Protein AF-A0A7Y5BC63-F1 (afdb_monomer)

Solvent-accessible surface area (backbone atoms only — not comparable to full-atom values): 63299 Å² total; per-residue (Å²): 132,84,90,87,88,82,89,85,80,92,88,89,86,84,89,85,91,88,85,86,90,88,86,89,84,92,84,88,89,90,90,88,87,84,84,90,84,86,89,80,84,91,85,93,81,83,89,80,84,89,82,89,90,87,84,87,83,89,81,89,82,90,88,88,87,86,91,88,79,91,85,87,89,91,90,87,89,88,86,88,85,85,91,84,88,80,88,84,87,86,81,90,86,83,85,88,85,89,88,88,85,90,91,90,89,82,89,86,89,92,88,90,92,85,92,88,85,91,88,89,86,86,90,82,90,89,84,86,84,89,87,84,85,85,91,78,88,77,83,69,83,77,87,80,80,78,81,78,81,74,85,74,77,87,79,83,88,77,94,80,86,88,85,85,85,87,88,86,88,83,90,85,85,90,88,79,90,88,89,83,87,88,88,90,85,85,88,83,86,89,81,82,92,79,82,89,84,81,90,80,93,74,83,81,76,81,76,76,77,75,82,74,78,78,72,76,72,80,74,75,68,82,59,80,80,83,75,64,64,51,84,60,27,35,43,56,38,59,57,62,61,31,32,41,42,32,37,69,43,37,50,52,67,60,48,32,41,32,30,24,53,81,44,75,70,18,31,55,40,34,38,52,35,43,25,42,27,30,76,32,72,42,34,36,37,37,36,56,46,66,39,51,55,41,72,82,49,28,66,54,38,36,49,52,52,47,50,54,49,44,48,44,40,73,40,16,83,75,33,38,33,30,37,38,39,30,65,37,80,49,92,69,44,61,76,78,38,60,43,20,47,38,52,36,74,86,68,46,79,50,74,72,39,72,51,21,61,72,62,49,50,46,38,47,49,31,52,33,55,31,44,59,47,41,70,70,43,92,51,33,88,31,54,37,27,41,27,56,36,54,75,56,59,50,45,59,87,86,42,51,60,91,75,16,59,23,42,41,51,49,48,29,54,52,46,32,62,56,37,72,71,37,48,66,59,45,17,63,51,36,66,33,96,81,56,37,70,91,67,59,71,75,66,79,86,74,84,78,63,92,86,86,59,50,40,46,65,78,51,44,75,45,36,55,52,30,55,49,20,46,45,45,3,48,40,41,42,50,49,51,51,56,47,22,42,41,45,28,59,46,44,63,21,36,34,36,19,31,35,39,64,29,43,67,62,62,61,56,52,32,56,25,24,41,45,34,46,71,45,54,56,31,37,85,54,44,34,34,38,35,46,51,41,32,71,63,47,58,56,59,44,41,72,34,48,67,25,35,48,56,43,41,29,26,76,55,46,20,32,37,32,37,37,44,61,66,42,33,78,64,42,79,62,91,81,89,66,88,73,62,70,66,36,79,43,74,69,47,44,50,21,41,51,48,41,53,51,32,40,20,64,36,50,41,38,25,40,24,48,30,24,79,69,17,47,38,47,65,68,44,64,74,58,25,59,45,44,39,55,50,49,56,49,48,45,49,46,68,66,52,59,64,60,62,33,39,27,40,35,29,40,39,50,64,40,42,26,34,47,56,36,46,68,56,38,43,38,40,46,43,44,36,54,53,17,47,34,19,18,16,42,27,63,38,33,28,46,43,61,48,63,28,48,26,51,73,68,77,69,50,31,31,39,38,34,45,42,45,29,54,48,29,70,59,51,46,50,30,44,56,76,72,46,59,23,71,58,19,32,41,37,41,35,38,55,54,16,49,19,39,38,90,36,86,31,37,87,56,14,27,82,73,56,74,47,42,53,45,73,44,70,96,63,43,58,43,24,31,35,74,66,41,68,84,41,68,72,40,67,49,52,75,98,70,74,66,47,61,54,56,85,59,30,77,28,36,27,48,57,68,78,87,31,50,70,38,19,22,23,71,89,74,74,41,36,25,25,36,40,32,78,45,79,38,96,89,45,64,61,54,13,20,32,30,34,42,33,29,44,58,65,63,48,23,47,39,50,33,29,51,30,53,76,43,72,36,69,61,36,34,82,84,56,33,35,36,30,42,31,64,49,38,39,22,40,32,25,57,57,59,46,81,45,66,32,46,53,59,85,81,42,40,42,32,32,69,83,81,73,44,79,52,73,67,57,95,36,28,41,70,51,77,43,48,57,22,37,49,50,45,31,42,41,39,48,59,67,61,51,53,51,55,73,62,58,53,66,69,64,49,30,48,38,92,73,80,63,80,81,82,78,56,47,73,52,44,61,80,46,99,59,102,65,62,52,82,55,79,62,60,66,70,74,72,56,78,63,63,76,63,50,62,76,71,43,61,74,51,78,71,76,75,76,83,78,72,76,77,78,84,73,83,88,77,83,86,90,84,81,90,81,90,82,87,85,83,91,82,86,87,84,88,82,83,90,86,90,86,82,87,84,86,88,90,83,88,86,81,90,80,88,90,84,84,84,79,86,80,134

Sequence (1049 aa):
MRRKKQSDDITEAPADSSAEPASPVEASSESQSKPAPKASTRGRRRKAADEDPDA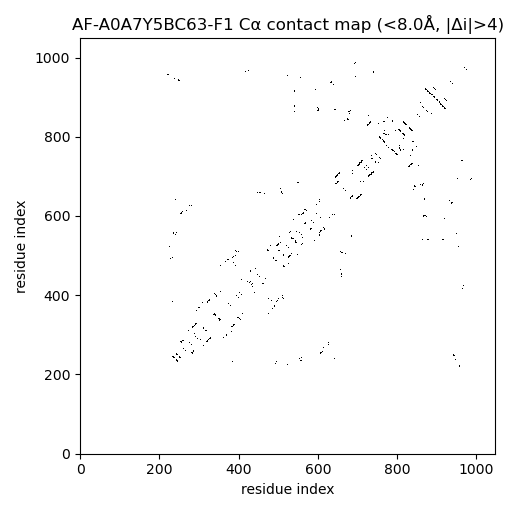KQLAFDVEGDPPANEAAPETSDPPAAPRGSRRRKKPDVSAEATPEPNMAKDAPEPVEPQRKPKRTRSKVKDEPATVDPLEEFSVGFPTFSFRAIEPRPPRSQSPEARGSVPRKSRDRRRREHQDLEITAAAAVQPRTRQTRTSAKDRTPEATAPEPQTVVEEPKKPEPKPLIPIPADAPQIVVRDGIPSLVREGKVIPPLAFFGSPTTEERSAIVFEEIHMAGAAGVHLHFLLTELEVDRSAVSESVAIASYLISKAAEADPEAQVILRLVFVSPTGWESSYPDAVYSDQSGRLAEPSVADDEYWDEARKCLIDFIKQIRKSAVSQHLIGIHLERGEWFIADGVGYDTSRAATRKFRDWARTRYNGDEVSLRAAWFNGQASFANLEIPPFQTPKAEDVSFVRLSRKERPWVDYHLFLSDATASRVADLAYAVKEASAGYFLAGVSYGYTFEWAHPASGHLSLGKILRTPEIDFVAGPPSYRNREPGGAAPFPCPVDSFPLNGKLYISEEDYKTAISSYAESDDFNPVIKTPQALECVHWRGIGAALAHASGVCWMDLWGNGWLKTSTIWNRGTQALSKFIQRMSAPLGGPDVAVFIDERALAYLVDKESFAQLVQNVRESVLRSGLSAGFYLLSDLAHREQFPESKVYIFLNAWDMRSEHRAAIKARLQKSGKVLFWLYAAGLFDAGRESLERAREVTGIALKPQPFHSRTGTTILNRRHPLCEAFPDRGVVGGGTMVPSYFAIPEEATVLGEYSQTGLPSFVVKEFRDPSSPENNWTSVFLGEPSVSSGLIRSLGQYAGAHVWNFHNDVVHVRPPFLTIHCTGEGQRALALPANFSAYDLLKGDWSTIESATLRFNALDGSTHLFLVGLREELQALLAVSPDDALRMEDIPTRPENTTRFDLDTLDVSIVQLGEWIEGGVPEEISDEWFLKPLATEPFEEAPFEEPATEEPGKVGRRRRSRRRPMDSNGGRGKSNAPEGFDELGLGVMFRKRD

Radius of gyration: 38.93 Å; Cα contacts (8 Å, |Δi|>4): 1755; chains: 1; bounding box: 154×128×113 Å

Nearest PDB structures (foldseek):
  4xzw-assembly1_A  TM=4.793E-01  e=3.944E-03  uncultured bacterium
  4xzb-assembly1_A  TM=4.741E-01  e=6.091E-03  Geobacillus sp. 70PC53
  3ab7-assembly3_B  TM=2.939E-01  e=6.885E-01  Thermus thermophilus HB8

Secondary structure (DSSP, 8-state):
-------------------------------------------------------------------------------------------------------------------------------------------PPP---------PPPPPP---------------------------------------------PPP-PPPP---------PPPPPPPPPPPTTS-EEEEETTEEEEEETTEEE-SEEEEE---SHHHHHHHHHHHHHHHHTT--EEEEEEEEES-TTTHHHHHHHHHHHHHHHHHH-TT-EEEEEEEEEPPTTHHHH-TTS--B-TTSPBPSP-TT-HHHHHHHHHHHHHHHHHHTTSGGGGGEEEEEEESGGGPPPTTT-----HHHHHHHHHHHHHHTTT-HHHHHHHTT-TT--TTT--PPPP----TTS--SB--SGGGHHHHHHHHHHHHHHHHHHHHHHHHHHHHTTT-SEEEEE---TTT--SGGGS-TTHHHHHH-TT--EEEEPPPSTT-STTS----SS-TTHHHHTT-EEEEEE---BTT-SS--S-TTSPPB-SHHHHHHHHHHHHHHHHHHT-EEEEEESSSSSTT-SHHHHHHHHHHHHHHHHHTTS--PPPSEEEEE-TTGGGGB--HHHHIIIIIHHHHHHHTTTS-EEEEETTHHHHBSS----SEEEESS--B--HHHHHHIIIIISSTT-EEEEES-S-SEETTEE-GGGTHHHHSS-EEEPGGG----EEE--TTSGGGTTS-SSS-B---S-SS-EEEP-SSPEEEEEETTT--EEEEEEEE--SS-GGG-EEEEEE--S---HHHHHHHHHHTT----BSS--EEEEETTEEEEE-SSSEEEEEEPPTT-EEEETTTTEEEPEETTEEEEEEPTT-EEEEEEE-HHHHHHHHT--HHHHTB-SSPPPPP--B--TTSSS-SS----TTTTTS----HHHHHHHS--PPP----------PPP----------------------------------------------

Mean predicted aligned error: 16.17 Å

Foldseek 3Di:
DDDDDDDDDDDDDDDDDDDDDDDDDDDDDDDDDDDDDDDDDDDDDDDDDDDDDDDDDDDDDDDDDDDDDDDDDDDDDDDDDDDDDDDDDDDDDDDDDDDDDDDDDDDDDDDDDDDDDDDDDDDDDDDDDDDDDDDDPPPDDDDFDDPDPFPDDDDDDDDDDDDDDDDDDDDDDDDDDDDDDDDDDDDDDDDDDDDDDDDDDDDPDDDDDDPDPPQDFPPFPDDDPDQDADPQFFFFFFDQLFTFTDHRQFTQQQEEAEAECRDPLLLVLQLLLLLLQLVLVHQEYEYEFEQELDLVCLVVSLVVVLVSLVSSCVSHVSHQYEYAYEYHYDDPCCVVQVQQWDFWPVRDTDPGHLLRPVSLVSVLVSLLVNLLVNCPHPSVVNYRAYEYDYPLLWDDPRRFADQGNSLQLLLLVLVCNQQSVDVVSVCVQLVHPPDDSVDDHQPGTDQDDQDDDAQFQLDSVCLSLLSSLQSLLLSSLVSLLSNLVSRCVSNSNRHAYEGRAALLLAPLASRTSRLPVVQNLLRPRHAEYEDEQDLPQLWFLRQSHDSHLLLAQSLSSHAYEHEHQAAEPVFPDDDSDPSRDYQDDPQRVVLSVLSVLLQCLQSSHHYYHYPPHSRNRSVDSVSSNVVSLSSVSSLLSLVDRRAFWQEEEEDNSSLSSRGNDSVLSCLLRVLVVLLQLLLQGRYGGHYLVCLFFFLDDHDHQEYHYRRQAACEPSSLVSCQVPPLFDAHEYEYEQDHPCHYLSHGGLCCRCSRQVWRKDWDPPQDWAWKDFDCCPQLLNVLDDPDGTDATDDHPGFMATDCPVWDQGIAGPVHRGRAWTKDWDDDPVCNRSTYIGIYHNHSHDHSSSSNSSSVSSVTDRFFDQSFGWRDGAQKIKTFDAAWFKGKTAAPPQKWKAWSVVRGTADADPRIGMDTGHHSHMTMIGIDHPVVVVVSVPDDSRVSRGRPDRDDHDPRGDRSSSDVDPRHHDDPVCVPVPDDPVVVSVVSGPNHDDPPPPPPPDDDDDDDDDDDDDDDDDDDDDDDDDDDDDDDDDDDDDDDDDDDDDDDDDDDD

Structure (mmCIF, N/CA/C/O backbone):
data_AF-A0A7Y5BC63-F1
#
_entry.id   AF-A0A7Y5BC63-F1
#
loop_
_atom_site.group_PDB
_atom_site.id
_atom_site.type_symbol
_atom_site.label_atom_id
_atom_site.label_alt_id
_atom_site.label_comp_id
_atom_site.label_asym_id
_atom_site.label_entity_id
_atom_site.label_seq_id
_atom_site.pdbx_PDB_ins_code
_atom_site.Cartn_x
_atom_site.Cartn_y
_atom_site.Cartn_z
_atom_site.occupancy
_atom_site.B_iso_or_equiv
_atom_site.auth_seq_id
_atom_site.auth_comp_id
_atom_site.auth_asym_id
_atom_site.auth_atom_id
_atom_site.pdbx_PDB_model_num
ATOM 1 N N . MET A 1 1 ? -54.431 -44.379 13.717 1.00 30.69 1 MET A N 1
ATOM 2 C CA . MET A 1 1 ? -54.870 -45.662 14.339 1.00 30.69 1 MET A CA 1
ATOM 3 C C . MET A 1 1 ? -53.825 -46.097 15.367 1.00 30.69 1 MET A C 1
ATOM 5 O O . MET A 1 1 ? -52.683 -45.731 15.153 1.00 30.69 1 MET A O 1
ATOM 9 N N . ARG A 1 2 ? -54.195 -46.875 16.413 1.00 32.44 2 ARG A N 1
ATOM 10 C CA . ARG A 1 2 ? -53.392 -47.166 17.643 1.00 32.44 2 ARG A CA 1
ATOM 11 C C . ARG A 1 2 ? -53.059 -45.857 18.416 1.00 32.44 2 ARG A C 1
ATOM 13 O O . ARG A 1 2 ? -52.307 -45.053 17.898 1.00 32.44 2 ARG A O 1
ATOM 20 N N . ARG A 1 3 ? -53.709 -45.433 19.523 1.00 35.97 3 ARG A N 1
ATOM 21 C CA . ARG A 1 3 ? -54.115 -46.054 20.826 1.00 35.97 3 ARG A CA 1
ATOM 22 C C . ARG A 1 3 ? -52.915 -46.610 21.609 1.00 35.97 3 ARG A C 1
ATOM 24 O O . ARG A 1 3 ? -52.142 -47.333 20.996 1.00 35.97 3 ARG A O 1
ATOM 31 N N . LYS A 1 4 ? -52.751 -46.396 22.930 1.00 37.78 4 LYS A N 1
ATOM 32 C CA . LYS A 1 4 ? -53.570 -45.831 24.064 1.00 37.78 4 LYS A CA 1
ATOM 33 C C . LYS A 1 4 ? -52.563 -45.420 25.190 1.00 37.78 4 LYS A C 1
ATOM 35 O O . LYS A 1 4 ? -51.440 -45.890 25.082 1.00 37.78 4 LYS A O 1
ATOM 40 N N . LYS A 1 5 ? -52.791 -44.714 26.317 1.00 37.78 5 LYS A N 1
ATOM 41 C CA . LYS A 1 5 ? -53.789 -43.861 27.059 1.00 37.78 5 LYS A CA 1
ATOM 42 C C . LYS A 1 5 ? -52.893 -43.109 28.128 1.00 37.78 5 LYS A C 1
ATOM 44 O O . LYS A 1 5 ? -51.758 -43.541 28.279 1.00 37.78 5 LYS A O 1
ATOM 49 N N . GLN A 1 6 ? -53.214 -42.087 28.936 1.00 33.78 6 GLN A N 1
ATOM 50 C CA . GLN A 1 6 ? -54.392 -41.276 29.302 1.00 33.78 6 GLN A CA 1
ATOM 51 C C . GLN A 1 6 ? -53.905 -40.012 30.074 1.00 33.78 6 GLN A C 1
ATOM 53 O O . GLN A 1 6 ? -52.776 -40.008 30.553 1.00 33.78 6 GLN A O 1
ATOM 58 N N . SER A 1 7 ? -54.830 -39.079 30.319 1.00 31.98 7 SER A N 1
ATOM 59 C CA . SER A 1 7 ? -55.120 -38.393 31.600 1.00 31.98 7 SER A CA 1
ATOM 60 C C . SER A 1 7 ? -54.288 -37.251 32.137 1.00 31.98 7 SER A C 1
ATOM 62 O O . SER A 1 7 ? -53.070 -37.362 32.189 1.00 31.98 7 SER A O 1
ATOM 64 N N . ASP A 1 8 ? -54.923 -36.241 32.752 1.00 30.70 8 ASP A N 1
ATOM 65 C CA . ASP A 1 8 ? -56.335 -35.715 32.804 1.00 30.70 8 ASP A CA 1
ATOM 66 C C . ASP A 1 8 ? -56.231 -34.531 33.813 1.00 30.70 8 ASP A C 1
ATOM 68 O O . ASP A 1 8 ? -55.446 -34.651 34.754 1.00 30.70 8 ASP A O 1
ATOM 72 N N . ASP A 1 9 ? -56.941 -33.398 33.792 1.00 33.53 9 ASP A N 1
ATOM 73 C CA . ASP A 1 9 ? -57.860 -32.689 32.871 1.00 33.53 9 ASP A CA 1
ATOM 74 C C . ASP A 1 9 ? -58.019 -31.234 33.445 1.00 33.53 9 ASP A C 1
ATOM 76 O O . ASP A 1 9 ? -57.364 -30.946 34.448 1.00 33.53 9 ASP A O 1
ATOM 80 N N . ILE A 1 10 ? -58.907 -30.369 32.908 1.00 30.89 10 ILE A N 1
ATOM 81 C CA . ILE A 1 10 ? -59.384 -29.067 33.484 1.00 30.89 10 ILE A CA 1
ATOM 82 C C . ILE A 1 10 ? -58.350 -27.903 33.467 1.00 30.89 10 ILE A C 1
ATOM 84 O O . ILE A 1 10 ? -57.202 -28.103 33.844 1.00 30.89 10 ILE A O 1
ATOM 88 N N . THR A 1 11 ? -58.630 -26.633 33.107 1.00 29.31 11 THR A N 1
ATOM 89 C CA . THR A 1 11 ? -59.702 -25.891 32.365 1.00 29.31 11 THR A CA 1
ATOM 90 C C . THR A 1 11 ? -59.002 -24.679 31.643 1.00 29.31 11 THR A C 1
ATOM 92 O O . THR A 1 11 ? -57.808 -24.794 31.387 1.00 29.31 11 THR A O 1
ATOM 95 N N . GLU A 1 12 ? -59.534 -23.518 31.198 1.00 27.69 12 GLU A N 1
ATOM 96 C CA . GLU A 1 12 ? -60.834 -22.813 31.294 1.00 27.69 12 GLU A CA 1
ATOM 97 C C . GLU A 1 12 ? -61.016 -21.758 30.169 1.00 27.69 12 GLU A C 1
ATOM 99 O O . GLU A 1 12 ? -60.041 -21.335 29.552 1.00 27.69 12 GLU A O 1
ATOM 104 N N . ALA A 1 13 ? -62.259 -21.322 29.906 1.00 32.88 13 ALA A N 1
ATOM 105 C CA . ALA A 1 13 ? -62.649 -20.240 28.975 1.00 32.88 13 ALA A CA 1
ATOM 106 C C . ALA A 1 13 ? -64.099 -19.787 29.293 1.00 32.88 13 ALA A C 1
ATOM 108 O O . ALA A 1 13 ? -64.834 -20.610 29.854 1.00 32.88 13 ALA A O 1
ATOM 109 N N . PRO A 1 14 ? -64.561 -18.551 28.956 1.00 48.84 14 PRO A N 1
ATOM 110 C CA . PRO A 1 14 ? -65.211 -18.337 27.637 1.00 48.84 14 PRO A CA 1
ATOM 111 C C . PRO A 1 14 ? -65.305 -16.875 27.084 1.00 48.84 14 PRO A C 1
ATOM 113 O O . PRO A 1 14 ? -65.146 -15.918 27.828 1.00 48.84 14 PRO A O 1
ATOM 116 N N . ALA A 1 15 ? -65.743 -16.759 25.812 1.00 33.59 15 ALA A N 1
ATOM 117 C CA . ALA A 1 15 ? -66.686 -15.753 25.242 1.00 33.59 15 ALA A CA 1
ATOM 118 C C . ALA A 1 15 ? -66.375 -14.224 25.250 1.00 33.59 15 ALA A C 1
ATOM 120 O O . ALA A 1 15 ? -65.606 -13.739 26.066 1.00 33.59 15 ALA A O 1
ATOM 121 N N . ASP A 1 16 ? -67.025 -13.355 24.450 1.00 34.31 16 ASP A N 1
ATOM 122 C CA . ASP A 1 16 ? -67.625 -13.397 23.081 1.00 34.31 16 ASP A CA 1
ATOM 123 C C . ASP A 1 16 ? -68.073 -11.943 22.702 1.00 34.31 16 ASP A C 1
ATOM 125 O O . ASP A 1 16 ? -67.914 -11.031 23.517 1.00 34.31 16 ASP A O 1
ATOM 129 N N . SER A 1 17 ? -68.702 -11.747 21.530 1.00 29.39 17 SER A N 1
ATOM 130 C CA . SER A 1 17 ? -69.415 -10.564 20.981 1.00 29.39 17 SER A CA 1
ATOM 131 C C . SER A 1 17 ? -68.638 -9.627 20.027 1.00 29.39 17 SER A C 1
ATOM 133 O O . SER A 1 17 ? -67.447 -9.400 20.208 1.00 29.39 17 SER A O 1
ATOM 135 N N . SER A 1 18 ? -69.262 -8.917 19.068 1.00 31.95 18 SER A N 1
ATOM 136 C CA . SER A 1 18 ? -70.194 -9.296 17.968 1.00 31.95 18 SER A CA 1
ATOM 137 C C . SER A 1 18 ? -70.772 -8.023 17.312 1.00 31.95 18 SER A C 1
ATOM 139 O O . SER A 1 18 ? -71.413 -7.260 18.032 1.00 31.95 18 SER A O 1
ATOM 141 N N . ALA A 1 19 ? -70.647 -7.828 15.987 1.00 28.58 19 ALA A N 1
ATOM 142 C CA . ALA A 1 19 ? -71.618 -7.093 15.140 1.00 28.58 19 ALA A CA 1
ATOM 143 C C . ALA A 1 19 ? -71.182 -6.996 13.656 1.00 28.58 19 ALA A C 1
ATOM 145 O O . ALA A 1 19 ? -70.203 -6.335 13.325 1.00 28.58 19 ALA A O 1
ATOM 146 N N . GLU A 1 20 ? -71.986 -7.581 12.770 1.00 38.19 20 GLU A N 1
ATOM 147 C CA . GLU A 1 20 ? -72.159 -7.198 11.350 1.00 38.19 20 GLU A CA 1
ATOM 148 C C . GLU A 1 20 ? -73.499 -6.392 11.235 1.00 38.19 20 GLU A C 1
ATOM 150 O O . GLU A 1 20 ? -74.064 -6.121 12.304 1.00 38.19 20 GLU A O 1
ATOM 155 N N . PRO A 1 21 ? -74.089 -6.004 10.066 1.00 56.97 21 PRO A N 1
ATOM 156 C CA . PRO A 1 21 ? -73.792 -6.364 8.661 1.00 56.97 21 PRO A CA 1
ATOM 157 C C . PRO A 1 21 ? -73.828 -5.200 7.626 1.00 56.97 21 PRO A C 1
ATOM 159 O O . PRO A 1 21 ? -74.249 -4.089 7.944 1.00 56.97 21 PRO A O 1
ATOM 162 N N . ALA A 1 22 ? -73.510 -5.495 6.350 1.00 27.58 22 ALA A N 1
ATOM 163 C CA . ALA A 1 22 ? -74.380 -5.232 5.172 1.00 27.58 22 ALA A CA 1
ATOM 164 C C . ALA A 1 22 ? -73.717 -5.632 3.823 1.00 27.58 22 ALA A C 1
ATOM 166 O O . ALA A 1 22 ? -72.548 -5.348 3.583 1.00 27.58 22 ALA A O 1
ATOM 167 N N . SER A 1 23 ? -74.488 -6.247 2.918 1.00 35.38 23 SER A N 1
ATOM 168 C CA . SER A 1 23 ? -74.117 -6.673 1.538 1.00 35.38 23 SER A CA 1
ATOM 169 C C . SER A 1 23 ? -75.148 -6.080 0.533 1.00 35.38 23 SER A C 1
ATOM 171 O O . SER A 1 23 ? -75.848 -5.156 0.960 1.00 35.38 23 SER A O 1
ATOM 173 N N . PRO A 1 24 ? -75.397 -6.570 -0.718 1.00 60.69 24 PRO A N 1
ATOM 174 C CA . PRO A 1 24 ? -74.728 -7.542 -1.629 1.00 60.69 24 PRO A CA 1
ATOM 175 C C . PRO A 1 24 ? -74.420 -6.921 -3.045 1.00 60.69 24 PRO A C 1
ATOM 177 O O . PRO A 1 24 ? -74.440 -5.701 -3.153 1.00 60.69 24 PRO A O 1
ATOM 180 N N . VAL A 1 25 ? -74.023 -7.596 -4.154 1.00 33.56 25 VAL A N 1
ATOM 181 C CA . VAL A 1 25 ? -74.730 -8.603 -5.011 1.00 33.56 25 VAL A CA 1
ATOM 182 C C . VAL A 1 25 ? -73.802 -9.208 -6.115 1.00 33.56 25 VAL A C 1
ATOM 184 O O . VAL A 1 25 ? -73.226 -8.443 -6.877 1.00 33.56 25 VAL A O 1
ATOM 187 N N . GLU A 1 26 ? -73.731 -10.557 -6.192 1.00 37.84 26 GLU A N 1
ATOM 188 C CA . GLU A 1 26 ? -73.665 -11.506 -7.364 1.00 37.84 26 GLU A CA 1
ATOM 189 C C . GLU A 1 26 ? -72.671 -11.340 -8.567 1.00 37.84 26 GLU A C 1
ATOM 191 O O . GLU A 1 26 ? -72.320 -10.232 -8.945 1.00 37.84 26 GLU A O 1
ATOM 196 N N . ALA A 1 27 ? -72.201 -12.389 -9.292 1.00 32.59 27 ALA A N 1
ATOM 197 C CA . ALA A 1 27 ? -72.317 -13.869 -9.175 1.00 32.59 27 ALA A CA 1
ATOM 198 C C . ALA A 1 27 ? -71.254 -14.679 -10.007 1.00 32.59 27 ALA A C 1
ATOM 200 O O . ALA A 1 27 ? -70.433 -14.122 -10.727 1.00 32.59 27 ALA A O 1
ATOM 201 N N . SER A 1 28 ? -71.316 -16.019 -9.874 1.00 35.53 28 SER A N 1
ATOM 202 C CA . SER A 1 28 ? -70.550 -17.166 -10.451 1.00 35.53 28 SER A CA 1
ATOM 203 C C . SER A 1 28 ? -70.282 -17.200 -11.986 1.00 35.53 28 SER A C 1
ATOM 205 O O . SER A 1 28 ? -71.006 -16.558 -12.737 1.00 35.53 28 SER A O 1
ATOM 207 N N . SER A 1 29 ? -69.367 -18.014 -12.561 1.00 32.22 29 SER A N 1
ATOM 208 C CA . SER A 1 29 ? -69.292 -19.505 -12.483 1.00 32.22 29 SER A CA 1
ATOM 209 C C . SER A 1 29 ? -68.020 -20.148 -13.128 1.00 32.22 29 SER A C 1
ATOM 211 O O . SER A 1 29 ? -67.066 -19.448 -13.454 1.00 32.22 29 SER A O 1
ATOM 213 N N . GLU A 1 30 ? -67.969 -21.491 -13.232 1.00 36.47 30 GLU A N 1
ATOM 214 C CA . GLU A 1 30 ? -66.776 -22.349 -13.465 1.00 36.47 30 GLU A CA 1
ATOM 215 C C . GLU A 1 30 ? -66.439 -22.698 -14.942 1.00 36.47 30 GLU A C 1
ATOM 217 O O . GLU A 1 30 ? -67.308 -22.648 -15.811 1.00 36.47 30 GLU A O 1
ATOM 222 N N . SER A 1 31 ? -65.219 -23.210 -15.216 1.00 29.53 31 SER A N 1
ATOM 223 C CA . SER A 1 31 ? -64.965 -24.567 -15.800 1.00 29.53 31 SER A CA 1
ATOM 224 C C . SER A 1 31 ? -63.508 -24.780 -16.305 1.00 29.53 31 SER A C 1
ATOM 226 O O . SER A 1 31 ? -62.649 -23.915 -16.150 1.00 29.53 31 SER A O 1
ATOM 228 N N . GLN A 1 32 ? -63.185 -25.980 -16.823 1.00 32.88 32 GLN A N 1
ATOM 229 C CA . GLN A 1 32 ? -61.820 -26.489 -17.092 1.00 32.88 32 GLN A CA 1
ATOM 230 C C . GLN A 1 32 ? -61.490 -26.628 -18.596 1.00 32.88 32 GLN A C 1
ATOM 232 O O . GLN A 1 32 ? -62.388 -26.928 -19.378 1.00 32.88 32 GLN A O 1
ATOM 237 N N . SER A 1 33 ? -60.198 -26.599 -18.988 1.00 27.23 33 SER A N 1
ATOM 238 C CA . SER A 1 33 ? -59.528 -27.696 -19.753 1.00 27.23 33 SER A CA 1
ATOM 239 C C . SER A 1 33 ? -58.114 -27.371 -20.305 1.00 27.23 33 SER A C 1
ATOM 241 O O . SER A 1 33 ? -57.722 -26.224 -20.489 1.00 27.23 33 SER A O 1
ATOM 243 N N . LYS A 1 34 ? -57.342 -28.438 -20.574 1.00 33.91 34 LYS A N 1
ATOM 244 C CA . LYS A 1 34 ? -56.142 -28.538 -21.452 1.00 33.91 34 LYS A CA 1
ATOM 245 C C . LYS A 1 34 ? -56.579 -29.257 -22.761 1.00 33.91 34 LYS A C 1
ATOM 247 O O . LYS A 1 34 ? -57.604 -29.936 -22.675 1.00 33.91 34 LYS A O 1
ATOM 252 N N . PRO A 1 35 ? -55.856 -29.233 -23.917 1.00 44.22 35 PRO A N 1
ATOM 253 C CA . PRO A 1 35 ? -54.388 -29.319 -24.031 1.00 44.22 35 PRO A CA 1
ATOM 254 C C . PRO A 1 35 ? -53.724 -28.541 -25.211 1.00 44.22 35 PRO A C 1
ATOM 256 O O . PRO A 1 35 ? -54.325 -27.688 -25.849 1.00 44.22 35 PRO A O 1
ATOM 259 N N . ALA A 1 36 ? -52.444 -28.851 -25.470 1.00 28.23 36 ALA A N 1
ATOM 260 C CA . ALA A 1 36 ? -51.601 -28.423 -26.609 1.00 28.23 36 ALA A CA 1
ATOM 261 C C . ALA A 1 36 ? -51.762 -29.415 -27.819 1.00 28.23 36 ALA A C 1
ATOM 263 O O . ALA A 1 36 ? -52.758 -30.142 -27.786 1.00 28.23 36 ALA A O 1
ATOM 264 N N . PRO A 1 37 ? -50.856 -29.595 -28.832 1.00 53.12 37 PRO A N 1
ATOM 265 C CA . PRO A 1 37 ? -49.528 -28.995 -29.113 1.00 53.12 37 PRO A CA 1
ATOM 266 C C . PRO A 1 37 ? -49.180 -28.750 -30.625 1.00 53.12 37 PRO A C 1
ATOM 268 O O . PRO A 1 37 ? -50.028 -28.887 -31.497 1.00 53.12 37 PRO A O 1
ATOM 271 N N . LYS A 1 38 ? -47.874 -28.540 -30.915 1.00 27.64 38 LYS A N 1
ATOM 272 C CA . LYS A 1 38 ? -47.151 -28.582 -32.225 1.00 27.64 38 LYS A CA 1
ATOM 273 C C . LYS A 1 38 ? -47.395 -27.375 -33.162 1.00 27.64 38 LYS A C 1
ATOM 275 O O . LYS A 1 38 ? -48.532 -27.032 -33.424 1.00 27.64 38 LYS A O 1
ATOM 280 N N . ALA A 1 39 ? -46.410 -26.607 -33.653 1.00 29.06 39 ALA A N 1
ATOM 281 C CA . ALA A 1 39 ? -45.033 -26.832 -34.149 1.00 29.06 39 ALA A CA 1
ATOM 282 C C . ALA A 1 39 ? -44.920 -27.284 -35.620 1.00 29.06 39 ALA A C 1
ATOM 284 O O . ALA A 1 39 ? -45.438 -28.337 -35.976 1.00 29.06 39 ALA A O 1
ATOM 285 N N . SER A 1 40 ? -44.119 -26.565 -36.427 1.00 27.78 40 SER A N 1
ATOM 286 C CA . SER A 1 40 ? -43.108 -27.157 -37.335 1.00 27.78 40 SER A CA 1
ATOM 287 C C . SER A 1 40 ? -42.229 -26.117 -38.073 1.00 27.78 40 SER A C 1
ATOM 289 O O . SER A 1 40 ? -42.657 -25.006 -38.347 1.00 27.78 40 SER A O 1
ATOM 291 N N . THR A 1 41 ? -40.988 -26.532 -38.386 1.00 28.05 41 THR A N 1
ATOM 292 C CA . THR A 1 41 ? -40.110 -26.123 -39.523 1.00 28.05 41 THR A CA 1
ATOM 293 C C . THR A 1 41 ? -39.922 -24.634 -39.879 1.00 28.05 41 THR A C 1
ATOM 295 O O . THR A 1 41 ? -40.823 -23.968 -40.360 1.00 28.05 41 THR A O 1
ATOM 298 N N . ARG A 1 42 ? -38.711 -24.075 -39.706 1.00 27.12 42 ARG A N 1
ATOM 299 C CA . ARG A 1 42 ? -37.537 -24.146 -40.630 1.00 27.12 42 ARG A CA 1
ATOM 300 C C . ARG A 1 42 ? -37.735 -23.444 -41.993 1.00 27.12 42 ARG A C 1
ATOM 302 O O . ARG A 1 42 ? -38.306 -24.033 -42.901 1.00 27.12 42 ARG A O 1
ATOM 309 N N . GLY A 1 43 ? -37.063 -22.301 -42.190 1.00 26.95 43 GLY A N 1
ATOM 310 C CA . GLY A 1 43 ? -36.882 -21.647 -43.500 1.00 26.95 43 GLY A CA 1
ATOM 311 C C . GLY A 1 43 ? -35.589 -20.817 -43.585 1.00 26.95 43 GLY A C 1
ATOM 312 O O . GLY A 1 43 ? -35.566 -19.656 -43.202 1.00 26.95 43 GLY A O 1
ATOM 313 N N . ARG A 1 44 ? -34.482 -21.407 -44.066 1.00 27.88 44 ARG A N 1
ATOM 314 C CA . ARG A 1 44 ? -33.177 -20.725 -44.250 1.00 27.88 44 ARG A CA 1
ATOM 315 C C . ARG A 1 44 ? -33.054 -20.112 -45.658 1.00 27.88 44 ARG A C 1
ATOM 317 O O . ARG A 1 44 ? -32.978 -20.892 -46.605 1.00 27.88 44 ARG A O 1
ATOM 324 N N . ARG A 1 45 ? -32.856 -18.786 -45.764 1.00 27.05 45 ARG A N 1
ATOM 325 C CA . ARG A 1 45 ? -31.934 -18.018 -46.669 1.00 27.05 45 ARG A CA 1
ATOM 326 C C . ARG A 1 45 ? -32.374 -16.534 -46.678 1.00 27.05 45 ARG A C 1
ATOM 328 O O . ARG A 1 45 ? -33.570 -16.305 -46.649 1.00 27.05 45 ARG A O 1
ATOM 335 N N . ARG A 1 46 ? -31.532 -15.495 -46.527 1.00 28.12 46 ARG A N 1
ATOM 336 C CA . ARG A 1 46 ? -30.225 -15.052 -47.110 1.00 28.12 46 ARG A CA 1
ATOM 337 C C . ARG A 1 46 ? -30.365 -14.218 -48.403 1.00 28.12 46 ARG A C 1
ATOM 339 O O . ARG A 1 46 ? -30.689 -14.802 -49.430 1.00 28.12 46 ARG A O 1
ATOM 346 N N . LYS A 1 47 ? -29.868 -12.963 -48.338 1.00 30.19 47 LYS A N 1
ATOM 347 C CA . LYS A 1 47 ? -29.673 -11.950 -49.415 1.00 30.19 47 LYS A CA 1
ATOM 348 C C . LYS A 1 47 ? -30.977 -11.378 -50.016 1.00 30.19 47 LYS A C 1
ATOM 350 O O . LYS A 1 47 ? -31.966 -12.094 -50.030 1.00 30.19 47 LYS A O 1
ATOM 355 N N . ALA A 1 48 ? -31.039 -10.136 -50.516 1.00 28.94 48 ALA A N 1
ATOM 356 C CA . ALA A 1 48 ? -30.083 -9.002 -50.570 1.00 28.94 48 ALA A CA 1
ATOM 357 C C . ALA A 1 48 ? -30.855 -7.692 -50.202 1.00 28.94 48 ALA A C 1
ATOM 359 O O . ALA A 1 48 ? -32.078 -7.753 -50.155 1.00 28.94 48 ALA A O 1
ATOM 360 N N . ALA A 1 49 ? -30.250 -6.634 -49.646 1.00 30.14 49 ALA A N 1
ATOM 361 C CA . ALA A 1 49 ? -29.499 -5.532 -50.289 1.00 30.14 49 ALA A CA 1
ATOM 362 C C . ALA A 1 49 ? -30.359 -4.549 -51.126 1.00 30.14 49 ALA A C 1
ATOM 364 O O . ALA A 1 49 ? -31.218 -5.004 -51.875 1.00 30.14 49 ALA A O 1
ATOM 365 N N . ASP A 1 50 ? -30.028 -3.254 -50.991 1.00 29.91 50 ASP A N 1
ATOM 366 C CA . ASP A 1 50 ? -30.389 -2.087 -51.829 1.00 29.91 50 ASP A CA 1
ATOM 367 C C . ASP A 1 50 ? -31.884 -1.647 -51.833 1.00 29.91 50 ASP A C 1
ATOM 369 O O . ASP A 1 50 ? -32.778 -2.477 -51.693 1.00 29.91 50 ASP A O 1
ATOM 373 N N . GLU A 1 51 ? -32.274 -0.368 -51.984 1.00 29.98 51 GLU A N 1
ATOM 374 C CA . GLU A 1 51 ? -31.592 0.929 -51.747 1.00 29.98 51 GLU A CA 1
ATOM 375 C C . GLU A 1 51 ? -32.647 2.061 -51.573 1.00 29.98 51 GLU A C 1
ATOM 377 O O . GLU A 1 51 ? -33.433 2.307 -52.483 1.00 29.98 51 GLU A O 1
ATOM 382 N N . ASP A 1 52 ? -32.625 2.745 -50.421 1.00 32.28 52 ASP A N 1
ATOM 383 C CA . ASP A 1 52 ? -33.069 4.138 -50.145 1.00 32.28 52 ASP A CA 1
ATOM 384 C C . ASP A 1 52 ? -34.477 4.619 -50.685 1.00 32.28 52 ASP A C 1
ATOM 386 O O . ASP A 1 52 ? -35.370 3.766 -50.740 1.00 32.28 52 ASP A O 1
ATOM 390 N N . PRO A 1 53 ? -34.847 5.923 -50.886 1.00 55.94 53 PRO A N 1
ATOM 391 C CA . PRO A 1 53 ? -36.108 6.413 -50.284 1.00 55.94 53 PRO A CA 1
ATOM 392 C C . PRO A 1 53 ? -37.057 7.256 -51.182 1.00 55.94 53 PRO A C 1
ATOM 394 O O . PRO A 1 53 ? -36.681 7.773 -52.229 1.00 55.94 53 PRO A O 1
ATOM 397 N N . ASP A 1 54 ? -38.271 7.536 -50.685 1.00 29.00 54 ASP A N 1
ATOM 398 C CA . ASP A 1 54 ? -38.824 8.910 -50.639 1.00 29.00 54 ASP A CA 1
ATOM 399 C C . ASP A 1 54 ? -39.890 9.003 -49.517 1.00 29.00 54 ASP A C 1
ATOM 401 O O . ASP A 1 54 ? -40.256 8.002 -48.898 1.00 29.00 54 ASP A O 1
ATOM 405 N N . ALA A 1 55 ? -40.341 10.217 -49.205 1.00 29.50 55 ALA A N 1
ATOM 406 C CA . ALA A 1 55 ? -41.076 10.582 -47.995 1.00 29.50 55 ALA A CA 1
ATOM 407 C C . ALA A 1 55 ? -42.487 11.155 -48.283 1.00 29.50 55 ALA A C 1
ATOM 409 O O . ALA A 1 55 ? -43.020 11.007 -49.381 1.00 29.50 55 ALA A O 1
ATOM 410 N N . LYS A 1 56 ? -43.021 11.913 -47.301 1.00 32.72 56 LYS A N 1
ATOM 411 C CA . LYS A 1 56 ? -44.222 12.789 -47.343 1.00 32.72 56 LYS A CA 1
ATOM 412 C C . LYS A 1 56 ? -45.567 12.051 -47.102 1.00 32.72 56 LYS A C 1
ATOM 414 O O . LYS A 1 56 ? -45.661 10.852 -47.317 1.00 32.72 56 LYS A O 1
ATOM 419 N N . GLN A 1 57 ? -46.628 12.697 -46.587 1.00 31.64 57 GLN A N 1
ATOM 420 C CA . GLN A 1 57 ? -46.896 14.147 -46.476 1.00 31.64 57 GLN A CA 1
ATOM 421 C C . GLN A 1 57 ? -47.948 14.519 -45.390 1.00 31.64 57 GLN A C 1
ATOM 423 O O . GLN A 1 57 ? -48.690 13.648 -44.951 1.00 31.64 57 GLN A O 1
ATOM 428 N N . LEU A 1 58 ? -48.085 15.839 -45.127 1.00 30.27 58 LEU A N 1
ATOM 429 C CA . LEU A 1 58 ? -49.245 16.581 -44.550 1.00 30.27 58 LEU A CA 1
ATOM 430 C C . LEU A 1 58 ? -49.431 16.560 -43.005 1.00 30.27 58 LEU A C 1
ATOM 432 O O . LEU A 1 58 ? -49.188 15.540 -42.376 1.00 30.27 58 LEU A O 1
ATOM 436 N N . ALA A 1 59 ? -49.870 17.647 -42.336 1.00 29.92 59 ALA A N 1
ATOM 437 C CA . ALA A 1 59 ? -50.204 19.020 -42.784 1.00 29.92 59 ALA A CA 1
ATOM 438 C C . ALA A 1 59 ? -50.158 20.079 -41.642 1.00 29.92 59 ALA A C 1
ATOM 440 O O . ALA A 1 59 ? -50.496 19.738 -40.516 1.00 29.92 59 ALA A O 1
ATOM 441 N N . PHE A 1 60 ? -49.764 21.319 -42.006 1.00 29.39 60 PHE A N 1
ATOM 442 C CA . PHE A 1 60 ? -50.297 22.677 -41.681 1.00 29.39 60 PHE A CA 1
ATOM 443 C C . PHE A 1 60 ? -50.943 23.002 -40.305 1.00 29.39 60 PHE A C 1
ATOM 445 O O . PHE A 1 60 ? -51.616 22.165 -39.716 1.00 29.39 60 PHE A O 1
ATOM 452 N N . ASP A 1 61 ? -50.827 24.213 -39.730 1.00 28.17 61 ASP A N 1
ATOM 453 C CA . ASP A 1 61 ? -50.349 25.557 -40.180 1.00 28.17 61 ASP A CA 1
ATOM 454 C C . ASP A 1 61 ? -49.241 26.110 -39.211 1.00 28.17 61 ASP A C 1
ATOM 456 O O . ASP A 1 61 ? -48.891 25.403 -38.268 1.00 28.17 61 ASP A O 1
ATOM 460 N N . VAL A 1 62 ? -48.499 27.234 -39.359 1.00 35.78 62 VAL A N 1
ATOM 461 C CA . VAL A 1 62 ? -48.680 28.592 -39.964 1.00 35.78 62 VAL A CA 1
ATOM 462 C C . VAL A 1 62 ? -49.624 29.486 -39.118 1.00 35.78 62 VAL A C 1
ATOM 464 O O . VAL A 1 62 ? -50.563 28.972 -38.525 1.00 35.78 62 VAL A O 1
ATOM 467 N N . GLU A 1 63 ? -49.444 30.794 -38.867 1.00 34.75 63 GLU A N 1
ATOM 468 C CA . GLU A 1 63 ? -48.531 31.913 -39.251 1.00 34.75 63 GLU A CA 1
ATOM 469 C C . GLU A 1 63 ? -47.989 32.565 -37.934 1.00 34.75 63 GLU A C 1
ATOM 471 O O . GLU A 1 63 ? -48.559 32.281 -36.881 1.00 34.75 63 GLU A O 1
ATOM 476 N N . GLY A 1 64 ? -46.956 33.414 -37.775 1.00 31.86 64 GLY A N 1
ATOM 477 C CA . GLY A 1 64 ? -45.978 34.208 -38.566 1.00 31.86 64 GLY A CA 1
ATOM 478 C C . GLY A 1 64 ? -45.389 35.276 -37.590 1.00 31.86 64 GLY A C 1
ATOM 479 O O . GLY A 1 64 ? -45.528 35.095 -36.380 1.00 31.86 64 GLY A O 1
ATOM 480 N N . ASP A 1 65 ? -44.871 36.466 -37.929 1.00 35.88 65 ASP A N 1
ATOM 481 C CA . ASP A 1 65 ? -43.844 36.984 -38.877 1.00 35.88 65 ASP A CA 1
ATOM 482 C C . ASP A 1 65 ? -43.546 38.467 -38.414 1.00 35.88 65 ASP A C 1
ATOM 484 O O . ASP A 1 65 ? -44.227 38.895 -37.470 1.00 35.88 65 ASP A O 1
ATOM 488 N N . PRO A 1 66 ? -42.646 39.335 -38.965 1.00 58.22 66 PRO A N 1
ATOM 489 C CA . PRO A 1 66 ? -41.594 39.195 -39.994 1.00 58.22 66 PRO A CA 1
ATOM 490 C C . PRO A 1 66 ? -40.214 39.846 -39.588 1.00 58.22 66 PRO A C 1
ATOM 492 O O . PRO A 1 66 ? -39.999 40.124 -38.407 1.00 58.22 66 PRO A O 1
ATOM 495 N N . PRO A 1 67 ? -39.293 40.192 -40.531 1.00 59.22 67 PRO A N 1
ATOM 496 C CA . PRO A 1 67 ? -38.093 39.470 -41.017 1.00 59.22 67 PRO A CA 1
ATOM 497 C C . PRO A 1 67 ? -36.768 40.123 -40.477 1.00 59.22 67 PRO A C 1
ATOM 499 O O . PRO A 1 67 ? -36.823 40.738 -39.418 1.00 59.22 67 PRO A O 1
ATOM 502 N N . ALA A 1 68 ? -35.529 40.111 -41.020 1.00 37.84 68 ALA A N 1
ATOM 503 C CA . ALA A 1 68 ? -34.824 39.702 -42.266 1.00 37.84 68 ALA A CA 1
ATOM 504 C C . ALA A 1 68 ? -33.271 39.707 -41.974 1.00 37.84 68 ALA A C 1
ATOM 506 O O . ALA A 1 68 ? -32.903 40.097 -40.869 1.00 37.84 68 ALA A O 1
ATOM 507 N N . ASN A 1 69 ? -32.269 39.405 -42.831 1.00 32.69 69 ASN A N 1
ATOM 508 C CA . ASN A 1 69 ? -32.155 38.802 -44.178 1.00 32.69 69 ASN A CA 1
ATOM 509 C C . ASN A 1 69 ? -30.690 38.311 -44.457 1.00 32.69 69 ASN A C 1
ATOM 511 O O . ASN A 1 69 ? -29.798 38.651 -43.691 1.00 32.69 69 ASN A O 1
ATOM 515 N N . GLU A 1 70 ? -30.482 37.570 -45.564 1.00 32.81 70 GLU A N 1
ATOM 516 C CA . GLU A 1 70 ? -29.350 37.524 -46.558 1.00 32.81 70 GLU A CA 1
ATOM 517 C C . GLU A 1 70 ? -27.861 37.857 -46.203 1.00 32.81 70 GLU A C 1
ATOM 519 O O . GLU A 1 70 ? -27.578 38.737 -45.403 1.00 32.81 70 GLU A O 1
ATOM 524 N N . ALA A 1 71 ? -26.810 37.315 -46.862 1.00 30.67 71 ALA A N 1
ATOM 525 C CA . ALA A 1 71 ? -26.614 36.203 -47.829 1.00 30.67 71 ALA A CA 1
ATOM 526 C C . ALA A 1 71 ? -25.087 35.882 -47.999 1.00 30.67 71 ALA A C 1
ATOM 528 O O . ALA A 1 71 ? -24.261 36.471 -47.304 1.00 30.67 71 ALA A O 1
ATOM 529 N N . ALA A 1 72 ? -24.699 34.948 -48.893 1.00 29.19 72 ALA A N 1
ATOM 530 C CA . ALA A 1 72 ? -23.323 34.411 -49.043 1.00 29.19 72 ALA A CA 1
ATOM 531 C C . ALA A 1 72 ? -22.654 34.658 -50.448 1.00 29.19 72 ALA A C 1
ATOM 533 O O . ALA A 1 72 ? -22.819 35.760 -50.963 1.00 29.19 72 ALA A O 1
ATOM 534 N N . PRO A 1 73 ? -21.822 33.761 -51.043 1.00 64.38 73 PRO A N 1
ATOM 535 C CA . PRO A 1 73 ? -20.342 33.870 -51.096 1.00 64.38 73 PRO A CA 1
ATOM 536 C C . PRO A 1 73 ? -19.720 33.886 -52.525 1.00 64.38 73 PRO A C 1
ATOM 538 O O . PRO A 1 73 ? -20.453 33.645 -53.474 1.00 64.38 73 PRO A O 1
ATOM 541 N N . GLU A 1 74 ? -18.381 34.045 -52.688 1.00 30.89 74 GLU A N 1
ATOM 542 C CA . GLU A 1 74 ? -17.587 33.389 -53.777 1.00 30.89 74 GLU A CA 1
ATOM 543 C C . GLU A 1 74 ? -16.024 33.488 -53.680 1.00 30.89 74 GLU A C 1
ATOM 545 O O . GLU A 1 74 ? -15.477 33.935 -52.674 1.00 30.89 74 GLU A O 1
ATOM 550 N N . THR A 1 75 ? -15.314 32.958 -54.697 1.00 29.73 75 THR A N 1
ATOM 551 C CA . THR A 1 75 ? -13.925 32.403 -54.741 1.00 29.73 75 THR A CA 1
ATOM 552 C C . THR A 1 75 ? -12.757 33.327 -55.178 1.00 29.73 75 THR A C 1
ATOM 554 O O . THR A 1 75 ? -13.004 34.280 -55.913 1.00 29.73 75 THR A O 1
ATOM 557 N N . SER A 1 76 ? -11.479 32.946 -54.915 1.00 28.02 76 SER A N 1
ATOM 558 C CA . SER A 1 76 ? -10.385 32.682 -55.923 1.00 28.02 76 SER A CA 1
ATOM 559 C C . SER A 1 76 ? -8.908 32.905 -55.463 1.00 28.02 76 SER A C 1
ATOM 561 O O . SER A 1 76 ? -8.634 33.678 -54.549 1.00 28.02 76 SER A O 1
ATOM 563 N N . ASP A 1 77 ? -7.960 32.194 -56.105 1.00 29.00 77 ASP A N 1
ATOM 564 C CA . ASP A 1 77 ? -6.483 32.148 -55.890 1.00 29.00 77 ASP A CA 1
ATOM 565 C C . ASP A 1 77 ? -5.662 33.260 -56.646 1.00 29.00 77 ASP A C 1
ATOM 567 O O . ASP A 1 77 ? -6.281 34.115 -57.281 1.00 29.00 77 ASP A O 1
ATOM 571 N N . PRO A 1 78 ? -4.295 33.225 -56.799 1.00 59.66 78 PRO A N 1
ATOM 572 C CA . PRO A 1 78 ? -3.252 32.598 -55.937 1.00 59.66 78 PRO A CA 1
ATOM 573 C C . PRO A 1 78 ? -2.003 33.364 -55.357 1.00 59.66 78 PRO A C 1
ATOM 575 O O . PRO A 1 78 ? -1.551 32.938 -54.294 1.00 59.66 78 PRO A O 1
ATOM 578 N N . PRO A 1 79 ? -1.221 34.246 -56.041 1.00 46.84 79 PRO A N 1
ATOM 579 C CA . PRO A 1 79 ? 0.119 33.752 -56.431 1.00 46.84 79 PRO A CA 1
ATOM 580 C C . PRO A 1 79 ? 1.415 34.475 -55.966 1.00 46.84 79 PRO A C 1
ATOM 582 O O . PRO A 1 79 ? 1.640 35.647 -56.249 1.00 46.84 79 PRO A O 1
ATOM 585 N N . ALA A 1 80 ? 2.367 33.632 -55.524 1.00 28.39 80 ALA A N 1
ATOM 586 C CA . ALA A 1 80 ? 3.831 33.682 -55.743 1.00 28.39 80 ALA A CA 1
ATOM 587 C C . ALA A 1 80 ? 4.734 34.720 -55.016 1.00 28.39 80 ALA A C 1
ATOM 589 O O . ALA A 1 80 ? 4.329 35.786 -54.572 1.00 28.39 80 ALA A O 1
ATOM 590 N N . ALA A 1 81 ? 6.026 34.366 -54.915 1.00 36.62 81 ALA A N 1
ATOM 591 C CA . ALA A 1 81 ? 7.102 35.132 -54.267 1.00 36.62 81 ALA A CA 1
ATOM 592 C C . ALA A 1 81 ? 8.138 35.666 -55.281 1.00 36.62 81 ALA A C 1
ATOM 594 O O . ALA A 1 81 ? 8.157 35.231 -56.434 1.00 36.62 81 ALA A O 1
ATOM 595 N N . PRO A 1 82 ? 9.104 36.494 -54.834 1.00 43.91 82 PRO A N 1
ATOM 596 C CA . PRO A 1 82 ? 10.475 36.322 -55.328 1.00 43.91 82 PRO A CA 1
ATOM 597 C C . PRO A 1 82 ? 11.569 36.379 -54.241 1.00 43.91 82 PRO A C 1
ATOM 599 O O . PRO A 1 82 ? 11.395 36.896 -53.140 1.00 43.91 82 PRO A O 1
ATOM 602 N N . ARG A 1 83 ? 12.751 35.848 -54.583 1.00 33.31 83 ARG A N 1
ATOM 603 C CA . ARG A 1 83 ? 13.960 35.844 -53.737 1.00 33.31 83 ARG A CA 1
ATOM 604 C C . ARG A 1 83 ? 14.726 37.172 -53.829 1.00 33.31 83 ARG A C 1
ATOM 606 O O . ARG A 1 83 ? 14.989 37.644 -54.931 1.00 33.31 83 ARG A O 1
ATOM 613 N N . GLY A 1 84 ? 15.230 37.674 -52.700 1.00 27.75 84 GLY A N 1
ATOM 614 C CA . GLY A 1 84 ? 16.279 38.704 -52.629 1.00 27.75 84 GLY A CA 1
ATOM 615 C C . GLY A 1 84 ? 17.498 38.186 -51.856 1.00 27.75 84 GLY A C 1
ATOM 616 O O . GLY A 1 84 ? 17.335 37.434 -50.899 1.00 27.75 84 GLY A O 1
ATOM 617 N N . SER A 1 85 ? 18.728 38.533 -52.259 1.00 28.61 85 SER A N 1
ATOM 618 C CA . SER A 1 85 ? 19.946 37.976 -51.638 1.00 28.61 85 SER A CA 1
ATOM 619 C C . SER A 1 85 ? 21.006 39.028 -51.304 1.00 28.61 85 SER A C 1
ATOM 621 O O . SER A 1 85 ? 21.357 39.826 -52.172 1.00 28.61 85 SER A O 1
ATOM 623 N N . ARG A 1 86 ? 21.575 38.960 -50.084 1.00 28.14 86 ARG A N 1
ATOM 624 C CA . ARG A 1 86 ? 23.030 38.911 -49.778 1.00 28.14 86 ARG A CA 1
ATOM 625 C C . ARG A 1 86 ? 23.342 39.161 -48.287 1.00 28.14 86 ARG A C 1
ATOM 627 O O . ARG A 1 86 ? 22.585 39.786 -47.562 1.00 28.14 86 ARG A O 1
ATOM 634 N N . ARG A 1 87 ? 24.513 38.647 -47.882 1.00 29.03 87 ARG A N 1
ATOM 635 C CA . ARG A 1 87 ? 25.285 38.863 -46.630 1.00 29.03 87 ARG A CA 1
ATOM 636 C C . ARG A 1 87 ? 25.174 40.315 -46.086 1.00 29.03 87 ARG A C 1
ATOM 638 O O . ARG A 1 87 ? 25.137 41.233 -46.893 1.00 29.03 87 ARG A O 1
ATOM 645 N N . ARG A 1 88 ? 25.324 40.608 -44.778 1.00 28.00 88 ARG A N 1
ATOM 646 C CA . ARG A 1 88 ? 26.377 40.121 -43.841 1.00 28.00 88 ARG A CA 1
ATOM 647 C C . ARG A 1 88 ? 26.123 40.592 -42.378 1.00 28.00 88 ARG A C 1
ATOM 649 O O . ARG A 1 88 ? 25.489 41.620 -42.207 1.00 28.00 88 ARG A O 1
ATOM 656 N N . LYS A 1 89 ? 26.813 39.958 -41.405 1.00 25.05 89 LYS A N 1
ATOM 657 C CA . LYS A 1 89 ? 27.015 40.311 -39.963 1.00 25.05 89 LYS A CA 1
ATOM 658 C C . LYS A 1 89 ? 25.966 39.839 -38.919 1.00 25.05 89 LYS A C 1
ATOM 660 O O . LYS A 1 89 ? 24.769 39.951 -39.124 1.00 25.05 89 LYS A O 1
ATOM 665 N N . LYS A 1 90 ? 26.504 39.355 -37.784 1.00 34.28 90 LYS A N 1
ATOM 666 C CA . LYS A 1 90 ? 25.966 39.332 -36.396 1.00 34.28 90 LYS A CA 1
ATOM 667 C C . LYS A 1 90 ? 26.546 40.569 -35.632 1.00 34.28 90 LYS A C 1
ATOM 669 O O . LYS A 1 90 ? 27.435 41.188 -36.234 1.00 34.28 90 LYS A O 1
ATOM 674 N N . PRO A 1 91 ? 26.214 40.897 -34.356 1.00 41.81 91 PRO A N 1
ATOM 675 C CA . PRO A 1 91 ? 25.368 40.188 -33.376 1.00 41.81 91 PRO A CA 1
ATOM 676 C C . PRO A 1 91 ? 24.335 41.081 -32.626 1.00 41.81 91 PRO A C 1
ATOM 678 O O . PRO A 1 91 ? 24.192 42.251 -32.956 1.00 41.81 91 PRO A O 1
ATOM 681 N N . ASP A 1 92 ? 23.704 40.482 -31.604 1.00 26.48 92 ASP A N 1
ATOM 682 C CA . ASP A 1 92 ? 23.052 41.048 -30.400 1.00 26.48 92 ASP A CA 1
ATOM 683 C C . ASP A 1 92 ? 21.850 42.012 -30.522 1.00 26.48 92 ASP A C 1
ATOM 685 O O . ASP A 1 92 ? 21.732 42.822 -31.436 1.00 26.48 92 ASP A O 1
ATOM 689 N N . VAL A 1 93 ? 20.934 41.904 -29.546 1.00 28.83 93 VAL A N 1
ATOM 690 C CA . VAL A 1 93 ? 19.707 42.711 -29.393 1.00 28.83 93 VAL A CA 1
ATOM 691 C C . VAL A 1 93 ? 19.456 42.980 -27.907 1.00 28.83 93 VAL A C 1
ATOM 693 O O . VAL A 1 93 ? 19.561 42.065 -27.091 1.00 28.83 93 VAL A O 1
ATOM 696 N N . SER A 1 94 ? 19.076 44.213 -27.554 1.00 27.30 94 SER A N 1
ATOM 697 C CA . SER A 1 94 ? 18.645 44.577 -26.199 1.00 27.30 94 SER A CA 1
ATOM 698 C C . SER A 1 94 ? 17.734 45.815 -26.176 1.00 27.30 94 SER A C 1
ATOM 700 O O . SER A 1 94 ? 18.130 46.843 -26.721 1.00 27.30 94 SER A O 1
ATOM 702 N N . ALA A 1 95 ? 16.637 45.726 -25.409 1.00 31.91 95 ALA A N 1
ATOM 703 C CA . ALA A 1 95 ? 15.802 46.819 -24.872 1.00 31.91 95 ALA A CA 1
ATOM 704 C C . ALA A 1 95 ? 14.861 47.620 -25.815 1.00 31.91 95 ALA A C 1
ATOM 706 O O . ALA A 1 95 ? 15.001 47.592 -27.032 1.00 31.91 95 ALA A O 1
ATOM 707 N N . GLU A 1 96 ? 13.933 48.345 -25.155 1.00 27.62 96 GLU A N 1
ATOM 708 C CA . GLU A 1 96 ? 12.950 49.347 -25.646 1.00 27.62 96 GLU A CA 1
ATOM 709 C C . GLU A 1 96 ? 11.737 48.832 -26.474 1.00 27.62 96 GLU A C 1
ATOM 711 O O . GLU A 1 96 ? 11.875 47.902 -27.260 1.00 27.62 96 GLU A O 1
ATOM 716 N N . ALA A 1 97 ? 10.500 49.364 -26.349 1.00 28.09 97 ALA A N 1
ATOM 717 C CA . ALA A 1 97 ? 9.900 50.302 -25.367 1.00 28.09 97 ALA A CA 1
ATOM 718 C C . ALA A 1 97 ? 8.332 50.252 -25.351 1.00 28.09 97 ALA A C 1
ATOM 720 O O . ALA A 1 97 ? 7.721 49.458 -26.061 1.00 28.09 97 ALA A O 1
ATOM 721 N N . THR A 1 98 ? 7.710 51.090 -24.502 1.00 34.78 98 THR A N 1
ATOM 722 C CA . THR A 1 98 ? 6.272 51.242 -24.126 1.00 34.78 98 THR A CA 1
ATOM 723 C C . THR A 1 98 ? 5.322 51.770 -25.234 1.00 34.78 98 THR A C 1
ATOM 725 O O . THR A 1 98 ? 5.818 52.258 -26.252 1.00 34.78 98 THR A O 1
ATOM 728 N N . PRO A 1 99 ? 3.968 51.722 -25.065 1.00 40.94 99 PRO A N 1
ATOM 729 C CA . PRO A 1 99 ? 3.219 52.888 -24.512 1.00 40.94 99 PRO A CA 1
ATOM 730 C C . PRO A 1 99 ? 1.911 52.598 -23.699 1.00 40.94 99 PRO A C 1
ATOM 732 O O . PRO A 1 99 ? 1.424 51.472 -23.658 1.00 40.94 99 PRO A O 1
ATOM 735 N N . GLU A 1 100 ? 1.331 53.646 -23.078 1.00 32.28 100 GLU A N 1
ATOM 736 C CA . GLU A 1 100 ? -0.015 53.707 -22.425 1.00 32.28 100 GLU A CA 1
ATOM 737 C C . GLU A 1 100 ? -1.107 54.322 -23.361 1.00 32.28 100 GLU A C 1
ATOM 739 O O . GLU A 1 100 ? -0.753 54.634 -24.505 1.00 32.28 100 GLU A O 1
ATOM 744 N N . PRO A 1 101 ? -2.399 54.544 -22.948 1.00 48.16 101 PRO A N 1
ATOM 745 C CA . PRO A 1 101 ? -2.783 55.786 -22.209 1.00 48.16 101 PRO A CA 1
ATOM 746 C C . PRO A 1 101 ? -4.075 55.810 -21.305 1.00 48.16 101 PRO A C 1
ATOM 748 O O . PRO A 1 101 ? -5.186 55.648 -21.794 1.00 48.16 101 PRO A O 1
ATOM 751 N N . ASN A 1 102 ? -3.905 56.196 -20.025 1.00 30.95 102 ASN A N 1
ATOM 752 C CA . ASN A 1 102 ? -4.553 57.296 -19.236 1.00 30.95 102 ASN A CA 1
ATOM 753 C C . ASN A 1 102 ? -6.104 57.530 -19.041 1.00 30.95 102 ASN A C 1
ATOM 755 O O . ASN A 1 102 ? -6.908 57.310 -19.939 1.00 30.95 102 ASN A O 1
ATOM 759 N N . MET A 1 103 ? -6.448 58.191 -17.899 1.00 32.94 103 MET A N 1
ATOM 760 C CA . MET A 1 103 ? -7.753 58.736 -17.381 1.00 32.94 103 MET A CA 1
ATOM 761 C C . MET A 1 103 ? -8.743 57.720 -16.741 1.00 32.94 103 MET A C 1
ATOM 763 O O . MET A 1 103 ? -8.682 56.550 -17.088 1.00 32.94 103 MET A O 1
ATOM 767 N N . ALA A 1 104 ? -9.727 58.032 -15.858 1.00 32.56 104 ALA A N 1
ATOM 768 C CA . ALA A 1 104 ? -10.085 59.084 -14.845 1.00 32.56 104 ALA A CA 1
ATOM 769 C C . ALA A 1 104 ? -11.438 58.628 -14.163 1.00 32.56 104 ALA A C 1
ATOM 771 O O . ALA A 1 104 ? -11.997 57.656 -14.662 1.00 32.56 104 ALA A O 1
ATOM 772 N N . LYS A 1 105 ? -12.131 59.158 -13.120 1.00 35.00 105 LYS A N 1
ATOM 773 C CA . LYS A 1 105 ? -12.102 60.194 -12.025 1.00 35.00 105 LYS A CA 1
ATOM 774 C C . LYS A 1 105 ? -13.284 59.811 -11.037 1.00 35.00 105 LYS A C 1
ATOM 776 O O . LYS A 1 105 ? -13.962 58.842 -11.355 1.00 35.00 105 LYS A O 1
ATOM 781 N N . ASP A 1 106 ? -13.687 60.401 -9.889 1.00 31.02 106 ASP A N 1
ATOM 782 C CA . ASP A 1 106 ? -13.352 61.575 -9.038 1.00 31.02 106 ASP A CA 1
ATOM 783 C C . ASP A 1 106 ? -13.924 61.422 -7.577 1.00 31.02 106 ASP A C 1
ATOM 785 O O . ASP A 1 106 ? -14.801 60.592 -7.376 1.00 31.02 106 ASP A O 1
ATOM 789 N N . ALA A 1 107 ? -13.457 62.255 -6.619 1.00 30.31 107 ALA A N 1
ATOM 790 C CA . ALA A 1 107 ? -14.040 62.828 -5.353 1.00 30.31 107 ALA A CA 1
ATOM 791 C C . ALA A 1 107 ? -15.224 62.201 -4.518 1.00 30.31 107 ALA A C 1
ATOM 793 O O . ALA A 1 107 ? -16.158 61.674 -5.117 1.00 30.31 107 ALA A O 1
ATOM 794 N N . PRO A 1 108 ? -15.369 62.479 -3.177 1.00 44.50 108 PRO A N 1
ATOM 795 C CA . PRO A 1 108 ? -14.425 62.984 -2.138 1.00 44.50 108 PRO A CA 1
ATOM 796 C C . PRO A 1 108 ? -14.473 62.268 -0.730 1.00 44.50 108 PRO A C 1
ATOM 798 O O . PRO A 1 108 ? -15.148 61.261 -0.549 1.00 44.50 108 PRO A O 1
ATOM 801 N N . GLU A 1 109 ? -13.733 62.807 0.264 1.00 33.28 109 GLU A N 1
ATOM 802 C CA . GLU A 1 109 ? -13.426 62.296 1.642 1.00 33.28 109 GLU A CA 1
ATOM 803 C C . GLU A 1 109 ? -14.370 62.856 2.772 1.00 33.28 109 GLU A C 1
ATOM 805 O O . GLU A 1 109 ? -15.463 63.285 2.387 1.00 33.28 109 GLU A O 1
ATOM 810 N N . PRO A 1 110 ? -14.048 62.970 4.113 1.00 50.72 110 PRO A N 1
ATOM 811 C CA . PRO A 1 110 ? -12.854 62.663 4.978 1.00 50.72 110 PRO A CA 1
ATOM 812 C C . PRO A 1 110 ? -13.199 61.774 6.234 1.00 50.72 110 PRO A C 1
ATOM 814 O O . PRO A 1 110 ? -14.215 61.092 6.181 1.00 50.72 110 PRO A O 1
ATOM 817 N N . VAL A 1 111 ? -12.479 61.615 7.379 1.00 28.98 111 VAL A N 1
ATOM 818 C CA . VAL A 1 111 ? -11.388 62.337 8.114 1.00 28.98 111 VAL A CA 1
ATOM 819 C C . VAL A 1 111 ? -10.559 61.390 9.045 1.00 28.98 111 VAL A C 1
ATOM 821 O O . VAL A 1 111 ? -10.934 60.242 9.258 1.00 28.98 111 VAL A O 1
ATOM 824 N N . GLU A 1 112 ? -9.477 61.898 9.668 1.00 32.00 112 GLU A N 1
ATOM 825 C CA . GLU A 1 112 ? -8.657 61.303 10.772 1.00 32.00 112 GLU A CA 1
ATOM 826 C C . GLU A 1 112 ? -8.936 62.023 12.148 1.00 32.00 112 GLU A C 1
ATOM 828 O O . GLU A 1 112 ? -9.830 62.877 12.120 1.00 32.00 112 GLU A O 1
ATOM 833 N N . PRO A 1 113 ? -8.289 61.791 13.347 1.00 39.41 113 PRO A N 1
ATOM 834 C CA . PRO A 1 113 ? -6.826 61.725 13.628 1.00 39.41 113 PRO A CA 1
ATOM 835 C C . PRO A 1 113 ? -6.361 60.788 14.809 1.00 39.41 113 PRO A C 1
ATOM 837 O O . PRO A 1 113 ? -7.049 59.845 15.190 1.00 39.41 113 PRO A O 1
ATOM 840 N N . GLN A 1 114 ? -5.158 61.015 15.390 1.00 29.94 114 GLN A N 1
ATOM 841 C CA . GLN A 1 114 ? -4.297 59.985 16.031 1.00 29.94 114 GLN A CA 1
ATOM 842 C C . GLN A 1 114 ? -3.838 60.169 17.520 1.00 29.94 114 GLN A C 1
ATOM 844 O O . GLN A 1 114 ? -3.631 61.284 17.987 1.00 29.94 114 GLN A O 1
ATOM 849 N N . ARG A 1 115 ? -3.430 59.035 18.149 1.00 32.41 115 ARG A N 1
ATOM 850 C CA . ARG A 1 115 ? -2.279 58.796 19.098 1.00 32.41 115 ARG A CA 1
ATOM 851 C C . ARG A 1 115 ? -2.176 59.459 20.504 1.00 32.41 115 ARG A C 1
ATOM 853 O O . ARG A 1 115 ? -1.963 60.664 20.601 1.00 32.41 115 ARG A O 1
ATOM 860 N N . LYS A 1 116 ? -1.931 58.627 21.553 1.00 26.61 116 LYS A N 1
ATOM 861 C CA . LYS A 1 116 ? -0.660 58.531 22.364 1.00 26.61 116 LYS A CA 1
ATOM 862 C C . LYS A 1 116 ? -0.690 57.411 23.467 1.00 26.61 116 LYS A C 1
ATOM 864 O O . LYS A 1 116 ? -1.755 56.834 23.654 1.00 26.61 116 LYS A O 1
ATOM 869 N N . PRO A 1 117 ? 0.442 57.015 24.129 1.00 44.59 117 PRO A N 1
ATOM 870 C CA . PRO A 1 117 ? 0.587 55.668 24.742 1.00 44.59 117 PRO A CA 1
ATOM 871 C C . PRO A 1 117 ? 0.971 55.532 26.252 1.00 44.59 117 PRO A C 1
ATOM 873 O O . PRO A 1 117 ? 1.520 56.448 26.854 1.00 44.59 117 PRO A O 1
ATOM 876 N N . LYS A 1 118 ? 0.783 54.298 26.776 1.00 34.69 118 LYS A N 1
ATOM 877 C CA . LYS A 1 118 ? 1.452 53.537 27.885 1.00 34.69 118 LYS A CA 1
ATOM 878 C C . LYS A 1 118 ? 1.926 54.214 29.201 1.00 34.69 118 LYS A C 1
ATOM 880 O O . LYS A 1 118 ? 2.817 55.059 29.200 1.00 34.69 118 LYS A O 1
ATOM 885 N N . ARG A 1 119 ? 1.562 53.594 30.345 1.00 24.67 119 ARG A N 1
ATOM 886 C CA . ARG A 1 119 ? 2.377 53.514 31.592 1.00 24.67 119 ARG A CA 1
ATOM 887 C C . ARG A 1 119 ? 1.976 52.309 32.481 1.00 24.67 119 ARG A C 1
ATOM 889 O O . ARG A 1 119 ? 0.943 51.704 32.227 1.00 24.67 119 ARG A O 1
ATOM 896 N N . THR A 1 120 ? 2.787 51.940 33.485 1.00 30.33 120 THR A N 1
ATOM 897 C CA . THR A 1 120 ? 2.640 50.720 34.330 1.00 30.33 120 THR A CA 1
ATOM 898 C C . THR A 1 120 ? 3.024 50.954 35.809 1.00 30.33 120 THR A C 1
ATOM 900 O O . THR A 1 120 ? 3.943 51.742 36.040 1.00 30.33 120 THR A O 1
ATOM 903 N N . ARG A 1 121 ? 2.389 50.254 36.791 1.00 26.83 121 ARG A N 1
ATOM 904 C CA . ARG A 1 121 ? 2.973 49.819 38.108 1.00 26.83 121 ARG A CA 1
ATOM 905 C C . ARG A 1 121 ? 2.018 49.084 39.104 1.00 26.83 121 ARG A C 1
ATOM 907 O O . ARG A 1 121 ? 1.167 49.711 39.712 1.00 26.83 121 ARG A O 1
ATOM 914 N N . SER A 1 122 ? 2.266 47.781 39.317 1.00 24.38 122 SER A N 1
ATOM 915 C CA . SER A 1 122 ? 2.494 47.030 40.594 1.00 24.38 122 SER A CA 1
ATOM 916 C C . SER A 1 122 ? 1.730 47.242 41.942 1.00 24.38 122 SER A C 1
ATOM 918 O O . SER A 1 122 ? 1.856 48.314 42.529 1.00 24.38 122 SER A O 1
ATOM 920 N N . LYS A 1 123 ? 1.311 46.097 42.552 1.00 26.14 123 LYS A N 1
ATOM 921 C CA . LYS A 1 123 ? 1.080 45.767 44.007 1.00 26.14 123 LYS A CA 1
ATOM 922 C C . LYS A 1 123 ? -0.137 46.449 44.697 1.00 26.14 123 LYS A C 1
ATOM 924 O O . LYS A 1 123 ? -0.501 47.537 44.285 1.00 26.14 123 LYS A O 1
ATOM 929 N N . VAL A 1 124 ? -0.838 45.886 45.706 1.00 24.88 124 VAL A N 1
ATOM 930 C CA . VAL A 1 124 ? -0.479 45.075 46.917 1.00 24.88 124 VAL A CA 1
ATOM 931 C C . VAL A 1 124 ? -1.557 43.983 47.240 1.00 24.88 124 VAL A C 1
ATOM 933 O O . VAL A 1 124 ? -2.566 43.918 46.549 1.00 24.88 124 VAL A O 1
ATOM 936 N N . LYS A 1 125 ? -1.313 43.101 48.237 1.00 26.88 125 LYS A N 1
ATOM 937 C CA . LYS A 1 125 ? -2.236 42.093 48.837 1.00 26.88 125 LYS A CA 1
ATOM 938 C C . LYS A 1 125 ? -3.452 42.705 49.569 1.00 26.88 125 LYS A C 1
ATOM 940 O O . LYS A 1 125 ? -3.324 43.809 50.078 1.00 26.88 125 LYS A O 1
ATOM 945 N N . ASP A 1 126 ? -4.491 41.887 49.791 1.00 25.55 126 ASP A N 1
ATOM 946 C CA . ASP A 1 126 ? -5.123 41.697 51.117 1.00 25.55 126 ASP A CA 1
ATOM 947 C C . ASP A 1 126 ? -5.727 40.274 51.249 1.00 25.55 126 ASP A C 1
ATOM 949 O O . ASP A 1 126 ? -5.852 39.560 50.254 1.00 25.55 126 ASP A O 1
ATOM 953 N N . GLU A 1 127 ? -6.023 39.837 52.478 1.00 28.39 127 GLU A N 1
ATOM 954 C CA . GLU A 1 127 ? -6.457 38.479 52.887 1.00 28.39 127 GLU A CA 1
ATOM 955 C C . GLU A 1 127 ? -7.315 38.643 54.169 1.00 28.39 127 GLU A C 1
ATOM 957 O O . GLU A 1 127 ? -6.947 39.498 54.983 1.00 28.39 127 GLU A O 1
ATOM 962 N N . PRO A 1 128 ? -8.442 37.917 54.390 1.00 30.84 128 PRO A N 1
ATOM 963 C CA . PRO A 1 128 ? -8.345 36.749 55.292 1.00 30.84 128 PRO A CA 1
ATOM 964 C C . PRO A 1 128 ? -9.425 35.625 55.189 1.00 30.84 128 PRO A C 1
ATOM 966 O O . PRO A 1 128 ? -10.587 35.858 54.879 1.00 30.84 128 PRO A O 1
ATOM 969 N N . ALA A 1 129 ? -9.021 34.429 55.644 1.00 24.16 129 ALA A N 1
ATOM 970 C CA . ALA A 1 129 ? -9.757 33.473 56.505 1.00 24.16 129 ALA A CA 1
ATOM 971 C C . ALA A 1 129 ? -11.112 32.813 56.095 1.00 24.16 129 ALA A C 1
ATOM 973 O O . ALA A 1 129 ? -12.188 33.360 56.306 1.00 24.16 129 ALA A O 1
ATOM 974 N N . THR A 1 130 ? -11.011 31.520 55.736 1.00 26.05 130 THR A N 1
ATOM 975 C CA . THR A 1 130 ? -11.767 30.348 56.272 1.00 26.05 130 THR A CA 1
ATOM 976 C C . THR A 1 130 ? -13.302 30.366 56.424 1.00 26.05 130 THR A C 1
ATOM 978 O O . THR A 1 130 ? -13.812 31.043 57.311 1.00 26.05 130 THR A O 1
ATOM 981 N N . VAL A 1 131 ? -13.983 29.403 55.778 1.00 24.72 131 VAL A N 1
ATOM 982 C CA . VAL A 1 131 ? -14.582 28.192 56.413 1.00 24.72 131 VAL A CA 1
ATOM 983 C C . VAL A 1 131 ? -14.526 27.041 55.386 1.00 24.72 131 VAL A C 1
ATOM 985 O O . VAL A 1 131 ? -14.685 27.292 54.197 1.00 24.72 131 VAL A O 1
ATOM 988 N N . ASP A 1 132 ? -14.298 25.808 55.840 1.00 27.36 132 ASP A N 1
ATOM 989 C CA . ASP A 1 132 ? -14.353 24.558 55.056 1.00 27.36 132 ASP A CA 1
ATOM 990 C C . ASP A 1 132 ? -15.586 23.750 55.520 1.00 27.36 132 ASP A C 1
ATOM 992 O O . ASP A 1 132 ? -15.851 23.730 56.732 1.00 27.36 132 ASP A O 1
ATOM 996 N N . PRO A 1 133 ? -16.393 23.165 54.612 1.00 26.33 133 PRO A N 1
ATOM 997 C CA . PRO A 1 133 ? -16.494 21.702 54.653 1.00 26.33 133 PRO A CA 1
ATOM 998 C C . PRO A 1 133 ? -16.735 20.988 53.300 1.00 26.33 133 PRO A C 1
ATOM 1000 O O . PRO A 1 133 ? -17.756 21.199 52.651 1.00 26.33 133 PRO A O 1
ATOM 1003 N N . LEU A 1 134 ? -15.889 19.984 53.050 1.00 22.86 134 LEU A N 1
ATOM 1004 C CA . LEU A 1 134 ? -16.211 18.628 52.550 1.00 22.86 134 LEU A CA 1
ATOM 1005 C C . LEU A 1 134 ? -16.802 18.425 51.131 1.00 22.86 134 LEU A C 1
ATOM 1007 O O . LEU A 1 134 ? -17.979 18.642 50.873 1.00 22.86 134 LEU A O 1
ATOM 1011 N N . GLU A 1 135 ? -15.976 17.774 50.304 1.00 30.56 135 GLU A N 1
ATOM 1012 C CA . GLU A 1 135 ? -16.317 16.656 49.398 1.00 30.56 135 GLU A CA 1
ATOM 1013 C C . GLU A 1 135 ? -17.465 16.808 48.374 1.00 30.56 135 GLU A C 1
ATOM 1015 O O . GLU A 1 135 ? -18.501 16.157 48.475 1.00 30.56 135 GLU A O 1
ATOM 1020 N N . GLU A 1 136 ? -17.161 17.455 47.244 1.00 21.83 136 GLU A N 1
ATOM 1021 C CA . GLU A 1 136 ? -17.529 16.917 45.921 1.00 21.83 136 GLU A CA 1
ATOM 1022 C C . GLU A 1 136 ? -16.288 16.907 45.011 1.00 21.83 136 GLU A C 1
ATOM 1024 O O . GLU A 1 136 ? -15.706 17.950 44.713 1.00 21.83 136 GLU A O 1
ATOM 1029 N N . PHE A 1 137 ? -15.860 15.723 44.555 1.00 23.11 137 PHE A N 1
ATOM 1030 C CA . PHE A 1 137 ? -14.771 15.587 43.579 1.00 23.11 137 PHE A CA 1
ATOM 1031 C C . PHE A 1 137 ? -15.290 15.857 42.158 1.00 23.11 137 PHE A C 1
ATOM 1033 O O . PHE A 1 137 ? -15.496 14.942 41.361 1.00 23.11 137 PHE A O 1
ATOM 1040 N N . SER A 1 138 ? -15.475 17.133 41.816 1.00 21.97 138 SER A N 1
ATOM 1041 C CA . SER A 1 138 ? -15.658 17.545 40.423 1.00 21.97 138 SER A CA 1
ATOM 1042 C C . SER A 1 138 ? -14.345 17.335 39.656 1.00 21.97 138 SER A C 1
ATOM 1044 O O . SER A 1 138 ? -13.442 18.174 39.711 1.00 21.97 138 SER A O 1
ATOM 1046 N N . VAL A 1 139 ? -14.218 16.200 38.961 1.00 28.09 139 VAL A N 1
ATOM 1047 C CA . VAL A 1 139 ? -13.061 15.898 38.104 1.00 28.09 139 VAL A CA 1
ATOM 1048 C C . VAL A 1 139 ? -13.124 16.790 36.864 1.00 28.09 139 VAL A C 1
ATOM 1050 O O . VAL A 1 139 ? -13.756 16.454 35.865 1.00 28.09 139 VAL A O 1
ATOM 1053 N N . GLY A 1 140 ? -12.503 17.964 36.966 1.00 24.91 140 GLY A N 1
ATOM 1054 C CA . GLY A 1 140 ? -12.367 18.902 35.858 1.00 24.91 140 GLY A CA 1
ATOM 1055 C C . GLY A 1 140 ? -11.543 18.320 34.708 1.00 24.91 140 GLY A C 1
ATOM 1056 O O . GLY A 1 140 ? -10.672 17.472 34.912 1.00 24.91 140 GLY A O 1
ATOM 1057 N N . PHE A 1 141 ? -11.825 18.806 33.501 1.00 29.44 141 PHE A N 1
ATOM 1058 C CA . PHE A 1 141 ? -11.096 18.482 32.278 1.00 29.44 141 PHE A CA 1
ATOM 1059 C C . PHE A 1 141 ? -9.581 18.729 32.474 1.00 29.44 141 PHE A C 1
ATOM 1061 O O . PHE A 1 141 ? -9.204 19.842 32.860 1.00 29.44 141 PHE A O 1
ATOM 1068 N N . PRO A 1 142 ? -8.698 17.729 32.267 1.00 33.66 142 PRO A N 1
ATOM 1069 C CA . PRO A 1 142 ? -7.257 17.942 32.384 1.00 33.66 142 PRO A CA 1
ATOM 1070 C C . PRO A 1 142 ? -6.807 18.944 31.314 1.00 33.66 142 PRO A C 1
ATOM 1072 O O . PRO A 1 142 ? -7.245 18.876 30.171 1.00 33.66 142 PRO A O 1
ATOM 1075 N N . THR A 1 143 ? -5.953 19.908 31.659 1.00 25.88 143 THR A N 1
ATOM 1076 C CA . THR A 1 143 ? -5.562 20.977 30.725 1.00 25.88 143 THR A CA 1
ATOM 1077 C C . THR A 1 143 ? -4.553 20.484 29.689 1.00 25.88 143 THR A C 1
ATOM 1079 O O . THR A 1 143 ? -3.344 20.564 29.903 1.00 25.88 143 THR A O 1
ATOM 1082 N N . PHE A 1 144 ? -5.056 20.001 28.554 1.00 31.86 144 PHE A N 1
ATOM 1083 C CA . PHE A 1 144 ? -4.256 19.555 27.413 1.00 31.86 144 PHE A CA 1
ATOM 1084 C C . PHE A 1 144 ? -3.345 20.670 26.868 1.00 31.86 144 PHE A C 1
ATOM 1086 O O . PHE A 1 144 ? -3.766 21.819 26.729 1.00 31.86 144 PHE A O 1
ATOM 1093 N N . SER A 1 145 ? -2.113 20.317 26.488 1.00 25.98 145 SER A N 1
ATOM 1094 C CA . SER A 1 145 ? -1.134 21.244 25.894 1.00 25.98 145 SER A CA 1
ATOM 1095 C C . SER A 1 145 ? -0.662 20.818 24.493 1.00 25.98 145 SER A C 1
ATOM 1097 O O . SER A 1 145 ? 0.511 20.966 24.150 1.00 25.98 145 SER A O 1
ATOM 1099 N N . PHE A 1 146 ? -1.601 20.330 23.669 1.00 27.88 146 PHE A N 1
ATOM 1100 C CA . PHE A 1 146 ? -1.361 19.878 22.290 1.00 27.88 146 PHE A CA 1
ATOM 1101 C C . PHE A 1 146 ? -0.488 20.847 21.485 1.00 27.88 146 PHE A C 1
ATOM 1103 O O . PHE A 1 146 ? -0.822 22.022 21.288 1.00 27.88 146 PHE A O 1
ATOM 1110 N N . ARG A 1 147 ? 0.621 20.330 20.950 1.00 31.25 147 ARG A N 1
ATOM 1111 C CA . ARG A 1 147 ? 1.564 21.102 20.133 1.00 31.25 147 ARG A CA 1
ATOM 1112 C C . ARG A 1 147 ? 1.143 21.125 18.671 1.00 31.25 147 ARG A C 1
ATOM 1114 O O . ARG A 1 147 ? 1.776 20.514 17.817 1.00 31.25 147 ARG A O 1
ATOM 1121 N N . ALA A 1 148 ? 0.096 21.895 18.380 1.00 24.73 148 ALA A N 1
ATOM 1122 C CA . ALA A 1 148 ? -0.369 22.131 17.017 1.00 24.73 148 ALA A CA 1
ATOM 1123 C C . ALA A 1 148 ? 0.766 22.649 16.105 1.00 24.73 148 ALA A C 1
ATOM 1125 O O . ALA A 1 148 ? 1.193 23.804 16.199 1.00 24.73 148 ALA A O 1
ATOM 1126 N N . ILE A 1 149 ? 1.238 21.798 15.188 1.00 29.39 149 ILE A N 1
ATOM 1127 C CA . ILE A 1 149 ? 2.156 22.194 14.116 1.00 29.39 149 ILE A CA 1
ATOM 1128 C C . ILE A 1 149 ? 1.327 22.886 13.025 1.00 29.39 149 ILE A C 1
ATOM 1130 O O . ILE A 1 149 ? 0.939 22.271 12.037 1.00 29.39 149 ILE A O 1
ATOM 1134 N N . GLU A 1 150 ? 1.039 24.178 13.209 1.00 25.94 150 GLU A N 1
ATOM 1135 C CA . GLU A 1 150 ? 0.401 25.010 12.178 1.00 25.94 150 GLU A CA 1
ATOM 1136 C C . GLU A 1 150 ? 1.262 25.052 10.893 1.00 25.94 150 GLU A C 1
ATOM 1138 O O . GLU A 1 150 ? 2.377 25.593 10.932 1.00 25.94 150 GLU A O 1
ATOM 1143 N N . PRO A 1 151 ? 0.762 24.607 9.723 1.00 28.16 151 PRO A N 1
ATOM 1144 C CA . PRO A 1 151 ? 1.355 24.985 8.447 1.00 28.16 151 PRO A CA 1
ATOM 1145 C C . PRO A 1 151 ? 1.024 26.461 8.181 1.00 28.16 151 PRO A C 1
ATOM 1147 O O . PRO A 1 151 ? -0.067 26.814 7.738 1.00 28.16 151 PRO A O 1
ATOM 1150 N N . ARG A 1 152 ? 1.953 27.369 8.502 1.00 28.34 152 ARG A N 1
ATOM 1151 C CA . ARG A 1 152 ? 1.717 28.811 8.320 1.00 28.34 152 ARG A CA 1
ATOM 1152 C C . ARG A 1 152 ? 1.790 29.224 6.845 1.00 28.34 152 ARG A C 1
ATOM 1154 O O . ARG A 1 152 ? 2.716 28.807 6.150 1.00 28.34 152 ARG A O 1
ATOM 1161 N N . PRO A 1 153 ? 0.868 30.087 6.374 1.00 26.50 153 PRO A N 1
ATOM 1162 C CA . PRO A 1 153 ? 0.737 30.400 4.956 1.00 26.50 153 PRO A CA 1
ATOM 1163 C C . PRO A 1 153 ? 1.951 31.165 4.401 1.00 26.50 153 PRO A C 1
ATOM 1165 O O . PRO A 1 153 ? 2.575 31.959 5.121 1.00 26.50 153 PRO A O 1
ATOM 1168 N N . PRO A 1 154 ? 2.278 30.985 3.106 1.00 27.52 154 PRO A N 1
ATOM 1169 C CA . PRO A 1 154 ? 3.398 31.663 2.467 1.00 27.52 154 PRO A CA 1
ATOM 1170 C C . PRO A 1 154 ? 3.172 33.178 2.442 1.00 27.52 154 PRO A C 1
ATOM 1172 O O . PRO A 1 154 ? 2.172 33.676 1.924 1.00 27.52 154 PRO A O 1
ATOM 1175 N N . ARG A 1 155 ? 4.123 33.945 2.988 1.00 26.23 155 ARG A N 1
ATOM 1176 C CA . ARG A 1 155 ? 4.047 35.411 2.960 1.00 26.23 155 ARG A CA 1
ATOM 1177 C C . ARG A 1 155 ? 4.314 35.954 1.558 1.00 26.23 155 ARG A C 1
ATOM 1179 O O . ARG A 1 155 ? 5.357 35.689 0.965 1.00 26.23 155 ARG A O 1
ATOM 1186 N N . SER A 1 156 ? 3.397 36.795 1.088 1.00 27.55 156 SER A N 1
ATOM 1187 C CA . SER A 1 156 ? 3.542 37.609 -0.119 1.00 27.55 156 SER A CA 1
ATOM 1188 C C . SER A 1 156 ? 4.822 38.452 -0.083 1.00 27.55 156 SER A C 1
ATOM 1190 O O . SER A 1 156 ? 5.079 39.153 0.900 1.00 27.55 156 SER A O 1
ATOM 1192 N N . GLN A 1 157 ? 5.599 38.428 -1.167 1.00 29.67 157 GLN A N 1
ATOM 1193 C CA . GLN A 1 157 ? 6.779 39.279 -1.319 1.00 29.67 157 GLN A CA 1
ATOM 1194 C C . GLN A 1 157 ? 6.375 40.670 -1.828 1.00 29.67 157 GLN A C 1
ATOM 1196 O O . GLN A 1 157 ? 5.834 40.794 -2.924 1.00 29.67 157 GLN A O 1
ATOM 1201 N N . SER A 1 158 ? 6.705 41.709 -1.057 1.00 23.83 158 SER A N 1
ATOM 1202 C CA . SER A 1 158 ? 6.647 43.115 -1.484 1.00 23.83 158 SER A CA 1
ATOM 1203 C C . SER A 1 158 ? 8.074 43.689 -1.561 1.00 23.83 158 SER A C 1
ATOM 1205 O O . SER A 1 158 ? 8.896 43.333 -0.713 1.00 23.83 158 SER A O 1
ATOM 1207 N N . PRO A 1 159 ? 8.413 44.535 -2.554 1.00 33.59 159 PRO A N 1
ATOM 1208 C CA . PRO A 1 159 ? 9.812 44.827 -2.877 1.00 33.59 159 PRO A CA 1
ATOM 1209 C C . PRO A 1 159 ? 10.366 46.122 -2.252 1.00 33.59 159 PRO A C 1
ATOM 1211 O O . PRO A 1 159 ? 9.892 47.215 -2.547 1.00 33.59 159 PRO A O 1
ATOM 1214 N N . GLU A 1 160 ? 11.480 46.014 -1.521 1.00 25.64 160 GLU A N 1
ATOM 1215 C CA . GLU A 1 160 ? 12.375 47.135 -1.180 1.00 25.64 160 GLU A CA 1
ATOM 1216 C C . GLU A 1 160 ? 13.822 46.726 -1.541 1.00 25.64 160 GLU A C 1
ATOM 1218 O O . GLU A 1 160 ? 14.296 45.670 -1.132 1.00 25.64 160 GLU A O 1
ATOM 1223 N N . ALA A 1 161 ? 14.494 47.344 -2.519 1.00 24.59 161 ALA A N 1
ATOM 1224 C CA . ALA A 1 161 ? 15.020 48.718 -2.612 1.00 24.59 161 ALA A CA 1
ATOM 1225 C C . ALA A 1 161 ? 16.484 48.824 -2.115 1.00 24.59 161 ALA A C 1
ATOM 1227 O O . ALA A 1 161 ? 16.825 48.448 -0.999 1.00 24.59 161 ALA A O 1
ATOM 1228 N N . ARG A 1 162 ? 17.390 49.314 -2.979 1.00 27.11 162 ARG A N 1
ATOM 1229 C CA . ARG A 1 162 ? 18.849 49.343 -2.732 1.00 27.11 162 ARG A CA 1
ATOM 1230 C C . ARG A 1 162 ? 19.311 50.655 -2.078 1.00 27.11 162 ARG A C 1
ATOM 1232 O O . ARG A 1 162 ? 19.081 51.723 -2.638 1.00 27.11 162 ARG A O 1
ATOM 1239 N N . GLY A 1 163 ? 20.072 50.557 -0.984 1.00 23.52 163 GLY A N 1
ATOM 1240 C CA . GLY A 1 163 ? 20.892 51.642 -0.410 1.00 23.52 163 GLY A CA 1
ATOM 1241 C C . GLY A 1 163 ? 22.362 51.593 -0.872 1.00 23.52 163 GLY A C 1
ATOM 1242 O O . GLY A 1 163 ? 22.814 50.572 -1.390 1.00 23.52 163 GLY A O 1
ATOM 1243 N N . SER A 1 164 ? 23.114 52.694 -0.730 1.00 25.00 164 SER A N 1
ATOM 1244 C CA . SER A 1 164 ? 24.391 52.917 -1.440 1.00 25.00 164 SER A CA 1
ATOM 1245 C C . SER A 1 164 ? 25.669 52.972 -0.573 1.00 25.00 164 SER A C 1
ATOM 1247 O O . SER A 1 164 ? 25.647 53.193 0.634 1.00 25.00 164 SER A O 1
ATOM 1249 N N . VAL A 1 165 ? 26.810 52.745 -1.240 1.00 30.92 165 VAL A N 1
ATOM 1250 C CA . VAL A 1 165 ? 28.189 52.673 -0.699 1.00 30.92 165 VAL A CA 1
ATOM 1251 C C . VAL A 1 165 ? 28.758 54.054 -0.314 1.00 30.92 165 VAL A C 1
ATOM 1253 O O . VAL A 1 165 ? 28.313 55.069 -0.851 1.00 30.92 165 VAL A O 1
ATOM 1256 N N . PRO A 1 166 ? 29.874 54.109 0.445 1.00 29.34 166 PRO A N 1
ATOM 1257 C CA . PRO A 1 166 ? 31.059 54.739 -0.166 1.00 29.34 166 PRO A CA 1
ATOM 1258 C C . PRO A 1 166 ? 32.398 53.978 -0.011 1.00 29.34 166 PRO A C 1
ATOM 1260 O O . PRO A 1 166 ? 32.627 53.192 0.901 1.00 29.34 166 PRO A O 1
ATOM 1263 N N . ARG A 1 167 ? 33.298 54.247 -0.966 1.00 26.08 167 ARG A N 1
ATOM 1264 C CA . ARG A 1 167 ? 34.577 53.558 -1.251 1.00 26.08 167 ARG A CA 1
ATOM 1265 C C . ARG A 1 167 ? 35.733 53.918 -0.301 1.00 26.08 167 ARG A C 1
ATOM 1267 O O . ARG A 1 167 ? 35.806 55.050 0.171 1.00 26.08 167 ARG A O 1
ATOM 1274 N N . LYS A 1 168 ? 36.784 53.081 -0.309 1.00 24.78 168 LYS A N 1
ATOM 1275 C CA . LYS A 1 168 ? 38.188 53.536 -0.472 1.00 24.78 168 LYS A CA 1
ATOM 1276 C C . LYS A 1 168 ? 39.013 52.536 -1.308 1.00 24.78 168 LYS A C 1
ATOM 1278 O O . LYS A 1 168 ? 38.561 51.427 -1.566 1.00 24.78 168 LYS A O 1
ATOM 1283 N N . SER A 1 169 ? 40.150 52.991 -1.836 1.00 24.80 169 SER A N 1
ATOM 1284 C CA . SER A 1 169 ? 41.027 52.308 -2.813 1.00 24.80 169 SER A CA 1
ATOM 1285 C C . SER A 1 169 ? 42.255 51.652 -2.111 1.00 24.80 169 SER A C 1
ATOM 1287 O O . SER A 1 169 ? 42.353 51.771 -0.894 1.00 24.80 169 SER A O 1
ATOM 1289 N N . ARG A 1 170 ? 43.220 50.950 -2.747 1.00 28.00 170 ARG A N 1
ATOM 1290 C CA . ARG A 1 170 ? 43.894 51.258 -4.030 1.00 28.00 170 ARG A CA 1
ATOM 1291 C C . ARG A 1 170 ? 44.925 50.185 -4.490 1.00 28.00 170 ARG A C 1
ATOM 1293 O O . ARG A 1 170 ? 45.610 49.638 -3.642 1.00 28.00 170 ARG A O 1
ATOM 1300 N N . ASP A 1 171 ? 45.100 50.038 -5.819 1.00 24.53 171 ASP A N 1
ATOM 1301 C CA . ASP A 1 171 ? 46.252 49.458 -6.580 1.00 24.53 171 ASP A CA 1
ATOM 1302 C C . ASP A 1 171 ? 46.765 48.016 -6.262 1.00 24.53 171 ASP A C 1
ATOM 1304 O O . ASP A 1 171 ? 46.360 47.391 -5.295 1.00 24.53 171 ASP A O 1
ATOM 1308 N N . ARG A 1 172 ? 47.707 47.429 -7.034 1.00 28.41 172 ARG A N 1
ATOM 1309 C CA . ARG A 1 172 ? 47.616 46.928 -8.438 1.00 28.41 172 ARG A CA 1
ATOM 1310 C C . ARG A 1 172 ? 48.877 46.102 -8.827 1.00 28.41 172 ARG A C 1
ATOM 1312 O O . ARG A 1 172 ? 49.984 46.567 -8.607 1.00 28.41 172 ARG A O 1
ATOM 1319 N N . ARG A 1 173 ? 48.689 45.008 -9.594 1.00 26.58 173 ARG A N 1
ATOM 1320 C CA . ARG A 1 173 ? 49.642 44.349 -10.548 1.00 26.58 173 ARG A CA 1
ATOM 1321 C C . ARG A 1 173 ? 50.883 43.541 -10.061 1.00 26.58 173 ARG A C 1
ATOM 1323 O O . ARG A 1 173 ? 51.939 44.101 -9.814 1.00 26.58 173 ARG A O 1
ATOM 1330 N N . ARG A 1 174 ? 50.787 42.212 -10.268 1.00 25.47 174 ARG A N 1
ATOM 1331 C CA . ARG A 1 174 ? 51.494 41.397 -11.306 1.00 25.47 174 ARG A CA 1
ATOM 1332 C C . ARG A 1 174 ? 53.042 41.331 -11.341 1.00 25.47 174 ARG A C 1
ATOM 1334 O O . ARG A 1 174 ? 53.677 42.297 -11.757 1.00 25.47 174 ARG A O 1
ATOM 1341 N N . ARG A 1 175 ? 53.593 40.105 -11.232 1.00 24.98 175 ARG A N 1
ATOM 1342 C CA . ARG A 1 175 ? 54.707 39.599 -12.078 1.00 24.98 175 ARG A CA 1
ATOM 1343 C C . ARG A 1 175 ? 54.784 38.060 -12.127 1.00 24.98 175 ARG A C 1
ATOM 1345 O O . ARG A 1 175 ? 54.052 37.395 -11.405 1.00 24.98 175 ARG A O 1
ATOM 1352 N N . GLU A 1 176 ? 55.621 37.544 -13.027 1.00 27.02 176 GLU A N 1
ATOM 1353 C CA . GLU A 1 176 ? 55.784 36.133 -13.433 1.00 27.02 176 GLU A CA 1
ATOM 1354 C C . GLU A 1 176 ? 57.274 35.720 -13.303 1.00 27.02 176 GLU A C 1
ATOM 1356 O O . GLU A 1 176 ? 58.120 36.611 -13.318 1.00 27.02 176 GLU A O 1
ATOM 1361 N N . HIS A 1 177 ? 57.560 34.406 -13.237 1.00 27.59 177 HIS A N 1
ATOM 1362 C CA . HIS A 1 177 ? 58.857 33.706 -13.432 1.00 27.59 177 HIS A CA 1
ATOM 1363 C C . HIS A 1 177 ? 60.149 34.191 -12.729 1.00 27.59 177 HIS A C 1
ATOM 1365 O O . HIS A 1 177 ? 60.649 35.278 -13.007 1.00 27.59 177 HIS A O 1
ATOM 1371 N N . GLN A 1 178 ? 60.818 33.266 -12.017 1.00 25.27 178 GLN A N 1
ATOM 1372 C CA . GLN A 1 178 ? 62.193 32.850 -12.365 1.00 25.27 178 GLN A CA 1
ATOM 1373 C C . GLN A 1 178 ? 62.600 31.507 -11.722 1.00 25.27 178 GLN A C 1
ATOM 1375 O O . GLN A 1 178 ? 61.965 31.047 -10.774 1.00 25.27 178 GLN A O 1
ATOM 1380 N N . ASP A 1 179 ? 63.631 30.883 -12.292 1.00 26.47 179 ASP A N 1
ATOM 1381 C CA . ASP A 1 179 ? 64.045 29.484 -12.107 1.00 26.47 179 ASP A CA 1
ATOM 1382 C C . ASP A 1 179 ? 65.278 29.329 -11.189 1.00 26.47 179 ASP A C 1
ATOM 1384 O O . ASP A 1 179 ? 66.049 30.275 -11.028 1.00 26.47 179 ASP A O 1
ATOM 1388 N N . LEU A 1 180 ? 65.524 28.115 -10.667 1.00 26.92 180 LEU A N 1
ATOM 1389 C CA . LEU A 1 180 ? 66.832 27.693 -10.134 1.00 26.92 180 LEU A CA 1
ATOM 1390 C C . LEU A 1 180 ? 67.103 26.189 -10.365 1.00 26.92 180 LEU A C 1
ATOM 1392 O O . LEU A 1 180 ? 66.523 25.332 -9.701 1.00 26.92 180 LEU A O 1
ATOM 1396 N N . GLU A 1 181 ? 68.056 25.892 -11.253 1.00 25.05 181 GLU A N 1
ATOM 1397 C CA . GLU A 1 181 ? 68.939 24.711 -11.167 1.00 25.05 181 GLU A CA 1
ATOM 1398 C C . GLU A 1 181 ? 70.154 25.074 -10.254 1.00 25.05 181 GLU A C 1
ATOM 1400 O O . GLU A 1 181 ? 70.173 26.162 -9.681 1.00 25.05 181 GLU A O 1
ATOM 1405 N N . ILE A 1 182 ? 71.223 24.303 -10.000 1.00 30.22 182 ILE A N 1
ATOM 1406 C CA . ILE A 1 182 ? 71.843 23.092 -10.592 1.00 30.22 182 ILE A CA 1
ATOM 1407 C C . ILE A 1 182 ? 72.503 22.275 -9.432 1.00 30.22 182 ILE A C 1
ATOM 1409 O O . ILE A 1 182 ? 72.287 22.608 -8.272 1.00 30.22 182 ILE A O 1
ATOM 1413 N N . THR A 1 183 ? 73.278 21.184 -9.561 1.00 28.78 183 THR A N 1
ATOM 1414 C CA . THR A 1 183 ? 74.280 20.709 -10.554 1.00 28.78 183 THR A CA 1
ATOM 1415 C C . THR A 1 183 ? 74.176 19.182 -10.769 1.00 28.78 183 THR A C 1
ATOM 1417 O O . THR A 1 183 ? 73.277 18.549 -10.221 1.00 28.78 183 THR A O 1
ATOM 1420 N N . ALA A 1 184 ? 75.063 18.569 -11.572 1.00 29.02 184 ALA A N 1
ATOM 1421 C CA . ALA A 1 184 ? 74.970 17.150 -11.942 1.00 29.02 184 ALA A CA 1
ATOM 1422 C C . ALA A 1 184 ? 76.325 16.400 -11.921 1.00 29.02 184 ALA A C 1
ATOM 1424 O O . ALA A 1 184 ? 77.279 16.827 -12.569 1.00 29.02 184 ALA A O 1
ATOM 1425 N N . ALA A 1 185 ? 76.383 15.246 -11.237 1.00 27.77 185 ALA A N 1
ATOM 1426 C CA . ALA A 1 185 ? 77.461 14.244 -11.325 1.00 27.77 185 ALA A CA 1
ATOM 1427 C C . ALA A 1 185 ? 76.953 12.861 -10.844 1.00 27.77 185 ALA A C 1
ATOM 1429 O O . ALA A 1 185 ? 76.256 12.799 -9.838 1.00 27.77 185 ALA A O 1
ATOM 1430 N N . ALA A 1 186 ? 77.255 11.717 -11.472 1.00 27.12 186 ALA A N 1
ATOM 1431 C CA . ALA A 1 186 ? 78.049 11.449 -12.679 1.00 27.12 186 ALA A CA 1
ATOM 1432 C C . ALA A 1 186 ? 77.465 10.251 -13.471 1.00 27.12 186 ALA A C 1
ATOM 1434 O O . ALA A 1 186 ? 76.623 9.519 -12.955 1.00 27.12 186 ALA A O 1
ATOM 1435 N N . ALA A 1 187 ? 77.922 10.026 -14.710 1.00 28.58 187 ALA A N 1
ATOM 1436 C CA . ALA A 1 187 ? 77.408 8.972 -15.595 1.00 28.58 187 ALA A CA 1
ATOM 1437 C C . ALA A 1 187 ? 78.527 8.219 -16.336 1.00 28.58 187 ALA A C 1
ATOM 1439 O O . ALA A 1 187 ? 79.439 8.851 -16.866 1.00 28.58 187 ALA A O 1
ATOM 1440 N N . VAL A 1 188 ? 78.413 6.885 -16.454 1.00 28.80 188 VAL A N 1
ATOM 1441 C CA . VAL A 1 188 ? 79.157 6.068 -17.435 1.00 28.80 188 VAL A CA 1
ATOM 1442 C C . VAL A 1 188 ? 78.259 4.969 -18.028 1.00 28.80 188 VAL A C 1
ATOM 1444 O O . VAL A 1 188 ? 77.481 4.319 -17.342 1.00 28.80 188 VAL A O 1
ATOM 1447 N N . GLN A 1 189 ? 78.418 4.828 -19.340 1.00 28.12 189 GLN A N 1
ATOM 1448 C CA . GLN A 1 189 ? 77.735 4.053 -20.381 1.00 28.12 189 GLN A CA 1
ATOM 1449 C C . GLN A 1 189 ? 77.598 2.506 -20.219 1.00 28.12 189 GLN A C 1
ATOM 1451 O O . GLN A 1 189 ? 78.134 1.925 -19.277 1.00 28.12 189 GLN A O 1
ATOM 1456 N N . PRO A 1 190 ? 76.857 1.818 -21.129 1.00 35.06 190 PRO A N 1
ATOM 1457 C CA . PRO A 1 190 ? 76.304 0.478 -20.888 1.00 35.06 190 PRO A CA 1
ATOM 1458 C C . PRO A 1 190 ? 77.159 -0.688 -21.424 1.00 35.06 190 PRO A C 1
ATOM 1460 O O . PRO A 1 190 ? 78.129 -0.498 -22.157 1.00 35.06 190 PRO A O 1
ATOM 1463 N N . ARG A 1 191 ? 76.731 -1.933 -21.143 1.00 25.95 191 ARG A N 1
ATOM 1464 C CA . ARG A 1 191 ? 77.280 -3.158 -21.757 1.00 25.95 191 ARG A CA 1
ATOM 1465 C C . ARG A 1 191 ? 76.232 -4.029 -22.463 1.00 25.95 191 ARG A C 1
ATOM 1467 O O . ARG A 1 191 ? 75.396 -4.665 -21.838 1.00 25.95 191 ARG A O 1
ATOM 1474 N N . THR A 1 192 ? 76.361 -4.058 -23.790 1.00 26.02 192 THR A N 1
ATOM 1475 C CA . THR A 1 192 ? 76.152 -5.189 -24.721 1.00 26.02 192 THR A CA 1
ATOM 1476 C C . THR A 1 192 ? 75.323 -6.405 -24.279 1.00 26.02 192 THR A C 1
ATOM 1478 O O . THR A 1 192 ? 75.749 -7.226 -23.470 1.00 26.02 192 THR A O 1
ATOM 1481 N N . ARG A 1 193 ? 74.229 -6.620 -25.018 1.00 27.20 193 ARG A N 1
ATOM 1482 C CA . ARG A 1 193 ? 73.485 -7.882 -25.166 1.00 27.20 193 ARG A CA 1
ATOM 1483 C C . ARG A 1 193 ? 74.389 -9.004 -25.710 1.00 27.20 193 ARG A C 1
ATOM 1485 O O . ARG A 1 193 ? 75.000 -8.816 -26.760 1.00 27.20 193 ARG A O 1
ATOM 1492 N N . GLN A 1 194 ? 74.406 -10.176 -25.070 1.00 29.31 194 GLN A N 1
ATOM 1493 C CA . GLN A 1 194 ? 74.988 -11.402 -25.637 1.00 29.31 194 GLN A CA 1
ATOM 1494 C C . GLN A 1 194 ? 73.970 -12.547 -25.772 1.00 29.31 194 GLN A C 1
ATOM 1496 O O . GLN A 1 194 ? 72.893 -12.552 -25.187 1.00 29.31 194 GLN A O 1
ATOM 1501 N N . THR A 1 195 ? 74.337 -13.453 -26.667 1.00 27.81 195 THR A N 1
ATOM 1502 C CA . THR A 1 195 ? 73.621 -14.540 -27.345 1.00 27.81 195 THR A CA 1
ATOM 1503 C C . THR A 1 195 ? 72.873 -15.577 -26.498 1.00 27.81 195 THR A C 1
ATOM 1505 O O . THR A 1 195 ? 73.216 -15.865 -25.359 1.00 27.81 195 THR A O 1
ATOM 1508 N N . ARG A 1 196 ? 71.888 -16.212 -27.154 1.00 32.91 196 ARG A N 1
ATOM 1509 C CA . ARG A 1 196 ? 71.079 -17.358 -26.695 1.00 32.91 196 ARG A CA 1
ATOM 1510 C C . ARG A 1 196 ? 71.930 -18.558 -26.246 1.00 32.91 196 ARG A C 1
ATOM 1512 O O . ARG A 1 196 ? 72.800 -18.989 -26.996 1.00 32.91 196 ARG A O 1
ATOM 1519 N N . THR A 1 197 ? 71.501 -19.218 -25.174 1.00 27.62 197 THR A N 1
ATOM 1520 C CA . THR A 1 197 ? 71.541 -20.687 -25.019 1.00 27.62 197 THR A CA 1
ATOM 1521 C C . THR A 1 197 ? 70.186 -21.172 -24.487 1.00 27.62 197 THR A C 1
ATOM 1523 O O . THR A 1 197 ? 69.342 -20.364 -24.099 1.00 27.62 197 THR A O 1
ATOM 1526 N N . SER A 1 198 ? 69.916 -22.475 -24.579 1.00 30.70 198 SER A N 1
ATOM 1527 C CA . SER A 1 198 ? 68.572 -23.055 -24.443 1.00 30.70 198 SER A CA 1
ATOM 1528 C C . SER A 1 198 ? 68.432 -24.025 -23.270 1.00 30.70 198 SER A C 1
ATOM 1530 O O . SER A 1 198 ? 69.323 -24.838 -23.056 1.00 30.70 198 SER A O 1
ATOM 1532 N N . ALA A 1 199 ? 67.240 -24.014 -22.664 1.00 31.58 199 ALA A N 1
ATOM 1533 C CA . ALA A 1 199 ? 66.610 -25.098 -21.902 1.00 31.58 199 ALA A CA 1
ATOM 1534 C C . ALA A 1 199 ? 67.355 -25.683 -20.682 1.00 31.58 199 ALA A C 1
ATOM 1536 O O . ALA A 1 199 ? 68.303 -26.454 -20.815 1.00 31.58 199 ALA A O 1
ATOM 1537 N N . LYS A 1 200 ? 66.763 -25.482 -19.497 1.00 30.64 200 LYS A N 1
ATOM 1538 C CA . LYS A 1 200 ? 66.260 -26.597 -18.673 1.00 30.64 200 LYS A CA 1
ATOM 1539 C C . LYS A 1 200 ? 65.293 -26.112 -17.597 1.00 30.64 200 LYS A C 1
ATOM 1541 O O . LYS A 1 200 ? 65.295 -24.936 -17.241 1.00 30.64 200 LYS A O 1
ATOM 1546 N N . ASP A 1 201 ? 64.468 -27.033 -17.122 1.00 42.44 201 ASP A N 1
ATOM 1547 C CA . ASP A 1 201 ? 63.384 -26.787 -16.180 1.00 42.44 201 ASP A CA 1
ATOM 1548 C C . ASP A 1 201 ? 63.878 -26.282 -14.821 1.00 42.44 201 ASP A C 1
ATOM 1550 O O . ASP A 1 201 ? 64.832 -26.806 -14.239 1.00 42.44 201 ASP A O 1
ATOM 1554 N N . ARG A 1 202 ? 63.154 -25.300 -14.281 1.00 30.86 202 ARG A N 1
ATOM 1555 C CA . ARG A 1 202 ? 63.066 -25.037 -12.846 1.00 30.86 202 ARG A CA 1
ATOM 1556 C C . ARG A 1 202 ? 61.608 -24.763 -12.512 1.00 30.86 202 ARG A C 1
ATOM 1558 O O . ARG A 1 202 ? 61.018 -23.829 -13.046 1.00 30.86 202 ARG A O 1
ATOM 1565 N N . THR A 1 203 ? 61.049 -25.589 -11.636 1.00 32.66 203 THR A N 1
ATOM 1566 C CA . THR A 1 203 ? 59.771 -25.331 -10.971 1.00 32.66 203 THR A CA 1
ATOM 1567 C C . THR A 1 203 ? 59.813 -23.967 -10.282 1.00 32.66 203 THR A C 1
ATOM 1569 O O . THR A 1 203 ? 60.791 -23.704 -9.575 1.00 32.66 203 THR A O 1
ATOM 1572 N N . PRO A 1 204 ? 58.782 -23.117 -10.433 1.00 35.12 204 PRO A N 1
ATOM 1573 C CA . PRO A 1 204 ? 58.585 -21.989 -9.538 1.00 35.12 204 PRO A CA 1
ATOM 1574 C C . PRO A 1 204 ? 58.490 -22.500 -8.100 1.00 35.12 204 PRO A C 1
ATOM 1576 O O . PRO A 1 204 ? 57.738 -23.428 -7.804 1.00 35.12 204 PRO A O 1
ATOM 1579 N N . GLU A 1 205 ? 59.296 -21.913 -7.227 1.00 32.88 205 GLU A N 1
ATOM 1580 C CA . GLU A 1 205 ? 59.213 -22.111 -5.786 1.00 32.88 205 GLU A CA 1
ATOM 1581 C C . GLU A 1 205 ? 57.878 -21.525 -5.307 1.00 32.88 205 GLU A C 1
ATOM 1583 O O . GLU A 1 205 ? 57.489 -20.442 -5.749 1.00 32.88 205 GLU A O 1
ATOM 1588 N N . ALA A 1 206 ? 57.129 -22.264 -4.486 1.00 34.34 206 ALA A N 1
ATOM 1589 C CA . ALA A 1 206 ? 55.779 -21.859 -4.116 1.00 34.34 206 ALA A CA 1
ATOM 1590 C C . ALA A 1 206 ? 55.827 -20.600 -3.242 1.00 34.34 206 ALA A C 1
ATOM 1592 O O . ALA A 1 206 ? 56.237 -20.661 -2.081 1.00 34.34 206 ALA A O 1
ATOM 1593 N N . THR A 1 207 ? 55.387 -19.465 -3.790 1.00 38.81 207 THR A N 1
ATOM 1594 C CA . THR A 1 207 ? 55.103 -18.267 -3.001 1.00 38.81 207 THR A CA 1
ATOM 1595 C C . THR A 1 207 ? 54.118 -18.660 -1.906 1.00 38.81 207 THR A C 1
ATOM 1597 O O . THR A 1 207 ? 53.047 -19.190 -2.209 1.00 38.81 207 THR A O 1
ATOM 1600 N N . ALA A 1 208 ? 54.474 -18.428 -0.641 1.00 36.94 208 ALA A N 1
ATOM 1601 C CA . ALA A 1 208 ? 53.519 -18.605 0.444 1.00 36.94 208 ALA A CA 1
ATOM 1602 C C . ALA A 1 208 ? 52.292 -17.719 0.158 1.00 36.94 208 ALA A C 1
ATOM 1604 O O . ALA A 1 208 ? 52.485 -16.570 -0.255 1.00 36.94 208 ALA A O 1
ATOM 1605 N N . PRO A 1 209 ? 51.056 -18.222 0.334 1.00 40.03 209 PRO A N 1
ATOM 1606 C CA . PRO A 1 209 ? 49.884 -17.371 0.209 1.00 40.03 209 PRO A CA 1
ATOM 1607 C C . PRO A 1 209 ? 50.010 -16.228 1.216 1.00 40.03 209 PRO A C 1
ATOM 1609 O O . PRO A 1 209 ? 50.372 -16.452 2.376 1.00 40.03 209 PRO A O 1
ATOM 1612 N N . GLU A 1 210 ? 49.714 -15.005 0.776 1.00 38.44 210 GLU A N 1
ATOM 1613 C CA . GLU A 1 210 ? 49.487 -13.908 1.714 1.00 38.44 210 GLU A CA 1
ATOM 1614 C C . GLU A 1 210 ? 48.393 -14.346 2.700 1.00 38.44 210 GLU A C 1
ATOM 1616 O O . GLU A 1 210 ? 47.460 -15.049 2.290 1.00 38.44 210 GLU A O 1
ATOM 1621 N N . PRO A 1 211 ? 48.505 -14.005 3.996 1.00 33.09 211 PRO A N 1
ATOM 1622 C CA . PRO A 1 211 ? 47.517 -14.422 4.974 1.00 33.09 211 PRO A CA 1
ATOM 1623 C C . PRO A 1 211 ? 46.169 -13.821 4.586 1.00 33.09 211 PRO A C 1
ATOM 1625 O O . PRO A 1 211 ? 45.949 -12.621 4.750 1.00 33.09 211 PRO A O 1
ATOM 1628 N N . GLN A 1 212 ? 45.277 -14.666 4.065 1.00 36.03 212 GLN A N 1
ATOM 1629 C CA . GLN A 1 212 ? 43.884 -14.308 3.855 1.00 36.03 212 GLN A CA 1
ATOM 1630 C C . GLN A 1 212 ? 43.360 -13.808 5.195 1.00 36.03 212 GLN A C 1
ATOM 1632 O O . GLN A 1 212 ? 43.319 -14.555 6.175 1.00 36.03 212 GLN A O 1
ATOM 1637 N N . THR A 1 213 ? 43.009 -12.526 5.251 1.00 36.28 213 THR A N 1
ATOM 1638 C CA . THR A 1 213 ? 42.293 -11.965 6.388 1.00 36.28 213 THR A CA 1
ATOM 1639 C C . THR A 1 213 ? 40.950 -12.667 6.437 1.00 36.28 213 THR A C 1
ATOM 1641 O O . THR A 1 213 ? 40.055 -12.333 5.662 1.00 36.28 213 THR A O 1
ATOM 1644 N N . VAL A 1 214 ? 40.842 -13.672 7.307 1.00 37.81 214 VAL A N 1
ATOM 1645 C CA . VAL A 1 214 ? 39.573 -14.313 7.636 1.00 37.81 214 VAL A CA 1
ATOM 1646 C C . VAL A 1 214 ? 38.707 -13.222 8.245 1.00 37.81 214 VAL A C 1
ATOM 1648 O O . VAL A 1 214 ? 38.888 -12.844 9.402 1.00 37.81 214 VAL A O 1
ATOM 1651 N N . VAL A 1 215 ? 37.830 -12.657 7.422 1.00 47.03 215 VAL A N 1
ATOM 1652 C CA . VAL A 1 215 ? 36.752 -11.798 7.891 1.00 47.03 215 VAL A CA 1
ATOM 1653 C C . VAL A 1 215 ? 35.850 -12.721 8.696 1.00 47.03 215 VAL A C 1
ATOM 1655 O O . VAL A 1 215 ? 35.260 -13.640 8.132 1.00 47.03 215 VAL A O 1
ATOM 1658 N N . GLU A 1 216 ? 35.807 -12.537 10.016 1.00 46.19 216 GLU A N 1
ATOM 1659 C CA . GLU A 1 216 ? 34.789 -13.198 10.828 1.00 46.19 216 GLU A CA 1
ATOM 1660 C C . GLU A 1 216 ? 33.429 -12.761 10.287 1.00 46.19 216 GLU A C 1
ATOM 1662 O O . GLU A 1 216 ? 33.130 -11.564 10.248 1.00 46.19 216 GLU A O 1
ATOM 1667 N N . GLU A 1 217 ? 32.628 -13.723 9.826 1.00 50.47 217 GLU A N 1
ATOM 1668 C CA . GLU A 1 217 ? 31.282 -13.431 9.347 1.00 50.47 217 GLU A CA 1
ATOM 1669 C C . GLU A 1 217 ? 30.505 -12.721 10.465 1.00 50.47 217 GLU A C 1
ATOM 1671 O O . GLU A 1 217 ? 30.563 -13.153 11.624 1.00 50.47 217 GLU A O 1
ATOM 1676 N N . PRO A 1 218 ? 29.795 -11.619 10.164 1.00 52.75 218 PRO A N 1
ATOM 1677 C CA . PRO A 1 218 ? 29.071 -10.867 11.173 1.00 52.75 218 PRO A CA 1
ATOM 1678 C C . PRO A 1 218 ? 27.985 -11.769 11.756 1.00 52.75 218 PRO A C 1
ATOM 1680 O O . PRO A 1 218 ? 26.965 -12.008 11.108 1.00 52.75 218 PRO A O 1
ATOM 1683 N N . LYS A 1 219 ? 28.225 -12.288 12.972 1.00 52.81 219 LYS A N 1
ATOM 1684 C CA . LYS A 1 219 ? 27.341 -13.246 13.649 1.00 52.81 219 LYS A CA 1
ATOM 1685 C C . LYS A 1 219 ? 25.898 -12.751 13.544 1.00 52.81 219 LYS A C 1
ATOM 1687 O O . LYS A 1 219 ? 25.573 -11.714 14.128 1.00 52.81 219 LYS A O 1
ATOM 1692 N N . LYS A 1 220 ? 25.054 -13.494 12.812 1.00 57.34 220 LYS A N 1
ATOM 1693 C CA . LYS A 1 220 ? 23.625 -13.180 12.677 1.00 57.34 220 LYS A CA 1
ATOM 1694 C C . LYS A 1 220 ? 23.040 -12.923 14.077 1.00 57.34 220 LYS A C 1
ATOM 1696 O O . LYS A 1 220 ? 23.344 -13.698 14.994 1.00 57.34 220 LYS A O 1
ATOM 1701 N N . PRO A 1 221 ? 22.256 -11.846 14.272 1.00 60.25 221 PRO A N 1
ATOM 1702 C CA . PRO A 1 221 ? 21.597 -11.612 15.548 1.00 60.25 221 PRO A CA 1
ATOM 1703 C C . PRO A 1 221 ? 20.702 -12.812 15.868 1.00 60.25 221 PRO A C 1
ATOM 1705 O O . PRO A 1 221 ? 20.073 -13.383 14.980 1.00 60.25 221 PRO A O 1
ATOM 1708 N N . GLU A 1 222 ? 20.667 -13.217 17.134 1.00 69.38 222 GLU A N 1
ATOM 1709 C CA . GLU A 1 222 ? 19.742 -14.266 17.560 1.00 69.38 222 GLU A CA 1
ATOM 1710 C C . GLU A 1 222 ? 18.312 -13.696 17.482 1.00 69.38 222 GLU A C 1
ATOM 1712 O O . GLU A 1 222 ? 18.072 -12.611 18.025 1.00 69.38 222 GLU A O 1
ATOM 1717 N N . PRO A 1 223 ? 17.381 -14.362 16.769 1.00 73.94 223 PRO A N 1
ATOM 1718 C CA . PRO A 1 223 ? 16.048 -13.827 16.517 1.00 73.94 223 PRO A CA 1
ATOM 1719 C C . PRO A 1 223 ? 15.281 -13.677 17.829 1.00 73.94 223 PRO A C 1
ATOM 1721 O O . PRO A 1 223 ? 15.436 -14.484 18.753 1.00 73.94 223 PRO A O 1
ATOM 1724 N N . LYS A 1 224 ? 14.413 -12.667 17.918 1.00 81.69 224 LYS A N 1
ATOM 1725 C CA . LYS A 1 224 ? 13.647 -12.441 19.151 1.00 81.69 224 LYS A CA 1
ATOM 1726 C C . LYS A 1 224 ? 12.694 -13.623 19.402 1.00 81.69 224 LYS A C 1
ATOM 1728 O O . LYS A 1 224 ? 12.092 -14.130 18.445 1.00 81.69 224 LYS A O 1
ATOM 1733 N N . PRO A 1 225 ? 12.525 -14.087 20.653 1.00 87.50 225 PRO A N 1
ATOM 1734 C CA . PRO A 1 225 ? 11.556 -15.136 20.948 1.00 87.50 225 PRO A CA 1
ATOM 1735 C C . PRO A 1 225 ? 10.151 -14.648 20.577 1.00 87.50 225 PRO A C 1
ATOM 1737 O O . PRO A 1 225 ? 9.799 -13.509 20.874 1.00 87.50 225 PRO A O 1
ATOM 1740 N N . LEU A 1 226 ? 9.348 -15.498 19.930 1.00 87.94 226 LEU A N 1
ATOM 1741 C CA . LEU A 1 226 ? 7.950 -15.157 19.662 1.00 87.94 226 LEU A CA 1
ATOM 1742 C C . LEU A 1 226 ? 7.217 -14.974 20.992 1.00 87.94 226 LEU A C 1
ATOM 1744 O O . LEU A 1 226 ? 7.278 -15.843 21.864 1.00 87.94 226 LEU A O 1
ATOM 1748 N N . ILE A 1 227 ? 6.518 -13.852 21.135 1.00 91.31 227 ILE A N 1
ATOM 1749 C CA . ILE A 1 227 ? 5.709 -13.560 22.318 1.00 91.31 227 ILE A CA 1
ATOM 1750 C C . ILE A 1 227 ? 4.382 -14.325 22.184 1.00 91.31 227 ILE A C 1
ATOM 1752 O O . ILE A 1 227 ? 3.653 -14.078 21.220 1.00 91.31 227 ILE A O 1
ATOM 1756 N N . PRO A 1 228 ? 4.041 -15.243 23.112 1.00 91.62 228 PRO A N 1
ATOM 1757 C CA . PRO A 1 228 ? 2.776 -15.966 23.054 1.00 91.62 228 PRO A CA 1
ATOM 1758 C C . PRO A 1 228 ? 1.584 -15.012 23.155 1.00 91.62 228 PRO A C 1
ATOM 1760 O O . PRO A 1 228 ? 1.567 -14.118 24.003 1.00 91.62 228 PRO A O 1
ATOM 1763 N N . ILE A 1 229 ? 0.576 -15.233 22.314 1.00 91.62 229 ILE A N 1
ATOM 1764 C CA . ILE A 1 229 ? -0.699 -14.515 22.353 1.00 91.62 229 ILE A CA 1
ATOM 1765 C C . ILE A 1 229 ? -1.700 -15.384 23.140 1.00 91.62 229 ILE A C 1
ATOM 1767 O O . ILE A 1 229 ? -1.886 -16.548 22.778 1.00 91.62 229 ILE A O 1
ATOM 1771 N N . PRO A 1 230 ? -2.315 -14.878 24.226 1.00 92.00 230 PRO A N 1
ATOM 1772 C CA . PRO A 1 230 ? -3.381 -15.584 24.944 1.00 92.00 230 PRO A CA 1
ATOM 1773 C C . PRO A 1 230 ? -4.593 -15.880 24.046 1.00 92.00 230 PRO A C 1
ATOM 1775 O O . PRO A 1 230 ? -4.899 -15.112 23.139 1.00 92.00 230 PRO A O 1
ATOM 1778 N N . ALA A 1 231 ? -5.313 -16.976 24.294 1.00 87.50 231 ALA A N 1
ATOM 1779 C CA . ALA A 1 231 ? -6.464 -17.363 23.464 1.00 87.50 231 ALA A CA 1
ATOM 1780 C C . ALA A 1 231 ? -7.660 -16.393 23.590 1.00 87.50 231 ALA A C 1
ATOM 1782 O O . ALA A 1 231 ? -8.456 -16.251 22.670 1.00 87.50 231 ALA A O 1
ATOM 1783 N N . ASP A 1 232 ? -7.776 -15.701 24.720 1.00 90.12 232 ASP A N 1
ATOM 1784 C CA . ASP A 1 232 ? -8.750 -14.638 24.973 1.00 90.12 232 ASP A CA 1
ATOM 1785 C C . ASP A 1 232 ? -8.328 -13.275 24.390 1.00 90.12 232 ASP A C 1
ATOM 1787 O O . ASP A 1 232 ? -9.172 -12.397 24.202 1.00 90.12 232 ASP A O 1
ATOM 1791 N N . ALA A 1 233 ? -7.045 -13.091 24.063 1.00 93.38 233 ALA A N 1
ATOM 1792 C CA . ALA A 1 233 ? -6.515 -11.804 23.624 1.00 93.38 233 ALA A CA 1
ATOM 1793 C C . ALA A 1 233 ? -6.991 -11.389 22.213 1.00 93.38 233 ALA A C 1
ATOM 1795 O O . ALA A 1 233 ? -7.055 -12.233 21.312 1.00 93.38 233 ALA A O 1
ATOM 1796 N N . PRO A 1 234 ? -7.225 -10.079 21.988 1.00 95.25 234 PRO A N 1
ATOM 1797 C CA . PRO A 1 234 ? -7.360 -9.480 20.661 1.00 95.25 234 PRO A CA 1
ATOM 1798 C C . PRO A 1 234 ? -6.217 -9.866 19.710 1.00 95.25 234 PRO A C 1
ATOM 1800 O O . PRO A 1 234 ? -5.046 -9.595 19.987 1.00 95.25 234 PRO A O 1
ATOM 1803 N N . GLN A 1 235 ? -6.552 -10.470 18.570 1.00 94.69 235 GLN A N 1
ATOM 1804 C CA . GLN A 1 235 ? -5.573 -10.933 17.581 1.00 94.69 235 GLN A CA 1
ATOM 1805 C C . GLN A 1 235 ? -6.135 -10.969 16.155 1.00 94.69 235 GLN A C 1
ATOM 1807 O O . GLN A 1 235 ? -7.336 -11.146 15.952 1.00 94.69 235 GLN A O 1
ATOM 1812 N N . ILE A 1 236 ? -5.257 -10.815 15.158 1.00 94.88 236 ILE A N 1
ATOM 1813 C CA . ILE A 1 236 ? -5.592 -11.028 13.743 1.00 94.88 236 ILE A CA 1
ATOM 1814 C C . ILE A 1 236 ? -5.269 -12.479 13.369 1.00 94.88 236 ILE A C 1
ATOM 1816 O O . ILE A 1 236 ? -4.136 -12.931 13.538 1.00 94.88 236 ILE A O 1
ATOM 1820 N N . VAL A 1 237 ? -6.255 -13.194 12.829 1.00 92.94 237 VAL A N 1
ATOM 1821 C CA . VAL A 1 237 ? -6.129 -14.587 12.361 1.00 92.94 237 VAL A CA 1
ATOM 1822 C C . VAL A 1 237 ? -6.541 -14.697 10.897 1.00 92.94 237 VAL A C 1
ATOM 1824 O O . VAL A 1 237 ? -7.258 -13.834 10.397 1.00 92.94 237 VAL A O 1
ATOM 1827 N N . VAL A 1 238 ? -6.141 -15.767 10.207 1.00 91.69 238 VAL A N 1
ATOM 1828 C CA . VAL A 1 238 ? -6.556 -16.009 8.815 1.00 91.69 238 VAL A CA 1
ATOM 1829 C C . VAL A 1 238 ? -7.561 -17.156 8.753 1.00 91.69 238 VAL A C 1
ATOM 1831 O O . VAL A 1 238 ? -7.212 -18.294 9.059 1.00 91.69 238 VAL A O 1
ATOM 1834 N N . ARG A 1 239 ? -8.789 -16.865 8.307 1.00 90.19 239 ARG A N 1
ATOM 1835 C CA . ARG A 1 239 ? -9.816 -17.860 7.942 1.00 90.19 239 ARG A CA 1
ATOM 1836 C C . ARG A 1 239 ? -10.090 -17.731 6.446 1.00 90.19 239 ARG A C 1
ATOM 1838 O O . ARG A 1 239 ? -10.400 -16.638 5.992 1.00 90.19 239 ARG A O 1
ATOM 1845 N N . ASP A 1 240 ? -9.903 -18.799 5.673 1.00 90.06 240 ASP A N 1
ATOM 1846 C CA . ASP A 1 240 ? -10.170 -18.848 4.221 1.00 90.06 240 ASP A CA 1
ATOM 1847 C C . ASP A 1 240 ? -9.533 -17.706 3.392 1.00 90.06 240 ASP A C 1
ATOM 1849 O O . ASP A 1 240 ? -10.116 -17.175 2.442 1.00 90.06 240 ASP A O 1
ATOM 1853 N N . GLY A 1 241 ? -8.315 -17.304 3.776 1.00 90.00 241 GLY A N 1
ATOM 1854 C CA . GLY A 1 241 ? -7.565 -16.196 3.167 1.00 90.00 241 GLY A CA 1
ATOM 1855 C C . GLY A 1 241 ? -7.965 -14.794 3.651 1.00 90.00 241 GLY A C 1
ATOM 1856 O O . GLY A 1 241 ? -7.462 -13.807 3.122 1.00 90.00 241 GLY A O 1
ATOM 1857 N N . ILE A 1 242 ? -8.849 -14.687 4.646 1.00 93.38 242 ILE A N 1
ATOM 1858 C CA . ILE A 1 242 ? -9.357 -13.427 5.203 1.00 93.38 242 ILE A CA 1
ATOM 1859 C C . ILE A 1 242 ? -8.674 -13.128 6.549 1.00 93.38 242 ILE A C 1
ATOM 1861 O O . ILE A 1 242 ? -8.854 -13.908 7.491 1.00 93.38 242 ILE A O 1
ATOM 1865 N N . PRO A 1 243 ? -7.948 -12.003 6.698 1.00 94.69 243 PRO A N 1
ATOM 1866 C CA . PRO A 1 243 ? -7.475 -11.525 7.990 1.00 94.69 243 PRO A CA 1
ATOM 1867 C C . PRO A 1 243 ? -8.666 -10.993 8.797 1.00 94.69 243 PRO A C 1
ATOM 1869 O O . PRO A 1 243 ? -9.290 -9.999 8.432 1.00 94.69 243 PRO A O 1
ATOM 1872 N N . SER A 1 244 ? -8.996 -11.673 9.890 1.00 94.19 244 SER A N 1
ATOM 1873 C CA . SER A 1 244 ? -10.140 -11.373 10.755 1.00 94.19 244 SER A CA 1
ATOM 1874 C C . SER A 1 244 ? -9.653 -10.978 12.146 1.00 94.19 244 SER A C 1
ATOM 1876 O O . SER A 1 244 ? -8.797 -11.663 12.708 1.00 94.19 244 SER A O 1
ATOM 1878 N N . LEU A 1 245 ? -10.198 -9.897 12.711 1.00 95.56 245 LEU A N 1
ATOM 1879 C CA . LEU A 1 245 ? -9.960 -9.528 14.107 1.00 95.56 245 LEU A CA 1
ATOM 1880 C C . LEU A 1 245 ? -10.838 -10.383 15.020 1.00 95.56 245 LEU A C 1
ATOM 1882 O O . LEU A 1 245 ? -12.054 -10.420 14.848 1.00 95.56 245 LEU A O 1
ATOM 1886 N N . VAL A 1 246 ? -10.224 -11.051 15.992 1.00 94.50 246 VAL A N 1
ATOM 1887 C CA . VAL A 1 246 ? -10.891 -11.944 16.945 1.00 94.50 246 VAL A CA 1
ATOM 1888 C C . VAL A 1 246 ? -10.533 -11.533 18.365 1.00 94.50 246 VAL A C 1
ATOM 1890 O O . VAL A 1 246 ? -9.383 -11.198 18.645 1.00 94.50 246 VAL A O 1
ATOM 1893 N N . ARG A 1 247 ? -11.516 -11.587 19.262 1.00 92.44 247 ARG A N 1
ATOM 1894 C CA . ARG A 1 247 ? -11.361 -11.425 20.710 1.00 92.44 247 ARG A CA 1
ATOM 1895 C C . ARG A 1 247 ? -12.341 -12.372 21.401 1.00 92.44 247 ARG A C 1
ATOM 1897 O O . ARG A 1 247 ? -13.504 -12.408 21.014 1.00 92.44 247 ARG A O 1
ATOM 1904 N N . GLU A 1 248 ? -11.894 -13.124 22.408 1.00 89.56 248 GLU A N 1
ATOM 1905 C CA . GLU A 1 248 ? -12.771 -13.992 23.226 1.00 89.56 248 GLU A CA 1
ATOM 1906 C C . GLU A 1 248 ? -13.674 -14.951 22.394 1.00 89.56 248 GLU A C 1
ATOM 1908 O O . GLU A 1 248 ? -14.793 -15.274 22.783 1.00 89.56 248 GLU A O 1
ATOM 1913 N N . GLY A 1 249 ? -13.206 -15.397 21.217 1.00 86.69 249 GLY A N 1
ATOM 1914 C CA . GLY A 1 249 ? -13.960 -16.255 20.282 1.00 86.69 249 GLY A CA 1
ATOM 1915 C C . GLY A 1 249 ? -15.040 -15.553 19.434 1.00 86.69 249 GLY A C 1
ATOM 1916 O O . GLY A 1 249 ? -15.717 -16.207 18.636 1.00 86.69 249 GLY A O 1
ATOM 1917 N N . LYS A 1 250 ? -15.197 -14.227 19.566 1.00 91.88 250 LYS A N 1
ATOM 1918 C CA . LYS A 1 250 ? -16.056 -13.366 18.731 1.00 91.88 250 LYS A CA 1
ATOM 1919 C C . LYS A 1 250 ? -15.197 -12.635 17.694 1.00 91.88 250 LYS A C 1
ATOM 1921 O O . LYS A 1 250 ? -14.156 -12.062 18.018 1.00 91.88 250 LYS A O 1
ATOM 1926 N N . VAL A 1 251 ? -15.639 -12.636 16.441 1.00 94.00 251 VAL A N 1
ATOM 1927 C CA . VAL A 1 251 ? -15.047 -11.840 15.360 1.00 94.00 251 VAL A CA 1
ATOM 1928 C C . VAL A 1 251 ? -15.568 -10.405 15.447 1.00 94.00 251 VAL A C 1
ATOM 1930 O O . VAL A 1 251 ? -16.759 -10.175 15.658 1.00 94.00 251 VAL A O 1
ATOM 1933 N N . ILE A 1 252 ? -14.682 -9.434 15.250 1.00 94.69 252 ILE A N 1
ATOM 1934 C CA . ILE A 1 252 ? -15.011 -8.012 15.143 1.00 94.69 252 ILE A CA 1
ATOM 1935 C C . ILE A 1 252 ? -14.917 -7.638 13.652 1.00 94.69 252 ILE A C 1
ATOM 1937 O O . ILE A 1 252 ? -13.828 -7.740 13.079 1.00 94.69 252 ILE A O 1
ATOM 1941 N N . PRO A 1 253 ? -16.021 -7.226 12.991 1.00 94.44 253 PRO A N 1
ATOM 1942 C CA . PRO A 1 253 ? -15.974 -6.755 11.609 1.00 94.44 253 PRO A CA 1
ATOM 1943 C C . PRO A 1 253 ? -14.979 -5.595 11.448 1.00 94.44 253 PRO A C 1
ATOM 1945 O O . PRO A 1 253 ? -14.971 -4.694 12.288 1.00 94.44 253 PRO A O 1
ATOM 1948 N N . PRO A 1 254 ? -14.175 -5.551 10.372 1.00 95.88 254 PRO A N 1
ATOM 1949 C CA . PRO A 1 254 ? -13.116 -4.557 10.215 1.00 95.88 254 PRO A CA 1
ATOM 1950 C C . PRO A 1 254 ? -13.647 -3.214 9.666 1.00 95.88 254 PRO A C 1
ATOM 1952 O O . PRO A 1 254 ? -13.086 -2.650 8.727 1.00 95.88 254 PRO A O 1
ATOM 1955 N N . LEU A 1 255 ? -14.736 -2.706 10.252 1.00 98.12 255 LEU A N 1
ATOM 1956 C CA . LEU A 1 255 ? -15.217 -1.335 10.082 1.00 98.12 255 LEU A CA 1
ATOM 1957 C C . LEU A 1 255 ? -14.976 -0.571 11.384 1.00 98.12 255 LEU A C 1
ATOM 1959 O O . LEU A 1 255 ? -15.414 -1.017 12.443 1.00 98.12 255 LEU A O 1
ATOM 1963 N N . ALA A 1 256 ? -14.303 0.570 11.290 1.00 98.19 256 ALA A N 1
ATOM 1964 C CA . ALA A 1 256 ? -13.914 1.387 12.429 1.00 98.19 256 ALA A CA 1
ATOM 1965 C C . ALA A 1 256 ? -14.308 2.861 12.268 1.00 98.19 256 ALA A C 1
ATOM 1967 O O . ALA A 1 256 ? -14.539 3.346 11.156 1.00 98.19 256 ALA A O 1
ATOM 1968 N N . PHE A 1 257 ? -14.323 3.573 13.392 1.00 98.44 257 PHE A N 1
ATOM 1969 C CA . PHE A 1 257 ? -14.294 5.033 13.460 1.00 98.44 257 PHE A CA 1
ATOM 1970 C C . PHE A 1 257 ? -12.913 5.508 13.937 1.00 98.44 257 PHE A C 1
ATOM 1972 O O . PHE A 1 257 ? -12.285 4.846 14.765 1.00 98.44 257 PHE A O 1
ATOM 1979 N N . PHE A 1 258 ? -12.460 6.672 13.468 1.00 98.00 258 PHE A N 1
ATOM 1980 C CA . PHE A 1 258 ? -11.339 7.409 14.057 1.00 98.00 258 PHE A CA 1
ATOM 1981 C C . PHE A 1 258 ? -11.769 8.829 14.419 1.00 98.00 258 PHE A C 1
ATOM 1983 O O . PHE A 1 258 ? -12.374 9.513 13.592 1.00 98.00 258 PHE A O 1
ATOM 1990 N N . GLY A 1 259 ? -11.349 9.300 15.596 1.00 94.88 259 GLY A N 1
ATOM 1991 C CA . GLY A 1 259 ? -11.479 10.699 15.992 1.00 94.88 259 GLY A CA 1
ATOM 1992 C C . GLY A 1 259 ? -10.235 11.256 16.690 1.00 94.88 259 GLY A C 1
ATOM 1993 O O . GLY A 1 259 ? -9.532 10.550 17.420 1.00 94.88 259 GLY A O 1
ATOM 1994 N N . SER A 1 260 ? -10.004 12.558 16.505 1.00 91.88 260 SER A N 1
ATOM 1995 C CA . SER A 1 260 ? -8.939 13.335 17.158 1.00 91.88 260 SER A CA 1
ATOM 1996 C C . SER A 1 260 ? -9.499 14.237 18.278 1.00 91.88 260 SER A C 1
ATOM 1998 O O . SER A 1 260 ? -9.835 15.395 18.018 1.00 91.88 260 SER A O 1
ATOM 2000 N N . PRO A 1 261 ? -9.596 13.767 19.540 1.00 90.25 261 PRO A N 1
ATOM 2001 C CA . PRO A 1 261 ? -10.159 14.531 20.662 1.00 90.25 261 PRO A CA 1
ATOM 2002 C C . PRO A 1 261 ? -9.171 15.589 21.209 1.00 90.25 261 PRO A C 1
ATOM 2004 O O . PRO A 1 261 ? -8.753 15.536 22.362 1.00 90.25 261 PRO A O 1
ATOM 2007 N N . THR A 1 262 ? -8.747 16.555 20.379 1.00 85.19 262 THR A N 1
ATOM 2008 C CA . THR A 1 262 ? -7.623 17.461 20.722 1.00 85.19 262 THR A CA 1
ATOM 2009 C C . THR A 1 262 ? -7.996 18.723 21.513 1.00 85.19 262 THR A C 1
ATOM 2011 O O . THR A 1 262 ? -7.132 19.554 21.781 1.00 85.19 262 THR A O 1
ATOM 2014 N N . THR A 1 263 ? -9.272 18.934 21.831 1.00 86.50 263 THR A N 1
ATOM 2015 C CA . THR A 1 263 ? -9.775 20.019 22.699 1.00 86.50 263 THR A CA 1
ATOM 2016 C C . THR A 1 263 ? -11.045 19.545 23.409 1.00 86.50 263 THR A C 1
ATOM 2018 O O . THR A 1 263 ? -11.514 18.438 23.140 1.00 86.50 263 THR A O 1
ATOM 2021 N N . GLU A 1 264 ? -11.629 20.349 24.301 1.00 86.25 264 GLU A N 1
ATOM 2022 C CA . GLU A 1 264 ? -12.893 20.004 24.973 1.00 86.25 264 GLU A CA 1
ATOM 2023 C C . GLU A 1 264 ? -14.054 19.924 23.967 1.00 86.25 264 GLU A C 1
ATOM 2025 O O . GLU A 1 264 ? -14.826 18.966 23.966 1.00 86.25 264 GLU A O 1
ATOM 2030 N N . GLU A 1 265 ? -14.107 20.867 23.024 1.00 87.75 265 GLU A N 1
ATOM 2031 C CA . GLU A 1 265 ? -15.111 20.924 21.959 1.00 87.75 265 GLU A CA 1
ATOM 2032 C C . GLU A 1 265 ? -14.964 19.751 20.979 1.00 87.75 265 GLU A C 1
ATOM 2034 O O . GLU A 1 265 ? -15.947 19.087 20.648 1.00 87.75 265 GLU A O 1
ATOM 2039 N N . ARG A 1 266 ? -13.726 19.449 20.560 1.00 91.19 266 ARG A N 1
ATOM 2040 C CA . ARG A 1 266 ? -13.420 18.308 19.681 1.00 91.19 266 ARG A CA 1
ATOM 2041 C C . ARG A 1 266 ? -13.681 16.973 20.365 1.00 91.19 266 ARG A C 1
ATOM 2043 O O . ARG A 1 266 ? -14.197 16.063 19.732 1.00 91.19 266 ARG A O 1
ATOM 2050 N N . SER A 1 267 ? -13.389 16.867 21.662 1.00 92.31 267 SER A N 1
ATOM 2051 C CA . SER A 1 267 ? -13.737 15.690 22.466 1.00 92.31 267 SER A CA 1
ATOM 2052 C C . SER A 1 267 ? -15.248 15.465 22.475 1.00 92.31 267 SER A C 1
ATOM 2054 O O . SER A 1 267 ? -15.701 14.362 22.186 1.00 92.31 267 SER A O 1
ATOM 2056 N N . ALA A 1 268 ? -16.042 16.508 22.739 1.00 93.50 268 ALA A N 1
ATOM 2057 C CA . ALA A 1 268 ? -17.501 16.407 22.731 1.00 93.50 268 ALA A CA 1
ATOM 2058 C C . ALA A 1 268 ? -18.059 15.982 21.357 1.00 93.50 268 ALA A C 1
ATOM 2060 O O . ALA A 1 268 ? -18.982 15.174 21.299 1.00 93.50 268 ALA A O 1
ATOM 2061 N N . ILE A 1 269 ? -17.477 16.473 20.256 1.00 94.94 269 ILE A N 1
ATOM 2062 C CA . ILE A 1 269 ? -17.818 16.039 18.892 1.00 94.94 269 ILE A CA 1
ATOM 2063 C C . ILE A 1 269 ? -17.477 14.556 18.681 1.00 94.94 269 ILE A C 1
ATOM 2065 O O . ILE A 1 269 ? -18.362 13.780 18.326 1.00 94.94 269 ILE A O 1
ATOM 2069 N N . VAL A 1 270 ? -16.233 14.159 18.961 1.00 96.69 270 VAL A N 1
ATOM 2070 C CA . VAL A 1 270 ? -15.720 12.794 18.756 1.00 96.69 270 VAL A CA 1
ATOM 2071 C C . VAL A 1 270 ? -16.493 11.760 19.581 1.00 96.69 270 VAL A C 1
ATOM 2073 O O . VAL A 1 270 ? -16.798 10.683 19.075 1.00 96.69 270 VAL A O 1
ATOM 2076 N N . PHE A 1 271 ? -16.874 12.069 20.825 1.00 97.38 271 PHE A N 1
ATOM 2077 C CA . PHE A 1 271 ? -17.676 11.149 21.642 1.00 97.38 271 PHE A CA 1
ATOM 2078 C C . PHE A 1 271 ? -19.152 11.078 21.206 1.00 97.38 271 PHE A C 1
ATOM 2080 O O . PHE A 1 271 ? -19.777 10.032 21.366 1.00 97.38 271 PHE A O 1
ATOM 2087 N N . GLU A 1 272 ? -19.706 12.126 20.586 1.00 96.69 272 GLU A N 1
ATOM 2088 C CA . GLU A 1 272 ? -21.031 12.064 19.947 1.00 96.69 272 GLU A CA 1
ATOM 2089 C C . GLU A 1 272 ? -21.002 11.221 18.656 1.00 96.69 272 GLU A C 1
ATOM 2091 O O . GLU A 1 272 ? -21.943 10.477 18.374 1.00 96.69 272 GLU A O 1
ATOM 2096 N N . GLU A 1 273 ? -19.902 11.273 17.897 1.00 97.12 273 GLU A N 1
ATOM 2097 C CA . GLU A 1 273 ? -19.669 10.404 16.736 1.00 97.12 273 GLU A CA 1
ATOM 2098 C C . GLU A 1 273 ? -19.462 8.936 17.150 1.00 97.12 273 GLU A C 1
ATOM 2100 O O . GLU A 1 273 ? -20.107 8.064 16.566 1.00 97.12 273 GLU A O 1
ATOM 2105 N N . ILE A 1 274 ? -18.695 8.656 18.216 1.00 98.25 274 ILE A N 1
ATOM 2106 C CA . ILE A 1 274 ? -18.593 7.312 18.829 1.00 98.25 274 ILE A CA 1
ATOM 2107 C C . ILE A 1 274 ? -19.966 6.805 19.274 1.00 98.25 274 ILE A C 1
ATOM 2109 O O . ILE A 1 274 ? -20.302 5.653 19.007 1.00 98.25 274 ILE A O 1
ATOM 2113 N N . HIS A 1 275 ? -20.786 7.650 19.905 1.00 98.12 275 HIS A N 1
ATOM 2114 C CA . HIS A 1 275 ? -22.129 7.256 20.326 1.00 98.12 275 HIS A CA 1
ATOM 2115 C C . HIS A 1 275 ? -23.013 6.855 19.132 1.00 98.12 275 HIS A C 1
ATOM 2117 O O . HIS A 1 275 ? -23.692 5.829 19.180 1.00 98.12 275 HIS A O 1
ATOM 2123 N N . MET A 1 276 ? -22.974 7.616 18.031 1.00 97.88 276 MET A N 1
ATOM 2124 C CA . MET A 1 276 ? -23.700 7.260 16.804 1.00 97.88 276 MET A CA 1
ATOM 2125 C C . MET A 1 276 ? -23.137 6.007 16.116 1.00 97.88 276 MET A C 1
ATOM 2127 O O . MET A 1 276 ? -23.915 5.222 15.573 1.00 97.88 276 MET A O 1
ATOM 2131 N N . ALA A 1 277 ? -21.819 5.797 16.155 1.00 98.00 277 ALA A N 1
ATOM 2132 C CA . ALA A 1 277 ? -21.160 4.609 15.621 1.00 98.00 277 ALA A CA 1
ATOM 2133 C C . ALA A 1 277 ? -21.538 3.343 16.414 1.00 98.00 277 ALA A C 1
ATOM 2135 O O . ALA A 1 277 ? -22.030 2.377 15.826 1.00 98.00 277 ALA A O 1
ATOM 2136 N N . GLY A 1 278 ? -21.421 3.376 17.745 1.00 97.75 278 GLY A N 1
ATOM 2137 C CA . GLY A 1 278 ? -21.811 2.279 18.635 1.00 97.75 278 GLY A CA 1
ATOM 2138 C C . GLY A 1 278 ? -23.307 1.959 18.555 1.00 97.75 278 GLY A C 1
ATOM 2139 O O . GLY A 1 278 ? -23.684 0.796 18.423 1.00 97.75 278 GLY A O 1
ATOM 2140 N N . ALA A 1 279 ? -24.173 2.978 18.497 1.00 97.44 279 ALA A N 1
ATOM 2141 C CA . ALA A 1 279 ? -25.614 2.800 18.275 1.00 97.44 279 ALA A CA 1
ATOM 2142 C C . ALA A 1 279 ? -25.964 2.164 16.909 1.00 97.44 279 ALA A C 1
ATOM 2144 O O . ALA A 1 279 ? -27.066 1.643 16.737 1.00 97.44 279 ALA A O 1
ATOM 2145 N N . ALA A 1 280 ? -25.034 2.184 15.950 1.00 97.06 280 ALA A N 1
ATOM 2146 C CA . ALA A 1 280 ? -25.142 1.530 14.648 1.00 97.06 280 ALA A CA 1
ATOM 2147 C C . ALA A 1 280 ? -24.434 0.157 14.569 1.00 97.06 280 ALA A C 1
ATOM 2149 O O . ALA A 1 280 ? -24.459 -0.472 13.504 1.00 97.06 280 ALA A O 1
ATOM 2150 N N . GLY A 1 281 ? -23.820 -0.310 15.665 1.00 96.44 281 GLY A N 1
ATOM 2151 C CA . GLY A 1 281 ? -23.064 -1.566 15.758 1.00 96.44 281 GLY A CA 1
ATOM 2152 C C . GLY A 1 281 ? -21.565 -1.457 15.439 1.00 96.44 281 GLY A C 1
ATOM 2153 O O . GLY A 1 281 ? -20.880 -2.476 15.337 1.00 96.44 281 GLY A O 1
ATOM 2154 N N . VAL A 1 282 ? -21.041 -0.246 15.216 1.00 97.69 282 VAL A N 1
ATOM 2155 C CA . VAL A 1 282 ? -19.623 -0.001 14.903 1.00 97.69 282 VAL A CA 1
ATOM 2156 C C . VAL A 1 282 ? -18.875 0.281 16.204 1.00 97.69 282 VAL A C 1
ATOM 2158 O O . VAL A 1 282 ? -18.820 1.419 16.659 1.00 97.69 282 VAL A O 1
ATOM 2161 N N . HIS A 1 283 ? -18.305 -0.771 16.795 1.00 97.69 283 HIS A N 1
ATOM 2162 C CA . HIS A 1 283 ? -17.668 -0.720 18.120 1.00 97.69 283 HIS A CA 1
ATOM 2163 C C . HIS A 1 283 ? -16.135 -0.602 18.096 1.00 97.69 283 HIS A C 1
ATOM 2165 O O . HIS A 1 283 ? -15.510 -0.547 19.152 1.00 97.69 283 HIS A O 1
ATOM 2171 N N . LEU A 1 284 ? -15.501 -0.607 16.919 1.00 98.25 284 LEU A N 1
ATOM 2172 C CA . LEU A 1 284 ? -14.047 -0.485 16.781 1.00 98.25 284 LEU A CA 1
ATOM 2173 C C . LEU A 1 284 ? -13.662 0.993 16.624 1.00 98.25 284 LEU A C 1
ATOM 2175 O O . LEU A 1 284 ? -13.934 1.599 15.588 1.00 98.25 284 LEU A O 1
ATOM 2179 N N . HIS A 1 285 ? -13.013 1.562 17.640 1.00 98.31 285 HIS A N 1
ATOM 2180 C CA . HIS A 1 285 ? -12.737 3.001 17.721 1.00 98.31 285 HIS A CA 1
ATOM 2181 C C . HIS A 1 285 ? -11.241 3.280 17.838 1.00 98.31 285 HIS A C 1
ATOM 2183 O O . HIS A 1 285 ? -10.569 2.769 18.733 1.00 98.31 285 HIS A O 1
ATOM 2189 N N . PHE A 1 286 ? -10.719 4.136 16.968 1.00 98.25 286 PHE A N 1
ATOM 2190 C CA . PHE A 1 286 ? -9.356 4.645 17.043 1.00 98.25 286 PHE A CA 1
ATOM 2191 C C . PHE A 1 286 ? -9.362 6.058 17.634 1.00 98.25 286 PHE A C 1
ATOM 2193 O O . PHE A 1 286 ? -10.086 6.935 17.163 1.00 98.25 286 PHE A O 1
ATOM 2200 N N . LEU A 1 287 ? -8.529 6.291 18.649 1.00 97.38 287 LEU A N 1
ATOM 2201 C CA . LEU A 1 287 ? -8.390 7.598 19.295 1.00 97.38 287 LEU A CA 1
ATOM 2202 C C . LEU A 1 287 ? -6.938 8.068 19.276 1.00 97.38 287 LEU A C 1
ATOM 2204 O O . LEU A 1 287 ? -6.033 7.337 19.685 1.00 97.38 287 LEU A O 1
ATOM 2208 N N . LEU A 1 288 ? -6.723 9.303 18.822 1.00 95.06 288 LEU A N 1
ATOM 2209 C CA . LEU A 1 288 ? -5.413 9.952 18.858 1.00 95.06 288 LEU A CA 1
ATOM 2210 C C . LEU A 1 288 ? -5.038 10.351 20.294 1.00 95.06 288 LEU A C 1
ATOM 2212 O O . LEU A 1 288 ? -5.829 10.988 20.989 1.00 95.06 288 LEU A O 1
ATOM 2216 N N . THR A 1 289 ? -3.818 10.030 20.728 1.00 93.94 289 THR A N 1
ATOM 2217 C CA . THR A 1 289 ? -3.252 10.529 21.993 1.00 93.94 289 THR A CA 1
ATOM 2218 C C . THR A 1 289 ? -1.727 10.634 21.917 1.00 93.94 289 THR A C 1
ATOM 2220 O O . THR A 1 289 ? -1.072 9.874 21.205 1.00 93.94 289 THR A O 1
ATOM 2223 N N . GLU A 1 290 ? -1.145 11.570 22.663 1.00 94.62 290 GLU A N 1
ATOM 2224 C CA . GLU A 1 290 ? 0.301 11.826 22.675 1.00 94.62 290 GLU A CA 1
ATOM 2225 C C . GLU A 1 290 ? 1.013 11.073 23.818 1.00 94.62 290 GLU A C 1
ATOM 2227 O O . GLU A 1 290 ? 0.485 10.927 24.926 1.00 94.62 290 GLU A O 1
ATOM 2232 N N . LEU A 1 291 ? 2.240 10.623 23.551 1.00 97.00 291 LEU A N 1
ATOM 2233 C CA . LEU A 1 291 ? 3.207 10.126 24.529 1.00 97.00 291 LEU A CA 1
ATOM 2234 C C . LEU A 1 291 ? 4.479 10.970 24.411 1.00 97.00 291 LEU A C 1
ATOM 2236 O O . LEU A 1 291 ? 5.253 10.796 23.466 1.00 97.00 291 LEU A O 1
ATOM 2240 N N . GLU A 1 292 ? 4.712 11.875 25.365 1.00 96.50 292 GLU A N 1
ATOM 2241 C CA . GLU A 1 292 ? 5.988 12.592 25.419 1.00 96.50 292 GLU A CA 1
ATOM 2242 C C . GLU A 1 292 ? 7.112 11.626 25.834 1.00 96.50 292 GLU A C 1
ATOM 2244 O O . GLU A 1 292 ? 6.953 10.789 26.728 1.00 96.50 292 GLU A O 1
ATOM 2249 N N . VAL A 1 293 ? 8.271 11.731 25.179 1.00 96.88 293 VAL A N 1
ATOM 2250 C CA . VAL A 1 293 ? 9.467 10.924 25.469 1.00 96.88 293 VAL A CA 1
ATOM 2251 C C . VAL A 1 293 ? 10.213 11.492 26.690 1.00 96.88 293 VAL A C 1
ATOM 2253 O O . VAL A 1 293 ? 11.381 11.872 26.635 1.00 96.88 293 VAL A O 1
ATOM 2256 N N . ASP A 1 294 ? 9.497 11.536 27.814 1.00 96.12 294 ASP A N 1
ATOM 2257 C CA . ASP A 1 294 ? 9.991 11.799 29.166 1.00 96.12 294 ASP A CA 1
ATOM 2258 C C . ASP A 1 294 ? 9.238 10.885 30.151 1.00 96.12 294 ASP A C 1
ATOM 2260 O O . ASP A 1 294 ? 8.006 10.861 30.192 1.00 96.12 294 ASP A O 1
ATOM 2264 N N . ARG A 1 295 ? 9.965 10.118 30.974 1.00 95.12 295 ARG A N 1
ATOM 2265 C CA . ARG A 1 295 ? 9.352 9.191 31.944 1.00 95.12 295 ARG A CA 1
ATOM 2266 C C . ARG A 1 295 ? 8.474 9.871 32.989 1.00 95.12 295 ARG A C 1
ATOM 2268 O O . ARG A 1 295 ? 7.588 9.219 33.537 1.00 95.12 295 ARG A O 1
ATOM 2275 N N . SER A 1 296 ? 8.734 11.136 33.305 1.00 95.19 296 SER A N 1
ATOM 2276 C CA . SER A 1 296 ? 7.933 11.898 34.263 1.00 95.19 296 SER A CA 1
ATOM 2277 C C . SER A 1 296 ? 6.547 12.246 33.707 1.00 95.19 296 SER A C 1
ATOM 2279 O O . SER A 1 296 ? 5.584 12.248 34.472 1.00 95.19 296 SER A O 1
ATOM 2281 N N . ALA A 1 297 ? 6.425 12.415 32.385 1.00 95.12 297 ALA A N 1
ATOM 2282 C CA . ALA A 1 297 ? 5.163 12.674 31.690 1.00 95.12 297 ALA A CA 1
ATOM 2283 C C . ALA A 1 297 ? 4.307 11.409 31.466 1.00 95.12 297 ALA A C 1
ATOM 2285 O O . ALA A 1 297 ? 3.091 11.509 31.317 1.00 95.12 297 ALA A O 1
ATOM 2286 N N . VAL A 1 298 ? 4.893 10.201 31.495 1.00 97.56 298 VAL A N 1
ATOM 2287 C CA . VAL A 1 298 ? 4.177 8.934 31.212 1.00 97.56 298 VAL A CA 1
ATOM 2288 C C . VAL A 1 298 ? 2.909 8.766 32.057 1.00 97.56 298 VAL A C 1
ATOM 2290 O O . VAL A 1 298 ? 1.882 8.330 31.541 1.00 97.56 298 VAL A O 1
ATOM 2293 N N . SER A 1 299 ? 2.948 9.124 33.342 1.00 97.06 299 SER A N 1
ATOM 2294 C CA . SER A 1 299 ? 1.787 9.024 34.240 1.00 97.06 299 SER A CA 1
ATOM 2295 C C . SER A 1 299 ? 0.640 9.966 33.843 1.00 97.06 299 SER A C 1
ATOM 2297 O O . SER A 1 299 ? -0.526 9.630 34.043 1.00 97.06 299 SER A O 1
ATOM 2299 N N . GLU A 1 300 ? 0.956 11.121 33.252 1.00 95.69 300 GLU A N 1
ATOM 2300 C CA . GLU A 1 300 ? -0.018 12.080 32.719 1.00 95.69 300 GLU A CA 1
ATOM 2301 C C . GLU A 1 300 ? -0.598 11.584 31.387 1.00 95.69 300 GLU A C 1
ATOM 2303 O O . GLU A 1 300 ? -1.820 11.531 31.243 1.00 95.69 300 GLU A O 1
ATOM 2308 N N . SER A 1 301 ? 0.240 11.079 30.470 1.00 95.94 301 SER A N 1
ATOM 2309 C CA . SER A 1 301 ? -0.222 10.397 29.248 1.00 95.94 301 SER A CA 1
ATOM 2310 C C . SER A 1 301 ? -1.159 9.222 29.561 1.00 95.94 301 SER A C 1
ATOM 2312 O O . SER A 1 301 ? -2.175 9.047 28.890 1.00 95.94 301 SER A O 1
ATOM 2314 N N . VAL A 1 302 ? -0.869 8.428 30.600 1.00 97.50 302 VAL A N 1
ATOM 2315 C CA . VAL A 1 302 ? -1.749 7.336 31.060 1.00 97.50 302 VAL A CA 1
ATOM 2316 C C . VAL A 1 302 ? -3.068 7.870 31.623 1.00 97.50 302 VAL A C 1
ATOM 2318 O O . VAL A 1 302 ? -4.109 7.263 31.374 1.00 97.50 302 VAL A O 1
ATOM 2321 N N . ALA A 1 303 ? -3.062 8.985 32.359 1.00 96.50 303 ALA A N 1
ATOM 2322 C CA . ALA A 1 303 ? -4.285 9.598 32.879 1.00 96.50 303 ALA A CA 1
ATOM 2323 C C . ALA A 1 303 ? -5.180 10.134 31.747 1.00 96.50 303 ALA A C 1
ATOM 2325 O O . ALA A 1 303 ? -6.380 9.857 31.737 1.00 96.50 303 ALA A O 1
ATOM 2326 N N . ILE A 1 304 ? -4.589 10.812 30.755 1.00 94.94 304 ILE A N 1
ATOM 2327 C CA . ILE A 1 304 ? -5.278 11.283 29.545 1.00 94.94 304 ILE A CA 1
ATOM 2328 C C . ILE A 1 304 ? -5.864 10.099 28.766 1.00 94.94 304 ILE A C 1
ATOM 2330 O O . ILE A 1 304 ? -7.066 10.069 28.511 1.00 94.94 304 ILE A O 1
ATOM 2334 N N . ALA A 1 305 ? -5.059 9.076 28.466 1.00 96.62 305 ALA A N 1
ATOM 2335 C CA . ALA A 1 305 ? -5.529 7.871 27.784 1.00 96.62 305 ALA A CA 1
ATOM 2336 C C . ALA A 1 305 ? -6.656 7.164 28.561 1.00 96.62 305 ALA A C 1
ATOM 2338 O O . ALA A 1 305 ? -7.649 6.751 27.965 1.00 96.62 305 ALA A O 1
ATOM 2339 N N . SER A 1 306 ? -6.550 7.077 29.893 1.00 97.31 306 SER A N 1
ATOM 2340 C CA . SER A 1 306 ? -7.594 6.489 30.746 1.00 97.31 306 SER A CA 1
ATOM 2341 C C . SER A 1 306 ? -8.914 7.261 30.656 1.00 97.31 306 SER A C 1
ATOM 2343 O O . SER A 1 306 ? -9.975 6.649 30.560 1.00 97.31 306 SER A O 1
ATOM 2345 N N . TYR A 1 307 ? -8.854 8.596 30.655 1.00 96.12 307 TYR A N 1
ATOM 2346 C CA . TYR A 1 307 ? -10.022 9.462 30.486 1.00 96.12 307 TYR A CA 1
ATOM 2347 C C . TYR A 1 307 ? -10.664 9.283 29.103 1.00 96.12 307 TYR A C 1
ATOM 2349 O O . TYR A 1 307 ? -11.874 9.079 29.018 1.00 96.12 307 TYR A O 1
ATOM 2357 N N . LEU A 1 308 ? -9.865 9.281 28.029 1.00 96.31 308 LEU A N 1
ATOM 2358 C CA . LEU A 1 308 ? -10.361 9.113 26.659 1.00 96.31 308 LEU A CA 1
ATOM 2359 C C . LEU A 1 308 ? -11.045 7.750 26.452 1.00 96.31 308 LEU A C 1
ATOM 2361 O O . LEU A 1 308 ? -12.134 7.698 25.885 1.00 96.31 308 LEU A O 1
ATOM 2365 N N . ILE A 1 309 ? -10.468 6.659 26.971 1.00 97.81 309 ILE A N 1
ATOM 2366 C CA . ILE A 1 309 ? -11.099 5.327 26.918 1.00 97.81 309 ILE A CA 1
ATOM 2367 C C . ILE A 1 309 ? -12.369 5.290 27.787 1.00 97.81 309 ILE A C 1
ATOM 2369 O O . ILE A 1 309 ? -13.368 4.716 27.364 1.00 97.81 309 ILE A O 1
ATOM 2373 N N . SER A 1 310 ? -12.378 5.936 28.964 1.00 97.50 310 SER A N 1
ATOM 2374 C CA . SER A 1 310 ? -13.590 6.051 29.795 1.00 97.50 310 SER A CA 1
ATOM 2375 C C . SER A 1 310 ? -14.724 6.743 29.040 1.00 97.50 310 SER A C 1
ATOM 2377 O O . SER A 1 310 ? -15.856 6.274 29.080 1.00 97.50 310 SER A O 1
ATOM 2379 N N . LYS A 1 311 ? -14.433 7.829 28.314 1.00 97.38 311 LYS A N 1
ATOM 2380 C CA . LYS A 1 311 ? -15.440 8.553 27.526 1.00 97.38 311 LYS A CA 1
ATOM 2381 C C . LYS A 1 311 ? -15.891 7.802 26.276 1.00 97.38 311 LYS A C 1
ATOM 2383 O O . LYS A 1 311 ? -17.071 7.868 25.947 1.00 97.38 311 LYS A O 1
ATOM 2388 N N . ALA A 1 312 ? -15.018 7.011 25.651 1.00 97.75 312 ALA A N 1
ATOM 2389 C CA . ALA A 1 312 ? -15.435 6.061 24.621 1.00 97.75 312 ALA A CA 1
ATOM 2390 C C . ALA A 1 312 ? -16.406 5.003 25.181 1.00 97.75 312 ALA A C 1
ATOM 2392 O O . ALA A 1 312 ? -17.456 4.783 24.589 1.00 97.75 312 ALA A O 1
ATOM 2393 N N . ALA A 1 313 ? -16.109 4.418 26.347 1.00 97.81 313 ALA A N 1
ATOM 2394 C CA . ALA A 1 313 ? -16.958 3.413 26.996 1.00 97.81 313 ALA A CA 1
ATOM 2395 C C . ALA A 1 313 ? -18.277 3.978 27.574 1.00 97.81 313 ALA A C 1
ATOM 2397 O O . ALA A 1 313 ? -19.266 3.257 27.680 1.00 97.81 313 ALA A O 1
ATOM 2398 N N . GLU A 1 314 ? -18.317 5.266 27.937 1.00 97.81 314 GLU A N 1
ATOM 2399 C CA . GLU A 1 314 ? -19.557 5.977 28.292 1.00 97.81 314 GLU A CA 1
ATOM 2400 C C . GLU A 1 314 ? -20.455 6.235 27.067 1.00 97.81 314 GLU A C 1
ATOM 2402 O O . GLU A 1 314 ? -21.679 6.205 27.191 1.00 97.81 314 GLU A O 1
ATOM 2407 N N . ALA A 1 315 ? -19.862 6.486 25.894 1.00 97.81 315 ALA A N 1
ATOM 2408 C CA . ALA A 1 315 ? -20.579 6.724 24.639 1.00 97.81 315 ALA A CA 1
ATOM 2409 C C . ALA A 1 315 ? -21.042 5.420 23.955 1.00 97.81 315 ALA A C 1
ATOM 2411 O O . ALA A 1 315 ? -22.148 5.370 23.409 1.00 97.81 315 ALA A O 1
ATOM 2412 N N . ASP A 1 316 ? -20.213 4.376 24.015 1.00 98.19 316 ASP A N 1
ATOM 2413 C CA . ASP A 1 316 ? -20.440 3.033 23.479 1.00 98.19 316 ASP A CA 1
ATOM 2414 C C . ASP A 1 316 ? -19.952 1.961 24.484 1.00 98.19 316 ASP A C 1
ATOM 2416 O O . ASP A 1 316 ? -18.751 1.695 24.577 1.00 98.19 316 ASP A O 1
ATOM 2420 N N . PRO A 1 317 ? -20.857 1.298 25.228 1.00 97.06 317 PRO A N 1
ATOM 2421 C CA . PRO A 1 317 ? -20.481 0.279 26.210 1.00 97.06 317 PRO A CA 1
ATOM 2422 C C . PRO A 1 317 ? -19.793 -0.978 25.646 1.00 97.06 317 PRO A C 1
ATOM 2424 O O . PRO A 1 317 ? -19.150 -1.691 26.416 1.00 97.06 317 PRO A O 1
ATOM 2427 N N . GLU A 1 318 ? -19.891 -1.266 24.339 1.00 96.38 318 GLU A N 1
ATOM 2428 C CA . GLU A 1 318 ? -19.149 -2.365 23.690 1.00 96.38 318 GLU A CA 1
ATOM 2429 C C . GLU A 1 318 ? -17.806 -1.905 23.079 1.00 96.38 318 GLU A C 1
ATOM 2431 O O . GLU A 1 318 ? -17.090 -2.727 22.501 1.00 96.38 318 GLU A O 1
ATOM 2436 N N . ALA A 1 319 ? -17.412 -0.634 23.258 1.00 97.56 319 ALA A N 1
ATOM 2437 C CA . ALA A 1 319 ? -16.234 -0.024 22.636 1.00 97.56 319 ALA A CA 1
ATOM 2438 C C . ALA A 1 319 ? -14.947 -0.860 22.762 1.00 97.56 319 ALA A C 1
ATOM 2440 O O . ALA A 1 319 ? -14.479 -1.185 23.859 1.00 97.56 319 ALA A O 1
ATOM 2441 N N . GLN A 1 320 ? -14.346 -1.131 21.603 1.00 97.75 320 GLN A N 1
ATOM 2442 C CA . GLN A 1 320 ? -13.049 -1.762 21.392 1.00 97.75 320 GLN A CA 1
ATOM 2443 C C . GLN A 1 320 ? -12.078 -0.681 20.898 1.00 97.75 320 GLN A C 1
ATOM 2445 O O . GLN A 1 320 ? -12.061 -0.325 19.720 1.00 97.75 320 GLN A O 1
ATOM 2450 N N . VAL A 1 321 ? -11.302 -0.109 21.816 1.00 98.38 321 VAL A N 1
ATOM 2451 C CA . VAL A 1 321 ? -10.457 1.063 21.566 1.00 98.38 321 VAL A CA 1
ATOM 2452 C C . VAL A 1 321 ? -9.042 0.657 21.155 1.00 98.38 321 VAL A C 1
ATOM 2454 O O . VAL A 1 321 ? -8.397 -0.166 21.810 1.00 98.38 321 VAL A O 1
ATOM 2457 N N . ILE A 1 322 ? -8.530 1.302 20.109 1.00 98.56 322 ILE A N 1
ATOM 2458 C CA . ILE A 1 322 ? -7.114 1.325 19.737 1.00 98.56 322 ILE A CA 1
ATOM 2459 C C . ILE A 1 322 ? -6.598 2.758 19.904 1.00 98.56 322 ILE A C 1
ATOM 2461 O O . ILE A 1 322 ? -7.188 3.708 19.392 1.00 98.56 322 ILE A O 1
ATOM 2465 N N . LEU A 1 323 ? -5.481 2.933 20.611 1.00 98.06 323 LEU A N 1
ATOM 2466 C CA . LEU A 1 323 ? -4.852 4.250 20.752 1.00 98.06 323 LEU A CA 1
ATOM 2467 C C . LEU A 1 323 ? -3.827 4.473 19.637 1.00 98.06 323 LEU A C 1
ATOM 2469 O O . LEU A 1 323 ? -2.839 3.740 19.566 1.00 98.06 323 LEU A O 1
ATOM 2473 N N . ARG A 1 324 ? -4.024 5.505 18.807 1.00 97.62 324 ARG A N 1
ATOM 2474 C CA . ARG A 1 324 ? -3.001 6.017 17.881 1.00 97.62 324 ARG A CA 1
ATOM 2475 C C . ARG A 1 324 ? -2.058 6.908 18.683 1.00 97.62 324 ARG A C 1
ATOM 2477 O O . ARG A 1 324 ? -2.371 8.058 18.986 1.00 97.62 324 ARG A O 1
ATOM 2484 N N . LEU A 1 325 ? -0.957 6.300 19.121 1.00 97.31 325 LEU A N 1
ATOM 2485 C CA . LEU A 1 325 ? -0.064 6.794 20.161 1.00 97.31 325 LEU A CA 1
ATOM 2486 C C . LEU A 1 325 ? 1.128 7.515 19.525 1.00 97.31 325 LEU A C 1
ATOM 2488 O O . LEU A 1 325 ? 2.059 6.876 19.028 1.00 97.31 325 LEU A O 1
ATOM 2492 N N . VAL A 1 326 ? 1.070 8.847 19.523 1.00 97.00 326 VAL A N 1
ATOM 2493 C CA . VAL A 1 326 ? 2.055 9.719 18.870 1.00 97.00 326 VAL A CA 1
ATOM 2494 C C . VAL A 1 326 ? 3.271 9.920 19.774 1.00 97.00 326 VAL A C 1
ATOM 2496 O O . VAL A 1 326 ? 3.135 10.454 20.873 1.00 97.00 326 VAL A O 1
ATOM 2499 N N . PHE A 1 327 ? 4.466 9.545 19.314 1.00 97.44 327 PHE A N 1
ATOM 2500 C CA . PHE A 1 327 ? 5.716 9.827 20.029 1.00 97.44 327 PHE A CA 1
ATOM 2501 C C . PHE A 1 327 ? 6.114 11.302 19.879 1.00 97.44 327 PHE A C 1
ATOM 2503 O O . PHE A 1 327 ? 6.595 11.713 18.823 1.00 97.44 327 PHE A O 1
ATOM 2510 N N .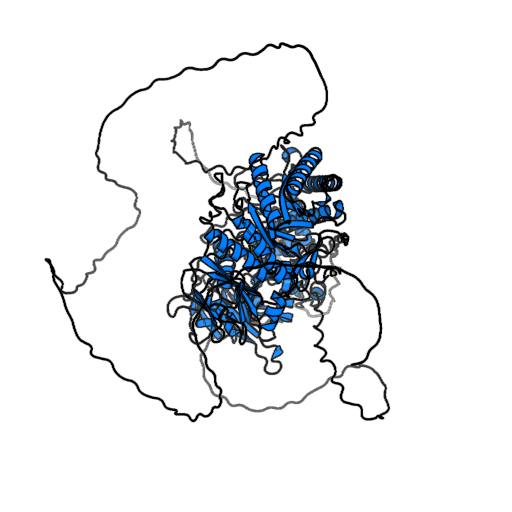 VAL A 1 328 ? 5.968 12.086 20.949 1.00 95.75 328 VAL A N 1
ATOM 2511 C CA . VAL A 1 328 ? 6.296 13.522 20.980 1.00 95.75 328 VAL A CA 1
ATOM 2512 C C . VAL A 1 328 ? 7.628 13.752 21.695 1.00 95.75 328 VAL A C 1
ATOM 2514 O O . VAL A 1 328 ? 7.900 13.176 22.746 1.00 95.75 328 VAL A O 1
ATOM 2517 N N . SER A 1 329 ? 8.489 14.604 21.139 1.00 94.94 329 SER A N 1
ATOM 2518 C CA . SER A 1 329 ? 9.782 14.934 21.752 1.00 94.94 329 SER A CA 1
ATOM 2519 C C . SER A 1 329 ? 9.650 16.076 22.774 1.00 94.94 329 SER A C 1
ATOM 2521 O O . SER A 1 329 ? 9.066 17.113 22.435 1.00 94.94 329 SER A O 1
ATOM 2523 N N . PRO A 1 330 ? 10.235 15.950 23.983 1.00 94.50 330 PRO A N 1
ATOM 2524 C CA . PRO A 1 330 ? 10.157 16.986 25.010 1.00 94.50 330 PRO A CA 1
ATOM 2525 C C . PRO A 1 330 ? 10.860 18.285 24.603 1.00 94.50 330 PRO A C 1
ATOM 2527 O O . PRO A 1 330 ? 11.697 18.340 23.700 1.00 94.50 330 PRO A O 1
ATOM 2530 N N . THR A 1 331 ? 10.526 19.377 25.289 1.00 93.44 331 THR A N 1
ATOM 2531 C CA . THR A 1 331 ? 11.099 20.703 24.996 1.00 93.44 331 THR A CA 1
ATOM 2532 C C . THR A 1 331 ? 12.609 20.732 25.247 1.00 93.44 331 THR A C 1
ATOM 2534 O O . THR A 1 331 ? 13.044 20.491 26.368 1.00 93.44 331 THR A O 1
ATOM 2537 N N . GLY A 1 332 ? 13.408 21.099 24.240 1.00 94.12 332 GLY A N 1
ATOM 2538 C CA . GLY A 1 332 ? 14.867 21.170 24.378 1.00 94.12 332 GLY A CA 1
ATOM 2539 C C . GLY A 1 332 ? 15.582 19.819 24.248 1.00 94.12 332 GLY A C 1
ATOM 2540 O O . GLY A 1 332 ? 16.750 19.715 24.637 1.00 94.12 332 GLY A O 1
ATOM 2541 N N . TRP A 1 333 ? 14.905 18.786 23.722 1.00 95.81 333 TRP A N 1
ATOM 2542 C CA . TRP A 1 333 ? 15.458 17.441 23.511 1.00 95.81 333 TRP A CA 1
ATOM 2543 C C . TRP A 1 333 ? 16.799 17.445 22.763 1.00 95.81 333 TRP A C 1
ATOM 2545 O O . TRP A 1 333 ? 17.621 16.561 22.993 1.00 95.81 333 TRP A O 1
ATOM 2555 N N . GLU A 1 334 ? 17.060 18.445 21.916 1.00 96.56 334 GLU A N 1
ATOM 2556 C CA . GLU A 1 334 ? 18.298 18.597 21.149 1.00 96.56 334 GLU A CA 1
ATOM 2557 C C . GLU A 1 334 ? 19.544 18.800 22.030 1.00 96.56 334 GLU A C 1
ATOM 2559 O O . GLU A 1 334 ? 20.667 18.565 21.583 1.00 96.56 334 GLU A O 1
ATOM 2564 N N . SER A 1 335 ? 19.347 19.195 23.294 1.00 95.81 335 SER A N 1
ATOM 2565 C CA . SER A 1 335 ? 20.399 19.264 24.315 1.00 95.81 335 SER A CA 1
ATOM 2566 C C . SER A 1 335 ? 20.672 17.910 24.980 1.00 95.81 335 SER A C 1
ATOM 2568 O O . SER A 1 335 ? 21.809 17.648 25.371 1.00 95.81 335 SER A O 1
ATOM 2570 N N . SER A 1 336 ? 19.648 17.058 25.103 1.00 95.88 336 SER A N 1
ATOM 2571 C CA . SER A 1 336 ? 19.730 15.725 25.721 1.00 95.88 336 SER A CA 1
ATOM 2572 C C . SER A 1 336 ? 20.205 14.657 24.736 1.00 95.88 336 SER A C 1
ATOM 2574 O O . SER A 1 336 ? 21.014 13.814 25.101 1.00 95.88 336 SER A O 1
ATOM 2576 N N . TYR A 1 337 ? 19.762 14.735 23.477 1.00 97.31 337 TYR A N 1
ATOM 2577 C CA . TYR A 1 337 ? 20.064 13.769 22.414 1.00 97.31 337 TYR A CA 1
ATOM 2578 C C . TYR A 1 337 ? 20.799 14.441 21.236 1.00 97.31 337 TYR A C 1
ATOM 2580 O O . TYR A 1 337 ? 20.318 14.426 20.099 1.00 97.31 337 TYR A O 1
ATOM 2588 N N . PRO A 1 338 ? 21.977 15.060 21.460 1.00 97.31 338 PRO A N 1
ATOM 2589 C CA . PRO A 1 338 ? 22.639 15.909 20.468 1.00 97.31 338 PRO A CA 1
ATOM 2590 C C . PRO A 1 338 ? 23.191 15.139 19.253 1.00 97.31 338 PRO A C 1
ATOM 2592 O O . PRO A 1 338 ? 23.645 15.762 18.289 1.00 97.31 338 PRO A O 1
ATOM 2595 N N . ASP A 1 339 ? 23.206 13.803 19.287 1.00 97.69 339 ASP A N 1
ATOM 2596 C CA . ASP A 1 339 ? 23.539 12.947 18.140 1.00 97.69 339 ASP A CA 1
ATOM 2597 C C . ASP A 1 339 ? 22.343 12.681 17.210 1.00 97.69 339 ASP A C 1
ATOM 2599 O O . ASP A 1 339 ? 22.567 12.436 16.022 1.00 97.69 339 ASP A O 1
ATOM 2603 N N . ALA A 1 340 ? 21.108 12.791 17.716 1.00 97.38 340 ALA A N 1
ATOM 2604 C CA . ALA A 1 340 ? 19.860 12.634 16.963 1.00 97.38 340 ALA A CA 1
ATOM 2605 C C . ALA A 1 340 ? 19.476 13.883 16.145 1.00 97.38 340 ALA A C 1
ATOM 2607 O O . ALA A 1 340 ? 18.540 13.840 15.346 1.00 97.38 340 ALA A O 1
ATOM 2608 N N . VAL A 1 341 ? 20.178 14.999 16.366 1.00 97.50 341 VAL A N 1
ATOM 2609 C CA . VAL A 1 341 ? 19.899 16.315 15.779 1.00 97.50 341 VAL A CA 1
ATOM 2610 C C . VAL A 1 341 ? 20.303 16.372 14.305 1.00 97.50 341 VAL A C 1
ATOM 2612 O O . VAL A 1 341 ? 21.448 16.087 13.949 1.00 97.50 341 VAL A O 1
ATOM 2615 N N . TYR A 1 342 ? 19.374 16.824 13.463 1.00 95.75 342 TYR A N 1
ATOM 2616 C CA . TYR A 1 342 ? 19.620 17.271 12.091 1.00 95.75 342 TYR A CA 1
ATOM 2617 C C . TYR A 1 342 ? 18.617 18.369 11.696 1.00 95.75 342 TYR A C 1
ATOM 2619 O O . TYR A 1 342 ? 17.680 18.678 12.438 1.00 95.75 342 TYR A O 1
ATOM 2627 N N . SER A 1 343 ? 18.822 18.980 10.529 1.00 93.44 343 SER A N 1
ATOM 2628 C CA . SER A 1 343 ? 17.911 19.983 9.970 1.00 93.44 343 SER A CA 1
ATOM 2629 C C . SER A 1 343 ? 17.331 19.526 8.638 1.00 93.44 343 SER A C 1
ATOM 2631 O O . SER A 1 343 ? 17.985 18.804 7.884 1.00 93.44 343 SER A O 1
ATOM 2633 N N . ASP A 1 344 ? 16.119 19.985 8.339 1.00 89.25 344 ASP A N 1
ATOM 2634 C CA . ASP A 1 344 ? 15.516 19.837 7.016 1.00 89.25 344 ASP A CA 1
ATOM 2635 C C . ASP A 1 344 ? 16.144 20.794 5.978 1.00 89.25 344 ASP A C 1
ATOM 2637 O O . ASP A 1 344 ? 16.979 21.646 6.297 1.00 89.25 344 ASP A O 1
ATOM 2641 N N . GLN A 1 345 ? 15.733 20.680 4.710 1.00 87.62 345 GLN A N 1
ATOM 2642 C CA . GLN A 1 345 ? 16.193 21.558 3.623 1.00 87.62 345 GLN A CA 1
ATOM 2643 C C . GLN A 1 345 ? 15.804 23.041 3.800 1.00 87.62 345 GLN A C 1
ATOM 2645 O O . GLN A 1 345 ? 16.358 23.893 3.106 1.00 87.62 345 GLN A O 1
ATOM 2650 N N . SER A 1 346 ? 14.890 23.379 4.719 1.00 87.69 346 SER A N 1
ATOM 2651 C CA . SER A 1 346 ? 14.570 24.769 5.080 1.00 87.69 346 SER A CA 1
ATOM 2652 C C . SER A 1 346 ? 15.484 25.334 6.180 1.00 87.69 346 SER A C 1
ATOM 2654 O O . SER A 1 346 ? 15.473 26.540 6.431 1.00 87.69 346 SER A O 1
ATOM 2656 N N . GLY A 1 347 ? 16.298 24.485 6.820 1.00 89.44 347 GLY A N 1
ATOM 2657 C CA . GLY A 1 347 ? 17.118 24.836 7.980 1.00 89.44 347 GLY A CA 1
ATOM 2658 C C . GLY A 1 347 ? 16.360 24.789 9.312 1.00 89.44 347 GLY A C 1
ATOM 2659 O O . GLY A 1 347 ? 16.884 25.253 10.326 1.00 89.44 347 GLY A O 1
ATOM 2660 N N . ARG A 1 348 ? 15.139 24.240 9.336 1.00 91.31 348 ARG A N 1
ATOM 2661 C CA . ARG A 1 348 ? 14.381 23.980 10.566 1.00 91.31 348 ARG A CA 1
ATOM 2662 C C . ARG A 1 348 ? 14.929 22.717 11.243 1.00 91.31 348 ARG A C 1
ATOM 2664 O O . ARG A 1 348 ? 15.341 21.772 10.574 1.00 91.31 348 ARG A O 1
ATOM 2671 N N . LEU A 1 349 ? 14.922 22.702 12.578 1.00 93.81 349 LEU A N 1
ATOM 2672 C CA . LEU A 1 349 ? 15.186 21.500 13.377 1.00 93.81 349 LEU A CA 1
ATOM 2673 C C . LEU A 1 349 ? 14.132 20.432 13.047 1.00 93.81 349 LEU A C 1
ATOM 2675 O O . LEU A 1 349 ? 12.937 20.659 13.259 1.00 93.81 349 LEU A O 1
ATOM 2679 N N . ALA A 1 350 ? 14.583 19.301 12.510 1.00 93.25 350 ALA A N 1
ATOM 2680 C CA . ALA A 1 350 ? 13.737 18.140 12.271 1.00 93.25 350 ALA A CA 1
ATOM 2681 C C . ALA A 1 350 ? 13.446 17.404 13.590 1.00 93.25 350 ALA A C 1
ATOM 2683 O O . ALA A 1 350 ? 14.088 17.661 14.605 1.00 93.25 350 ALA A O 1
ATOM 2684 N N . GLU A 1 351 ? 12.490 16.478 13.584 1.00 92.69 351 GLU A N 1
ATOM 2685 C CA . GLU A 1 351 ? 12.287 15.543 14.699 1.00 92.69 351 GLU A CA 1
ATOM 2686 C C . GLU A 1 351 ? 13.529 14.655 14.929 1.00 92.69 351 GLU A C 1
ATOM 2688 O O . GLU A 1 351 ? 14.291 14.433 13.981 1.00 92.69 351 GLU A O 1
ATOM 2693 N N . PRO A 1 352 ? 13.718 14.077 16.133 1.00 96.00 352 PRO A N 1
ATOM 2694 C CA . PRO A 1 352 ? 14.842 13.192 16.425 1.00 96.00 352 PRO A CA 1
ATOM 2695 C C . PRO A 1 352 ? 15.009 12.084 15.386 1.00 96.00 352 PRO A C 1
ATOM 2697 O O . PRO A 1 352 ? 14.034 11.440 14.975 1.00 96.00 352 PRO A O 1
ATOM 2700 N N . SER A 1 353 ? 16.263 11.860 14.988 1.00 96.69 353 SER A N 1
ATOM 2701 C CA . SER A 1 353 ? 16.676 10.778 14.095 1.00 96.69 353 SER A CA 1
ATOM 2702 C C . SER A 1 353 ? 16.025 9.441 14.461 1.00 96.69 353 SER A C 1
ATOM 2704 O O . SER A 1 353 ? 16.088 8.992 15.608 1.00 96.69 353 SER A O 1
ATOM 2706 N N . VAL A 1 354 ? 15.459 8.745 13.469 1.00 96.00 354 VAL A N 1
ATOM 2707 C CA . VAL A 1 354 ? 14.975 7.364 13.660 1.00 96.00 354 VAL A CA 1
ATOM 2708 C C . VAL A 1 354 ? 16.127 6.409 14.013 1.00 96.00 354 VAL A C 1
ATOM 2710 O O . VAL A 1 354 ? 15.933 5.399 14.694 1.00 96.00 354 VAL A O 1
ATOM 2713 N N . ALA A 1 355 ? 17.349 6.772 13.612 1.00 96.81 355 ALA A N 1
ATOM 2714 C CA . ALA A 1 355 ? 18.572 6.018 13.823 1.00 96.81 355 ALA A CA 1
ATOM 2715 C C . ALA A 1 355 ? 19.246 6.259 15.189 1.00 96.81 355 ALA A C 1
ATOM 2717 O O . ALA A 1 355 ? 20.185 5.531 15.503 1.00 96.81 355 ALA A O 1
ATOM 2718 N N . ASP A 1 356 ? 18.798 7.211 16.015 1.00 97.75 356 ASP A N 1
ATOM 2719 C CA . ASP A 1 356 ? 19.381 7.412 17.350 1.00 97.75 356 ASP A CA 1
ATOM 2720 C C . ASP A 1 356 ? 18.856 6.388 18.359 1.00 97.75 356 ASP A C 1
ATOM 2722 O O . ASP A 1 356 ? 17.652 6.240 18.526 1.00 97.75 356 ASP A O 1
ATOM 2726 N N . ASP A 1 357 ? 19.738 5.636 19.015 1.00 97.38 357 ASP A N 1
ATOM 2727 C CA . ASP A 1 357 ? 19.307 4.622 19.983 1.00 97.38 357 ASP A CA 1
ATOM 2728 C C . ASP A 1 357 ? 19.100 5.160 21.394 1.00 97.38 357 ASP A C 1
ATOM 2730 O O . ASP A 1 357 ? 18.366 4.535 22.145 1.00 97.38 357 ASP A O 1
ATOM 2734 N N . GLU A 1 358 ? 19.664 6.311 21.764 1.00 97.25 358 GLU A N 1
ATOM 2735 C CA . GLU A 1 358 ? 19.502 6.845 23.119 1.00 97.25 358 GLU A CA 1
ATOM 2736 C C . GLU A 1 358 ? 18.094 7.433 23.302 1.00 97.25 358 GLU A C 1
ATOM 2738 O O . GLU A 1 358 ? 17.386 7.066 24.243 1.00 97.25 358 GLU A O 1
ATOM 2743 N N . TYR A 1 359 ? 17.636 8.238 22.334 1.00 97.88 359 TYR A N 1
ATOM 2744 C CA . TYR A 1 359 ? 16.263 8.752 22.290 1.00 97.88 359 TYR A CA 1
ATOM 2745 C C . TYR A 1 359 ? 15.228 7.625 22.194 1.00 97.88 359 TYR A C 1
ATOM 2747 O O . TYR A 1 359 ? 14.240 7.604 22.930 1.00 97.88 359 TYR A O 1
ATOM 2755 N N . TRP A 1 360 ? 15.446 6.660 21.296 1.00 97.75 360 TRP A N 1
ATOM 2756 C CA . TRP A 1 360 ? 14.470 5.598 21.048 1.00 97.75 360 TRP A CA 1
ATOM 2757 C C . TRP A 1 360 ? 14.483 4.477 22.088 1.00 97.75 360 TRP A C 1
ATOM 2759 O O . TRP A 1 360 ? 13.451 3.830 22.283 1.00 97.75 360 TRP A O 1
ATOM 2769 N N . ASP A 1 361 ? 15.585 4.275 22.812 1.00 97.94 361 ASP A N 1
ATOM 2770 C CA . ASP A 1 361 ? 15.560 3.499 24.048 1.00 97.94 361 ASP A CA 1
ATOM 2771 C C . ASP A 1 361 ? 14.646 4.159 25.081 1.00 97.94 361 ASP A C 1
ATOM 2773 O O . ASP A 1 361 ? 13.857 3.453 25.709 1.00 97.94 361 ASP A O 1
ATOM 2777 N N . GLU A 1 362 ? 14.714 5.485 25.253 1.00 98.12 362 GLU A N 1
ATOM 2778 C CA . GLU A 1 362 ? 13.824 6.219 26.164 1.00 98.12 362 GLU A CA 1
ATOM 2779 C C . GLU A 1 362 ? 12.364 6.200 25.706 1.00 98.12 362 GLU A C 1
ATOM 2781 O O . GLU A 1 362 ? 11.495 5.860 26.506 1.00 98.12 362 GLU A O 1
ATOM 2786 N N . ALA A 1 363 ? 12.088 6.375 24.411 1.00 98.38 363 ALA A N 1
ATOM 2787 C CA . ALA A 1 363 ? 10.744 6.191 23.857 1.00 98.38 363 ALA A CA 1
ATOM 2788 C C . ALA A 1 363 ? 10.199 4.769 24.106 1.00 98.38 363 ALA A C 1
ATOM 2790 O O . ALA A 1 363 ? 9.044 4.607 24.506 1.00 98.38 363 ALA A O 1
ATOM 2791 N N . ARG A 1 364 ? 11.036 3.729 23.949 1.00 98.56 364 ARG A N 1
ATOM 2792 C CA . ARG A 1 364 ? 10.673 2.336 24.260 1.00 98.56 364 ARG A CA 1
ATOM 2793 C C . ARG A 1 364 ? 10.409 2.132 25.755 1.00 98.56 364 ARG A C 1
ATOM 2795 O O . ARG A 1 364 ? 9.452 1.446 26.105 1.00 98.56 364 ARG A O 1
ATOM 2802 N N . LYS A 1 365 ? 11.214 2.726 26.644 1.00 98.56 365 LYS A N 1
ATOM 2803 C CA . LYS A 1 365 ? 10.990 2.676 28.101 1.00 98.56 365 LYS A CA 1
ATOM 2804 C C . LYS A 1 365 ? 9.670 3.368 28.474 1.00 98.56 365 LYS A C 1
ATOM 2806 O O . LYS A 1 365 ? 8.872 2.763 29.184 1.00 98.56 365 LYS A O 1
ATOM 2811 N N . CYS A 1 366 ? 9.393 4.558 27.933 1.00 98.69 366 CYS A N 1
ATOM 2812 C CA . CYS A 1 366 ? 8.129 5.274 28.134 1.00 98.69 366 CYS A CA 1
ATOM 2813 C C . CYS A 1 366 ? 6.917 4.474 27.631 1.00 98.69 366 CYS A C 1
ATOM 2815 O O . CYS A 1 366 ? 5.934 4.356 28.356 1.00 98.69 366 CYS A O 1
ATOM 2817 N N . LEU A 1 367 ? 6.999 3.855 26.446 1.00 98.81 367 LEU A N 1
ATOM 2818 C CA . LEU A 1 367 ? 5.957 2.971 25.905 1.00 98.81 367 LEU A CA 1
ATOM 2819 C C . LEU A 1 367 ? 5.691 1.763 26.820 1.00 98.81 367 LEU A C 1
ATOM 2821 O O . LEU A 1 367 ? 4.543 1.437 27.120 1.00 98.81 367 LEU A O 1
ATOM 2825 N N . ILE A 1 368 ? 6.753 1.108 27.294 1.00 98.75 368 ILE A N 1
ATOM 2826 C CA . ILE A 1 368 ? 6.665 -0.041 28.202 1.00 98.75 368 ILE A CA 1
ATOM 2827 C C . ILE A 1 368 ? 6.030 0.363 29.541 1.00 98.75 368 ILE A C 1
ATOM 2829 O O . ILE A 1 368 ? 5.169 -0.358 30.053 1.00 98.75 368 ILE A O 1
ATOM 2833 N N . ASP A 1 369 ? 6.429 1.503 30.107 1.00 98.62 369 ASP A N 1
ATOM 2834 C CA . ASP A 1 369 ? 5.902 2.003 31.379 1.00 98.62 369 ASP A CA 1
ATOM 2835 C C . ASP A 1 369 ? 4.455 2.522 31.232 1.00 98.62 369 ASP A C 1
ATOM 2837 O O . ASP A 1 369 ? 3.644 2.296 32.132 1.00 98.62 369 ASP A O 1
ATOM 2841 N N . PHE A 1 370 ? 4.089 3.109 30.085 1.00 98.69 370 PHE A N 1
ATOM 2842 C CA . PHE A 1 370 ? 2.710 3.459 29.714 1.00 98.69 370 PHE A CA 1
ATOM 2843 C C . PHE A 1 370 ? 1.823 2.208 29.673 1.00 98.69 370 PHE A C 1
ATOM 2845 O O . PHE A 1 370 ? 0.827 2.129 30.394 1.00 98.69 370 PHE A O 1
ATOM 2852 N N . ILE A 1 371 ? 2.218 1.177 28.913 1.00 98.56 371 ILE A N 1
ATOM 2853 C CA . ILE A 1 371 ? 1.445 -0.068 28.767 1.00 98.56 371 ILE A CA 1
ATOM 2854 C C . ILE A 1 371 ? 1.297 -0.793 30.117 1.00 98.56 371 ILE A C 1
ATOM 2856 O O . ILE A 1 371 ? 0.208 -1.257 30.464 1.00 98.56 371 ILE A O 1
ATOM 2860 N N . LYS A 1 372 ? 2.358 -0.837 30.935 1.00 97.94 372 LYS A N 1
ATOM 2861 C CA . LYS A 1 372 ? 2.336 -1.436 32.286 1.00 97.94 372 LYS A CA 1
ATOM 2862 C C . LYS A 1 372 ? 1.492 -0.666 33.306 1.00 97.94 372 LYS A C 1
ATOM 2864 O O . LYS A 1 372 ? 1.186 -1.229 34.364 1.00 97.94 372 LYS A O 1
ATOM 2869 N N . GLN A 1 373 ? 1.154 0.593 33.039 1.00 97.88 373 GLN A N 1
ATOM 2870 C CA . GLN A 1 373 ? 0.259 1.396 33.872 1.00 97.88 373 GLN A CA 1
ATOM 2871 C C . GLN A 1 373 ? -1.184 1.351 33.355 1.00 97.88 373 GLN A C 1
ATOM 2873 O O . GLN A 1 373 ? -2.077 1.014 34.129 1.00 97.88 373 GLN A O 1
ATOM 2878 N N . ILE A 1 374 ? -1.426 1.577 32.057 1.00 97.38 374 ILE A N 1
ATOM 2879 C CA . ILE A 1 374 ? -2.785 1.564 31.490 1.00 97.38 374 ILE A CA 1
ATOM 2880 C C . ILE A 1 374 ? -3.459 0.191 31.645 1.00 97.38 374 ILE A C 1
ATOM 2882 O O . ILE A 1 374 ? -4.641 0.140 31.974 1.00 97.38 374 ILE A O 1
ATOM 2886 N N . ARG A 1 375 ? -2.711 -0.925 31.571 1.00 96.62 375 ARG A N 1
ATOM 2887 C CA . ARG A 1 375 ? -3.219 -2.288 31.859 1.00 96.62 375 ARG A CA 1
ATOM 2888 C C . ARG A 1 375 ? -3.597 -2.549 33.326 1.00 96.62 375 ARG A C 1
ATOM 2890 O O . ARG A 1 375 ? -4.087 -3.628 33.636 1.00 96.62 375 ARG A O 1
ATOM 2897 N N . LYS A 1 376 ? -3.365 -1.595 34.233 1.00 96.19 376 LYS A N 1
ATOM 2898 C CA . LYS A 1 376 ? -3.835 -1.627 35.633 1.00 96.19 376 LYS A CA 1
ATOM 2899 C C . LYS A 1 376 ? -5.015 -0.681 35.880 1.00 96.19 376 LYS A C 1
ATOM 2901 O O . LYS A 1 376 ? -5.536 -0.648 36.991 1.00 96.19 376 LYS A O 1
ATOM 2906 N N . SER A 1 377 ? -5.415 0.103 34.877 1.00 94.19 377 SER A N 1
ATOM 2907 C CA . SER A 1 377 ? -6.589 0.975 34.952 1.00 94.19 377 SER A CA 1
ATOM 2908 C C . SER A 1 377 ? -7.885 0.165 34.830 1.00 94.19 377 SER A C 1
ATOM 2910 O O . SER A 1 377 ? -7.912 -0.892 34.193 1.00 94.19 377 SER A O 1
ATOM 2912 N N . ALA A 1 378 ? -8.980 0.687 35.385 1.00 92.25 378 ALA A N 1
ATOM 2913 C CA . ALA A 1 378 ? -10.303 0.069 35.268 1.00 92.25 378 ALA A CA 1
ATOM 2914 C C . ALA A 1 378 ? -10.819 0.009 33.814 1.00 92.25 378 ALA A C 1
ATOM 2916 O O . ALA A 1 378 ? -11.587 -0.882 33.471 1.00 92.25 378 ALA A O 1
ATOM 2917 N N . VAL A 1 379 ? -10.363 0.918 32.945 1.00 92.75 379 VAL A N 1
ATOM 2918 C CA . VAL A 1 379 ? -10.775 0.990 31.531 1.00 92.75 379 VAL A CA 1
ATOM 2919 C C . VAL A 1 379 ? -9.997 0.041 30.612 1.00 92.75 379 VAL A C 1
ATOM 2921 O O . VAL A 1 379 ? -10.319 -0.078 29.432 1.00 92.75 379 VAL A O 1
ATOM 2924 N N . SER A 1 380 ? -8.990 -0.666 31.138 1.00 93.12 380 SER A N 1
ATOM 2925 C CA . SER A 1 380 ? -8.113 -1.562 30.366 1.00 93.12 380 SER A CA 1
ATOM 2926 C C . SER A 1 380 ? -8.850 -2.646 29.571 1.00 93.12 380 SER A C 1
ATOM 2928 O O . SER A 1 380 ? -8.360 -3.043 28.520 1.00 93.12 380 SER A O 1
ATOM 2930 N N . GLN A 1 381 ? -10.040 -3.069 30.010 1.00 93.88 381 GLN A N 1
ATOM 2931 C CA . GLN A 1 381 ? -10.886 -4.041 29.303 1.00 93.88 381 GLN A CA 1
ATOM 2932 C C . GLN A 1 381 ? -11.372 -3.567 27.918 1.00 93.88 381 GLN A C 1
ATOM 2934 O O . GLN A 1 381 ? -11.709 -4.404 27.081 1.00 93.88 381 GLN A O 1
ATOM 2939 N N . HIS A 1 382 ? -11.413 -2.251 27.675 1.00 96.81 382 HIS A N 1
ATOM 2940 C CA . HIS A 1 382 ? -11.803 -1.652 26.393 1.00 96.81 382 HIS A CA 1
ATOM 2941 C C . HIS A 1 382 ? -10.600 -1.406 25.472 1.00 96.81 382 HIS A C 1
ATOM 2943 O O . HIS A 1 382 ? -10.780 -1.265 24.269 1.00 96.81 382 HIS A O 1
ATOM 2949 N N . LEU A 1 383 ? -9.374 -1.363 26.004 1.00 97.81 383 LEU A N 1
ATOM 2950 C CA . LEU A 1 383 ? -8.162 -1.112 25.222 1.00 97.81 383 LEU A CA 1
ATOM 2951 C C . LEU A 1 383 ? -7.642 -2.415 24.603 1.00 97.81 383 LEU A C 1
ATOM 2953 O O . LEU A 1 383 ? -7.061 -3.245 25.299 1.00 97.81 383 LEU A O 1
ATOM 2957 N N . ILE A 1 384 ? -7.815 -2.575 23.290 1.00 97.44 384 ILE A N 1
ATOM 2958 C CA . ILE A 1 384 ? -7.400 -3.782 22.556 1.00 97.44 384 ILE A CA 1
ATOM 2959 C C . ILE A 1 384 ? -6.069 -3.635 21.808 1.00 97.44 384 ILE A C 1
ATOM 2961 O O . ILE A 1 384 ? -5.509 -4.635 21.361 1.00 97.44 384 ILE A O 1
ATOM 2965 N N . GLY A 1 385 ? -5.532 -2.420 21.650 1.00 97.94 385 GLY A N 1
ATOM 2966 C CA . GLY A 1 385 ? -4.312 -2.224 20.867 1.00 97.94 385 GLY A CA 1
ATOM 2967 C C . GLY A 1 385 ? -3.695 -0.831 20.900 1.00 97.94 385 GLY A C 1
ATOM 2968 O O . GLY A 1 385 ? -4.308 0.143 21.336 1.00 97.94 385 GLY A O 1
ATOM 2969 N N . ILE A 1 386 ? -2.467 -0.758 20.387 1.00 98.56 386 ILE A N 1
ATOM 2970 C CA . ILE A 1 386 ? -1.686 0.464 20.184 1.00 98.56 386 ILE A CA 1
ATOM 2971 C C . ILE A 1 386 ? -1.303 0.559 18.703 1.00 98.56 386 ILE A C 1
ATOM 2973 O O . ILE A 1 386 ? -0.667 -0.340 18.155 1.00 98.56 386 ILE A O 1
ATOM 2977 N N . HIS A 1 387 ? -1.645 1.670 18.062 1.00 98.62 387 HIS A N 1
ATOM 2978 C CA . HIS A 1 387 ? -1.162 2.056 16.737 1.00 98.62 387 HIS A CA 1
ATOM 2979 C C . HIS A 1 387 ? 0.007 3.023 16.942 1.00 98.62 387 HIS A C 1
ATOM 2981 O O . HIS A 1 387 ? -0.163 4.116 17.474 1.00 98.62 387 HIS A O 1
ATOM 2987 N N . LEU A 1 388 ? 1.212 2.585 16.585 1.00 98.56 388 LEU A N 1
ATOM 2988 C CA . LEU A 1 388 ? 2.464 3.307 16.813 1.00 98.56 388 LEU A CA 1
ATOM 2989 C C . LEU A 1 388 ? 2.607 4.447 15.800 1.00 98.56 388 LEU A C 1
ATOM 2991 O O . LEU A 1 388 ? 2.620 4.189 14.595 1.00 98.56 388 LEU A O 1
ATOM 2995 N N . GLU A 1 389 ? 2.746 5.690 16.269 1.00 95.62 389 GLU A N 1
ATOM 2996 C CA . GLU A 1 389 ? 2.655 6.877 15.410 1.00 95.62 389 GLU A CA 1
ATOM 2997 C C . GLU A 1 389 ? 3.806 7.883 15.618 1.00 95.62 389 GLU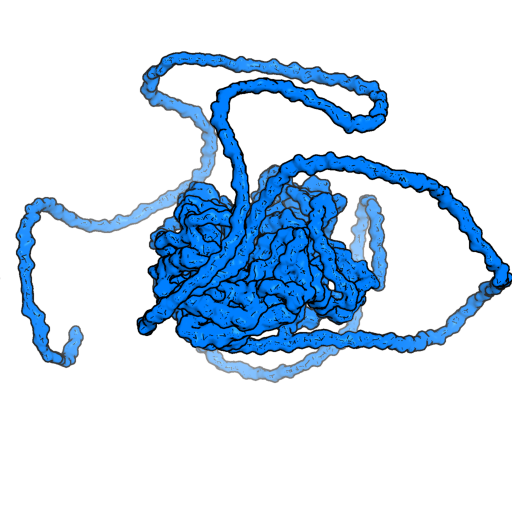 A C 1
ATOM 2999 O O . GLU A 1 389 ? 4.198 8.197 16.741 1.00 95.62 389 GLU A O 1
ATOM 3004 N N . ARG A 1 390 ? 4.343 8.398 14.506 1.00 92.50 390 ARG A N 1
ATOM 3005 C CA . ARG A 1 390 ? 5.328 9.486 14.408 1.00 92.50 390 ARG A CA 1
ATOM 3006 C C . ARG A 1 390 ? 5.347 10.025 12.965 1.00 92.50 390 ARG A C 1
ATOM 3008 O O . ARG A 1 390 ? 6.268 9.726 12.200 1.00 92.50 390 ARG A O 1
ATOM 3015 N N . GLY A 1 391 ? 4.319 10.786 12.587 1.00 89.31 391 GLY A N 1
ATOM 3016 C CA . GLY A 1 391 ? 4.203 11.397 11.253 1.00 89.31 391 GLY A CA 1
ATOM 3017 C C . GLY A 1 391 ? 4.038 10.376 10.122 1.00 89.31 391 GLY A C 1
ATOM 3018 O O . GLY A 1 391 ? 4.692 10.488 9.092 1.00 89.31 391 GLY A O 1
ATOM 3019 N N . GLU A 1 392 ? 3.251 9.327 10.366 1.00 92.38 392 GLU A N 1
ATOM 3020 C CA . GLU A 1 392 ? 3.067 8.133 9.532 1.00 92.38 392 GLU A CA 1
ATOM 3021 C C . GLU A 1 392 ? 4.388 7.472 9.096 1.00 92.38 392 GLU A C 1
ATOM 3023 O O . GLU A 1 392 ? 4.452 6.825 8.055 1.00 92.38 392 GLU A O 1
ATOM 3028 N N . TRP A 1 393 ? 5.447 7.653 9.896 1.00 95.25 393 TRP A N 1
ATOM 3029 C CA . TRP A 1 393 ? 6.794 7.093 9.726 1.00 95.25 393 TRP A CA 1
ATOM 3030 C C . TRP A 1 393 ? 7.529 7.454 8.422 1.00 95.25 393 TRP A C 1
ATOM 3032 O O . TRP A 1 393 ? 8.605 6.899 8.164 1.00 95.25 393 TRP A O 1
ATOM 3042 N N . PHE A 1 394 ? 7.028 8.421 7.645 1.00 93.31 394 PHE A N 1
ATOM 3043 C CA . PHE A 1 394 ? 7.680 8.881 6.419 1.00 93.31 394 PHE A CA 1
ATOM 3044 C C . PHE A 1 394 ? 8.485 10.173 6.603 1.00 93.31 394 PHE A C 1
ATOM 3046 O O . PHE A 1 394 ? 8.233 10.998 7.480 1.00 93.31 394 PHE A O 1
ATOM 3053 N N . ILE A 1 395 ? 9.455 10.380 5.713 1.00 91.81 395 ILE A N 1
ATOM 3054 C CA . ILE A 1 395 ? 10.080 11.687 5.486 1.00 91.81 395 ILE A CA 1
ATOM 3055 C C . ILE A 1 395 ? 9.370 12.322 4.292 1.00 91.81 395 ILE A C 1
ATOM 3057 O O . ILE A 1 395 ? 9.361 11.738 3.211 1.00 91.81 395 ILE A O 1
ATOM 3061 N N . ALA A 1 396 ? 8.765 13.496 4.472 1.00 89.00 396 ALA A N 1
ATOM 3062 C CA . ALA A 1 396 ? 7.974 14.138 3.424 1.00 89.00 396 ALA A CA 1
ATOM 3063 C C . ALA A 1 396 ? 8.815 14.605 2.219 1.00 89.00 396 ALA A C 1
ATOM 3065 O O . ALA A 1 396 ? 9.983 14.989 2.338 1.00 89.00 396 ALA A O 1
ATOM 3066 N N . ASP A 1 397 ? 8.192 14.605 1.041 1.00 86.25 397 ASP A N 1
ATOM 3067 C CA . ASP A 1 397 ? 8.826 15.025 -0.205 1.00 86.25 397 ASP A CA 1
ATOM 3068 C C . ASP A 1 397 ? 9.340 16.478 -0.133 1.00 86.25 397 ASP A C 1
ATOM 3070 O O . ASP A 1 397 ? 8.698 17.375 0.410 1.00 86.25 397 ASP A O 1
ATOM 3074 N N . GLY A 1 398 ? 10.540 16.713 -0.667 1.00 84.25 398 GLY A N 1
ATOM 3075 C CA . GLY A 1 398 ? 11.228 18.008 -0.632 1.00 84.25 398 GLY A CA 1
ATOM 3076 C C . GLY A 1 398 ? 11.832 18.415 0.722 1.00 84.25 398 GLY A C 1
ATOM 3077 O O . GLY A 1 398 ? 12.672 19.313 0.738 1.00 84.25 398 GLY A O 1
ATOM 3078 N N . VAL A 1 399 ? 11.483 17.754 1.834 1.00 87.44 399 VAL A N 1
ATOM 3079 C CA . VAL A 1 399 ? 11.983 18.096 3.184 1.00 87.44 399 VAL A CA 1
ATOM 3080 C C . VAL A 1 399 ? 13.447 17.686 3.383 1.00 87.44 399 VAL A C 1
ATOM 3082 O O . VAL A 1 399 ? 14.177 18.351 4.117 1.00 87.44 399 VAL A O 1
ATOM 3085 N N . GLY A 1 400 ? 13.920 16.650 2.685 1.00 89.50 400 GLY A N 1
ATOM 3086 C CA . GLY A 1 400 ? 15.314 16.200 2.713 1.00 89.50 400 GLY A CA 1
ATOM 3087 C C . GLY A 1 400 ? 15.437 14.725 3.083 1.00 89.50 400 GLY A C 1
ATOM 3088 O O . GLY A 1 400 ? 14.629 13.904 2.658 1.00 89.50 400 GLY A O 1
ATOM 3089 N N . TYR A 1 401 ? 16.447 14.409 3.892 1.00 93.44 401 TYR A N 1
ATOM 3090 C CA . TYR A 1 401 ? 16.498 13.206 4.721 1.00 93.44 401 TYR A CA 1
ATOM 3091 C C . TYR A 1 401 ? 17.377 13.435 5.957 1.00 93.44 401 TYR A C 1
ATOM 3093 O O . TYR A 1 401 ? 18.066 14.454 6.059 1.00 93.44 401 TYR A O 1
ATOM 3101 N N . ASP A 1 402 ? 17.355 12.474 6.881 1.00 94.88 402 ASP A N 1
ATOM 3102 C CA . ASP A 1 402 ? 18.229 12.434 8.052 1.00 94.88 402 ASP A CA 1
ATOM 3103 C C . ASP A 1 402 ? 19.706 12.604 7.650 1.00 94.88 402 ASP A C 1
ATOM 3105 O O . ASP A 1 402 ? 20.187 11.968 6.709 1.00 94.88 402 ASP A O 1
ATOM 3109 N N . THR A 1 403 ? 20.414 13.488 8.350 1.00 94.69 403 THR A N 1
ATOM 3110 C CA . THR A 1 403 ? 21.855 13.767 8.184 1.00 94.69 403 THR A CA 1
ATOM 3111 C C . THR A 1 403 ? 22.591 13.794 9.531 1.00 94.69 403 THR A C 1
ATOM 3113 O O . THR A 1 403 ? 23.694 14.327 9.651 1.00 94.69 403 THR A O 1
ATOM 3116 N N . SER A 1 404 ? 21.971 13.222 10.566 1.00 97.00 404 SER A N 1
ATOM 3117 C CA . SER A 1 404 ? 22.442 13.247 11.949 1.00 97.00 404 SER A CA 1
ATOM 3118 C C . SER A 1 404 ? 23.709 12.413 12.180 1.00 97.00 404 SER A C 1
ATOM 3120 O O . SER A 1 404 ? 24.126 11.572 11.369 1.00 97.00 404 SER A O 1
ATOM 3122 N N . ARG A 1 405 ? 24.331 12.612 13.348 1.00 97.38 405 ARG A N 1
ATOM 3123 C CA . ARG A 1 405 ? 25.490 11.815 13.780 1.00 97.38 405 ARG A CA 1
ATOM 3124 C C . ARG A 1 405 ? 25.087 10.370 14.080 1.00 97.38 405 ARG A C 1
ATOM 3126 O O . ARG A 1 405 ? 25.841 9.455 13.747 1.00 97.38 405 ARG A O 1
ATOM 3133 N N . ALA A 1 406 ? 23.886 10.164 14.618 1.00 97.75 406 ALA A N 1
ATOM 3134 C CA . ALA A 1 406 ? 23.276 8.852 14.792 1.00 97.75 406 ALA A CA 1
ATOM 3135 C C . ALA A 1 406 ? 23.097 8.106 13.459 1.00 97.75 406 ALA A C 1
ATOM 3137 O O . ALA A 1 406 ? 23.623 7.000 13.300 1.00 97.75 406 ALA A O 1
ATOM 3138 N N . ALA A 1 407 ? 22.449 8.735 12.471 1.00 97.38 407 ALA A N 1
ATOM 3139 C CA . ALA A 1 407 ? 22.281 8.160 11.137 1.00 97.38 407 ALA A CA 1
ATOM 3140 C C . ALA A 1 407 ? 23.624 7.876 10.452 1.00 97.38 407 ALA A C 1
ATOM 3142 O O . ALA A 1 407 ? 23.788 6.821 9.844 1.00 97.38 407 ALA A O 1
ATOM 3143 N N . THR A 1 408 ? 24.626 8.747 10.623 1.00 97.38 408 THR A N 1
ATOM 3144 C CA . THR A 1 408 ? 25.971 8.534 10.057 1.00 97.38 408 THR A CA 1
ATOM 3145 C C . THR A 1 408 ? 26.639 7.279 10.629 1.00 97.38 408 THR A C 1
ATOM 3147 O O . THR A 1 408 ? 27.286 6.538 9.888 1.00 97.38 408 THR A O 1
ATOM 3150 N N . ARG A 1 409 ? 26.472 7.000 11.932 1.00 96.44 409 ARG A N 1
ATOM 3151 C CA . ARG A 1 409 ? 26.954 5.752 12.549 1.00 96.44 409 ARG A CA 1
ATOM 3152 C C . ARG A 1 409 ? 26.187 4.541 12.027 1.00 96.44 409 ARG A C 1
ATOM 3154 O O . ARG A 1 409 ? 26.801 3.655 11.437 1.00 96.44 409 ARG A O 1
ATOM 3161 N N . LYS A 1 410 ? 24.855 4.533 12.149 1.00 95.88 410 LYS A N 1
ATOM 3162 C CA . LYS A 1 410 ? 24.049 3.381 11.718 1.00 95.88 410 LYS A CA 1
ATOM 3163 C C . LYS A 1 410 ? 24.171 3.083 10.227 1.00 95.88 410 LYS A C 1
ATOM 3165 O O . LYS A 1 410 ? 24.144 1.915 9.860 1.00 95.88 410 LYS A O 1
ATOM 3170 N N . PHE A 1 411 ? 24.373 4.087 9.374 1.00 96.88 411 PHE A N 1
ATOM 3171 C CA . PHE A 1 411 ? 24.629 3.866 7.952 1.00 96.88 411 PHE A CA 1
ATOM 3172 C C . PHE A 1 411 ? 25.963 3.148 7.707 1.00 96.88 411 PHE A C 1
ATOM 3174 O O . PHE A 1 411 ? 26.020 2.255 6.867 1.00 96.88 411 PHE A O 1
ATOM 3181 N N . ARG A 1 412 ? 27.022 3.458 8.471 1.00 96.12 412 ARG A N 1
ATOM 3182 C CA . ARG A 1 412 ? 28.305 2.727 8.411 1.00 96.12 412 ARG A CA 1
ATOM 3183 C C . ARG A 1 412 ? 28.159 1.275 8.847 1.00 96.12 412 ARG A C 1
ATOM 3185 O O . ARG A 1 412 ? 28.788 0.402 8.255 1.00 96.12 412 ARG A O 1
ATOM 3192 N N . ASP A 1 413 ? 27.333 1.019 9.856 1.00 93.31 413 ASP A N 1
ATOM 3193 C CA . ASP A 1 413 ? 27.098 -0.327 10.377 1.00 93.31 413 ASP A CA 1
ATOM 3194 C C . ASP A 1 413 ? 26.192 -1.148 9.446 1.00 93.31 413 ASP A C 1
ATOM 3196 O O . ASP A 1 413 ? 26.546 -2.273 9.096 1.00 93.31 413 ASP A O 1
ATOM 3200 N N . TRP A 1 414 ? 25.108 -0.555 8.930 1.00 93.62 414 TRP A N 1
ATOM 3201 C CA . TRP A 1 414 ? 24.286 -1.128 7.857 1.00 93.62 414 TRP A CA 1
ATOM 3202 C C . TRP A 1 414 ? 25.132 -1.420 6.616 1.00 93.62 414 TRP A C 1
ATOM 3204 O O . TRP A 1 414 ? 25.055 -2.521 6.081 1.00 93.62 414 TRP A O 1
ATOM 3214 N N . ALA A 1 415 ? 26.006 -0.495 6.200 1.00 92.88 415 ALA A N 1
ATOM 3215 C CA . ALA A 1 415 ? 26.908 -0.698 5.070 1.00 92.88 415 ALA A CA 1
ATOM 3216 C C . ALA A 1 415 ? 27.913 -1.833 5.328 1.00 92.88 415 ALA A C 1
ATOM 3218 O O . ALA A 1 415 ? 28.178 -2.630 4.430 1.00 92.88 415 ALA A O 1
ATOM 3219 N N . ARG A 1 416 ? 28.444 -1.965 6.551 1.00 91.69 416 ARG A N 1
ATOM 3220 C CA . ARG A 1 416 ? 29.339 -3.079 6.905 1.00 91.69 416 ARG A CA 1
ATOM 3221 C C . ARG A 1 416 ? 28.639 -4.425 6.753 1.00 91.69 416 ARG A C 1
ATOM 3223 O O . ARG A 1 416 ? 29.220 -5.332 6.168 1.00 91.69 416 ARG A O 1
ATOM 3230 N N . THR A 1 417 ? 27.381 -4.531 7.177 1.00 88.06 417 THR A N 1
ATOM 3231 C CA . THR A 1 417 ? 26.542 -5.713 6.927 1.00 88.06 417 THR A CA 1
ATOM 3232 C C . THR A 1 417 ? 26.249 -5.886 5.429 1.00 88.06 417 THR A C 1
ATOM 3234 O O . THR A 1 417 ? 26.398 -6.979 4.891 1.00 88.06 417 THR A O 1
ATOM 3237 N N . ARG A 1 418 ? 25.917 -4.795 4.721 1.00 86.50 418 ARG A N 1
ATOM 3238 C CA . ARG A 1 418 ? 25.561 -4.753 3.287 1.00 86.50 418 ARG A CA 1
ATOM 3239 C C . ARG A 1 418 ? 26.644 -5.280 2.353 1.00 86.50 418 ARG A C 1
ATOM 3241 O O . ARG A 1 418 ? 26.312 -5.783 1.277 1.00 86.50 418 ARG A O 1
ATOM 3248 N N . TYR A 1 419 ? 27.897 -5.152 2.774 1.00 87.25 419 TYR A N 1
ATOM 3249 C CA . TYR A 1 419 ? 29.098 -5.548 2.044 1.00 87.25 419 TYR A CA 1
ATOM 3250 C C . TYR A 1 419 ? 29.903 -6.646 2.770 1.00 87.25 419 TYR A C 1
ATOM 3252 O O . TYR A 1 419 ? 31.068 -6.849 2.448 1.00 87.25 419 TYR A O 1
ATOM 3260 N N . ASN A 1 420 ? 29.305 -7.348 3.743 1.00 84.31 420 ASN A N 1
ATOM 3261 C CA . ASN A 1 420 ? 29.921 -8.433 4.526 1.00 84.31 420 ASN A CA 1
ATOM 3262 C C . ASN A 1 420 ? 31.324 -8.107 5.094 1.00 84.31 420 ASN A C 1
ATOM 3264 O O . ASN A 1 420 ? 32.241 -8.921 5.044 1.00 84.31 420 ASN A O 1
ATOM 3268 N N . GLY A 1 421 ? 31.526 -6.875 5.569 1.00 87.81 421 GLY A N 1
ATOM 3269 C CA . GLY A 1 421 ? 32.818 -6.393 6.068 1.00 87.81 421 GLY A CA 1
ATOM 3270 C C . GLY A 1 421 ? 33.907 -6.175 5.005 1.00 87.81 421 GLY A C 1
ATOM 3271 O O . GLY A 1 421 ? 34.997 -5.725 5.359 1.00 87.81 421 GLY A O 1
ATOM 3272 N N . ASP A 1 422 ? 33.638 -6.424 3.719 1.00 89.00 422 ASP A N 1
ATOM 3273 C CA . ASP A 1 422 ? 34.611 -6.279 2.635 1.00 89.00 422 ASP A CA 1
ATOM 3274 C C . ASP A 1 422 ? 34.618 -4.865 2.024 1.00 89.00 422 ASP A C 1
ATOM 3276 O O . ASP A 1 422 ? 33.721 -4.446 1.281 1.00 89.00 422 ASP A O 1
ATOM 3280 N N . GLU A 1 423 ? 35.701 -4.128 2.280 1.00 92.06 423 GLU A N 1
ATOM 3281 C CA . GLU A 1 423 ? 35.917 -2.818 1.667 1.00 92.06 423 GLU A CA 1
ATOM 3282 C C . GLU A 1 423 ? 36.214 -2.891 0.162 1.00 92.06 423 GLU A C 1
ATOM 3284 O O . GLU A 1 423 ? 36.010 -1.899 -0.536 1.00 92.06 423 GLU A O 1
ATOM 3289 N N . VAL A 1 424 ? 36.659 -4.029 -0.385 1.00 90.50 424 VAL A N 1
ATOM 3290 C CA . VAL A 1 424 ? 36.868 -4.184 -1.835 1.00 90.50 424 VAL A CA 1
ATOM 3291 C C . VAL A 1 424 ? 35.523 -4.160 -2.561 1.00 90.50 424 VAL A C 1
ATOM 3293 O O . VAL A 1 424 ? 35.360 -3.383 -3.506 1.00 90.50 424 VAL A O 1
ATOM 3296 N N . SER A 1 425 ? 34.537 -4.924 -2.088 1.00 87.12 425 SER A N 1
ATOM 3297 C CA . SER A 1 425 ? 33.168 -4.931 -2.617 1.00 87.12 425 SER A CA 1
ATOM 3298 C C . SER A 1 425 ? 32.483 -3.569 -2.472 1.00 87.12 425 SER A C 1
ATOM 3300 O O . SER A 1 425 ? 31.901 -3.089 -3.447 1.00 87.12 425 SER A O 1
ATOM 3302 N N . LEU A 1 426 ? 32.637 -2.891 -1.326 1.00 90.38 426 LEU A N 1
ATOM 3303 C CA . LEU A 1 426 ? 32.175 -1.508 -1.126 1.00 90.38 426 LEU A CA 1
ATOM 3304 C C . LEU A 1 426 ? 32.767 -0.553 -2.181 1.00 90.38 426 LEU A C 1
ATOM 3306 O O . LEU A 1 426 ? 32.036 0.106 -2.926 1.00 90.38 426 LEU A O 1
ATOM 3310 N N . ARG A 1 427 ? 34.103 -0.503 -2.291 1.00 91.88 427 ARG A N 1
ATOM 3311 C CA . ARG A 1 427 ? 34.822 0.381 -3.230 1.00 91.88 427 ARG A CA 1
ATOM 3312 C C . ARG A 1 427 ? 34.471 0.077 -4.691 1.00 91.88 427 ARG A C 1
ATOM 3314 O O . ARG A 1 427 ? 34.391 1.004 -5.500 1.00 91.88 427 ARG A O 1
ATOM 3321 N N . ALA A 1 428 ? 34.241 -1.193 -5.031 1.00 87.88 428 ALA A N 1
ATOM 3322 C CA . ALA A 1 428 ? 33.866 -1.642 -6.372 1.00 87.88 428 ALA A CA 1
ATOM 3323 C C . ALA A 1 428 ? 32.414 -1.289 -6.747 1.00 87.88 428 ALA A C 1
ATOM 3325 O O . ALA A 1 428 ? 32.162 -0.895 -7.892 1.00 87.88 428 ALA A O 1
ATOM 3326 N N . ALA A 1 429 ? 31.474 -1.395 -5.803 1.00 87.62 429 ALA A N 1
ATOM 3327 C CA . ALA A 1 429 ? 30.066 -1.052 -6.007 1.00 87.62 429 ALA A CA 1
ATOM 3328 C C . ALA A 1 429 ? 29.842 0.466 -6.089 1.00 87.62 429 ALA A C 1
ATOM 3330 O O . ALA A 1 429 ? 29.136 0.932 -6.981 1.00 87.62 429 ALA A O 1
ATOM 3331 N N . TRP A 1 430 ? 30.501 1.237 -5.216 1.00 89.94 430 TRP A N 1
ATOM 3332 C CA . TRP A 1 430 ? 30.444 2.707 -5.194 1.00 89.94 430 TRP A CA 1
ATOM 3333 C C . TRP A 1 430 ? 31.348 3.372 -6.248 1.00 89.94 430 TRP A C 1
ATOM 3335 O O . TRP A 1 430 ? 31.309 4.589 -6.432 1.00 89.94 430 TRP A O 1
ATOM 3345 N N . PHE A 1 431 ? 32.202 2.590 -6.922 1.00 90.62 431 PHE A N 1
ATOM 3346 C CA . PHE A 1 431 ? 33.248 3.068 -7.836 1.00 90.62 431 PHE A CA 1
ATOM 3347 C C . PHE A 1 431 ? 34.129 4.173 -7.208 1.00 90.62 431 PHE A C 1
ATOM 3349 O O . PHE A 1 431 ? 34.510 5.156 -7.849 1.00 90.62 431 PHE A O 1
ATOM 3356 N N . ASN A 1 432 ? 34.449 4.004 -5.921 1.00 91.44 432 ASN A N 1
ATOM 3357 C CA . ASN A 1 432 ? 35.219 4.943 -5.113 1.00 91.44 432 ASN A CA 1
ATOM 3358 C C . ASN A 1 432 ? 36.342 4.202 -4.376 1.00 91.44 432 ASN A C 1
ATOM 3360 O O . ASN A 1 432 ? 36.122 3.609 -3.324 1.00 91.44 432 ASN A O 1
ATOM 3364 N N . GLY A 1 433 ? 37.568 4.290 -4.896 1.00 92.44 433 GLY A N 1
ATOM 3365 C CA . GLY A 1 433 ? 38.754 3.656 -4.308 1.00 92.44 433 GLY A CA 1
ATOM 3366 C C . GLY A 1 433 ? 39.229 4.240 -2.970 1.00 92.44 433 GLY A C 1
ATOM 3367 O O . GLY A 1 433 ? 40.284 3.832 -2.492 1.00 92.44 433 GLY A O 1
ATOM 3368 N N . GLN A 1 434 ? 38.515 5.205 -2.381 1.00 92.44 434 GLN A N 1
ATOM 3369 C CA . GLN A 1 434 ? 38.794 5.765 -1.051 1.00 92.44 434 GLN A CA 1
ATOM 3370 C C . GLN A 1 434 ? 37.713 5.431 -0.011 1.00 92.44 434 GLN A C 1
ATOM 3372 O O . GLN A 1 434 ? 37.870 5.816 1.143 1.00 92.44 434 GLN A O 1
ATOM 3377 N N . ALA A 1 435 ? 36.639 4.725 -0.382 1.00 93.25 435 ALA A N 1
ATOM 3378 C CA . ALA A 1 435 ? 35.589 4.334 0.559 1.00 93.25 435 ALA A CA 1
ATOM 3379 C C . ALA A 1 435 ? 36.094 3.294 1.580 1.00 93.25 435 ALA A C 1
ATOM 3381 O O . ALA A 1 435 ? 36.725 2.302 1.205 1.00 93.25 435 ALA A O 1
ATOM 3382 N N . SER A 1 436 ? 35.795 3.514 2.859 1.00 94.88 436 SER A N 1
ATOM 3383 C CA . SER A 1 436 ? 36.037 2.593 3.974 1.00 94.88 436 SER A CA 1
ATOM 3384 C C . SER A 1 436 ? 34.897 2.696 4.987 1.00 94.88 436 SER A C 1
ATOM 3386 O O . SER A 1 436 ? 34.311 3.769 5.147 1.00 94.88 436 SER A O 1
ATOM 3388 N N . PHE A 1 437 ? 34.571 1.630 5.725 1.00 94.38 437 PHE A N 1
ATOM 3389 C CA . PHE A 1 437 ? 33.455 1.677 6.692 1.00 94.38 437 PHE A CA 1
ATOM 3390 C C . PHE A 1 437 ? 33.706 2.679 7.833 1.00 94.38 437 PHE A C 1
ATOM 3392 O O . PHE A 1 437 ? 32.769 3.137 8.485 1.00 94.38 437 PHE A O 1
ATOM 3399 N N . ALA A 1 438 ? 34.969 3.052 8.060 1.00 93.06 438 ALA A N 1
ATOM 3400 C CA . ALA A 1 438 ? 35.363 4.093 9.003 1.00 93.06 438 ALA A CA 1
ATOM 3401 C C . ALA A 1 438 ? 35.176 5.526 8.462 1.00 93.06 438 ALA A C 1
ATOM 3403 O O . ALA A 1 438 ? 35.081 6.458 9.266 1.00 93.06 438 ALA A O 1
ATOM 3404 N N . ASN A 1 439 ? 35.128 5.724 7.136 1.00 91.94 439 ASN A N 1
ATOM 3405 C CA . ASN A 1 439 ? 35.049 7.048 6.509 1.00 91.94 439 ASN A CA 1
ATOM 3406 C C . ASN A 1 439 ? 33.770 7.334 5.707 1.00 91.94 439 ASN A C 1
ATOM 3408 O O . ASN A 1 439 ? 33.614 8.478 5.295 1.00 91.94 439 ASN A O 1
ATOM 3412 N N . LEU A 1 440 ? 32.850 6.373 5.525 1.00 94.00 440 LEU A N 1
ATOM 3413 C CA . LEU A 1 440 ? 31.599 6.628 4.796 1.00 94.00 440 LEU A CA 1
ATOM 3414 C C . LEU A 1 440 ? 30.845 7.838 5.363 1.00 94.00 440 LEU A C 1
ATOM 3416 O O . LEU A 1 440 ? 30.606 7.937 6.568 1.00 94.00 440 LEU A O 1
ATOM 3420 N N . GLU A 1 441 ? 30.447 8.742 4.481 1.00 93.94 441 GLU A N 1
ATOM 3421 C CA . GLU A 1 441 ? 29.602 9.893 4.791 1.00 93.94 441 GLU A CA 1
ATOM 3422 C C . GLU A 1 441 ? 28.198 9.649 4.231 1.00 93.94 4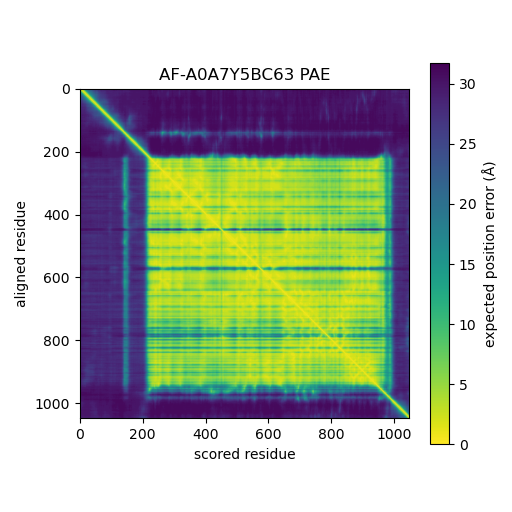41 GLU A C 1
ATOM 3424 O O . GLU A 1 441 ? 28.028 8.919 3.249 1.00 93.94 441 GLU A O 1
ATOM 3429 N N . ILE A 1 442 ? 27.187 10.264 4.847 1.00 95.75 442 ILE A N 1
ATOM 3430 C CA . ILE A 1 442 ? 25.845 10.320 4.261 1.00 95.75 442 ILE A CA 1
ATOM 3431 C C . ILE A 1 442 ? 25.956 11.112 2.947 1.00 95.75 442 ILE A C 1
ATOM 3433 O O . ILE A 1 442 ? 26.501 12.221 2.961 1.00 95.75 442 ILE A O 1
ATOM 3437 N N . PRO A 1 443 ? 25.473 10.591 1.804 1.00 94.06 443 PRO A N 1
ATOM 3438 C CA . PRO A 1 443 ? 25.514 11.335 0.552 1.00 94.06 443 PRO A CA 1
ATOM 3439 C C . PRO A 1 443 ? 24.708 12.639 0.682 1.00 94.06 443 PRO A C 1
ATOM 3441 O O . PRO A 1 443 ? 23.646 12.642 1.311 1.00 94.06 443 PRO A O 1
ATOM 3444 N N . PRO A 1 444 ? 25.144 13.760 0.082 1.00 90.69 444 PRO A N 1
ATOM 3445 C CA . PRO A 1 444 ? 24.407 15.014 0.188 1.00 90.69 444 PRO A CA 1
ATOM 3446 C C . PRO A 1 444 ? 23.040 14.884 -0.491 1.00 90.69 444 PRO A C 1
ATOM 3448 O O . PRO A 1 444 ? 22.945 14.328 -1.590 1.00 90.69 444 PRO A O 1
ATOM 3451 N N . PHE A 1 445 ? 21.990 15.413 0.143 1.00 88.31 445 PHE A N 1
ATOM 3452 C CA . PHE A 1 445 ? 20.654 15.439 -0.450 1.00 88.31 445 PHE A CA 1
ATOM 3453 C C . PHE A 1 445 ? 20.686 16.151 -1.811 1.00 88.31 445 PHE A C 1
ATOM 3455 O O . PHE A 1 445 ? 21.330 17.190 -1.977 1.00 88.31 445 PHE A O 1
ATOM 3462 N N . GLN A 1 446 ? 20.007 15.571 -2.799 1.00 79.00 446 GLN A N 1
ATOM 3463 C CA . GLN A 1 446 ? 19.969 16.073 -4.168 1.00 79.00 446 GLN A CA 1
ATOM 3464 C C . GLN A 1 446 ? 18.528 16.154 -4.656 1.00 79.00 446 GLN A C 1
ATOM 3466 O O . GLN A 1 446 ? 17.927 15.131 -4.978 1.00 79.00 446 GLN A O 1
ATOM 3471 N N . THR A 1 447 ? 18.016 17.372 -4.820 1.00 69.44 447 THR A N 1
ATOM 3472 C CA . THR A 1 447 ? 16.870 17.599 -5.702 1.00 69.44 447 THR A CA 1
ATOM 3473 C C . THR A 1 447 ? 17.313 17.344 -7.151 1.00 69.44 447 THR A C 1
ATOM 3475 O O . THR A 1 447 ? 18.283 17.972 -7.597 1.00 69.44 447 THR A O 1
ATOM 3478 N N . PRO A 1 448 ? 16.643 16.451 -7.903 1.00 64.00 448 PRO A N 1
ATOM 3479 C CA . PRO A 1 448 ? 16.909 16.247 -9.324 1.00 64.00 448 PRO A CA 1
ATOM 3480 C C . PRO A 1 448 ? 16.778 17.550 -10.122 1.00 64.00 448 PRO A C 1
ATOM 3482 O O . PRO A 1 448 ? 15.965 18.416 -9.794 1.00 64.00 448 PRO A O 1
ATOM 3485 N N . LYS A 1 449 ? 17.561 17.687 -11.197 1.00 59.44 449 LYS A N 1
ATOM 3486 C CA . LYS A 1 449 ? 17.442 18.798 -12.154 1.00 59.44 449 LYS A CA 1
ATOM 3487 C C . LYS A 1 449 ? 16.835 18.275 -13.451 1.00 59.44 449 LYS A C 1
ATOM 3489 O O . LYS A 1 449 ? 17.284 17.257 -13.959 1.00 59.44 449 LYS A O 1
ATOM 3494 N N . ALA A 1 450 ? 15.831 18.975 -13.968 1.00 54.81 450 ALA A N 1
ATOM 3495 C CA . ALA A 1 450 ? 14.872 18.416 -14.921 1.00 54.81 450 ALA A CA 1
ATOM 3496 C C . ALA A 1 450 ? 15.392 18.136 -16.348 1.00 54.81 450 ALA A C 1
ATOM 3498 O O . ALA A 1 450 ? 14.684 17.500 -17.119 1.00 54.81 450 ALA A O 1
ATOM 3499 N N . GLU A 1 451 ? 16.571 18.633 -16.738 1.00 51.00 451 GLU A N 1
ATOM 3500 C CA . GLU A 1 451 ? 16.894 18.793 -18.169 1.00 51.00 451 GLU A CA 1
ATOM 3501 C C . GLU A 1 451 ? 17.783 17.701 -18.798 1.00 51.00 451 GLU A C 1
ATOM 3503 O O . GLU A 1 451 ? 17.837 17.643 -20.021 1.00 51.00 451 GLU A O 1
ATOM 3508 N N . ASP A 1 452 ? 18.461 16.843 -18.019 1.00 53.59 452 ASP A N 1
ATOM 3509 C CA . ASP A 1 452 ? 19.430 15.861 -18.568 1.00 53.59 452 ASP A CA 1
ATOM 3510 C C . ASP A 1 452 ? 19.721 14.664 -17.617 1.00 53.59 452 ASP A C 1
ATOM 3512 O O . ASP A 1 452 ? 20.838 14.145 -17.549 1.00 53.59 452 ASP A O 1
ATOM 3516 N N . VAL A 1 453 ? 18.741 14.237 -16.807 1.00 67.25 453 VAL A N 1
ATOM 3517 C CA . VAL A 1 453 ? 18.941 13.216 -15.753 1.00 67.25 453 VAL A CA 1
ATOM 3518 C C . VAL A 1 453 ? 18.137 11.943 -16.029 1.00 67.25 453 VAL A C 1
ATOM 3520 O O . VAL A 1 453 ? 16.956 12.000 -16.357 1.00 67.25 453 VAL A O 1
ATOM 3523 N N . SER A 1 454 ? 18.788 10.786 -15.867 1.00 83.31 454 SER A N 1
ATOM 3524 C CA . SER A 1 454 ? 18.164 9.462 -15.988 1.00 83.31 454 SER A CA 1
ATOM 3525 C C . SER A 1 454 ? 17.069 9.257 -14.936 1.00 83.31 454 SER A C 1
ATOM 3527 O O . SER A 1 454 ? 17.289 9.565 -13.766 1.00 83.31 454 SER A O 1
ATOM 3529 N N . PHE A 1 455 ? 15.926 8.676 -15.320 1.00 87.44 455 PHE A N 1
ATOM 3530 C CA . PHE A 1 455 ? 14.797 8.438 -14.403 1.00 87.44 455 PHE A CA 1
ATOM 3531 C C . PHE A 1 455 ? 15.138 7.510 -13.220 1.00 87.44 455 PHE A C 1
ATOM 3533 O O . PHE A 1 455 ? 14.495 7.584 -12.169 1.00 87.44 455 PHE A O 1
ATOM 3540 N N . VAL A 1 456 ? 16.174 6.677 -13.379 1.00 90.50 456 VAL A N 1
ATOM 3541 C CA . VAL A 1 456 ? 16.796 5.859 -12.325 1.00 90.50 456 VAL A CA 1
ATOM 3542 C C . VAL A 1 456 ? 18.313 6.055 -12.261 1.00 90.50 456 VAL A C 1
ATOM 3544 O O . VAL A 1 456 ? 18.966 6.331 -13.270 1.00 90.50 456 VAL A O 1
ATOM 3547 N N . ARG A 1 457 ? 18.886 5.854 -11.071 1.00 89.88 457 ARG A N 1
ATOM 3548 C CA . ARG A 1 457 ? 20.327 5.936 -10.776 1.00 89.88 457 ARG A CA 1
ATOM 3549 C C . ARG A 1 457 ? 21.092 4.754 -11.378 1.00 89.88 457 ARG A C 1
ATOM 3551 O O . ARG A 1 457 ? 21.258 3.715 -10.741 1.00 89.88 457 ARG A O 1
ATOM 3558 N N . LEU A 1 458 ? 21.544 4.908 -12.622 1.00 86.88 458 LEU A N 1
ATOM 3559 C CA . LEU A 1 458 ? 22.275 3.873 -13.366 1.00 86.88 458 LEU A CA 1
ATOM 3560 C C . LEU A 1 458 ? 23.767 3.820 -13.002 1.00 86.88 458 LEU A C 1
ATOM 3562 O O . LEU A 1 458 ? 24.376 2.752 -13.043 1.00 86.88 458 LEU A O 1
ATOM 3566 N N . SER A 1 459 ? 24.385 4.954 -12.657 1.00 85.69 459 SER A N 1
ATOM 3567 C CA . SER A 1 459 ? 25.836 5.011 -12.470 1.00 85.69 459 SER A CA 1
ATOM 3568 C C . SER A 1 459 ? 26.269 4.420 -11.130 1.00 85.69 459 SER A C 1
ATOM 3570 O O . SER A 1 459 ? 25.720 4.740 -10.078 1.00 85.69 459 SER A O 1
ATOM 3572 N N . ARG A 1 460 ? 27.363 3.648 -11.122 1.00 85.69 460 ARG A N 1
ATOM 3573 C CA . ARG A 1 460 ? 27.987 3.146 -9.878 1.00 85.69 460 ARG A CA 1
ATOM 3574 C C . ARG A 1 460 ? 28.381 4.266 -8.907 1.00 85.69 460 ARG A C 1
ATOM 3576 O O . ARG A 1 460 ? 28.336 4.071 -7.701 1.00 85.69 460 ARG A O 1
ATOM 3583 N N . LYS A 1 461 ? 28.683 5.467 -9.420 1.00 87.56 461 LYS A N 1
ATOM 3584 C CA . LYS A 1 461 ? 28.951 6.658 -8.592 1.00 87.56 461 LYS A CA 1
ATOM 3585 C C . LYS A 1 461 ? 27.712 7.192 -7.864 1.00 87.56 461 LYS A C 1
ATOM 3587 O O . LYS A 1 461 ? 27.860 7.987 -6.945 1.00 87.56 461 LYS A O 1
ATOM 3592 N N . GLU A 1 462 ? 26.513 6.781 -8.273 1.00 90.06 462 GLU A N 1
ATOM 3593 C CA . GLU A 1 462 ? 25.239 7.133 -7.639 1.00 90.06 462 GLU A CA 1
ATOM 3594 C C . GLU A 1 462 ? 24.749 6.072 -6.640 1.00 90.06 462 GLU A C 1
ATOM 3596 O O . GLU A 1 462 ? 23.811 6.329 -5.884 1.00 90.06 462 GLU A O 1
ATOM 3601 N N . ARG A 1 463 ? 25.421 4.910 -6.575 1.00 90.56 463 ARG A N 1
ATOM 3602 C CA . ARG A 1 463 ? 25.168 3.852 -5.585 1.00 90.56 463 ARG A CA 1
ATOM 3603 C C . ARG A 1 463 ? 25.077 4.354 -4.132 1.00 90.56 463 ARG A C 1
ATOM 3605 O O . ARG A 1 463 ? 24.181 3.866 -3.451 1.00 90.56 463 ARG A O 1
ATOM 3612 N N . PRO A 1 464 ? 25.875 5.343 -3.661 1.00 93.31 464 PRO A N 1
ATOM 3613 C CA . PRO A 1 464 ? 25.756 5.855 -2.294 1.00 93.31 464 PRO A CA 1
ATOM 3614 C C . PRO A 1 464 ? 24.346 6.339 -1.935 1.00 93.31 464 PRO A C 1
ATOM 3616 O O . PRO A 1 464 ? 23.892 6.100 -0.822 1.00 93.31 464 PRO A O 1
ATOM 3619 N N . TRP A 1 465 ? 23.633 6.978 -2.873 1.00 94.19 465 TRP A N 1
ATOM 3620 C CA . TRP A 1 465 ? 22.254 7.430 -2.652 1.00 94.19 465 TRP A CA 1
ATOM 3621 C C . TRP A 1 465 ? 21.285 6.252 -2.569 1.00 94.19 465 TRP A C 1
ATOM 3623 O O . TRP A 1 465 ? 20.465 6.221 -1.661 1.00 94.19 465 TRP A O 1
ATOM 3633 N N . VAL A 1 466 ? 21.398 5.269 -3.471 1.00 93.81 466 VAL A N 1
ATOM 3634 C CA . VAL A 1 466 ? 20.543 4.065 -3.458 1.00 93.81 466 VAL A CA 1
ATOM 3635 C C . VAL A 1 466 ? 20.712 3.302 -2.142 1.00 93.81 466 VAL A C 1
ATOM 3637 O O . VAL A 1 466 ? 19.727 2.973 -1.485 1.00 93.81 466 VAL A O 1
ATOM 3640 N N . ASP A 1 467 ? 21.961 3.100 -1.720 1.00 94.75 467 ASP A N 1
ATOM 3641 C CA . ASP A 1 467 ? 22.309 2.461 -0.451 1.00 94.75 467 ASP A CA 1
ATOM 3642 C C . ASP A 1 467 ? 21.766 3.263 0.747 1.00 94.75 467 ASP A C 1
ATOM 3644 O O . ASP A 1 467 ? 21.221 2.674 1.679 1.00 94.75 467 ASP A O 1
ATOM 3648 N N . TYR A 1 468 ? 21.830 4.601 0.713 1.00 96.19 468 TYR A N 1
ATOM 3649 C CA . TYR A 1 468 ? 21.282 5.441 1.782 1.00 96.19 468 TYR A CA 1
ATOM 3650 C C . TYR A 1 468 ? 19.743 5.418 1.847 1.00 96.19 468 TYR A C 1
ATOM 3652 O O . TYR A 1 468 ? 19.175 5.372 2.935 1.00 96.19 468 TYR A O 1
ATOM 3660 N N . HIS A 1 469 ? 19.045 5.382 0.708 1.00 95.38 469 HIS A N 1
ATOM 3661 C CA . HIS A 1 469 ? 17.580 5.263 0.661 1.00 95.38 469 HIS A CA 1
ATOM 3662 C C . HIS A 1 469 ? 17.079 3.903 1.191 1.00 95.38 469 HIS A C 1
ATOM 3664 O O . HIS A 1 469 ? 16.068 3.838 1.900 1.00 95.38 469 HIS A O 1
ATOM 3670 N N . LEU A 1 470 ? 17.809 2.821 0.889 1.00 95.12 470 LEU A N 1
ATOM 3671 C CA . LEU A 1 470 ? 17.563 1.496 1.468 1.00 95.12 470 LEU A CA 1
ATOM 3672 C C . LEU A 1 470 ? 17.822 1.498 2.982 1.00 95.12 470 LEU A C 1
ATOM 3674 O O . LEU A 1 470 ? 16.981 1.010 3.735 1.00 95.12 470 LEU A O 1
ATOM 3678 N N . PHE A 1 471 ? 18.927 2.104 3.431 1.00 96.12 471 PHE A N 1
ATOM 3679 C CA . PHE A 1 471 ? 19.240 2.278 4.851 1.00 96.12 471 PHE A CA 1
ATOM 3680 C C . PHE A 1 471 ? 18.147 3.046 5.610 1.00 96.12 471 PHE A C 1
ATOM 3682 O O . PHE A 1 471 ? 17.719 2.572 6.658 1.00 96.12 471 PHE A O 1
ATOM 3689 N N . LEU A 1 472 ? 17.666 4.186 5.093 1.00 96.00 472 LEU A N 1
ATOM 3690 C CA . LEU A 1 472 ? 16.590 4.964 5.729 1.00 96.00 472 LEU A CA 1
ATOM 3691 C C . LEU A 1 472 ? 15.352 4.092 5.971 1.00 96.00 472 LEU A C 1
ATOM 3693 O O . LEU A 1 472 ? 14.800 4.075 7.069 1.00 96.00 472 LEU A O 1
ATOM 3697 N N . SER A 1 473 ? 14.956 3.320 4.957 1.00 96.25 473 SER A N 1
ATOM 3698 C CA . SER A 1 473 ? 13.766 2.470 5.030 1.00 96.25 473 SER A CA 1
ATOM 3699 C C . SER A 1 473 ? 13.952 1.273 5.970 1.00 96.25 473 SER A C 1
ATOM 3701 O O . SER A 1 473 ? 13.044 0.928 6.725 1.00 96.25 473 SER A O 1
ATOM 3703 N N . ASP A 1 474 ? 15.146 0.677 5.994 1.00 95.38 474 ASP A N 1
ATOM 3704 C CA . ASP A 1 474 ? 15.514 -0.378 6.943 1.00 95.38 474 ASP A CA 1
ATOM 3705 C C . ASP A 1 474 ? 15.609 0.121 8.391 1.00 95.38 474 ASP A C 1
ATOM 3707 O O . ASP A 1 474 ? 15.200 -0.600 9.305 1.00 95.38 474 ASP A O 1
ATOM 3711 N N . ALA A 1 475 ? 16.110 1.339 8.612 1.00 95.75 475 ALA A N 1
ATOM 3712 C CA . ALA A 1 475 ? 16.205 1.950 9.934 1.00 95.75 475 ALA A CA 1
ATOM 3713 C C . ALA A 1 475 ? 14.808 2.240 10.502 1.00 95.75 475 ALA A C 1
ATOM 3715 O O . ALA A 1 475 ? 14.534 1.880 11.648 1.00 95.75 475 ALA A O 1
ATOM 3716 N N . THR A 1 476 ? 13.908 2.798 9.683 1.00 97.00 476 THR A N 1
ATOM 3717 C CA . THR A 1 476 ? 12.499 2.994 10.048 1.00 97.00 476 THR A CA 1
ATOM 3718 C C . THR A 1 476 ? 11.804 1.664 10.334 1.00 97.00 476 THR A C 1
ATOM 3720 O O . THR A 1 476 ? 11.252 1.493 11.419 1.00 97.00 476 THR A O 1
ATOM 3723 N N . ALA A 1 477 ? 11.877 0.687 9.422 1.00 95.94 477 ALA A N 1
ATOM 3724 C CA . ALA A 1 477 ? 11.202 -0.599 9.609 1.00 95.94 477 ALA A CA 1
ATOM 3725 C C . ALA A 1 477 ? 11.707 -1.374 10.842 1.00 95.94 477 ALA A C 1
ATOM 3727 O O . ALA A 1 477 ? 10.903 -1.938 11.584 1.00 95.94 477 ALA A O 1
ATOM 3728 N N . SER A 1 478 ? 13.017 -1.351 11.115 1.00 94.06 478 SER A N 1
ATOM 3729 C CA . SER A 1 478 ? 13.577 -1.968 12.328 1.00 94.06 478 SER A CA 1
ATOM 3730 C C . SER A 1 478 ? 13.098 -1.258 13.598 1.00 94.06 478 SER A C 1
ATOM 3732 O O . SER A 1 478 ? 12.736 -1.924 14.566 1.00 94.06 478 SER A O 1
ATOM 3734 N N . ARG A 1 479 ? 13.018 0.083 13.593 1.00 96.50 479 ARG A N 1
ATOM 3735 C CA . ARG A 1 479 ? 12.525 0.848 14.748 1.00 96.50 479 ARG A CA 1
ATOM 3736 C C . ARG A 1 479 ? 11.054 0.552 15.045 1.00 96.50 479 ARG A C 1
ATOM 3738 O O . ARG A 1 479 ? 10.696 0.364 16.205 1.00 96.50 479 ARG A O 1
ATOM 3745 N N . VAL A 1 480 ? 10.222 0.455 14.008 1.00 97.75 480 VAL A N 1
ATOM 3746 C CA . VAL A 1 480 ? 8.818 0.038 14.129 1.00 97.75 480 VAL A CA 1
ATOM 3747 C C . VAL A 1 480 ? 8.720 -1.376 14.716 1.00 97.75 480 VAL A C 1
ATOM 3749 O O . VAL A 1 480 ? 7.951 -1.589 15.651 1.00 97.75 480 VAL A O 1
ATOM 3752 N N . ALA A 1 481 ? 9.527 -2.330 14.240 1.00 96.12 481 ALA A N 1
ATOM 3753 C CA . ALA A 1 481 ? 9.537 -3.697 14.766 1.00 96.12 481 ALA A CA 1
ATOM 3754 C C . ALA A 1 481 ? 10.015 -3.783 16.234 1.00 96.12 481 ALA A C 1
ATOM 3756 O O . ALA A 1 481 ? 9.444 -4.535 17.023 1.00 96.12 481 ALA A O 1
ATOM 3757 N N . ASP A 1 482 ? 11.012 -2.986 16.637 1.00 95.94 482 ASP A N 1
ATOM 3758 C CA . ASP A 1 482 ? 11.446 -2.877 18.040 1.00 95.94 482 ASP A CA 1
ATOM 3759 C C . ASP A 1 482 ? 10.325 -2.395 18.969 1.00 95.94 482 ASP A C 1
ATOM 3761 O O . ASP A 1 482 ? 10.179 -2.902 20.085 1.00 95.94 482 ASP A O 1
ATOM 3765 N N . LEU A 1 483 ? 9.524 -1.431 18.510 1.00 98.38 483 LEU A N 1
ATOM 3766 C CA . LEU A 1 483 ? 8.414 -0.870 19.276 1.00 98.38 483 LEU A CA 1
ATOM 3767 C C . LEU A 1 483 ? 7.197 -1.802 19.283 1.00 98.38 483 LEU A C 1
ATOM 3769 O O . LEU A 1 483 ? 6.594 -1.978 20.336 1.00 98.38 483 LEU A O 1
ATOM 3773 N N . ALA A 1 484 ? 6.875 -2.465 18.168 1.00 98.12 484 ALA A N 1
ATOM 3774 C CA . ALA A 1 484 ? 5.815 -3.476 18.113 1.00 98.12 484 ALA A CA 1
ATOM 3775 C C . ALA A 1 484 ? 6.110 -4.659 19.053 1.00 98.12 484 ALA A C 1
ATOM 3777 O O . ALA A 1 484 ? 5.235 -5.090 19.807 1.00 98.12 484 ALA A O 1
ATOM 3778 N N . TYR A 1 485 ? 7.367 -5.113 19.102 1.00 97.31 485 TYR A N 1
ATOM 3779 C CA . TYR A 1 485 ? 7.813 -6.098 20.087 1.00 97.31 485 TYR A CA 1
ATOM 3780 C C . TYR A 1 485 ? 7.641 -5.587 21.527 1.00 97.31 485 TYR A C 1
ATOM 3782 O O . TYR A 1 485 ? 7.135 -6.313 22.380 1.00 97.31 485 TYR A O 1
ATOM 3790 N N . ALA A 1 486 ? 7.973 -4.321 21.804 1.00 98.25 486 ALA A N 1
ATOM 3791 C CA . ALA A 1 486 ? 7.754 -3.719 23.121 1.00 98.25 486 ALA A CA 1
ATOM 3792 C C . ALA A 1 486 ? 6.261 -3.590 23.499 1.00 98.25 486 ALA A C 1
ATOM 3794 O O . ALA A 1 486 ? 5.929 -3.767 24.674 1.00 98.25 486 ALA A O 1
ATOM 3795 N N . VAL A 1 487 ? 5.358 -3.351 22.531 1.00 98.56 487 VAL A N 1
ATOM 3796 C CA . VAL A 1 487 ? 3.898 -3.413 22.748 1.00 98.56 487 VAL A CA 1
ATOM 3797 C C . VAL A 1 487 ? 3.502 -4.814 23.201 1.00 98.56 487 VAL A C 1
ATOM 3799 O O . VAL A 1 487 ? 2.950 -4.959 24.293 1.00 98.56 487 VAL A O 1
ATOM 3802 N N . LYS A 1 488 ? 3.847 -5.842 22.412 1.00 97.81 488 LYS A N 1
ATOM 3803 C CA . LYS A 1 488 ? 3.516 -7.243 22.711 1.00 97.81 488 LYS A CA 1
ATOM 3804 C C . LYS A 1 488 ? 4.114 -7.709 24.043 1.00 97.81 488 LYS A C 1
ATOM 3806 O O . LYS A 1 488 ? 3.430 -8.396 24.802 1.00 97.81 488 LYS A O 1
ATOM 3811 N N . GLU A 1 489 ? 5.349 -7.319 24.365 1.00 97.62 489 GLU A N 1
ATOM 3812 C CA . GLU A 1 489 ? 6.038 -7.723 25.597 1.00 97.62 489 GLU A CA 1
ATOM 3813 C C . GLU A 1 489 ? 5.389 -7.082 26.833 1.00 97.62 489 GLU A C 1
ATOM 3815 O O . GLU A 1 489 ? 5.010 -7.782 27.774 1.00 97.62 489 GLU A O 1
ATOM 3820 N N . ALA A 1 490 ? 5.178 -5.761 26.825 1.00 98.06 490 ALA A N 1
ATOM 3821 C CA . ALA A 1 490 ? 4.543 -5.061 27.943 1.00 98.06 490 ALA A CA 1
ATOM 3822 C C . ALA A 1 490 ? 3.055 -5.436 28.108 1.00 98.06 490 ALA A C 1
ATOM 3824 O O . ALA A 1 490 ? 2.529 -5.437 29.231 1.00 98.06 490 ALA A O 1
ATOM 3825 N N . SER A 1 491 ? 2.374 -5.810 27.019 1.00 97.75 491 SER A N 1
ATOM 3826 C CA . SER A 1 491 ? 1.016 -6.353 27.069 1.00 97.75 491 SER A CA 1
ATOM 3827 C C . SER A 1 491 ? 0.950 -7.846 27.402 1.00 97.75 491 SER A C 1
ATOM 3829 O O . SER A 1 491 ? -0.150 -8.347 27.608 1.00 97.75 491 SER A O 1
ATOM 3831 N N . ALA A 1 492 ? 2.073 -8.570 27.467 1.00 96.31 492 ALA A N 1
ATOM 3832 C CA . ALA A 1 492 ? 2.097 -10.037 27.540 1.00 96.31 492 ALA A CA 1
ATOM 3833 C C . ALA A 1 492 ? 1.160 -10.686 26.492 1.00 96.31 492 ALA A C 1
ATOM 3835 O O . ALA A 1 492 ? 0.276 -11.469 26.826 1.00 96.31 492 ALA A O 1
ATOM 3836 N N . GLY A 1 493 ? 1.296 -10.252 25.235 1.00 95.19 493 GLY A N 1
ATOM 3837 C CA . GLY A 1 493 ? 0.492 -10.699 24.092 1.00 95.19 493 GLY A CA 1
ATOM 3838 C C . GLY A 1 493 ? -0.882 -10.035 23.923 1.00 95.19 493 GLY A C 1
ATOM 3839 O O . GLY A 1 493 ? -1.412 -10.078 22.820 1.00 95.19 493 GLY A O 1
ATOM 3840 N N . TYR A 1 494 ? -1.440 -9.379 24.952 1.00 95.94 494 TYR A N 1
ATOM 3841 C CA . TYR A 1 494 ? -2.832 -8.889 24.920 1.00 95.94 494 TYR A CA 1
ATOM 3842 C C . TYR A 1 494 ? -3.161 -7.747 23.948 1.00 95.94 494 TYR A C 1
ATOM 3844 O O . TYR A 1 494 ? -4.334 -7.570 23.637 1.00 95.94 494 TYR A O 1
ATOM 3852 N N . PHE A 1 495 ? -2.198 -6.922 23.533 1.00 98.00 495 PHE A N 1
ATOM 3853 C CA . PHE A 1 495 ? -2.482 -5.766 22.678 1.00 98.00 495 PHE A CA 1
ATOM 3854 C C . PHE A 1 495 ? -2.126 -6.054 21.222 1.00 98.00 495 PHE A C 1
ATOM 3856 O O . PHE A 1 495 ? -1.064 -6.606 20.921 1.00 98.00 495 PHE A O 1
ATOM 3863 N N . LEU A 1 496 ? -2.986 -5.611 20.308 1.00 98.44 496 LEU A N 1
ATOM 3864 C CA . LEU A 1 496 ? -2.622 -5.431 18.907 1.00 98.44 496 LEU A CA 1
ATOM 3865 C C . LEU A 1 496 ? -1.539 -4.347 18.788 1.00 98.44 496 LEU A C 1
ATOM 3867 O O . LEU A 1 496 ? -1.603 -3.332 19.484 1.00 98.44 496 LEU A O 1
ATOM 3871 N N . ALA A 1 497 ? -0.586 -4.531 17.879 1.00 98.56 497 ALA A N 1
ATOM 3872 C CA . ALA A 1 497 ? 0.350 -3.501 17.448 1.00 98.56 497 ALA A CA 1
ATOM 3873 C C . ALA A 1 497 ? 0.078 -3.145 15.979 1.00 98.56 497 ALA A C 1
ATOM 3875 O O . ALA A 1 497 ? 0.205 -3.987 15.086 1.00 98.56 497 ALA A O 1
ATOM 3876 N N . GLY A 1 498 ? -0.299 -1.890 15.744 1.00 98.31 498 GLY A N 1
ATOM 3877 C CA . GLY A 1 498 ? -0.513 -1.316 14.417 1.00 98.31 498 GLY A CA 1
ATOM 3878 C C . GLY A 1 498 ? 0.544 -0.285 14.044 1.00 98.31 498 GLY A C 1
ATOM 3879 O O . GLY A 1 498 ? 1.216 0.272 14.915 1.00 98.31 498 GLY A O 1
ATOM 3880 N N . VAL A 1 499 ? 0.666 0.009 12.751 1.00 98.38 499 VAL A N 1
ATOM 3881 C CA . VAL A 1 499 ? 1.521 1.088 12.235 1.00 98.38 499 VAL A CA 1
ATOM 3882 C C . VAL A 1 499 ? 0.947 1.679 10.946 1.00 98.38 499 VAL A C 1
ATOM 3884 O O . VAL A 1 499 ? 0.302 0.973 10.172 1.00 98.38 499 VAL A O 1
ATOM 3887 N N . SER A 1 500 ? 1.219 2.956 10.690 1.00 97.25 500 SER A N 1
ATOM 3888 C CA . SER A 1 500 ? 1.036 3.581 9.374 1.00 97.25 500 SER A CA 1
ATOM 3889 C C . SER A 1 500 ? 2.326 3.438 8.564 1.00 97.25 500 SER A C 1
ATOM 3891 O O . SER A 1 500 ? 3.358 3.966 8.971 1.00 97.25 500 SER A O 1
ATOM 3893 N N . TYR A 1 501 ? 2.311 2.652 7.480 1.00 96.94 501 TYR A N 1
ATOM 3894 C CA . TYR A 1 501 ? 3.511 2.364 6.679 1.00 96.94 501 TYR A CA 1
ATOM 3895 C C . TYR A 1 501 ? 3.181 1.833 5.272 1.00 96.94 501 TYR A C 1
ATOM 3897 O O . TYR A 1 501 ? 2.106 1.291 5.026 1.00 96.94 501 TYR A O 1
ATOM 3905 N N . GLY A 1 502 ? 4.156 1.892 4.355 1.00 93.88 502 GLY A N 1
ATOM 3906 C CA . GLY A 1 502 ? 4.123 1.099 3.117 1.00 93.88 502 GLY A CA 1
ATOM 3907 C C . GLY A 1 502 ? 3.404 1.748 1.937 1.00 93.88 502 GLY A C 1
ATOM 3908 O O . GLY A 1 502 ? 2.818 1.052 1.112 1.00 93.88 502 GLY A O 1
ATOM 3909 N N . TYR A 1 503 ? 3.452 3.077 1.841 1.00 95.19 503 TYR A N 1
ATOM 3910 C CA . TYR A 1 503 ? 2.806 3.867 0.779 1.00 95.19 503 TYR A CA 1
ATOM 3911 C C . TYR A 1 503 ? 3.574 3.804 -0.561 1.00 95.19 503 TYR A C 1
ATOM 3913 O O . TYR A 1 503 ? 3.912 4.817 -1.177 1.00 95.19 503 TYR A O 1
ATOM 3921 N N . THR A 1 504 ? 3.894 2.582 -0.995 1.00 94.06 504 THR A N 1
ATOM 3922 C CA . THR A 1 504 ? 4.734 2.236 -2.153 1.00 94.06 504 THR A CA 1
ATOM 3923 C C . THR A 1 504 ? 4.156 2.723 -3.488 1.00 94.06 504 THR A C 1
ATOM 3925 O O . THR A 1 504 ? 4.903 2.900 -4.447 1.00 94.06 504 THR A O 1
ATOM 3928 N N . PHE A 1 505 ? 2.845 2.978 -3.561 1.00 95.50 505 PHE A N 1
ATOM 3929 C CA . PHE A 1 505 ? 2.191 3.574 -4.728 1.00 95.50 505 PHE A CA 1
ATOM 3930 C C . PHE A 1 505 ? 2.009 5.101 -4.634 1.00 95.50 505 PHE A C 1
ATOM 3932 O O . PHE A 1 505 ? 1.561 5.699 -5.611 1.00 95.50 505 PHE A O 1
ATOM 3939 N N . GLU A 1 506 ? 2.373 5.756 -3.524 1.00 92.81 506 GLU A N 1
ATOM 3940 C CA . GLU A 1 506 ? 2.251 7.218 -3.361 1.00 92.81 506 GLU A CA 1
ATOM 3941 C C . GLU A 1 506 ? 3.600 7.946 -3.342 1.00 92.81 506 GLU A C 1
ATOM 3943 O O . GLU A 1 506 ? 3.735 8.987 -3.989 1.00 92.81 506 GLU A O 1
ATOM 3948 N N . TRP A 1 507 ? 4.615 7.412 -2.651 1.00 89.94 507 TRP A N 1
ATOM 3949 C CA . TRP A 1 507 ? 5.891 8.115 -2.485 1.00 89.94 507 TRP A CA 1
ATOM 3950 C C . TRP A 1 507 ? 6.762 8.097 -3.745 1.00 89.94 507 TRP A C 1
ATOM 3952 O O . TRP A 1 507 ? 7.653 7.267 -3.910 1.00 89.94 507 TRP A O 1
ATOM 3962 N N . ALA A 1 508 ? 6.572 9.114 -4.586 1.00 86.69 508 ALA A N 1
ATOM 3963 C CA . ALA A 1 508 ? 7.350 9.390 -5.796 1.00 86.69 508 ALA A CA 1
ATOM 3964 C C . ALA A 1 508 ? 8.824 9.796 -5.551 1.00 86.69 508 ALA A C 1
ATOM 3966 O O . ALA A 1 508 ? 9.477 10.325 -6.450 1.00 86.69 508 ALA A O 1
ATOM 3967 N N . HIS A 1 509 ? 9.367 9.585 -4.349 1.00 90.44 509 HIS A N 1
ATOM 3968 C CA . HIS A 1 509 ? 10.764 9.852 -4.016 1.00 90.44 509 HIS A CA 1
ATOM 3969 C C . HIS A 1 509 ? 11.330 8.738 -3.114 1.00 90.44 509 HIS A C 1
ATOM 3971 O O . HIS A 1 509 ? 10.646 8.264 -2.203 1.00 90.44 509 HIS A O 1
ATOM 3977 N N . PRO A 1 510 ? 12.594 8.326 -3.318 1.00 92.19 510 PRO A N 1
ATOM 3978 C CA . PRO A 1 510 ? 13.177 7.181 -2.615 1.00 92.19 510 PRO A CA 1
ATOM 3979 C C . PRO A 1 510 ? 13.537 7.464 -1.147 1.00 92.19 510 PRO A C 1
ATOM 3981 O O . PRO A 1 510 ? 13.775 6.542 -0.373 1.00 92.19 510 PRO A O 1
ATOM 3984 N N . ALA A 1 511 ? 13.594 8.739 -0.757 1.00 92.75 511 ALA A N 1
ATOM 3985 C CA . ALA A 1 511 ? 13.994 9.184 0.578 1.00 92.75 511 ALA A CA 1
ATOM 3986 C C . ALA A 1 511 ? 12.896 9.041 1.651 1.00 92.75 511 ALA A C 1
ATOM 3988 O O . ALA A 1 511 ? 13.141 9.378 2.804 1.00 92.75 511 ALA A O 1
ATOM 3989 N N . SER A 1 512 ? 11.702 8.560 1.288 1.00 93.50 512 SER A N 1
ATOM 3990 C CA . SER A 1 512 ? 10.522 8.511 2.163 1.00 93.50 512 SER A CA 1
ATOM 3991 C C . SER A 1 512 ? 10.662 7.611 3.394 1.00 93.50 512 SER A C 1
ATOM 3993 O O . SER A 1 512 ? 9.902 7.776 4.338 1.00 93.50 512 SER A O 1
ATOM 3995 N N . GLY A 1 513 ? 11.594 6.650 3.400 1.00 94.75 513 GLY A N 1
ATOM 3996 C CA . GLY A 1 513 ? 11.720 5.653 4.473 1.00 94.75 513 GLY A CA 1
ATOM 3997 C C . GLY A 1 513 ? 10.696 4.509 4.397 1.00 94.75 513 GLY A C 1
ATOM 3998 O O . GLY A 1 513 ? 10.654 3.664 5.290 1.00 94.75 513 GLY A O 1
ATOM 3999 N N . HIS A 1 514 ? 9.876 4.452 3.338 1.00 96.00 514 HIS A N 1
ATOM 4000 C CA . HIS A 1 514 ? 8.789 3.474 3.158 1.00 96.00 514 HIS A CA 1
ATOM 4001 C C . HIS A 1 514 ? 9.153 2.273 2.255 1.00 96.00 514 HIS A C 1
ATOM 4003 O O . HIS A 1 514 ? 8.284 1.479 1.891 1.00 96.00 514 HIS A O 1
ATOM 4009 N N . LEU A 1 515 ? 10.432 2.104 1.895 1.00 95.69 515 LEU A N 1
ATOM 4010 C CA . LEU A 1 515 ? 10.910 1.079 0.951 1.00 95.69 515 LEU A CA 1
ATOM 4011 C C . LEU A 1 515 ? 11.313 -0.253 1.619 1.00 95.69 515 LEU A C 1
ATOM 4013 O O . LEU A 1 515 ? 12.277 -0.897 1.195 1.00 95.69 515 LEU A O 1
ATOM 4017 N N . SER A 1 516 ? 10.596 -0.651 2.674 1.00 95.38 516 SER A N 1
ATOM 4018 C CA . SER A 1 516 ? 10.816 -1.903 3.420 1.00 95.38 516 SER A CA 1
ATOM 4019 C C . SER A 1 516 ? 9.499 -2.579 3.852 1.00 95.38 516 SER A C 1
ATOM 4021 O O . SER A 1 516 ? 9.451 -3.227 4.899 1.00 95.38 516 SER A O 1
ATOM 4023 N N . LEU A 1 517 ? 8.409 -2.437 3.078 1.00 96.38 517 LEU A N 1
ATOM 4024 C CA . LEU A 1 517 ? 7.088 -2.988 3.440 1.00 96.38 517 LEU A CA 1
ATOM 4025 C C . LEU A 1 517 ? 7.133 -4.511 3.636 1.00 96.38 517 LEU A C 1
ATOM 4027 O O . LEU A 1 517 ? 6.562 -5.016 4.599 1.00 96.38 517 LEU A O 1
ATOM 4031 N N . GLY A 1 518 ? 7.889 -5.237 2.812 1.00 93.44 518 GLY A N 1
ATOM 4032 C CA . GLY A 1 518 ? 8.098 -6.670 2.985 1.00 93.44 518 GLY A CA 1
ATOM 4033 C C . GLY A 1 518 ? 8.677 -7.046 4.357 1.00 93.44 518 GLY A C 1
ATOM 4034 O O . GLY A 1 518 ? 8.296 -8.083 4.893 1.00 93.44 518 GLY A O 1
ATOM 4035 N N . LYS A 1 519 ? 9.534 -6.211 4.971 1.00 92.25 519 LYS A N 1
ATOM 4036 C CA . LYS A 1 519 ? 10.013 -6.448 6.347 1.00 92.25 519 LYS A CA 1
ATOM 4037 C C . LYS A 1 519 ? 8.866 -6.305 7.351 1.00 92.25 519 LYS A C 1
ATOM 4039 O O . LYS A 1 519 ? 8.639 -7.230 8.119 1.00 92.25 519 LYS A O 1
ATOM 4044 N N . ILE A 1 520 ? 8.090 -5.219 7.275 1.00 94.69 520 ILE A N 1
ATOM 4045 C CA . ILE A 1 520 ? 6.917 -4.968 8.139 1.00 94.69 520 ILE A CA 1
ATOM 4046 C C . ILE A 1 520 ? 5.877 -6.098 8.052 1.00 94.69 520 ILE A C 1
ATOM 4048 O O . ILE A 1 520 ? 5.374 -6.553 9.079 1.00 94.69 520 ILE A O 1
ATOM 4052 N N . LEU A 1 521 ? 5.597 -6.609 6.850 1.00 94.31 521 LEU A N 1
ATOM 4053 C CA . LEU A 1 521 ? 4.689 -7.746 6.655 1.00 94.31 521 LEU A CA 1
ATOM 4054 C C . LEU A 1 521 ? 5.237 -9.059 7.246 1.00 94.31 521 LEU A C 1
ATOM 4056 O O . LEU A 1 521 ? 4.455 -9.887 7.712 1.00 94.31 521 LEU A O 1
ATOM 4060 N N . ARG A 1 522 ? 6.564 -9.237 7.282 1.00 90.88 522 ARG A N 1
ATOM 4061 C CA . ARG A 1 522 ? 7.242 -10.411 7.864 1.00 90.88 522 ARG A CA 1
ATOM 4062 C C . ARG A 1 522 ? 7.610 -10.254 9.349 1.00 90.88 522 ARG A C 1
ATOM 4064 O O . ARG A 1 522 ? 8.090 -11.216 9.946 1.00 90.88 522 ARG A O 1
ATOM 4071 N N . THR A 1 523 ? 7.355 -9.099 9.971 1.00 92.06 523 THR A N 1
ATOM 4072 C CA . THR A 1 523 ? 7.438 -8.898 11.430 1.00 92.06 523 THR A CA 1
ATOM 4073 C C . THR A 1 523 ? 6.324 -9.684 12.128 1.00 92.06 523 THR A C 1
ATOM 4075 O O . THR A 1 523 ? 5.146 -9.444 11.834 1.00 92.06 523 THR A O 1
ATOM 4078 N N . PRO A 1 524 ? 6.621 -10.618 13.051 1.00 91.31 524 PRO A N 1
ATOM 4079 C CA . PRO A 1 524 ? 5.577 -11.365 13.744 1.00 91.31 524 PRO A CA 1
ATOM 4080 C C . PRO A 1 524 ? 4.630 -10.479 14.565 1.00 91.31 524 PRO A C 1
ATOM 4082 O O . PRO A 1 524 ? 3.421 -10.705 14.524 1.00 91.31 524 PRO A O 1
ATOM 4085 N N . GLU A 1 525 ? 5.163 -9.461 15.241 1.00 94.69 525 GLU A N 1
ATOM 4086 C CA . GLU A 1 525 ? 4.512 -8.700 16.317 1.00 94.69 525 GLU A CA 1
ATOM 4087 C C . GLU A 1 525 ? 3.544 -7.604 15.851 1.00 94.69 525 GLU A C 1
ATOM 4089 O O . GLU A 1 525 ? 2.749 -7.137 16.659 1.00 94.69 525 GLU A O 1
ATOM 4094 N N . ILE A 1 526 ? 3.596 -7.199 14.578 1.00 97.00 526 ILE A N 1
ATOM 4095 C CA . ILE A 1 526 ? 2.667 -6.230 13.971 1.00 97.00 526 ILE A CA 1
ATOM 4096 C C . ILE A 1 526 ? 1.439 -6.996 13.473 1.00 97.00 526 ILE A C 1
ATOM 4098 O O . ILE A 1 526 ? 1.592 -7.899 12.652 1.00 97.00 526 ILE A O 1
ATOM 4102 N N . ASP A 1 527 ? 0.232 -6.659 13.917 1.00 97.62 527 ASP A N 1
ATOM 4103 C CA . ASP A 1 527 ? -0.989 -7.383 13.525 1.00 97.62 527 ASP A CA 1
ATOM 4104 C C . ASP A 1 527 ? -1.689 -6.735 12.321 1.00 97.62 527 ASP A C 1
ATOM 4106 O O . ASP A 1 527 ? -2.210 -7.429 11.442 1.00 97.62 527 ASP A O 1
ATOM 4110 N N . PHE A 1 528 ? -1.673 -5.401 12.258 1.00 98.25 528 PHE A N 1
ATOM 4111 C CA . PHE A 1 528 ? -2.325 -4.626 11.205 1.00 98.25 528 PHE A CA 1
ATOM 4112 C C . PHE A 1 528 ? -1.477 -3.438 10.738 1.00 98.25 528 PHE A C 1
ATOM 4114 O O . PHE A 1 528 ? -0.563 -2.984 11.428 1.00 98.25 528 PHE A O 1
ATOM 4121 N N . VAL A 1 529 ? -1.798 -2.924 9.554 1.00 98.38 529 VAL A N 1
ATOM 4122 C CA . VAL A 1 529 ? -1.227 -1.689 9.002 1.00 98.38 529 VAL A CA 1
ATOM 4123 C C . VAL A 1 529 ? -2.370 -0.808 8.515 1.00 98.38 529 VAL A C 1
ATOM 4125 O O . VAL A 1 529 ? -3.326 -1.310 7.927 1.00 98.38 529 VAL A O 1
ATOM 4128 N N . ALA A 1 530 ? -2.276 0.492 8.759 1.00 97.38 530 ALA A N 1
ATOM 4129 C CA . ALA A 1 530 ? -3.286 1.465 8.365 1.00 97.38 530 ALA A CA 1
ATOM 4130 C C . ALA A 1 530 ? -2.711 2.510 7.395 1.00 97.38 530 ALA A C 1
ATOM 4132 O O . ALA A 1 530 ? -1.492 2.644 7.259 1.00 97.38 530 ALA A O 1
ATOM 4133 N N . GLY A 1 531 ? -3.581 3.236 6.700 1.00 95.44 531 GLY A N 1
ATOM 4134 C CA . GLY A 1 531 ? -3.197 4.449 5.979 1.00 95.44 531 GLY A CA 1
ATOM 4135 C C . GLY A 1 531 ? -4.255 4.938 4.990 1.00 95.44 531 GLY A C 1
ATOM 4136 O O . GLY A 1 531 ? -5.165 4.182 4.633 1.00 95.44 531 GLY A O 1
ATOM 4137 N N . PRO A 1 532 ? -4.164 6.201 4.548 1.00 95.19 532 PRO A N 1
ATOM 4138 C CA . PRO A 1 532 ? -5.206 6.823 3.744 1.00 95.19 532 PRO A CA 1
ATOM 4139 C C . PRO A 1 532 ? -5.238 6.298 2.298 1.00 95.19 532 PRO A C 1
ATOM 4141 O O . PRO A 1 532 ? -4.179 6.098 1.692 1.00 95.19 532 PRO A O 1
ATOM 4144 N N . PRO A 1 533 ? -6.427 6.138 1.677 1.00 95.06 533 PRO A N 1
ATOM 4145 C CA . PRO A 1 533 ? -6.523 5.937 0.234 1.00 95.06 533 PRO A CA 1
ATOM 4146 C C . PRO A 1 533 ? -5.956 7.168 -0.481 1.00 95.06 533 PRO A C 1
ATOM 4148 O O . PRO A 1 533 ? -6.073 8.289 0.024 1.00 95.06 533 PRO A O 1
ATOM 4151 N N . SER A 1 534 ? -5.352 6.980 -1.659 1.00 93.06 534 SER A N 1
ATOM 4152 C CA . SER A 1 534 ? -4.625 8.045 -2.364 1.00 93.06 534 SER A CA 1
ATOM 4153 C C . SER A 1 534 ? -5.433 9.344 -2.432 1.00 93.06 534 SER A C 1
ATOM 4155 O O . SER A 1 534 ? -6.595 9.354 -2.841 1.00 93.06 534 SER A O 1
ATOM 4157 N N . TYR A 1 535 ? -4.797 10.463 -2.076 1.00 90.56 535 TYR A N 1
ATOM 4158 C CA . TYR A 1 535 ? -5.383 11.802 -2.208 1.00 90.56 535 TYR A CA 1
ATOM 4159 C C . TYR A 1 535 ? -5.649 12.187 -3.676 1.00 90.56 535 TYR A C 1
ATOM 4161 O O . TYR A 1 535 ? -6.395 13.126 -3.957 1.00 90.56 535 TYR A O 1
ATOM 4169 N N . ARG A 1 536 ? -5.106 11.425 -4.638 1.00 84.62 536 ARG A N 1
ATOM 4170 C CA . ARG A 1 536 ? -5.427 11.549 -6.062 1.00 84.62 536 ARG A CA 1
ATOM 4171 C C . ARG A 1 536 ? -6.816 10.970 -6.346 1.00 84.62 536 ARG A C 1
ATOM 4173 O O . ARG A 1 536 ? -7.065 9.790 -6.119 1.00 84.62 536 ARG A O 1
ATOM 4180 N N . ASN A 1 537 ? -7.688 11.779 -6.950 1.00 87.88 537 ASN A N 1
ATOM 4181 C CA . ASN A 1 537 ? -9.008 11.365 -7.442 1.00 87.88 537 ASN A CA 1
ATOM 4182 C C . ASN A 1 537 ? -9.915 10.766 -6.337 1.00 87.88 537 ASN A C 1
ATOM 4184 O O . ASN A 1 537 ? -10.473 9.681 -6.509 1.00 87.88 537 ASN A O 1
ATOM 4188 N N . ARG A 1 538 ? -10.059 11.471 -5.203 1.00 92.31 538 ARG A N 1
ATOM 4189 C CA . ARG A 1 538 ? -10.954 11.074 -4.096 1.00 92.31 538 ARG A CA 1
ATOM 4190 C C . ARG A 1 538 ? -12.439 11.334 -4.350 1.00 92.31 538 ARG A C 1
ATOM 4192 O O . ARG A 1 538 ? -13.267 10.561 -3.868 1.00 92.31 538 ARG A O 1
ATOM 4199 N N . GLU A 1 539 ? -12.775 12.386 -5.098 1.00 93.62 539 GLU A N 1
ATOM 4200 C CA . GLU A 1 539 ? -14.157 12.741 -5.458 1.00 93.62 539 GLU A CA 1
ATOM 4201 C C . GLU A 1 539 ? -14.880 11.602 -6.225 1.00 93.62 539 GLU A C 1
ATOM 4203 O O . GLU A 1 539 ? -14.222 10.688 -6.740 1.00 93.62 539 GLU A O 1
ATOM 4208 N N . PRO A 1 540 ? -16.228 11.615 -6.305 1.00 94.56 540 PRO A N 1
ATOM 4209 C CA . PRO A 1 540 ? -16.980 10.641 -7.096 1.00 94.56 540 PRO A CA 1
ATOM 4210 C C . PRO A 1 540 ? -16.520 10.588 -8.562 1.00 94.56 540 PRO A C 1
ATOM 4212 O O . PRO A 1 540 ? -16.156 11.601 -9.153 1.00 94.56 540 PRO A O 1
ATOM 4215 N N . GLY A 1 541 ? -16.506 9.388 -9.138 1.00 93.19 541 GLY A N 1
ATOM 4216 C CA . GLY A 1 541 ? -15.928 9.080 -10.449 1.00 93.19 541 GLY A CA 1
ATOM 4217 C C . GLY A 1 541 ? -14.422 8.788 -10.401 1.00 93.19 541 GLY A C 1
ATOM 4218 O O . GLY A 1 541 ? -13.888 8.156 -11.320 1.00 93.19 541 GLY A O 1
ATOM 4219 N N . GLY A 1 542 ? -13.737 9.194 -9.328 1.00 94.88 542 GLY A N 1
ATOM 4220 C CA . GLY A 1 542 ? -12.341 8.879 -9.043 1.00 94.88 542 GLY A CA 1
ATOM 4221 C C . GLY A 1 542 ? -12.149 7.536 -8.327 1.00 94.88 542 GLY A C 1
ATOM 4222 O O . GLY A 1 542 ? -13.070 7.004 -7.709 1.00 94.88 542 GLY A O 1
ATOM 4223 N N . ALA A 1 543 ? -10.950 6.960 -8.422 1.00 94.75 543 ALA A N 1
ATOM 4224 C CA . ALA A 1 543 ? -10.680 5.619 -7.903 1.00 94.75 543 ALA A CA 1
ATOM 4225 C C . ALA A 1 543 ? -10.312 5.559 -6.409 1.00 94.75 543 ALA A C 1
ATOM 4227 O O . ALA A 1 543 ? -10.513 4.506 -5.815 1.00 94.75 543 ALA A O 1
ATOM 4228 N N . ALA A 1 544 ? -9.771 6.638 -5.821 1.00 95.12 544 ALA A N 1
ATOM 4229 C CA . ALA A 1 544 ? -9.163 6.657 -4.476 1.00 95.12 544 ALA A CA 1
ATOM 4230 C C . ALA A 1 544 ? -8.393 5.359 -4.111 1.00 95.12 544 ALA A C 1
ATOM 4232 O O . ALA A 1 544 ? -8.716 4.695 -3.126 1.00 95.12 544 ALA A O 1
ATOM 4233 N N . PRO A 1 545 ? -7.414 4.934 -4.930 1.00 96.00 545 PRO A N 1
ATOM 4234 C CA . PRO A 1 545 ? -6.787 3.624 -4.789 1.00 96.00 545 PRO A CA 1
ATOM 4235 C C . PRO A 1 545 ? -5.976 3.492 -3.493 1.00 96.00 545 PRO A C 1
ATOM 4237 O O . PRO A 1 545 ? -5.352 4.455 -3.043 1.00 96.00 545 PRO A O 1
ATOM 4240 N N . PHE A 1 546 ? -5.901 2.271 -2.953 1.00 97.25 546 PHE A N 1
ATOM 4241 C CA . PHE A 1 546 ? -5.025 1.935 -1.825 1.00 97.25 546 PHE A CA 1
ATOM 4242 C C . PHE A 1 546 ? -3.571 2.384 -2.082 1.00 97.25 546 PHE A C 1
ATOM 4244 O O . PHE A 1 546 ? -3.054 2.142 -3.180 1.00 97.25 546 PHE A O 1
ATOM 4251 N N . PRO A 1 547 ? -2.880 2.990 -1.095 1.00 95.88 547 PRO A N 1
ATOM 4252 C CA . PRO A 1 547 ? -1.528 3.548 -1.249 1.00 95.88 547 PRO A CA 1
ATOM 4253 C C . PRO A 1 547 ? -0.429 2.473 -1.342 1.00 95.88 547 PRO A C 1
ATOM 4255 O O . PRO A 1 547 ? 0.744 2.779 -1.565 1.00 95.88 547 PRO A O 1
ATOM 4258 N N . CYS A 1 548 ? -0.807 1.211 -1.152 1.00 96.38 548 CYS A N 1
ATOM 4259 C CA . CYS A 1 548 ? 0.041 0.047 -0.950 1.00 96.38 548 CYS A CA 1
ATOM 4260 C C . CYS A 1 548 ? -0.430 -1.135 -1.830 1.00 96.38 548 CYS A C 1
ATOM 4262 O O . CYS A 1 548 ? -1.568 -1.131 -2.314 1.00 96.38 548 CYS A O 1
ATOM 4264 N N . PRO A 1 549 ? 0.403 -2.172 -2.033 1.00 97.69 549 PRO A N 1
ATOM 4265 C CA . PRO A 1 549 ? -0.037 -3.453 -2.587 1.00 97.69 549 PRO A CA 1
ATOM 4266 C C . PRO A 1 549 ? -0.965 -4.173 -1.593 1.00 97.69 549 PRO A C 1
ATOM 4268 O O . PRO A 1 549 ? -0.525 -4.954 -0.752 1.00 97.69 549 PRO A O 1
ATOM 4271 N N . VAL A 1 550 ? -2.260 -3.853 -1.652 1.00 97.75 550 VAL A N 1
ATOM 4272 C CA . VAL A 1 550 ? -3.252 -4.250 -0.639 1.00 97.75 550 VAL A CA 1
ATOM 4273 C C . VAL A 1 550 ? -3.414 -5.769 -0.488 1.00 97.75 550 VAL A C 1
ATOM 4275 O O . VAL A 1 550 ? -3.626 -6.240 0.625 1.00 97.75 550 VAL A O 1
ATOM 4278 N N . ASP A 1 551 ? -3.244 -6.558 -1.554 1.00 98.00 551 ASP A N 1
ATOM 4279 C CA . ASP A 1 551 ? -3.386 -8.019 -1.495 1.00 98.00 551 ASP A CA 1
ATOM 4280 C C . ASP A 1 551 ? -2.170 -8.710 -0.827 1.00 98.00 551 ASP A C 1
ATOM 4282 O O . ASP A 1 551 ? -2.269 -9.873 -0.427 1.00 9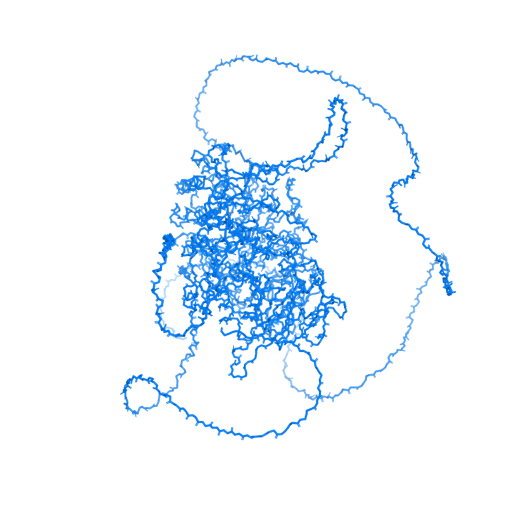8.00 551 ASP A O 1
ATOM 4286 N N . SER A 1 552 ? -1.042 -8.010 -0.624 1.00 97.38 552 SER A N 1
ATOM 4287 C CA . SER A 1 552 ? 0.104 -8.510 0.162 1.00 97.38 552 SER A CA 1
ATOM 4288 C C . SER A 1 552 ? -0.194 -8.648 1.658 1.00 97.38 552 SER A C 1
ATOM 4290 O O . SER A 1 552 ? 0.420 -9.477 2.332 1.00 97.38 552 SER A O 1
ATOM 4292 N N . PHE A 1 553 ? -1.118 -7.850 2.197 1.00 96.94 553 PHE A N 1
ATOM 4293 C CA . PHE A 1 553 ? -1.465 -7.854 3.620 1.00 96.94 553 PHE A CA 1
ATOM 4294 C C . PHE A 1 553 ? -2.198 -9.146 4.033 1.00 96.94 553 PHE A C 1
ATOM 4296 O O . PHE A 1 553 ? -1.640 -9.867 4.867 1.00 96.94 553 PHE A O 1
ATOM 4303 N N . PRO A 1 554 ? -3.342 -9.537 3.424 1.00 94.75 554 PRO A N 1
ATOM 4304 C CA . PRO A 1 554 ? -3.997 -10.810 3.727 1.00 94.75 554 PRO A CA 1
ATOM 4305 C C . PRO A 1 554 ? -3.091 -12.010 3.411 1.00 94.75 554 PRO A C 1
ATOM 4307 O O . PRO A 1 554 ? -3.039 -12.957 4.195 1.00 94.75 554 PRO A O 1
ATOM 4310 N N . LEU A 1 555 ? -2.291 -11.940 2.338 1.00 93.62 555 LEU A N 1
ATOM 4311 C CA . LEU A 1 555 ? -1.308 -12.970 1.983 1.00 93.62 555 LEU A CA 1
ATOM 4312 C C . LEU A 1 555 ? -0.238 -13.187 3.072 1.00 93.62 555 LEU A C 1
ATOM 4314 O O . LEU A 1 555 ? 0.229 -14.311 3.247 1.00 93.62 555 LEU A O 1
ATOM 4318 N N . ASN A 1 556 ? 0.117 -12.147 3.835 1.00 93.12 556 ASN A N 1
ATOM 4319 C CA . ASN A 1 556 ? 1.026 -12.227 4.984 1.00 93.12 556 ASN A CA 1
ATOM 4320 C C . ASN A 1 556 ? 0.311 -12.339 6.347 1.00 93.12 556 ASN A C 1
ATOM 4322 O O . ASN A 1 556 ? 0.958 -12.243 7.392 1.00 93.12 556 ASN A O 1
ATOM 4326 N N . GLY A 1 557 ? -1.006 -12.568 6.354 1.00 93.25 557 GLY A N 1
ATOM 4327 C CA . GLY A 1 557 ? -1.807 -12.690 7.574 1.00 93.25 557 GLY A CA 1
ATOM 4328 C C . GLY A 1 557 ? -1.914 -11.392 8.377 1.00 93.25 557 GLY A C 1
ATOM 4329 O O . GLY A 1 557 ? -1.979 -11.437 9.603 1.00 93.25 557 GLY A O 1
ATOM 4330 N N . LYS A 1 558 ? -1.888 -10.243 7.695 1.00 95.88 558 LYS A N 1
ATOM 4331 C CA . LYS A 1 558 ? -2.075 -8.903 8.266 1.00 95.88 558 LYS A CA 1
ATOM 4332 C C . LYS A 1 558 ? -3.419 -8.340 7.840 1.00 95.88 558 LYS A C 1
ATOM 4334 O O . LYS A 1 558 ? -3.809 -8.492 6.684 1.00 95.88 558 LYS A O 1
ATOM 4339 N N . LEU A 1 559 ? -4.078 -7.607 8.730 1.00 97.69 559 LEU A N 1
ATOM 4340 C CA . LEU A 1 559 ? -5.183 -6.742 8.326 1.00 97.69 559 LEU A CA 1
ATOM 4341 C C . LEU A 1 559 ? -4.611 -5.430 7.764 1.00 97.69 559 LEU A C 1
ATOM 4343 O O . LEU A 1 559 ? -3.791 -4.785 8.416 1.00 97.69 559 LEU A O 1
ATOM 4347 N N . TYR A 1 560 ? -5.041 -5.021 6.570 1.00 98.50 560 TYR A N 1
ATOM 4348 C CA . TYR A 1 560 ? -4.885 -3.632 6.129 1.00 98.50 560 TYR A CA 1
ATOM 4349 C C . TYR A 1 560 ? -6.145 -2.841 6.488 1.00 98.50 560 TYR A C 1
ATOM 4351 O O . TYR A 1 560 ? -7.240 -3.379 6.341 1.00 98.50 560 TYR A O 1
ATOM 4359 N N . ILE A 1 561 ? -6.021 -1.587 6.923 1.00 98.38 561 ILE A N 1
ATOM 4360 C CA . ILE A 1 561 ? -7.156 -0.707 7.235 1.00 98.38 561 ILE A CA 1
ATOM 4361 C C . ILE A 1 561 ? -7.048 0.575 6.403 1.00 98.38 561 ILE A C 1
ATOM 4363 O O . ILE A 1 561 ? -6.091 1.334 6.544 1.00 98.38 561 ILE A O 1
ATOM 4367 N N . SER A 1 562 ? -8.043 0.818 5.547 1.00 98.12 562 SER A N 1
ATOM 4368 C CA . SER A 1 562 ? -8.142 2.055 4.764 1.00 98.12 562 SER A CA 1
ATOM 4369 C C . SER A 1 562 ? -8.631 3.201 5.644 1.00 98.12 562 SER A C 1
ATOM 4371 O O . SER A 1 562 ? -9.770 3.173 6.103 1.00 98.12 562 SER A O 1
ATOM 4373 N N . GLU A 1 563 ? -7.790 4.204 5.866 1.00 97.06 563 GLU A N 1
ATOM 4374 C CA . GLU A 1 563 ? -8.095 5.392 6.668 1.00 97.06 563 GLU A CA 1
ATOM 4375 C C . GLU A 1 563 ? -8.824 6.439 5.808 1.00 97.06 563 GLU A C 1
ATOM 4377 O O . GLU A 1 563 ? -8.212 7.283 5.166 1.00 97.06 563 GLU A O 1
ATOM 4382 N N . GLU A 1 564 ? -10.151 6.338 5.713 1.00 96.19 564 GLU A N 1
ATOM 4383 C CA . GLU A 1 564 ? -10.981 7.194 4.857 1.00 96.19 564 GLU A CA 1
ATOM 4384 C C . GLU A 1 564 ? -11.320 8.532 5.543 1.00 96.19 564 GLU A C 1
ATOM 4386 O O . GLU A 1 564 ? -12.404 8.726 6.097 1.00 96.19 564 GLU A O 1
ATOM 4391 N N . ASP A 1 565 ? -10.385 9.478 5.466 1.00 93.56 565 ASP A N 1
ATOM 4392 C CA . ASP A 1 565 ? -10.496 10.874 5.912 1.00 93.56 565 ASP A CA 1
ATOM 4393 C C . ASP A 1 565 ? -11.232 11.773 4.886 1.00 93.56 565 ASP A C 1
ATOM 4395 O O . ASP A 1 565 ? -10.754 12.830 4.465 1.00 93.56 565 ASP A O 1
ATOM 4399 N N . TYR A 1 566 ? -12.417 11.350 4.429 1.00 92.38 566 TYR A N 1
ATOM 4400 C CA . TYR A 1 566 ? -13.214 12.138 3.482 1.00 92.38 566 TYR A CA 1
ATOM 4401 C C . TYR A 1 566 ? -13.849 13.364 4.153 1.00 92.38 566 TYR A C 1
ATOM 4403 O O . TYR A 1 566 ? -14.911 13.274 4.768 1.00 92.38 566 TYR A O 1
ATOM 4411 N N . LYS A 1 567 ? -13.248 14.539 3.943 1.00 90.06 567 LYS A N 1
ATOM 4412 C CA . LYS A 1 567 ? -13.819 15.842 4.315 1.00 90.06 567 LYS A CA 1
ATOM 4413 C C . LYS A 1 567 ? -15.263 16.004 3.863 1.00 90.06 567 LYS A C 1
ATOM 4415 O O . LYS A 1 567 ? -15.582 15.762 2.698 1.00 90.06 567 LYS A O 1
ATOM 4420 N N . THR A 1 568 ? -16.116 16.533 4.735 1.00 89.06 568 THR A N 1
ATOM 4421 C CA . THR A 1 568 ? -17.538 16.754 4.445 1.00 89.06 568 THR A CA 1
ATOM 4422 C C . THR A 1 568 ? -17.942 18.214 4.638 1.00 89.06 568 THR A C 1
ATOM 4424 O O . THR A 1 568 ? -17.407 18.938 5.477 1.00 89.06 568 THR A O 1
ATOM 4427 N N . ALA A 1 569 ? -18.936 18.664 3.871 1.00 85.75 569 ALA A N 1
ATOM 4428 C CA . ALA A 1 569 ? -19.445 20.039 3.933 1.00 85.75 569 ALA A CA 1
ATOM 4429 C C . ALA A 1 569 ? -20.233 20.390 5.223 1.00 85.75 569 ALA A C 1
ATOM 4431 O O . ALA A 1 569 ? -20.839 21.458 5.283 1.00 85.75 569 ALA A O 1
ATOM 4432 N N . ILE A 1 570 ? -20.247 19.506 6.233 1.00 84.69 570 ILE A N 1
ATOM 4433 C CA . ILE A 1 570 ? -20.854 19.738 7.560 1.00 84.69 570 ILE A CA 1
ATOM 4434 C C . ILE A 1 570 ? -19.825 20.087 8.653 1.00 84.69 570 ILE A C 1
ATOM 4436 O O . ILE A 1 570 ? -20.220 20.344 9.789 1.00 84.69 570 ILE A O 1
ATOM 4440 N N . SER A 1 571 ? -18.528 20.131 8.315 1.00 80.62 571 SER A N 1
ATOM 4441 C CA . SER A 1 571 ? -17.456 20.576 9.218 1.00 80.62 571 SER A CA 1
ATOM 4442 C C . SER A 1 571 ? -17.769 21.940 9.846 1.00 80.62 571 SER A C 1
ATOM 4444 O O . SER A 1 571 ? -18.132 22.892 9.152 1.00 80.62 571 SER A O 1
ATOM 4446 N N . SER A 1 572 ? -17.603 22.051 11.168 1.00 68.94 572 SER A N 1
ATOM 4447 C CA . SER A 1 572 ? -17.855 23.299 11.909 1.00 68.94 572 SER A CA 1
ATOM 4448 C C . SER A 1 572 ? -16.676 24.284 11.892 1.00 68.94 572 SER A C 1
ATOM 4450 O O . SER A 1 572 ? -16.778 25.370 12.464 1.00 68.94 572 SER A O 1
ATOM 4452 N N . TYR A 1 573 ? -15.555 23.927 11.253 1.00 73.50 573 TYR A N 1
ATOM 4453 C CA . TYR A 1 573 ? -14.292 24.665 11.327 1.00 73.50 573 TYR A CA 1
ATOM 4454 C C . TYR A 1 573 ? -13.638 24.844 9.952 1.00 73.50 573 TYR A C 1
ATOM 4456 O O . TYR A 1 573 ? -13.814 24.039 9.042 1.00 73.50 573 TYR A O 1
ATOM 4464 N N . ALA A 1 574 ? -12.839 25.905 9.812 1.00 70.12 574 ALA A N 1
ATOM 4465 C CA . ALA A 1 574 ? -11.923 26.045 8.685 1.00 70.12 574 ALA A CA 1
ATOM 4466 C C . ALA A 1 574 ? -10.682 25.166 8.910 1.00 70.12 574 ALA A C 1
ATOM 4468 O O . ALA A 1 574 ? -10.141 25.114 10.016 1.00 70.12 574 ALA A O 1
ATOM 4469 N N . GLU A 1 575 ? -10.231 24.494 7.857 1.00 71.00 575 GLU A N 1
ATOM 4470 C CA . GLU A 1 575 ? -9.159 23.495 7.899 1.00 71.00 575 GLU A CA 1
ATOM 4471 C C . GLU A 1 575 ? -7.902 23.995 7.178 1.00 71.00 575 GLU A C 1
ATOM 4473 O O . GLU A 1 575 ? -7.961 24.930 6.382 1.00 71.00 575 GLU A O 1
ATOM 4478 N N . SER A 1 576 ? -6.751 23.399 7.492 1.00 67.31 576 SER A N 1
ATOM 4479 C CA . SER A 1 576 ? -5.428 23.859 7.043 1.00 67.31 576 SER A CA 1
ATOM 4480 C C . SER A 1 576 ? -4.849 23.074 5.860 1.00 67.31 576 SER A C 1
ATOM 4482 O O . SER A 1 576 ? -3.813 23.458 5.317 1.00 67.31 576 SER A O 1
ATOM 4484 N N . ASP A 1 577 ? -5.493 21.974 5.470 1.00 69.88 577 ASP A N 1
ATOM 4485 C CA . ASP A 1 577 ? -5.066 21.060 4.416 1.00 69.88 577 ASP A CA 1
ATOM 4486 C C . ASP A 1 577 ? -5.899 21.232 3.129 1.00 69.88 577 ASP A C 1
ATOM 4488 O O . ASP A 1 577 ? -6.956 20.624 2.946 1.00 69.88 577 ASP A O 1
ATOM 4492 N N . ASP A 1 578 ? -5.381 22.060 2.212 1.00 68.69 578 ASP A N 1
ATOM 4493 C CA . ASP A 1 578 ? -5.972 22.364 0.892 1.00 68.69 578 ASP A CA 1
ATOM 4494 C C . ASP A 1 578 ? -5.925 21.183 -0.107 1.00 68.69 578 ASP A C 1
ATOM 4496 O O . ASP A 1 578 ? -6.524 21.248 -1.182 1.00 68.69 578 ASP A O 1
ATOM 4500 N N . PHE A 1 579 ? -5.174 20.116 0.195 1.00 77.75 579 PHE A N 1
ATOM 4501 C CA . PHE A 1 579 ? -4.924 19.005 -0.737 1.00 77.75 579 PHE A CA 1
ATOM 4502 C C . PHE A 1 579 ? -5.988 17.897 -0.700 1.00 77.75 579 PHE A C 1
ATOM 4504 O O . PHE A 1 579 ? -6.065 17.095 -1.631 1.00 77.75 579 PHE A O 1
ATOM 4511 N N . ASN A 1 580 ? -6.801 17.840 0.356 1.00 85.19 580 ASN A N 1
ATOM 4512 C CA . ASN A 1 580 ? -7.866 16.855 0.520 1.00 85.19 580 ASN A CA 1
ATOM 4513 C C . ASN A 1 580 ? -9.213 17.479 0.085 1.00 85.19 580 ASN A C 1
ATOM 4515 O O . ASN A 1 580 ? -9.619 18.495 0.653 1.00 85.19 580 ASN A O 1
ATOM 4519 N N . PRO A 1 581 ? -9.911 16.949 -0.940 1.00 87.62 581 PRO A N 1
ATOM 4520 C CA . PRO A 1 581 ? -11.104 17.596 -1.483 1.00 87.62 581 PRO A CA 1
ATOM 4521 C C . PRO A 1 581 ? -12.343 17.391 -0.600 1.00 87.62 581 PRO A C 1
ATOM 4523 O O . PRO A 1 581 ? -12.688 16.269 -0.236 1.00 87.62 581 PRO A O 1
ATOM 4526 N N . VAL A 1 582 ? -13.076 18.477 -0.330 1.00 91.00 582 VAL A N 1
ATOM 4527 C CA . VAL A 1 582 ? -14.349 18.430 0.409 1.00 91.00 582 VAL A CA 1
ATOM 4528 C C . VAL A 1 582 ? -15.441 17.760 -0.428 1.00 91.00 582 VAL A C 1
ATOM 4530 O O . VAL A 1 582 ? -15.826 18.257 -1.491 1.00 91.00 582 VAL A O 1
ATOM 4533 N N . ILE A 1 583 ? -15.999 16.666 0.088 1.00 92.88 583 ILE A N 1
ATOM 4534 C CA . ILE A 1 583 ? -17.141 15.963 -0.489 1.00 92.88 583 ILE A CA 1
ATOM 4535 C C . ILE A 1 583 ? -18.418 16.772 -0.219 1.00 92.88 583 ILE A C 1
ATOM 4537 O O . ILE A 1 583 ? -18.878 16.936 0.913 1.00 92.88 583 ILE A O 1
ATOM 4541 N N . LYS A 1 584 ? -18.976 17.330 -1.299 1.00 90.12 584 LYS A N 1
ATOM 4542 C CA . LYS A 1 584 ? -19.911 18.469 -1.249 1.00 90.12 584 LYS A CA 1
ATOM 4543 C C . LYS A 1 584 ? -21.364 18.105 -0.914 1.00 90.12 584 LYS A C 1
ATOM 4545 O O . LYS A 1 584 ? -22.137 18.998 -0.583 1.00 90.12 584 LYS A O 1
ATOM 4550 N N . THR A 1 585 ? -21.762 16.834 -1.030 1.00 92.56 585 THR A N 1
ATOM 4551 C CA . THR A 1 585 ? -23.147 16.383 -0.791 1.00 92.56 585 THR A CA 1
ATOM 4552 C C . THR A 1 585 ? -23.200 15.022 -0.085 1.00 92.56 585 THR A C 1
ATOM 4554 O O . THR A 1 585 ? -22.298 14.201 -0.279 1.00 92.56 585 THR A O 1
ATOM 4557 N N . PRO A 1 586 ? -24.274 14.715 0.674 1.00 92.44 586 PRO A N 1
ATOM 4558 C CA . PRO A 1 586 ? -24.459 13.397 1.288 1.00 92.44 586 PRO A CA 1
ATOM 4559 C C . PRO A 1 586 ? -24.473 12.242 0.278 1.00 92.44 586 PRO A C 1
ATOM 4561 O O . PRO A 1 586 ? -24.019 11.150 0.599 1.00 92.44 586 PRO A O 1
ATOM 4564 N N . GLN A 1 587 ? -24.954 12.477 -0.948 1.00 93.38 587 GLN A N 1
ATOM 4565 C CA . GLN A 1 587 ? -24.991 11.488 -2.031 1.00 93.38 587 GLN A CA 1
ATOM 4566 C C . GLN A 1 587 ? -23.607 11.258 -2.658 1.00 93.38 587 GLN A C 1
ATOM 4568 O O . GLN A 1 587 ? -23.284 10.136 -3.040 1.00 93.38 587 GLN A O 1
ATOM 4573 N N . ALA A 1 588 ? -22.763 12.290 -2.736 1.00 94.88 588 ALA A N 1
ATOM 4574 C CA . ALA A 1 588 ? -21.361 12.115 -3.106 1.00 94.88 588 ALA A CA 1
ATOM 4575 C C . ALA A 1 588 ? -20.617 11.302 -2.031 1.00 94.88 588 ALA A C 1
ATOM 4577 O O . ALA A 1 588 ? -19.877 10.379 -2.369 1.00 94.88 588 ALA A O 1
ATOM 4578 N N . LEU A 1 589 ? -20.883 11.591 -0.750 1.00 95.50 589 LEU A N 1
ATOM 4579 C CA . LEU A 1 589 ? -20.318 10.874 0.396 1.00 95.50 589 LEU A CA 1
ATOM 4580 C C . LEU A 1 589 ? -20.749 9.398 0.425 1.00 95.50 589 LEU A C 1
ATOM 4582 O O . LEU A 1 589 ? -19.916 8.512 0.581 1.00 95.50 589 LEU A O 1
ATOM 4586 N N . GLU A 1 590 ? -22.034 9.128 0.182 1.00 95.81 590 GLU A N 1
ATOM 4587 C CA . GLU A 1 590 ? -22.599 7.787 -0.032 1.00 95.81 590 GLU A CA 1
ATOM 4588 C C . GLU A 1 590 ? -21.799 6.993 -1.069 1.00 95.81 590 GLU A C 1
ATOM 4590 O O . GLU A 1 590 ? -21.373 5.870 -0.801 1.00 95.81 590 GLU A O 1
ATOM 4595 N N . CYS A 1 591 ? -21.546 7.585 -2.238 1.00 96.75 591 CYS A N 1
ATOM 4596 C CA . CYS A 1 591 ? -20.858 6.891 -3.318 1.00 96.75 591 CYS A CA 1
ATOM 4597 C C . CYS A 1 591 ? -19.390 6.596 -2.976 1.00 96.75 591 CYS A C 1
ATOM 4599 O O . CYS A 1 591 ? -18.932 5.480 -3.230 1.00 96.75 591 CYS A O 1
ATOM 4601 N N . VAL A 1 592 ? -18.656 7.537 -2.368 1.00 96.75 592 VAL A N 1
ATOM 4602 C CA . VAL A 1 592 ? -17.247 7.298 -2.001 1.00 96.75 592 VAL A CA 1
ATOM 4603 C C . VAL A 1 592 ? -17.097 6.324 -0.825 1.00 96.75 592 VAL A C 1
ATOM 4605 O O . VAL A 1 592 ? -16.229 5.460 -0.896 1.00 96.75 592 VAL A O 1
ATOM 4608 N N . HIS A 1 593 ? -17.999 6.346 0.168 1.00 97.56 593 HIS A N 1
ATOM 4609 C CA . HIS A 1 593 ? -18.050 5.320 1.223 1.00 97.56 593 HIS A CA 1
ATOM 4610 C C . HIS A 1 593 ? -18.314 3.930 0.621 1.00 97.56 593 HIS A C 1
ATOM 4612 O O . HIS A 1 593 ? -17.606 2.973 0.923 1.00 97.56 593 HIS A O 1
ATOM 4618 N N . TRP A 1 594 ? -19.297 3.795 -0.279 1.00 98.06 594 TRP A N 1
ATOM 4619 C CA . TRP A 1 594 ? -19.564 2.507 -0.929 1.00 98.06 594 TRP A CA 1
ATOM 4620 C C . TRP A 1 594 ? -18.427 2.050 -1.853 1.00 98.06 594 TRP A C 1
ATOM 4622 O O . TRP A 1 594 ? -18.226 0.845 -1.998 1.00 98.06 594 TRP A O 1
ATOM 4632 N N . ARG A 1 595 ? -17.647 2.971 -2.440 1.00 97.94 595 ARG A N 1
ATOM 4633 C CA . ARG A 1 595 ? -16.421 2.639 -3.189 1.00 97.94 595 ARG A CA 1
ATOM 4634 C C . ARG A 1 595 ? -15.372 2.028 -2.255 1.00 97.94 595 ARG A C 1
ATOM 4636 O O . ARG A 1 595 ? -14.871 0.951 -2.567 1.00 97.94 595 ARG A O 1
ATOM 4643 N N . GLY A 1 596 ? -15.098 2.666 -1.114 1.00 97.81 596 GLY A N 1
ATOM 4644 C CA . GLY A 1 596 ? -14.165 2.172 -0.094 1.00 97.81 596 GLY A CA 1
ATOM 4645 C C . GLY A 1 596 ? -14.555 0.797 0.447 1.00 97.81 596 GLY A C 1
ATOM 4646 O O . GLY A 1 596 ? -13.773 -0.150 0.372 1.00 97.81 596 GLY A O 1
ATOM 4647 N N . ILE A 1 597 ? -15.812 0.645 0.881 1.00 98.50 597 ILE A N 1
ATOM 4648 C CA . ILE A 1 597 ? -16.371 -0.645 1.316 1.00 98.50 597 ILE A CA 1
ATOM 4649 C C . ILE A 1 597 ? -16.266 -1.696 0.202 1.00 98.50 597 ILE A C 1
ATOM 4651 O O . ILE A 1 597 ? -15.805 -2.807 0.443 1.00 98.50 597 ILE A O 1
ATOM 4655 N N . GLY A 1 598 ? -16.640 -1.364 -1.034 1.00 98.00 598 GLY A N 1
ATOM 4656 C CA . GLY A 1 598 ? -16.581 -2.295 -2.160 1.00 98.00 598 GLY A CA 1
ATOM 4657 C C . GLY A 1 598 ? -15.165 -2.748 -2.538 1.00 98.00 598 GLY A C 1
ATOM 4658 O O . GLY A 1 598 ? -14.969 -3.906 -2.914 1.00 98.00 598 GLY A O 1
ATOM 4659 N N . ALA A 1 599 ? -14.172 -1.869 -2.384 1.00 98.00 599 ALA A N 1
ATOM 4660 C CA . ALA A 1 599 ? -12.760 -2.212 -2.505 1.00 98.00 599 ALA A CA 1
ATOM 4661 C C . ALA A 1 599 ? -12.307 -3.131 -1.356 1.00 98.00 599 ALA A C 1
ATOM 4663 O O . ALA A 1 599 ? -11.692 -4.168 -1.606 1.00 98.00 599 ALA A O 1
ATOM 4664 N N . ALA A 1 600 ? -12.677 -2.816 -0.114 1.00 98.06 600 ALA A N 1
ATOM 4665 C CA . ALA A 1 600 ? -12.346 -3.619 1.062 1.00 98.06 600 ALA A CA 1
ATOM 4666 C C . ALA A 1 600 ? -12.935 -5.042 1.001 1.00 98.06 600 ALA A C 1
ATOM 4668 O O . ALA A 1 600 ? -12.237 -6.016 1.291 1.00 98.06 600 ALA A O 1
ATOM 4669 N N . LEU A 1 601 ? -14.177 -5.186 0.520 1.00 97.81 601 LEU A N 1
ATOM 4670 C CA . LEU A 1 601 ? -14.810 -6.485 0.260 1.00 97.81 601 LEU A CA 1
ATOM 4671 C C . LEU A 1 601 ? -14.026 -7.305 -0.777 1.00 97.81 601 LEU A C 1
ATOM 4673 O O . LEU A 1 601 ? -13.832 -8.504 -0.585 1.00 97.81 601 LEU A O 1
ATOM 4677 N N . ALA A 1 602 ? -13.534 -6.688 -1.855 1.00 96.75 602 ALA A N 1
ATOM 4678 C CA . ALA A 1 602 ? -12.733 -7.400 -2.849 1.00 96.75 602 ALA A CA 1
ATOM 4679 C C . ALA A 1 602 ? -11.354 -7.809 -2.298 1.00 96.75 602 ALA A C 1
ATOM 4681 O O . ALA A 1 602 ? -10.977 -8.973 -2.400 1.00 96.75 602 ALA A O 1
ATOM 4682 N N . HIS A 1 603 ? -10.618 -6.880 -1.683 1.00 97.06 603 HIS A N 1
ATOM 4683 C CA . HIS A 1 603 ? -9.212 -7.074 -1.299 1.00 97.06 603 HIS A CA 1
ATOM 4684 C C . HIS A 1 603 ? -9.003 -7.599 0.139 1.00 97.06 603 HIS A C 1
ATOM 4686 O O . HIS A 1 603 ? -7.866 -7.710 0.587 1.00 97.06 603 HIS A O 1
ATOM 4692 N N . ALA A 1 604 ? -10.083 -7.952 0.850 1.00 96.25 604 ALA A N 1
ATOM 4693 C CA . ALA A 1 604 ? -10.067 -8.457 2.230 1.00 96.25 604 ALA A CA 1
ATOM 4694 C C . ALA A 1 604 ? -9.373 -7.510 3.236 1.00 96.25 604 ALA A C 1
ATOM 4696 O O . ALA A 1 604 ? -8.645 -7.951 4.126 1.00 96.25 604 ALA A O 1
ATOM 4697 N N . SER A 1 605 ? -9.613 -6.203 3.089 1.00 97.31 605 SER A N 1
ATOM 4698 C CA . SER A 1 605 ? -9.154 -5.168 4.022 1.00 97.31 605 SER A CA 1
ATOM 4699 C C . SER A 1 605 ? -10.285 -4.690 4.938 1.00 97.31 605 SER A C 1
ATOM 4701 O O . SER A 1 605 ? -11.458 -4.997 4.728 1.00 97.31 605 SER A O 1
ATOM 4703 N N . GLY A 1 606 ? -9.928 -3.894 5.941 1.00 97.94 606 GLY A N 1
ATOM 4704 C CA . GLY A 1 606 ? -10.843 -3.058 6.705 1.00 97.94 606 GLY A CA 1
ATOM 4705 C C . GLY A 1 606 ? -10.972 -1.640 6.154 1.00 97.94 606 GLY A C 1
ATOM 4706 O O . GLY A 1 606 ? -10.235 -1.228 5.251 1.00 97.94 606 GLY A O 1
ATOM 4707 N N . VAL A 1 607 ? -11.894 -0.890 6.753 1.00 98.38 607 VAL A N 1
ATOM 4708 C CA . VAL A 1 607 ? -12.134 0.542 6.527 1.00 98.38 607 VAL A CA 1
ATOM 4709 C C . VAL A 1 607 ? -12.271 1.235 7.880 1.00 98.38 607 VAL A C 1
ATOM 4711 O O . VAL A 1 607 ? -12.960 0.740 8.765 1.00 98.38 607 VAL A O 1
ATOM 4714 N N . CYS A 1 608 ? -11.640 2.392 8.031 1.00 98.19 608 CYS A N 1
ATOM 4715 C CA . CYS A 1 608 ? -11.814 3.291 9.159 1.00 98.19 608 CYS A CA 1
ATOM 4716 C C . CYS A 1 608 ? -12.323 4.630 8.624 1.00 98.19 608 CYS A C 1
ATOM 4718 O O . CYS A 1 608 ? -11.601 5.303 7.890 1.00 98.19 608 CYS A O 1
ATOM 4720 N N . TRP A 1 609 ? -13.562 5.005 8.942 1.00 98.00 609 TRP A N 1
ATOM 4721 C CA . TRP A 1 609 ? -14.077 6.334 8.606 1.00 98.00 609 TRP A CA 1
ATOM 4722 C C . TRP A 1 609 ? -13.551 7.327 9.642 1.00 98.00 609 TRP A C 1
ATOM 4724 O O . TRP A 1 609 ? -13.812 7.170 10.836 1.00 98.00 609 TRP A O 1
ATOM 4734 N N . MET A 1 610 ? -12.793 8.330 9.194 1.00 95.50 610 MET A N 1
ATOM 4735 C CA . MET A 1 610 ? -12.135 9.277 10.094 1.00 95.50 610 MET A CA 1
ATOM 4736 C C . MET A 1 610 ? -12.845 10.625 10.128 1.00 95.50 610 MET A C 1
ATOM 4738 O O . MET A 1 610 ? -13.131 11.198 9.078 1.00 95.50 610 MET A O 1
ATOM 4742 N N . ASP A 1 611 ? -12.969 11.204 11.320 1.00 93.62 611 ASP A N 1
ATOM 4743 C CA . ASP A 1 611 ? -12.786 12.644 11.471 1.00 93.62 611 ASP A CA 1
ATOM 4744 C C . ASP A 1 611 ? -11.347 12.909 11.934 1.00 93.62 611 ASP A C 1
ATOM 4746 O O . ASP A 1 611 ? -11.000 12.776 13.112 1.00 93.62 611 ASP A O 1
ATOM 4750 N N . LEU A 1 612 ? -10.488 13.274 10.978 1.00 90.56 612 LEU A N 1
ATOM 4751 C CA . LEU A 1 612 ? -9.060 13.491 11.215 1.00 90.56 612 LEU A CA 1
ATOM 4752 C C . LEU A 1 612 ? -8.795 14.617 12.231 1.00 90.56 612 LEU A C 1
ATOM 4754 O O . LEU A 1 612 ? -7.778 14.590 12.929 1.00 90.56 612 LEU A O 1
ATOM 4758 N N . TRP A 1 613 ? -9.703 15.590 12.341 1.00 89.19 613 TRP A N 1
ATOM 4759 C CA . TRP A 1 613 ? -9.526 16.794 13.154 1.00 89.19 613 TRP A CA 1
ATOM 4760 C C . TRP A 1 613 ? -10.484 16.892 14.355 1.00 89.19 613 TRP A C 1
ATOM 4762 O O . TRP A 1 613 ? -10.254 17.737 15.216 1.00 89.19 613 TRP A O 1
ATOM 4772 N N . GLY A 1 614 ? -11.527 16.062 14.435 1.00 90.75 614 GLY A N 1
ATOM 4773 C CA . GLY A 1 614 ? -12.626 16.190 15.402 1.00 90.75 614 GLY A CA 1
ATOM 4774 C C . GLY A 1 614 ? -13.562 17.373 15.104 1.00 90.75 614 GLY A C 1
ATOM 4775 O O . GLY A 1 614 ? -14.051 18.020 16.030 1.00 90.75 614 GLY A O 1
ATOM 4776 N N . ASN A 1 615 ? -13.757 17.719 13.827 1.00 90.94 615 ASN A N 1
ATOM 4777 C CA . ASN A 1 615 ? -14.492 18.909 13.376 1.00 90.94 615 ASN A CA 1
ATOM 4778 C C . ASN A 1 615 ? -16.005 18.679 13.110 1.00 90.94 615 ASN A C 1
ATOM 4780 O O . ASN A 1 615 ? -16.726 19.645 12.830 1.00 90.94 615 ASN A O 1
ATOM 4784 N N . GLY A 1 616 ? -16.485 17.435 13.184 1.00 92.50 616 GLY A N 1
ATOM 4785 C CA . GLY A 1 616 ? -17.864 16.994 12.952 1.00 92.50 616 GLY A CA 1
ATOM 4786 C C . GLY A 1 616 ? -18.108 16.354 11.580 1.00 92.50 616 GLY A C 1
ATOM 4787 O O . GLY A 1 616 ? -19.229 16.426 11.074 1.00 92.50 616 GLY A O 1
ATOM 4788 N N . TRP A 1 617 ? -17.087 15.779 10.938 1.00 92.38 617 TRP A N 1
ATOM 4789 C CA . TRP A 1 617 ? -17.168 15.261 9.566 1.00 92.38 617 TRP A CA 1
ATOM 4790 C C . TRP A 1 617 ? -18.162 14.107 9.397 1.00 92.38 617 TRP A C 1
ATOM 4792 O O . TRP A 1 617 ? -18.789 13.996 8.339 1.00 92.38 617 TRP A O 1
ATOM 4802 N N . LEU A 1 618 ? -18.314 13.267 10.424 1.00 94.38 618 LEU A N 1
ATOM 4803 C CA . LEU A 1 618 ? -19.156 12.068 10.439 1.00 94.38 618 LEU A CA 1
ATOM 4804 C C . LEU A 1 618 ? -20.356 12.224 11.394 1.00 94.38 618 LEU A C 1
ATOM 4806 O O . LEU A 1 618 ? -21.095 11.268 11.653 1.00 94.38 618 LEU A O 1
ATOM 4810 N N . LYS A 1 619 ? -20.595 13.452 11.872 1.00 92.94 619 LYS A N 1
ATOM 4811 C CA . LYS A 1 619 ? -21.622 13.842 12.844 1.00 92.94 619 LYS A CA 1
ATOM 4812 C C . LYS A 1 619 ? -23.022 13.902 12.220 1.00 92.94 619 LYS A C 1
ATOM 4814 O O . LYS A 1 619 ? -23.696 14.930 12.210 1.00 92.94 619 LYS A O 1
ATOM 4819 N N . THR A 1 620 ? -23.482 12.798 11.634 1.00 92.00 620 THR A N 1
ATOM 4820 C CA . THR A 1 620 ? -24.860 12.637 11.145 1.00 92.00 620 THR A CA 1
ATOM 4821 C C . THR A 1 620 ? -25.256 11.162 11.143 1.00 92.00 620 THR A C 1
ATOM 4823 O O . THR A 1 620 ? -24.612 10.334 10.501 1.00 92.00 620 THR A O 1
ATOM 4826 N N . SER A 1 621 ? -26.376 10.824 11.786 1.00 90.25 621 SER A N 1
ATOM 4827 C CA . SER A 1 621 ? -26.848 9.437 11.940 1.00 90.25 621 SER A CA 1
ATOM 4828 C C . SER A 1 621 ? -27.111 8.692 10.623 1.00 90.25 621 SER A C 1
ATOM 4830 O O . SER A 1 621 ? -27.030 7.469 10.591 1.00 90.25 621 SER A O 1
ATOM 4832 N N . THR A 1 622 ? -27.358 9.385 9.505 1.00 92.75 622 THR A N 1
ATOM 4833 C CA . THR A 1 622 ? -27.484 8.745 8.181 1.00 92.75 622 THR A CA 1
ATOM 4834 C C . THR A 1 622 ? -26.181 8.105 7.692 1.00 92.75 622 THR A C 1
ATOM 4836 O O . THR A 1 622 ? -26.238 7.133 6.941 1.00 92.75 622 THR A O 1
ATOM 4839 N N . ILE A 1 623 ? -25.021 8.596 8.141 1.00 95.69 623 ILE A N 1
ATOM 4840 C CA . ILE A 1 623 ? -23.710 7.993 7.864 1.00 95.69 623 ILE A CA 1
ATOM 4841 C C . ILE A 1 623 ? -23.586 6.680 8.645 1.00 95.69 623 ILE A C 1
ATOM 4843 O O . ILE A 1 623 ? -23.254 5.645 8.072 1.00 95.69 623 ILE A O 1
ATOM 4847 N N . TRP A 1 624 ? -23.955 6.678 9.924 1.00 96.44 624 TRP A N 1
ATOM 4848 C CA . TRP A 1 624 ? -23.866 5.489 10.775 1.00 96.44 624 TRP A CA 1
ATOM 4849 C C . TRP A 1 624 ? -24.933 4.430 10.453 1.00 96.44 624 TRP A C 1
ATOM 4851 O O . TRP A 1 624 ? -24.615 3.245 10.419 1.00 96.44 624 TRP A O 1
ATOM 4861 N N . ASN A 1 625 ? -26.126 4.828 9.996 1.00 95.06 625 ASN A N 1
ATOM 4862 C CA . ASN A 1 625 ? -27.107 3.920 9.378 1.00 95.06 625 ASN A CA 1
ATOM 4863 C C . ASN A 1 625 ? -26.568 3.220 8.106 1.00 95.06 625 ASN A C 1
ATOM 4865 O O . ASN A 1 625 ? -27.023 2.128 7.749 1.00 95.06 625 ASN A O 1
ATOM 4869 N N . ARG A 1 626 ? -25.602 3.828 7.398 1.00 95.94 626 ARG A N 1
ATOM 4870 C CA . ARG A 1 626 ? -24.841 3.169 6.319 1.00 95.94 626 ARG A CA 1
ATOM 4871 C C . ARG A 1 626 ? -23.767 2.240 6.892 1.00 95.94 626 ARG A C 1
ATOM 4873 O O . ARG A 1 626 ? -23.536 1.175 6.327 1.00 95.94 626 ARG A O 1
ATOM 4880 N N . GLY A 1 627 ? -23.179 2.595 8.034 1.00 97.19 627 GLY A N 1
ATOM 4881 C CA . GLY A 1 627 ? -22.299 1.739 8.837 1.00 97.19 627 GLY A CA 1
ATOM 4882 C C . GLY A 1 627 ? -22.934 0.384 9.168 1.00 97.19 627 GLY A C 1
ATOM 4883 O O . GLY A 1 627 ? -22.357 -0.644 8.825 1.00 97.19 627 GLY A O 1
ATOM 4884 N N . THR A 1 628 ? -24.165 0.349 9.692 1.00 96.56 628 THR A N 1
ATOM 4885 C CA . THR A 1 628 ? -24.898 -0.912 9.950 1.00 96.56 628 THR A CA 1
ATOM 4886 C C . THR A 1 628 ? -25.042 -1.777 8.690 1.00 96.56 628 THR A C 1
ATOM 4888 O O . THR A 1 628 ? -24.859 -2.996 8.723 1.00 96.56 628 THR A O 1
ATOM 4891 N N . GLN A 1 629 ? -25.315 -1.156 7.538 1.00 96.00 629 GLN A N 1
ATOM 4892 C CA . GLN A 1 629 ? -25.381 -1.874 6.263 1.00 96.00 629 GLN A CA 1
ATOM 4893 C C . GLN A 1 629 ? -24.004 -2.386 5.823 1.00 96.00 629 GLN A C 1
ATOM 4895 O O . GLN A 1 629 ? -23.911 -3.519 5.352 1.00 96.00 629 GLN A O 1
ATOM 4900 N N . ALA A 1 630 ? -22.941 -1.599 5.996 1.00 97.38 630 ALA A N 1
ATOM 4901 C CA . ALA A 1 630 ? -21.567 -1.987 5.689 1.00 97.38 630 ALA A CA 1
ATOM 4902 C C . ALA A 1 630 ? -21.079 -3.155 6.568 1.00 97.38 630 ALA A C 1
ATOM 4904 O O . ALA A 1 630 ? -20.512 -4.109 6.032 1.00 97.38 630 ALA A O 1
ATOM 4905 N N . LEU A 1 631 ? -21.397 -3.159 7.871 1.00 96.38 631 LEU A N 1
ATOM 4906 C CA . LEU A 1 631 ? -21.165 -4.298 8.771 1.00 96.38 631 LEU A CA 1
ATOM 4907 C C . LEU A 1 631 ? -21.792 -5.583 8.215 1.00 96.38 631 LEU A C 1
ATOM 4909 O O . LEU A 1 631 ? -21.109 -6.601 8.128 1.00 96.38 631 LEU A O 1
ATOM 4913 N N . SER A 1 632 ? -23.045 -5.531 7.739 1.00 94.25 632 SER A N 1
ATOM 4914 C CA . SER A 1 632 ? -23.694 -6.704 7.124 1.00 94.25 632 SER A CA 1
ATOM 4915 C C . SER A 1 632 ? -22.930 -7.248 5.907 1.00 94.25 632 SER A C 1
ATOM 4917 O O . SER A 1 632 ? -22.923 -8.458 5.679 1.00 94.25 632 SER A O 1
ATOM 4919 N N . LYS A 1 633 ? -22.231 -6.386 5.148 1.00 95.94 633 LYS A N 1
ATOM 4920 C CA . LYS A 1 633 ? -21.434 -6.813 3.986 1.00 95.94 633 LYS A CA 1
ATOM 4921 C C . LYS A 1 633 ? -20.097 -7.406 4.415 1.00 95.94 633 LYS A C 1
ATOM 4923 O O . LYS A 1 633 ? -19.684 -8.408 3.843 1.00 95.94 633 LYS A O 1
ATOM 4928 N N . PHE A 1 634 ? -19.454 -6.852 5.445 1.00 96.50 634 PHE A N 1
ATOM 4929 C CA . PHE A 1 634 ? -18.264 -7.461 6.046 1.00 96.50 634 PHE A CA 1
ATOM 4930 C C . PHE A 1 634 ? -18.572 -8.834 6.663 1.00 96.50 634 PHE A C 1
ATOM 4932 O O . PHE A 1 634 ? -17.796 -9.766 6.477 1.00 96.50 634 PHE A O 1
ATOM 4939 N N . ILE A 1 635 ? -19.727 -9.006 7.312 1.00 94.19 635 ILE A N 1
ATOM 4940 C CA . ILE A 1 635 ? -20.195 -10.302 7.837 1.00 94.19 635 ILE A CA 1
ATOM 4941 C C . ILE A 1 635 ? -20.372 -11.325 6.702 1.00 94.19 635 ILE A C 1
ATOM 4943 O O . ILE A 1 635 ? -19.822 -12.426 6.763 1.00 94.19 635 ILE A O 1
ATOM 4947 N N . GLN A 1 636 ? -21.048 -10.939 5.613 1.00 93.38 636 GLN A N 1
ATOM 4948 C CA . GLN A 1 636 ? -21.143 -11.764 4.400 1.00 93.38 636 GLN A CA 1
ATOM 4949 C C . GLN A 1 636 ? -19.756 -12.066 3.809 1.00 93.38 636 GLN A C 1
ATOM 4951 O O . GLN A 1 636 ? -19.491 -13.189 3.386 1.00 93.38 636 GLN A O 1
ATOM 4956 N N . ARG A 1 637 ? -18.831 -11.099 3.820 1.00 94.25 637 ARG A N 1
ATOM 4957 C CA . ARG A 1 637 ? -17.463 -11.289 3.324 1.00 94.25 637 ARG A CA 1
ATOM 4958 C C . ARG A 1 637 ? -16.669 -12.292 4.147 1.00 94.25 637 ARG A C 1
ATOM 4960 O O . ARG A 1 637 ? -15.934 -13.072 3.550 1.00 94.25 637 ARG A O 1
ATOM 4967 N N . MET A 1 638 ? -16.847 -12.309 5.466 1.00 91.56 638 MET A N 1
ATOM 4968 C CA . MET A 1 638 ? -16.225 -13.267 6.392 1.00 91.56 638 MET A CA 1
ATOM 4969 C C . MET A 1 638 ? -16.803 -14.692 6.288 1.00 91.56 638 MET A C 1
ATOM 4971 O O . MET A 1 638 ? -16.321 -15.591 6.976 1.00 91.56 638 MET A O 1
ATOM 4975 N N . SER A 1 639 ? -17.791 -14.899 5.408 1.00 91.25 639 SER A N 1
ATOM 4976 C CA . SER A 1 639 ? -18.444 -16.185 5.115 1.00 91.25 639 SER A CA 1
ATOM 4977 C C . SER A 1 639 ? -18.177 -16.700 3.687 1.00 91.25 639 SER A C 1
ATOM 4979 O O . SER A 1 639 ? -18.840 -17.631 3.237 1.00 91.25 639 SER A O 1
ATOM 4981 N N . ALA A 1 640 ? -17.233 -16.098 2.951 1.00 92.56 640 ALA A N 1
ATOM 4982 C CA . ALA A 1 640 ? -16.848 -16.515 1.598 1.00 92.56 640 ALA A CA 1
ATOM 4983 C C . ALA A 1 640 ? -15.313 -16.488 1.422 1.00 92.56 640 ALA A C 1
ATOM 4985 O O . ALA A 1 640 ? -14.687 -15.504 1.817 1.00 92.56 640 ALA A O 1
ATOM 4986 N N . PRO A 1 641 ? -14.676 -17.504 0.813 1.00 91.94 641 PRO A N 1
ATOM 4987 C CA . PRO A 1 641 ? -13.215 -17.570 0.690 1.00 91.94 641 PRO A CA 1
ATOM 4988 C C . PRO A 1 641 ? -12.633 -16.447 -0.189 1.00 91.94 641 PRO A C 1
ATOM 4990 O O . PRO A 1 641 ? -13.279 -15.970 -1.124 1.00 91.94 641 PRO A O 1
ATOM 4993 N N . LEU A 1 642 ? -11.389 -16.026 0.073 1.00 91.81 642 LEU A N 1
ATOM 4994 C CA . LEU A 1 642 ? -10.661 -15.110 -0.816 1.00 91.81 642 LEU A CA 1
ATOM 4995 C C . LEU A 1 642 ? -10.150 -15.853 -2.064 1.00 91.81 642 LEU A C 1
ATOM 4997 O O . LEU A 1 642 ? -9.121 -16.523 -2.030 1.00 91.81 642 LEU A O 1
ATOM 5001 N N . GLY A 1 643 ? -10.859 -15.703 -3.186 1.00 89.69 643 GLY A N 1
ATOM 5002 C CA . GLY A 1 643 ? -10.405 -16.195 -4.490 1.00 89.69 643 GLY A CA 1
ATOM 5003 C C . GLY A 1 643 ? -9.188 -15.438 -5.046 1.00 89.69 643 GLY A C 1
ATOM 5004 O O . GLY A 1 643 ? -8.962 -14.267 -4.731 1.00 89.69 643 GLY A O 1
ATOM 5005 N N . GLY A 1 644 ? -8.417 -16.096 -5.917 1.00 92.19 644 GLY A N 1
ATOM 5006 C CA . GLY A 1 644 ? -7.284 -15.481 -6.619 1.00 92.19 644 GLY A CA 1
ATOM 5007 C C . GLY A 1 644 ? -7.706 -14.477 -7.712 1.00 92.19 644 GLY A C 1
ATOM 5008 O O . GLY A 1 644 ? -8.812 -14.578 -8.254 1.00 92.19 644 GLY A O 1
ATOM 5009 N N . PRO A 1 645 ? -6.848 -13.498 -8.060 1.00 97.12 645 PRO A N 1
ATOM 5010 C CA . PRO A 1 645 ? -7.091 -12.595 -9.181 1.00 97.12 645 PRO A CA 1
ATOM 5011 C C . PRO A 1 645 ? -6.846 -13.258 -10.546 1.00 97.12 645 PRO A C 1
ATOM 5013 O O . PRO A 1 645 ? -5.991 -14.128 -10.690 1.00 97.12 645 PRO A O 1
ATOM 5016 N N . ASP A 1 646 ? -7.513 -12.755 -11.589 1.00 97.75 646 ASP A N 1
ATOM 5017 C CA . ASP A 1 646 ? -7.128 -13.034 -12.983 1.00 97.75 646 ASP A CA 1
ATOM 5018 C C . ASP A 1 646 ? -5.783 -12.359 -13.335 1.00 97.75 646 ASP A C 1
ATOM 5020 O O . ASP A 1 646 ? -5.012 -12.885 -14.144 1.00 97.75 646 ASP A O 1
ATOM 5024 N N . VAL A 1 647 ? -5.509 -11.194 -12.731 1.00 98.69 647 VAL A N 1
ATOM 5025 C CA . VAL A 1 647 ? -4.328 -10.352 -12.969 1.00 98.69 647 VAL A CA 1
ATOM 5026 C C . VAL A 1 647 ? -3.604 -10.043 -11.658 1.00 98.69 647 VAL A C 1
ATOM 5028 O O . VAL A 1 647 ? -4.133 -9.322 -10.813 1.00 98.69 647 VAL A O 1
ATOM 5031 N N . ALA A 1 648 ? -2.366 -10.504 -11.508 1.00 98.56 648 ALA A N 1
ATOM 5032 C CA . ALA A 1 648 ? -1.485 -10.076 -10.425 1.00 98.56 648 ALA A CA 1
ATOM 5033 C C . ALA A 1 648 ? -0.596 -8.910 -10.892 1.00 98.56 648 ALA A C 1
ATOM 5035 O O . ALA A 1 648 ? 0.037 -8.979 -11.947 1.00 98.56 648 ALA A O 1
ATOM 5036 N N . VAL A 1 649 ? -0.537 -7.835 -10.107 1.00 98.69 649 VAL A N 1
ATOM 5037 C CA . VAL A 1 649 ? 0.309 -6.659 -10.349 1.00 98.69 649 VAL A CA 1
ATOM 5038 C C . VAL A 1 649 ? 1.416 -6.624 -9.306 1.00 98.69 649 VAL A C 1
ATOM 5040 O O . VAL A 1 649 ? 1.132 -6.531 -8.115 1.00 98.69 649 VAL A O 1
ATOM 5043 N N . PHE A 1 650 ? 2.669 -6.671 -9.754 1.00 98.50 650 PHE A N 1
ATOM 5044 C CA . PHE A 1 650 ? 3.856 -6.637 -8.910 1.00 98.50 650 PHE A CA 1
ATOM 5045 C C . PHE A 1 650 ? 4.528 -5.263 -8.898 1.00 98.50 650 PHE A C 1
ATOM 5047 O O . PHE A 1 650 ? 4.825 -4.684 -9.950 1.00 98.50 650 PHE A O 1
ATOM 5054 N N . ILE A 1 651 ? 4.862 -4.813 -7.689 1.00 97.75 651 ILE A N 1
ATOM 5055 C CA . ILE A 1 651 ? 5.794 -3.717 -7.419 1.00 97.75 651 ILE A CA 1
ATOM 5056 C C . ILE A 1 651 ? 6.953 -4.226 -6.550 1.00 97.75 651 ILE A C 1
ATOM 5058 O O . ILE A 1 651 ? 6.738 -4.962 -5.593 1.00 97.75 651 ILE A O 1
ATOM 5062 N N . ASP A 1 652 ? 8.190 -3.863 -6.879 1.00 95.62 652 ASP A N 1
ATOM 5063 C CA . ASP A 1 652 ? 9.349 -4.052 -5.999 1.00 95.62 652 ASP A CA 1
ATOM 5064 C C . ASP A 1 652 ? 9.600 -2.741 -5.250 1.00 95.62 652 ASP A C 1
ATOM 5066 O O . ASP A 1 652 ? 9.980 -1.736 -5.859 1.00 95.62 652 ASP A O 1
ATOM 5070 N N . GLU A 1 653 ? 9.377 -2.717 -3.934 1.00 94.75 653 GLU A N 1
ATOM 5071 C CA . GLU A 1 653 ? 9.611 -1.510 -3.143 1.00 94.75 653 GLU A CA 1
ATOM 5072 C C . GLU A 1 653 ? 11.109 -1.189 -3.053 1.00 94.75 653 GLU A C 1
ATOM 5074 O O . GLU A 1 653 ? 11.487 -0.018 -3.014 1.00 94.75 653 GLU A O 1
ATOM 5079 N N . ARG A 1 654 ? 11.981 -2.208 -3.121 1.00 94.12 654 ARG A N 1
ATOM 5080 C CA . ARG A 1 654 ? 13.440 -2.023 -3.108 1.00 94.12 654 ARG A CA 1
ATOM 5081 C C . ARG A 1 654 ? 13.939 -1.348 -4.385 1.00 94.12 654 ARG A C 1
ATOM 5083 O O . ARG A 1 654 ? 14.802 -0.473 -4.313 1.00 94.12 654 ARG A O 1
ATOM 5090 N N . ALA A 1 655 ? 13.361 -1.678 -5.543 1.00 94.12 655 ALA A N 1
ATOM 5091 C CA . ALA A 1 655 ? 13.687 -1.031 -6.815 1.00 94.12 655 ALA A CA 1
ATOM 5092 C C . ALA A 1 655 ? 13.376 0.477 -6.820 1.00 94.12 655 ALA A C 1
ATOM 5094 O O . ALA A 1 655 ? 14.047 1.232 -7.522 1.00 94.12 655 ALA A O 1
ATOM 5095 N N . LEU A 1 656 ? 12.435 0.963 -6.000 1.00 94.75 656 LEU A N 1
ATOM 5096 C CA . LEU A 1 656 ? 12.176 2.403 -5.900 1.00 94.75 656 LEU A CA 1
ATOM 5097 C C . LEU A 1 656 ? 13.354 3.191 -5.306 1.00 94.75 656 LEU A C 1
ATOM 5099 O O . LEU A 1 656 ? 13.450 4.379 -5.583 1.00 94.75 656 LEU A O 1
ATOM 5103 N N . ALA A 1 657 ? 14.303 2.571 -4.591 1.00 94.19 657 ALA A N 1
ATOM 5104 C CA . ALA A 1 657 ? 15.485 3.264 -4.050 1.00 94.19 657 ALA A CA 1
ATOM 5105 C C . ALA A 1 657 ? 16.393 3.873 -5.143 1.00 94.19 657 ALA A C 1
ATOM 5107 O O . ALA A 1 657 ? 17.177 4.792 -4.879 1.00 94.19 657 ALA A O 1
ATOM 5108 N N . TYR A 1 658 ? 16.261 3.364 -6.372 1.00 93.06 658 TYR A N 1
ATOM 5109 C CA . TYR A 1 658 ? 16.919 3.844 -7.583 1.00 93.06 658 TYR A CA 1
ATOM 5110 C C . TYR A 1 658 ? 16.236 5.050 -8.228 1.00 93.06 658 TYR A C 1
ATOM 5112 O O . TYR A 1 658 ? 16.845 5.675 -9.095 1.00 93.06 658 TYR A O 1
ATOM 5120 N N . LEU A 1 659 ? 14.986 5.349 -7.868 1.00 92.00 659 LEU A N 1
ATOM 5121 C CA . LEU A 1 659 ? 14.170 6.376 -8.506 1.00 92.00 659 LEU A CA 1
ATOM 5122 C C . LEU A 1 659 ? 14.823 7.759 -8.392 1.00 92.00 659 LEU A C 1
ATOM 5124 O O . LEU A 1 659 ? 15.318 8.150 -7.333 1.00 92.00 659 LEU A O 1
ATOM 5128 N N . VAL A 1 660 ? 14.785 8.511 -9.488 1.00 88.94 660 VAL A N 1
ATOM 5129 C CA . VAL A 1 660 ? 15.213 9.913 -9.538 1.00 88.94 660 VAL A CA 1
ATOM 5130 C C . VAL A 1 660 ? 14.048 10.826 -9.899 1.00 88.94 660 VAL A C 1
ATOM 5132 O O . VAL A 1 660 ? 13.908 11.881 -9.290 1.00 88.94 660 VAL A O 1
ATOM 5135 N N . ASP A 1 661 ? 13.209 10.436 -10.860 1.00 84.81 661 ASP A N 1
ATOM 5136 C CA . ASP A 1 661 ? 12.153 11.301 -11.392 1.00 84.81 661 ASP A CA 1
ATOM 5137 C C . ASP A 1 661 ? 10.734 10.932 -10.915 1.00 84.81 661 ASP A C 1
ATOM 5139 O O . ASP A 1 661 ? 10.294 9.783 -10.977 1.00 84.81 661 ASP A O 1
ATOM 5143 N N . LYS A 1 662 ? 9.992 11.963 -10.500 1.00 86.81 662 LYS A N 1
ATOM 5144 C CA . LYS A 1 662 ? 8.608 11.888 -10.022 1.00 86.81 662 LYS A CA 1
ATOM 5145 C C . LYS A 1 662 ? 7.606 11.713 -11.159 1.00 86.81 662 LYS A C 1
ATOM 5147 O O . LYS A 1 662 ? 6.592 11.045 -10.962 1.00 86.81 662 LYS A O 1
ATOM 5152 N N . GLU A 1 663 ? 7.869 12.296 -12.334 1.00 87.94 663 GLU A N 1
ATOM 5153 C CA . GLU A 1 663 ? 6.983 12.136 -13.494 1.00 87.94 663 GLU A CA 1
ATOM 5154 C C . GLU A 1 663 ? 6.972 10.666 -13.931 1.00 87.94 663 GLU A C 1
ATOM 5156 O O . GLU A 1 663 ? 5.911 10.061 -14.072 1.00 87.94 663 GLU A O 1
ATOM 5161 N N . SER A 1 664 ? 8.153 10.056 -14.009 1.00 88.50 664 SER A N 1
ATOM 5162 C CA . SER A 1 664 ? 8.357 8.641 -14.318 1.00 88.50 664 SER A CA 1
ATOM 5163 C C . SER A 1 664 ? 7.660 7.706 -13.325 1.00 88.50 664 SER A C 1
ATOM 5165 O O . SER A 1 664 ? 7.056 6.721 -13.743 1.00 88.50 664 SER A O 1
ATOM 5167 N N . PHE A 1 665 ? 7.661 8.016 -12.022 1.00 91.88 665 PHE A N 1
ATOM 5168 C CA . PHE A 1 665 ? 6.872 7.263 -11.035 1.00 91.88 665 PHE A CA 1
ATOM 5169 C C . PHE A 1 665 ? 5.362 7.410 -11.264 1.00 91.88 665 PHE A C 1
ATOM 5171 O O . PHE A 1 665 ? 4.634 6.416 -11.277 1.00 91.88 665 PHE A O 1
ATOM 5178 N N . ALA A 1 666 ? 4.876 8.632 -11.498 1.00 92.06 666 ALA A N 1
ATOM 5179 C CA . ALA A 1 666 ? 3.466 8.857 -11.796 1.00 92.06 666 ALA A CA 1
ATOM 5180 C C . ALA A 1 666 ? 3.029 8.105 -13.069 1.00 92.06 666 ALA A C 1
ATOM 5182 O O . ALA A 1 666 ? 1.959 7.497 -13.076 1.00 92.06 666 ALA A O 1
ATOM 5183 N N . GLN A 1 667 ? 3.866 8.085 -14.112 1.00 91.31 667 GLN A N 1
ATOM 5184 C CA . GLN A 1 667 ? 3.595 7.366 -15.356 1.00 91.31 667 GLN A CA 1
ATOM 5185 C C . GLN A 1 667 ? 3.651 5.836 -15.183 1.00 91.31 667 GLN A C 1
ATOM 5187 O O . GLN A 1 667 ? 2.679 5.172 -15.531 1.00 91.31 667 GLN A O 1
ATOM 5192 N N . LEU A 1 668 ? 4.735 5.279 -14.623 1.00 91.94 668 LEU A N 1
ATOM 5193 C CA . LEU A 1 668 ? 4.972 3.826 -14.535 1.00 91.94 668 LEU A CA 1
ATOM 5194 C C . LEU A 1 668 ? 4.204 3.114 -13.413 1.00 91.94 668 LEU A C 1
ATOM 5196 O O . LEU A 1 668 ? 3.961 1.913 -13.506 1.00 91.94 668 LEU A O 1
ATOM 5200 N N . VAL A 1 669 ? 3.846 3.827 -12.343 1.00 94.62 669 VAL A N 1
ATOM 5201 C CA . VAL A 1 669 ? 3.231 3.233 -11.146 1.00 94.62 669 VAL A CA 1
ATOM 5202 C C . VAL A 1 669 ? 1.792 3.715 -10.985 1.00 94.62 669 VAL A C 1
ATOM 5204 O O . VAL A 1 669 ? 0.855 2.919 -11.074 1.00 94.62 669 VAL A O 1
ATOM 5207 N N . GLN A 1 670 ? 1.583 5.020 -10.794 1.00 94.75 670 GLN A N 1
ATOM 5208 C CA . GLN A 1 670 ? 0.265 5.543 -10.409 1.00 94.75 670 GLN A CA 1
ATOM 5209 C C . GLN A 1 670 ? -0.766 5.462 -11.546 1.00 94.75 670 GLN A C 1
ATOM 5211 O O . GLN A 1 670 ? -1.880 4.981 -11.332 1.00 94.75 670 GLN A O 1
ATOM 5216 N N . ASN A 1 671 ? -0.390 5.868 -12.761 1.00 94.75 671 ASN A N 1
ATOM 5217 C CA . ASN A 1 671 ? -1.269 5.832 -13.935 1.00 94.75 671 ASN A CA 1
ATOM 5218 C C . ASN A 1 671 ? -1.540 4.393 -14.421 1.00 94.75 671 ASN A C 1
ATOM 5220 O O . ASN A 1 671 ? -2.598 4.119 -14.995 1.00 94.75 671 ASN A O 1
ATOM 5224 N N . VAL A 1 672 ? -0.619 3.456 -14.165 1.00 95.88 672 VAL A N 1
ATOM 5225 C CA . VAL A 1 672 ? -0.818 2.033 -14.484 1.00 95.88 672 VAL A CA 1
ATOM 5226 C C . VAL A 1 672 ? -1.764 1.381 -13.481 1.00 95.88 672 VAL A C 1
ATOM 5228 O O . VAL A 1 672 ? -2.671 0.669 -13.902 1.00 95.88 672 VAL A O 1
ATOM 5231 N N . ARG A 1 673 ? -1.648 1.689 -12.180 1.00 96.69 673 ARG A N 1
ATOM 5232 C CA . ARG A 1 673 ? -2.626 1.286 -11.152 1.00 96.69 673 ARG A CA 1
ATOM 5233 C C . ARG A 1 673 ? -4.043 1.762 -11.505 1.00 96.69 673 ARG A C 1
ATOM 5235 O O . ARG A 1 673 ? -4.961 0.947 -11.516 1.00 96.69 673 ARG A O 1
ATOM 5242 N N . GLU A 1 674 ? -4.212 3.033 -11.884 1.00 96.50 674 GLU A N 1
ATOM 5243 C CA . GLU A 1 674 ? -5.498 3.575 -12.371 1.00 96.50 674 GLU A CA 1
ATOM 5244 C C . GLU A 1 674 ? -6.005 2.807 -13.610 1.00 96.50 674 GLU A C 1
ATOM 5246 O O . GLU A 1 674 ? -7.170 2.414 -13.683 1.00 96.50 674 GLU A O 1
ATOM 5251 N N . SER A 1 675 ? -5.118 2.524 -14.571 1.00 97.00 675 SER A N 1
ATOM 5252 C CA . SER A 1 675 ? -5.452 1.773 -15.791 1.00 97.00 675 SER A CA 1
ATOM 5253 C C . SER A 1 675 ? -5.847 0.319 -15.519 1.00 97.00 675 SER A C 1
ATOM 5255 O O . SER A 1 675 ? -6.725 -0.210 -16.202 1.00 97.00 675 SER A O 1
ATOM 5257 N N . VAL A 1 676 ? -5.248 -0.327 -14.514 1.00 98.06 676 VAL A N 1
ATOM 5258 C CA . VAL A 1 676 ? -5.633 -1.669 -14.059 1.00 98.06 676 VAL A CA 1
ATOM 5259 C C . VAL A 1 676 ? -7.023 -1.639 -13.424 1.00 98.06 676 VAL A C 1
ATOM 5261 O O . VAL A 1 676 ? -7.878 -2.424 -13.832 1.00 98.06 676 VAL A O 1
ATOM 5264 N N . LEU A 1 677 ? -7.298 -0.704 -12.509 1.00 97.75 677 LEU A N 1
ATOM 5265 C CA . LEU A 1 677 ? -8.608 -0.578 -11.851 1.00 97.75 677 LEU A CA 1
ATOM 5266 C C . LEU A 1 677 ? -9.745 -0.240 -12.835 1.00 97.75 677 LEU A C 1
ATOM 5268 O O . LEU A 1 677 ? -10.888 -0.641 -12.625 1.00 97.75 677 LEU A O 1
ATOM 5272 N N . ARG A 1 678 ? -9.431 0.435 -13.949 1.00 97.62 678 ARG A N 1
ATOM 5273 C CA . ARG A 1 678 ? -10.368 0.735 -15.051 1.00 97.62 678 ARG A CA 1
ATOM 5274 C C . ARG A 1 678 ? -10.354 -0.287 -16.193 1.00 97.62 678 ARG A C 1
ATOM 5276 O O . ARG A 1 678 ? -11.084 -0.135 -17.175 1.00 97.62 678 ARG A O 1
ATOM 5283 N N . SER A 1 679 ? -9.539 -1.340 -16.104 1.00 97.44 679 SER A N 1
ATOM 5284 C CA . SER A 1 679 ? -9.485 -2.395 -17.129 1.00 97.44 679 SER A CA 1
ATOM 5285 C C . SER A 1 679 ? -10.774 -3.217 -17.188 1.00 97.44 679 SER A C 1
ATOM 5287 O O . SER A 1 679 ? -11.155 -3.672 -18.267 1.00 97.44 679 SER A O 1
ATOM 5289 N N . GLY A 1 680 ? -11.464 -3.362 -16.052 1.00 97.38 680 GLY A N 1
ATOM 5290 C CA . GLY A 1 680 ? -12.618 -4.244 -15.887 1.00 97.38 680 GLY A CA 1
ATOM 5291 C C . GLY A 1 680 ? -12.260 -5.706 -15.593 1.00 97.38 680 GLY A C 1
ATOM 5292 O O . GLY A 1 680 ? -13.124 -6.563 -15.744 1.00 97.38 680 GLY A O 1
ATOM 5293 N N . LEU A 1 681 ? -11.015 -6.008 -15.209 1.00 98.06 681 LEU A N 1
ATOM 5294 C CA . LEU A 1 681 ? -10.547 -7.351 -14.833 1.00 98.06 681 LEU A CA 1
ATOM 5295 C C . LEU A 1 681 ? -10.525 -7.560 -13.307 1.00 98.06 681 LEU A C 1
ATOM 5297 O O . LEU A 1 681 ? -10.462 -6.602 -12.540 1.00 98.06 681 LEU A O 1
ATOM 5301 N N . SER A 1 682 ? -10.492 -8.823 -12.867 1.00 97.94 682 SER A N 1
ATOM 5302 C CA . SER A 1 682 ? -10.165 -9.179 -11.476 1.00 97.94 682 SER A CA 1
ATOM 5303 C C . SER A 1 682 ? -8.662 -9.010 -11.230 1.00 97.94 682 SER A C 1
ATOM 5305 O O . SER A 1 682 ? -7.872 -9.876 -11.604 1.00 97.94 682 SER A O 1
ATOM 5307 N N . ALA A 1 683 ? -8.263 -7.882 -10.636 1.00 98.25 683 ALA A N 1
ATOM 5308 C CA . ALA A 1 683 ? -6.861 -7.539 -10.387 1.00 98.25 683 ALA A CA 1
ATOM 5309 C C . ALA A 1 683 ? -6.493 -7.545 -8.894 1.00 98.25 683 ALA A C 1
ATOM 5311 O O . ALA A 1 683 ? -7.312 -7.174 -8.051 1.00 98.25 683 ALA A O 1
ATOM 5312 N N . GLY A 1 684 ? -5.269 -7.954 -8.559 1.00 98.19 684 GLY A N 1
ATOM 5313 C CA . GLY A 1 684 ? -4.692 -7.887 -7.211 1.00 98.19 684 GLY A CA 1
ATOM 5314 C C . GLY A 1 684 ? -3.291 -7.284 -7.223 1.00 98.19 684 GLY A C 1
ATOM 5315 O O . GLY A 1 684 ? -2.567 -7.424 -8.208 1.00 98.19 684 GLY A O 1
ATOM 5316 N N . PHE A 1 685 ? -2.924 -6.594 -6.146 1.00 98.62 685 PHE A N 1
ATOM 5317 C CA . PHE A 1 685 ? -1.693 -5.811 -6.044 1.00 98.62 685 PHE A CA 1
ATOM 5318 C C . PHE A 1 685 ? -0.776 -6.390 -4.966 1.00 98.62 685 PHE A C 1
ATOM 5320 O O . PHE A 1 685 ? -1.140 -6.405 -3.792 1.00 98.62 685 PHE A O 1
ATOM 5327 N N . TYR A 1 686 ? 0.416 -6.827 -5.374 1.00 98.50 686 TYR A N 1
ATOM 5328 C CA . TYR A 1 686 ? 1.368 -7.568 -4.548 1.00 98.50 686 TYR A CA 1
ATOM 5329 C C . TYR A 1 686 ? 2.772 -6.952 -4.598 1.00 98.50 686 TYR A C 1
ATOM 5331 O O . TYR A 1 686 ? 3.174 -6.341 -5.594 1.00 98.50 686 TYR A O 1
ATOM 5339 N N . LEU A 1 687 ? 3.563 -7.185 -3.554 1.00 97.56 687 LEU A N 1
ATOM 5340 C CA . LEU A 1 687 ? 5.011 -7.032 -3.617 1.00 97.56 687 LEU A CA 1
ATOM 5341 C C . LEU A 1 687 ? 5.606 -8.126 -4.507 1.00 97.56 687 LEU A C 1
ATOM 5343 O O . LEU A 1 687 ? 5.222 -9.292 -4.421 1.00 97.56 687 LEU A O 1
ATOM 5347 N N . LEU A 1 688 ? 6.618 -7.784 -5.307 1.00 95.56 688 LEU A N 1
ATOM 5348 C CA . LEU A 1 688 ? 7.399 -8.784 -6.041 1.00 95.56 688 LEU A CA 1
ATOM 5349 C C . LEU A 1 688 ? 8.059 -9.791 -5.080 1.00 95.56 688 LEU A C 1
ATOM 5351 O O . LEU A 1 688 ? 8.200 -10.963 -5.417 1.00 95.56 688 LEU A O 1
ATOM 5355 N N . SER A 1 689 ? 8.393 -9.354 -3.860 1.00 92.19 689 SER A N 1
ATOM 5356 C CA . SER A 1 689 ? 8.994 -10.213 -2.838 1.00 92.19 689 SER A CA 1
ATOM 5357 C C . SER A 1 689 ? 8.057 -11.286 -2.271 1.00 92.19 689 SER A C 1
ATOM 5359 O O . SER A 1 689 ? 8.551 -12.325 -1.835 1.00 92.19 689 SER A O 1
ATOM 5361 N N . ASP A 1 690 ? 6.730 -11.130 -2.363 1.00 93.69 690 ASP A N 1
ATOM 5362 C CA . ASP A 1 690 ? 5.791 -12.188 -1.960 1.00 93.69 690 ASP A CA 1
ATOM 5363 C C . ASP A 1 690 ? 5.895 -13.430 -2.857 1.00 93.69 690 ASP A C 1
ATOM 5365 O O . ASP A 1 690 ? 5.720 -14.556 -2.393 1.00 93.69 690 ASP A O 1
ATOM 5369 N N . LEU A 1 691 ? 6.229 -13.253 -4.141 1.00 92.44 691 LEU A N 1
ATOM 5370 C CA . LEU A 1 691 ? 6.369 -14.362 -5.087 1.00 92.44 691 LEU A CA 1
ATOM 5371 C C . LEU A 1 691 ? 7.488 -15.339 -4.678 1.00 92.44 691 LEU A C 1
ATOM 5373 O O . LEU A 1 691 ? 7.379 -16.533 -4.976 1.00 92.44 691 LEU A O 1
ATOM 5377 N N . ALA A 1 692 ? 8.528 -14.835 -4.002 1.00 86.25 692 ALA A N 1
ATOM 5378 C CA . ALA A 1 692 ? 9.681 -15.596 -3.520 1.00 86.25 692 ALA A CA 1
ATOM 5379 C C . ALA A 1 692 ? 9.566 -16.006 -2.039 1.00 86.25 692 ALA A C 1
ATOM 5381 O O . ALA A 1 692 ? 9.909 -17.134 -1.696 1.00 86.25 692 ALA A O 1
ATOM 5382 N N . HIS A 1 693 ? 9.070 -15.119 -1.165 1.00 85.75 693 HIS A N 1
ATOM 5383 C CA . HIS A 1 693 ? 9.068 -15.322 0.293 1.00 85.75 693 HIS A CA 1
ATOM 5384 C C . HIS A 1 693 ? 7.791 -15.973 0.852 1.00 85.75 693 HIS A C 1
ATOM 5386 O O . HIS A 1 693 ? 7.699 -16.180 2.060 1.00 85.75 693 HIS A O 1
ATOM 5392 N N . ARG A 1 694 ? 6.800 -16.296 0.009 1.00 85.12 694 ARG A N 1
ATOM 5393 C CA . ARG A 1 694 ? 5.596 -17.045 0.404 1.00 85.12 694 ARG A CA 1
ATOM 5394 C C . ARG A 1 694 ? 5.621 -18.444 -0.198 1.00 85.12 694 ARG A C 1
ATOM 5396 O O . ARG A 1 694 ? 5.764 -18.597 -1.412 1.00 85.12 694 ARG A O 1
ATOM 5403 N N . GLU A 1 695 ? 5.416 -19.479 0.615 1.00 81.88 695 GLU A N 1
ATOM 5404 C CA . GLU A 1 695 ? 5.313 -20.861 0.108 1.00 81.88 695 GLU A CA 1
ATOM 5405 C C . GLU A 1 695 ? 4.195 -21.007 -0.932 1.00 81.88 695 GLU A C 1
ATOM 5407 O O . GLU A 1 695 ? 4.393 -21.611 -1.984 1.00 81.88 695 GLU A O 1
ATOM 5412 N N . GLN A 1 696 ? 3.047 -20.391 -0.647 1.00 84.12 696 GLN A N 1
ATOM 5413 C CA . GLN A 1 696 ? 1.863 -20.350 -1.496 1.00 84.12 696 GLN A CA 1
ATOM 5414 C C . GLN A 1 696 ? 1.662 -18.918 -2.005 1.00 84.12 696 GLN A C 1
ATOM 5416 O O . GLN A 1 696 ? 1.761 -17.964 -1.234 1.00 84.12 696 GLN A O 1
ATOM 5421 N N . PHE A 1 697 ? 1.365 -18.766 -3.294 1.00 90.62 697 PHE A N 1
ATOM 5422 C CA . PHE A 1 697 ? 1.039 -17.487 -3.927 1.00 90.62 697 PHE A CA 1
ATOM 5423 C C . PHE A 1 697 ? -0.192 -17.684 -4.835 1.00 90.62 697 PHE A C 1
ATOM 5425 O O . PHE A 1 697 ? -0.276 -18.738 -5.470 1.00 90.62 697 PHE A O 1
ATOM 5432 N N . PRO A 1 698 ? -1.140 -16.728 -4.923 1.00 91.69 698 PRO A N 1
ATOM 5433 C CA . PRO A 1 698 ? -2.332 -16.878 -5.759 1.00 91.69 698 PRO A CA 1
ATOM 5434 C C . PRO A 1 698 ? -2.020 -17.116 -7.245 1.00 91.69 698 PRO A C 1
ATOM 5436 O O . PRO A 1 698 ? -1.248 -16.387 -7.873 1.00 91.69 698 PRO A O 1
ATOM 5439 N N . GLU A 1 699 ? -2.655 -18.126 -7.837 1.00 93.00 699 GLU A N 1
ATOM 5440 C CA . GLU A 1 699 ? -2.566 -18.364 -9.278 1.00 93.00 699 GLU A CA 1
ATOM 5441 C C . GLU A 1 699 ? -3.374 -17.313 -10.057 1.00 93.00 699 GLU A C 1
ATOM 5443 O O . GLU A 1 699 ? -4.511 -16.993 -9.711 1.00 93.00 699 GLU A O 1
ATOM 5448 N N . SER A 1 700 ? -2.773 -16.795 -11.130 1.00 97.31 700 SER A N 1
ATOM 5449 C CA . SER A 1 700 ? -3.330 -15.768 -12.016 1.00 97.31 700 SER A CA 1
ATOM 5450 C C . SER A 1 700 ? -2.945 -16.056 -13.468 1.00 97.31 700 SER A C 1
ATOM 5452 O O . SER A 1 700 ? -2.045 -16.850 -13.748 1.00 97.31 700 SER A O 1
ATOM 5454 N N . LYS A 1 701 ? -3.626 -15.401 -14.412 1.00 97.81 701 LYS A N 1
ATOM 5455 C CA . LYS A 1 701 ? -3.424 -15.593 -15.859 1.00 97.81 701 LYS A CA 1
ATOM 5456 C C . LYS A 1 701 ? -2.450 -14.567 -16.438 1.00 97.81 701 LYS A C 1
ATOM 5458 O O . LYS A 1 701 ? -1.633 -14.907 -17.295 1.00 97.81 701 LYS A O 1
ATOM 5463 N N . VAL A 1 702 ? -2.514 -13.329 -15.942 1.00 98.62 702 VAL A N 1
ATOM 5464 C CA . VAL A 1 702 ? -1.601 -12.232 -16.300 1.00 98.62 702 VAL A CA 1
ATOM 5465 C C . VAL A 1 702 ? -0.803 -11.794 -15.075 1.00 98.62 702 VAL A C 1
ATOM 5467 O O . VAL A 1 702 ? -1.365 -11.612 -13.997 1.00 98.62 702 VAL A O 1
ATOM 5470 N N . TYR A 1 703 ? 0.494 -11.567 -15.263 1.00 98.62 703 TYR A N 1
ATOM 5471 C CA . TYR A 1 703 ? 1.410 -11.025 -14.263 1.00 98.62 703 TYR A CA 1
ATOM 5472 C C . TYR A 1 703 ? 2.048 -9.743 -14.808 1.00 98.62 703 TYR A C 1
ATOM 5474 O O . TYR A 1 703 ? 2.753 -9.782 -15.815 1.00 98.62 703 TYR A O 1
ATOM 5482 N N . ILE A 1 704 ? 1.772 -8.604 -14.173 1.00 98.56 704 ILE A N 1
ATOM 5483 C CA . ILE A 1 704 ? 2.223 -7.269 -14.593 1.00 98.56 704 ILE A CA 1
ATOM 5484 C C . ILE A 1 704 ? 3.375 -6.826 -13.695 1.00 98.56 704 ILE A C 1
ATOM 5486 O O . ILE A 1 704 ? 3.196 -6.697 -12.489 1.00 98.56 704 ILE A O 1
ATOM 5490 N N . PHE A 1 705 ? 4.537 -6.536 -14.275 1.00 98.00 705 PHE A N 1
ATOM 5491 C CA . PHE A 1 705 ? 5.720 -6.071 -13.550 1.00 98.00 705 PHE A CA 1
ATOM 5492 C C . PHE A 1 705 ? 5.915 -4.568 -13.786 1.00 98.00 705 PHE A C 1
ATOM 5494 O O . PHE A 1 705 ? 6.364 -4.175 -14.863 1.00 98.00 705 PHE A O 1
ATOM 5501 N N . LEU A 1 706 ? 5.571 -3.732 -12.796 1.00 96.56 706 LEU A N 1
ATOM 5502 C CA . LEU A 1 706 ? 5.582 -2.265 -12.936 1.00 96.56 706 LEU A CA 1
ATOM 5503 C C . LEU A 1 706 ? 6.998 -1.668 -12.966 1.00 96.56 706 LEU A C 1
ATOM 5505 O O . LEU A 1 706 ? 7.295 -0.789 -13.771 1.00 96.56 706 LEU A O 1
ATOM 5509 N N . ASN A 1 707 ? 7.864 -2.129 -12.062 1.00 94.62 707 ASN A N 1
ATOM 5510 C CA . ASN A 1 707 ? 9.177 -1.536 -11.798 1.00 94.62 707 ASN A CA 1
ATOM 5511 C C . ASN A 1 707 ? 10.243 -2.596 -11.456 1.00 94.62 707 ASN A C 1
ATOM 5513 O O . ASN A 1 707 ? 11.077 -2.381 -10.579 1.00 94.62 707 ASN A O 1
ATOM 5517 N N . ALA A 1 708 ? 10.216 -3.756 -12.124 1.00 94.25 708 ALA A N 1
ATOM 5518 C CA . ALA A 1 708 ? 11.108 -4.896 -11.860 1.00 94.25 708 ALA A CA 1
ATOM 5519 C C . ALA A 1 708 ? 12.564 -4.658 -12.336 1.00 94.25 708 ALA A C 1
ATOM 5521 O O . ALA A 1 708 ? 13.141 -5.436 -13.102 1.00 94.25 708 ALA A O 1
ATOM 5522 N N . TRP A 1 709 ? 13.146 -3.537 -11.911 1.00 93.75 709 TRP A N 1
ATOM 5523 C CA . TRP A 1 709 ? 14.438 -3.023 -12.339 1.00 93.75 709 TRP A CA 1
ATOM 5524 C C . TRP A 1 709 ? 15.600 -3.809 -11.730 1.00 93.75 709 TRP A C 1
ATOM 5526 O O . TRP A 1 709 ? 16.556 -4.067 -12.450 1.00 93.75 709 TRP A O 1
ATOM 5536 N N . ASP A 1 710 ? 15.525 -4.212 -10.456 1.00 91.44 710 ASP A N 1
ATOM 5537 C CA . ASP A 1 710 ? 16.587 -4.949 -9.752 1.00 91.44 710 ASP A CA 1
ATOM 5538 C C . ASP A 1 710 ? 16.211 -6.428 -9.574 1.00 91.44 710 ASP A C 1
ATOM 5540 O O . ASP A 1 710 ? 15.547 -6.824 -8.615 1.00 91.44 710 ASP A O 1
ATOM 5544 N N . MET A 1 711 ? 16.598 -7.251 -10.551 1.00 89.88 711 MET A N 1
ATOM 5545 C CA . MET A 1 711 ? 16.143 -8.635 -10.690 1.00 89.88 711 MET A CA 1
ATOM 5546 C C . MET A 1 711 ? 17.066 -9.614 -9.954 1.00 89.88 711 MET A C 1
ATOM 5548 O O . MET A 1 711 ? 17.825 -10.371 -10.569 1.00 89.88 711 MET A O 1
ATOM 5552 N N . ARG A 1 712 ? 16.977 -9.557 -8.624 1.00 87.19 712 ARG A N 1
ATOM 5553 C CA . ARG A 1 712 ? 17.714 -10.381 -7.652 1.00 87.19 712 ARG A CA 1
ATOM 5554 C C . ARG A 1 712 ? 17.473 -11.892 -7.843 1.00 87.19 712 ARG A C 1
ATOM 5556 O O . ARG A 1 712 ? 16.539 -12.307 -8.539 1.00 87.19 712 ARG A O 1
ATOM 5563 N N . SER A 1 713 ? 18.334 -12.724 -7.255 1.00 82.94 713 SER A N 1
ATOM 5564 C CA . SER A 1 713 ? 18.360 -14.180 -7.472 1.00 82.94 713 SER A CA 1
ATOM 5565 C C . SER A 1 713 ? 17.080 -14.889 -7.019 1.00 82.94 713 SER A C 1
ATOM 5567 O O . SER A 1 713 ? 16.601 -15.776 -7.725 1.00 82.94 713 SER A O 1
ATOM 5569 N N . GLU A 1 714 ? 16.486 -14.466 -5.906 1.00 83.12 714 GLU A N 1
ATOM 5570 C CA . GLU A 1 714 ? 15.259 -15.029 -5.343 1.00 83.12 714 GLU A CA 1
ATOM 5571 C C . GLU A 1 714 ? 14.038 -14.775 -6.246 1.00 83.12 714 GLU A C 1
ATOM 5573 O O . GLU A 1 714 ? 13.286 -15.705 -6.549 1.00 83.12 714 GLU A O 1
ATOM 5578 N N . HIS A 1 715 ? 13.899 -13.562 -6.801 1.00 88.69 715 HIS A N 1
ATOM 5579 C CA . HIS A 1 715 ? 12.827 -13.247 -7.762 1.00 88.69 715 HIS A CA 1
ATOM 5580 C C . HIS A 1 715 ? 13.050 -13.966 -9.088 1.00 88.69 715 HIS A C 1
ATOM 5582 O O . HIS A 1 715 ? 12.114 -14.536 -9.646 1.00 88.69 715 HIS A O 1
ATOM 5588 N N . ARG A 1 716 ? 14.298 -14.018 -9.569 1.00 88.75 716 ARG A N 1
ATOM 5589 C CA . ARG A 1 716 ? 14.688 -14.763 -10.777 1.00 88.75 716 ARG A CA 1
ATOM 5590 C C . ARG A 1 716 ? 14.317 -16.246 -10.676 1.00 88.75 716 ARG A C 1
ATOM 5592 O O . ARG A 1 716 ? 13.724 -16.788 -11.610 1.00 88.75 716 ARG A O 1
ATOM 5599 N N . ALA A 1 717 ? 14.618 -16.883 -9.544 1.00 87.88 717 ALA A N 1
ATOM 5600 C CA . ALA A 1 717 ? 14.256 -18.270 -9.270 1.00 87.88 717 ALA A CA 1
ATOM 5601 C C . ALA A 1 717 ? 12.732 -18.456 -9.185 1.00 87.88 717 ALA A C 1
ATOM 5603 O O . ALA A 1 717 ? 12.182 -19.330 -9.857 1.00 87.88 717 ALA A O 1
ATOM 5604 N N . ALA A 1 718 ? 12.033 -17.604 -8.428 1.00 90.94 718 ALA A N 1
ATOM 5605 C CA . ALA A 1 718 ? 10.591 -17.711 -8.232 1.00 90.94 718 ALA A CA 1
ATOM 5606 C C . ALA A 1 718 ? 9.789 -17.482 -9.529 1.00 90.94 718 ALA A C 1
ATOM 5608 O O . ALA A 1 718 ? 8.891 -18.265 -9.839 1.00 90.94 718 ALA A O 1
ATOM 5609 N N . ILE A 1 719 ? 10.150 -16.482 -10.343 1.00 94.31 719 ILE A N 1
ATOM 5610 C CA . ILE A 1 719 ? 9.529 -16.214 -11.653 1.00 94.31 719 ILE A CA 1
ATOM 5611 C C . ILE A 1 719 ? 9.713 -17.418 -12.588 1.00 94.31 719 ILE A C 1
ATOM 5613 O O . ILE A 1 719 ? 8.741 -17.888 -13.184 1.00 94.31 719 ILE A O 1
ATOM 5617 N N . LYS A 1 720 ? 10.928 -17.974 -12.673 1.00 92.81 720 LYS A N 1
ATOM 5618 C CA . LYS A 1 720 ? 11.219 -19.169 -13.481 1.00 92.81 720 LYS A CA 1
ATOM 5619 C C . LYS A 1 720 ? 10.438 -20.400 -13.001 1.00 92.81 720 LYS A C 1
ATOM 5621 O O . LYS A 1 720 ? 9.843 -21.101 -13.811 1.00 92.81 720 LYS A O 1
ATOM 5626 N N . ALA A 1 721 ? 10.399 -20.654 -11.692 1.00 91.19 721 ALA A N 1
ATOM 5627 C CA . ALA A 1 721 ? 9.768 -21.847 -11.123 1.00 91.19 721 ALA A CA 1
ATOM 5628 C C . ALA A 1 721 ? 8.227 -21.790 -11.087 1.00 91.19 721 ALA A C 1
ATOM 5630 O O . ALA A 1 721 ? 7.569 -22.834 -11.170 1.00 91.19 721 ALA A O 1
ATOM 5631 N N . ARG A 1 722 ? 7.635 -20.595 -10.936 1.00 92.62 722 ARG A N 1
ATOM 5632 C CA . ARG A 1 722 ? 6.188 -20.402 -10.707 1.00 92.62 722 ARG A CA 1
ATOM 5633 C C . ARG A 1 722 ? 5.444 -19.801 -11.902 1.00 92.62 722 ARG A C 1
ATOM 5635 O O . ARG A 1 722 ? 4.275 -20.139 -12.096 1.00 92.62 722 ARG A O 1
ATOM 5642 N N . LEU A 1 723 ? 6.086 -18.933 -12.691 1.00 95.62 723 LEU A N 1
ATOM 5643 C CA . LEU A 1 723 ? 5.408 -18.092 -13.689 1.00 95.62 723 LEU A CA 1
ATOM 5644 C C . LEU A 1 723 ? 5.751 -18.416 -15.150 1.00 95.62 723 LEU A C 1
ATOM 5646 O O . LEU A 1 723 ? 4.871 -18.297 -15.994 1.00 95.62 723 LEU A O 1
ATOM 5650 N N . GLN A 1 724 ? 6.971 -18.859 -15.469 1.00 95.31 724 GLN A N 1
ATOM 5651 C CA . GLN A 1 724 ? 7.385 -19.225 -16.839 1.00 95.31 724 GLN A CA 1
ATOM 5652 C C . GLN A 1 724 ? 6.810 -20.589 -17.304 1.00 95.31 724 GLN A C 1
ATOM 5654 O O . GLN A 1 724 ? 7.541 -21.449 -17.792 1.00 95.31 724 GLN A O 1
ATOM 5659 N N . LYS A 1 725 ? 5.505 -20.819 -17.093 1.00 94.00 725 LYS A N 1
ATOM 5660 C CA . LYS A 1 725 ? 4.788 -22.079 -17.362 1.00 94.00 725 LYS A CA 1
ATOM 5661 C C . LYS A 1 725 ? 3.258 -21.889 -17.387 1.00 94.00 725 LYS A C 1
ATOM 5663 O O . LYS A 1 725 ? 2.759 -20.782 -17.184 1.00 94.00 725 LYS A O 1
ATOM 5668 N N . SER A 1 726 ? 2.507 -22.973 -17.583 1.00 92.88 726 SER A N 1
ATOM 5669 C CA . SER A 1 726 ? 1.041 -23.067 -17.444 1.00 92.88 726 SER A CA 1
ATOM 5670 C C . SER A 1 726 ? 0.216 -22.081 -18.291 1.00 92.88 726 SER A C 1
ATOM 5672 O O . SER A 1 726 ? -0.886 -21.699 -17.910 1.00 92.88 726 SER A O 1
ATOM 5674 N N . GLY A 1 727 ? 0.736 -21.645 -19.441 1.00 94.56 727 GLY A N 1
ATOM 5675 C CA . GLY A 1 727 ? 0.076 -20.701 -20.352 1.00 94.56 727 GLY A CA 1
ATOM 5676 C C . GLY A 1 727 ? 0.076 -19.239 -19.886 1.00 94.56 727 GLY A C 1
ATOM 5677 O O . GLY A 1 727 ? -0.537 -18.400 -20.543 1.00 94.56 727 GLY A O 1
ATOM 5678 N N . LYS A 1 728 ? 0.761 -18.920 -18.781 1.00 96.94 728 LYS A N 1
ATOM 5679 C CA . LYS A 1 728 ? 0.750 -17.598 -18.137 1.00 96.94 728 LYS A CA 1
ATOM 5680 C C . LYS A 1 728 ? 1.324 -16.497 -19.035 1.00 96.94 728 LYS A C 1
ATOM 5682 O O . LYS A 1 728 ? 2.263 -16.725 -19.802 1.00 96.94 728 LYS A O 1
ATOM 5687 N N . VAL A 1 729 ? 0.787 -15.283 -18.900 1.00 98.44 729 VAL A N 1
ATOM 5688 C CA . VAL A 1 729 ? 1.236 -14.085 -19.629 1.00 98.44 729 VAL A CA 1
ATOM 5689 C C . VAL A 1 729 ? 1.992 -13.150 -18.687 1.00 98.44 729 VAL A C 1
ATOM 5691 O O . VAL A 1 729 ? 1.431 -12.654 -17.713 1.00 98.44 729 VAL A O 1
ATOM 5694 N N . LEU A 1 730 ? 3.268 -12.899 -18.976 1.00 98.50 730 LEU A N 1
ATOM 5695 C CA . LEU A 1 730 ? 4.155 -12.042 -18.187 1.00 98.50 730 LEU A CA 1
ATOM 5696 C C . LEU A 1 730 ? 4.365 -10.725 -18.947 1.00 98.50 730 LEU A C 1
ATOM 5698 O O . LEU A 1 730 ? 4.950 -10.723 -20.030 1.00 98.50 730 LEU A O 1
ATOM 5702 N N . PHE A 1 731 ? 3.872 -9.616 -18.394 1.00 98.25 731 PHE A N 1
ATOM 5703 C CA . PHE A 1 731 ? 3.942 -8.284 -18.994 1.00 98.25 731 PHE A CA 1
ATOM 5704 C C . PHE A 1 731 ? 4.978 -7.407 -18.282 1.00 98.25 731 PHE A C 1
ATOM 5706 O O . PHE A 1 731 ? 4.812 -7.036 -17.119 1.00 98.25 731 PHE A O 1
ATOM 5713 N N . TRP A 1 732 ? 6.042 -7.065 -19.005 1.00 97.25 732 TRP A N 1
ATOM 5714 C CA . TRP A 1 732 ? 7.168 -6.266 -18.532 1.00 97.25 732 TRP A CA 1
ATOM 5715 C C . TRP A 1 732 ? 7.013 -4.816 -18.989 1.00 97.25 732 TRP A C 1
ATOM 5717 O O . TRP A 1 732 ? 7.102 -4.522 -20.188 1.00 97.25 732 TRP A O 1
ATOM 5727 N N . LEU A 1 733 ? 6.793 -3.912 -18.035 1.00 93.62 733 LEU A N 1
ATOM 5728 C CA . LEU A 1 733 ? 6.655 -2.491 -18.318 1.00 93.62 733 LEU A CA 1
ATOM 5729 C C . LEU A 1 733 ? 8.021 -1.800 -18.384 1.00 93.62 733 LEU A C 1
ATOM 5731 O O . LEU A 1 733 ? 8.804 -1.870 -17.442 1.00 93.62 733 LEU A O 1
ATOM 5735 N N . TYR A 1 734 ? 8.248 -1.072 -19.477 1.00 91.88 734 TYR A N 1
ATOM 5736 C CA . TYR A 1 734 ? 9.343 -0.141 -19.762 1.00 91.88 734 TYR A CA 1
ATOM 5737 C C . TYR A 1 734 ? 10.771 -0.700 -19.736 1.00 91.88 734 TYR A C 1
ATOM 5739 O O . TYR A 1 734 ? 11.495 -0.608 -20.727 1.00 91.88 734 TYR A O 1
ATOM 5747 N N . ALA A 1 735 ? 11.185 -1.274 -18.610 1.00 87.25 735 ALA A N 1
ATOM 5748 C CA . ALA A 1 735 ? 12.462 -1.933 -18.413 1.00 87.25 735 ALA A CA 1
ATOM 5749 C C . ALA A 1 735 ? 12.365 -2.942 -17.262 1.00 87.25 735 ALA A C 1
ATOM 5751 O O . ALA A 1 735 ? 11.825 -2.635 -16.202 1.00 87.25 735 ALA A O 1
ATOM 5752 N N . ALA A 1 736 ? 12.960 -4.120 -17.440 1.00 89.88 736 ALA A N 1
ATOM 5753 C CA . ALA A 1 736 ? 13.100 -5.123 -16.390 1.00 89.88 736 ALA A CA 1
ATOM 5754 C C . ALA A 1 736 ? 14.520 -5.702 -16.410 1.00 89.88 736 ALA A C 1
ATOM 5756 O O . ALA A 1 736 ? 15.118 -5.827 -17.480 1.00 89.88 736 ALA A O 1
ATOM 5757 N N . GLY A 1 737 ? 15.070 -6.028 -15.238 1.00 90.50 737 GLY A N 1
ATOM 5758 C CA . GLY A 1 737 ? 16.444 -6.529 -15.114 1.00 90.50 737 GLY A CA 1
ATOM 5759 C C . GLY A 1 737 ? 17.528 -5.515 -15.502 1.00 90.50 737 GLY A C 1
ATOM 5760 O O . GLY A 1 737 ? 18.565 -5.909 -16.028 1.00 90.50 737 GLY A O 1
ATOM 5761 N N . LEU A 1 738 ? 17.304 -4.218 -15.252 1.00 91.50 738 LEU A N 1
ATOM 5762 C CA . LEU A 1 738 ? 18.344 -3.180 -15.358 1.00 91.50 738 LEU A CA 1
ATOM 5763 C C . LEU A 1 738 ? 19.536 -3.485 -14.441 1.00 91.50 738 LEU A C 1
ATOM 5765 O O . LEU A 1 738 ? 20.692 -3.260 -14.808 1.00 91.50 738 LEU A O 1
ATOM 5769 N N . PHE A 1 739 ? 19.234 -4.019 -13.260 1.00 90.56 739 PHE A N 1
ATOM 5770 C CA . PHE A 1 739 ? 20.175 -4.407 -12.229 1.00 90.56 739 PHE A CA 1
ATOM 5771 C C . PHE A 1 739 ? 19.959 -5.863 -11.796 1.00 90.56 739 PHE A C 1
ATOM 5773 O O . PHE A 1 739 ? 18.913 -6.466 -12.045 1.00 90.56 739 PHE A O 1
ATOM 5780 N N . ASP A 1 740 ? 20.973 -6.412 -11.140 1.00 85.75 740 ASP A N 1
ATOM 5781 C CA . ASP A 1 740 ? 20.953 -7.673 -10.409 1.00 85.75 740 ASP A CA 1
ATOM 5782 C C . ASP A 1 740 ? 21.740 -7.464 -9.109 1.00 85.75 740 ASP A C 1
ATOM 5784 O O . ASP A 1 740 ? 22.949 -7.199 -9.144 1.00 85.75 740 ASP A O 1
ATOM 5788 N N . ALA A 1 741 ? 21.031 -7.475 -7.978 1.00 77.94 741 ALA A N 1
ATOM 5789 C CA . ALA A 1 741 ? 21.566 -7.293 -6.630 1.00 77.94 741 ALA A CA 1
ATOM 5790 C C . ALA A 1 741 ? 22.498 -6.070 -6.507 1.00 77.94 741 ALA A C 1
ATOM 5792 O O . ALA A 1 741 ? 23.616 -6.159 -5.996 1.00 77.94 741 ALA A O 1
ATOM 5793 N N . GLY A 1 742 ? 22.073 -4.910 -7.021 1.00 77.88 742 GLY A N 1
ATOM 5794 C CA . GLY A 1 742 ? 22.877 -3.681 -6.96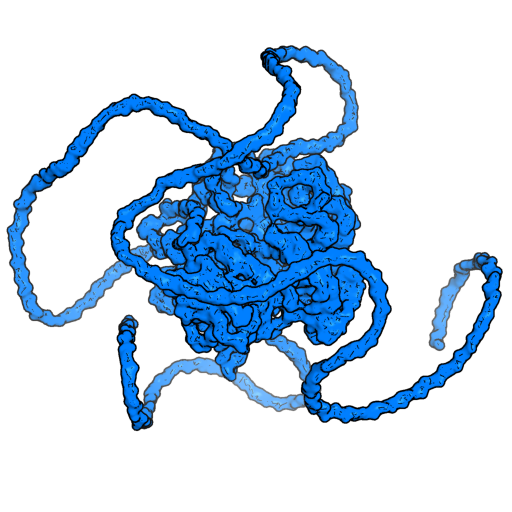8 1.00 77.88 742 GLY A CA 1
ATOM 5795 C C . GLY A 1 742 ? 23.933 -3.504 -8.070 1.00 77.88 742 GLY A C 1
ATOM 5796 O O . GLY A 1 742 ? 24.659 -2.505 -8.058 1.00 77.88 742 GLY A O 1
ATOM 5797 N N . ARG A 1 743 ? 24.038 -4.413 -9.046 1.00 80.06 743 ARG A N 1
ATOM 5798 C CA . ARG A 1 743 ? 24.969 -4.303 -10.189 1.00 80.06 743 ARG A CA 1
ATOM 5799 C C . ARG A 1 743 ? 24.200 -4.116 -11.495 1.00 80.06 743 ARG A C 1
ATOM 5801 O O . ARG A 1 743 ? 23.188 -4.766 -11.690 1.00 80.06 743 ARG A O 1
ATOM 5808 N N . GLU A 1 744 ? 24.674 -3.255 -12.395 1.00 84.75 744 GLU A N 1
ATOM 5809 C CA . GLU A 1 744 ? 24.127 -3.117 -13.760 1.00 84.75 744 GLU A CA 1
ATOM 5810 C C . GLU A 1 744 ? 24.172 -4.472 -14.493 1.00 84.75 744 GLU A C 1
ATOM 5812 O O . GLU A 1 744 ? 25.228 -5.105 -14.539 1.00 84.75 744 GLU A O 1
ATOM 5817 N N . SER A 1 745 ? 23.027 -4.935 -15.011 1.00 87.88 745 SER A N 1
ATOM 5818 C CA . SER A 1 745 ? 22.832 -6.330 -15.450 1.00 87.88 745 SER A CA 1
ATOM 5819 C C . SER A 1 745 ? 21.888 -6.483 -16.657 1.00 87.88 745 SER A C 1
ATOM 5821 O O . SER A 1 745 ? 21.388 -7.573 -16.929 1.00 87.88 745 SER A O 1
ATOM 5823 N N . LEU A 1 746 ? 21.662 -5.409 -17.426 1.00 87.94 746 LEU A N 1
ATOM 5824 C CA . LEU A 1 746 ? 20.715 -5.383 -18.554 1.00 87.94 746 LEU A CA 1
ATOM 5825 C C . LEU A 1 746 ? 20.959 -6.480 -19.609 1.00 87.94 746 LEU A C 1
ATOM 5827 O O . LEU A 1 746 ? 20.011 -7.020 -20.177 1.00 87.94 746 LEU A O 1
ATOM 5831 N N . GLU A 1 747 ? 22.216 -6.872 -19.834 1.00 86.81 747 GLU A N 1
ATOM 5832 C CA . GLU A 1 747 ? 22.567 -7.979 -20.739 1.00 86.81 747 GLU A CA 1
ATOM 5833 C C . GLU A 1 747 ? 21.959 -9.327 -20.295 1.00 86.81 747 GLU A C 1
ATOM 5835 O O . GLU A 1 747 ? 21.670 -10.186 -21.129 1.00 86.81 747 GLU A O 1
ATOM 5840 N N . ARG A 1 748 ? 21.696 -9.485 -18.990 1.00 86.81 748 ARG A N 1
ATOM 5841 C CA . ARG A 1 748 ? 21.101 -10.669 -18.354 1.00 86.81 748 ARG A CA 1
ATOM 5842 C C . ARG A 1 748 ? 19.585 -10.570 -18.158 1.00 86.81 748 ARG A C 1
ATOM 5844 O O . ARG A 1 748 ? 18.987 -11.515 -17.643 1.00 86.81 748 ARG A O 1
ATOM 5851 N N . ALA A 1 749 ? 18.931 -9.489 -18.600 1.00 89.25 749 ALA A N 1
ATOM 5852 C CA . ALA A 1 749 ? 17.468 -9.359 -18.543 1.00 89.25 749 ALA A CA 1
ATOM 5853 C C . ALA A 1 749 ? 16.755 -10.515 -19.276 1.00 89.25 749 ALA A C 1
ATOM 5855 O O . ALA A 1 749 ? 15.768 -11.059 -18.773 1.00 89.25 749 ALA A O 1
ATOM 5856 N N . ARG A 1 750 ? 17.325 -10.965 -20.408 1.00 92.25 750 ARG A N 1
ATOM 5857 C CA . ARG A 1 750 ? 16.835 -12.098 -21.219 1.00 92.25 750 ARG A CA 1
ATOM 5858 C C . ARG A 1 750 ? 16.630 -13.384 -20.412 1.00 92.25 750 ARG A C 1
ATOM 5860 O O . ARG A 1 750 ? 15.737 -14.152 -20.752 1.00 92.25 750 ARG A O 1
ATOM 5867 N N . GLU A 1 751 ? 17.420 -13.627 -19.365 1.00 89.00 751 GLU A N 1
ATOM 5868 C CA . GLU A 1 751 ? 17.296 -14.829 -18.522 1.00 89.00 751 GLU A CA 1
ATOM 5869 C C . GLU A 1 751 ? 15.939 -14.919 -17.807 1.00 89.00 751 GLU A C 1
ATOM 5871 O O . GLU A 1 751 ? 15.496 -16.015 -17.469 1.00 89.00 751 GLU A O 1
ATOM 5876 N N . VAL A 1 752 ? 15.285 -13.776 -17.567 1.00 89.88 752 VAL A N 1
ATOM 5877 C CA . VAL A 1 752 ? 14.078 -13.678 -16.729 1.00 89.88 752 VAL A CA 1
ATOM 5878 C C . VAL A 1 752 ? 12.865 -13.228 -17.537 1.00 89.88 752 VAL A C 1
ATOM 5880 O O . VAL A 1 752 ? 11.770 -13.761 -17.367 1.00 89.88 752 VAL A O 1
ATOM 5883 N N . THR A 1 753 ? 13.064 -12.295 -18.469 1.00 93.69 753 THR A N 1
ATOM 5884 C CA . THR A 1 753 ? 12.011 -11.816 -19.374 1.00 93.69 753 THR A CA 1
ATOM 5885 C C . THR A 1 753 ? 11.841 -12.702 -20.609 1.00 93.69 753 THR A C 1
ATOM 5887 O O . THR A 1 753 ? 10.832 -12.598 -21.300 1.00 93.69 753 THR A O 1
ATOM 5890 N N . GLY A 1 754 ? 12.837 -13.523 -20.960 1.00 93.25 754 GLY A N 1
ATOM 5891 C CA . GLY A 1 754 ? 12.907 -14.202 -22.259 1.00 93.25 754 GLY A CA 1
ATOM 5892 C C . GLY A 1 754 ? 13.200 -13.276 -23.454 1.00 93.25 754 GLY A C 1
ATOM 5893 O O . GLY A 1 754 ? 13.291 -13.756 -24.584 1.00 93.25 754 GLY A O 1
ATOM 5894 N N . ILE A 1 755 ? 13.355 -11.965 -23.223 1.00 94.88 755 ILE A N 1
ATOM 5895 C CA . ILE A 1 755 ? 13.488 -10.905 -24.233 1.00 94.88 755 ILE A CA 1
ATOM 5896 C C . ILE A 1 755 ? 14.745 -10.082 -23.917 1.00 94.88 755 ILE A C 1
ATOM 5898 O O . ILE A 1 755 ? 14.834 -9.450 -22.864 1.00 94.88 755 ILE A O 1
ATOM 5902 N N . ALA A 1 756 ? 15.726 -10.062 -24.821 1.00 94.75 756 ALA A N 1
ATOM 5903 C CA . ALA A 1 756 ? 16.897 -9.202 -24.659 1.00 94.75 756 ALA A CA 1
ATOM 5904 C C . ALA A 1 756 ? 16.535 -7.727 -24.896 1.00 94.75 756 ALA A C 1
ATOM 5906 O O . ALA A 1 756 ? 15.892 -7.396 -25.892 1.00 94.75 756 ALA A O 1
ATOM 5907 N N . LEU A 1 757 ? 16.984 -6.844 -24.002 1.00 94.75 757 LEU A N 1
ATOM 5908 C CA . LEU A 1 757 ? 16.745 -5.399 -24.056 1.00 94.75 757 LEU A CA 1
ATOM 5909 C C . LEU A 1 757 ? 18.061 -4.637 -24.256 1.00 94.75 757 LEU A C 1
ATOM 5911 O O . LEU A 1 757 ? 19.112 -5.070 -23.782 1.00 94.75 757 LEU A O 1
ATOM 5915 N N . LYS A 1 758 ? 18.008 -3.483 -24.928 1.00 93.31 758 LYS A N 1
ATOM 5916 C CA . LYS A 1 758 ? 19.131 -2.536 -25.047 1.00 93.31 758 LYS A CA 1
ATOM 5917 C C . LYS A 1 758 ? 18.651 -1.083 -24.939 1.00 93.31 758 LYS A C 1
ATOM 5919 O O . LYS A 1 758 ? 17.527 -0.800 -25.349 1.00 93.31 758 LYS A O 1
ATOM 5924 N N . PRO A 1 759 ? 19.473 -0.146 -24.429 1.00 91.88 759 PRO A N 1
ATOM 5925 C CA . PRO A 1 759 ? 19.124 1.273 -24.428 1.00 91.88 759 PRO A CA 1
ATOM 5926 C C . PRO A 1 759 ? 19.000 1.805 -25.860 1.00 91.88 759 PRO A C 1
ATOM 5928 O O . PRO A 1 759 ? 19.791 1.429 -26.730 1.00 91.88 759 PRO A O 1
ATOM 5931 N N . GLN A 1 760 ? 18.044 2.699 -26.1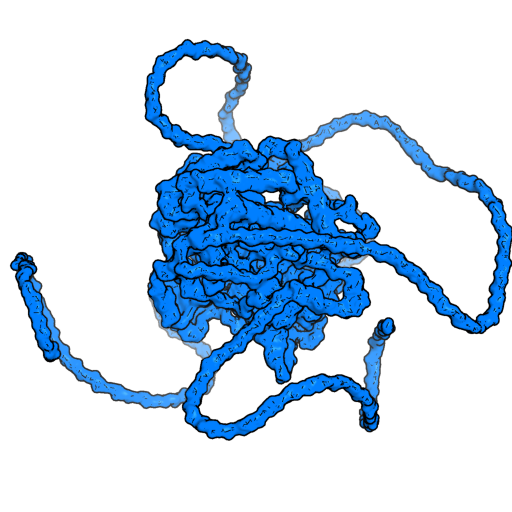12 1.00 90.62 760 GLN A N 1
ATOM 5932 C CA . GLN A 1 760 ? 17.947 3.398 -27.392 1.00 90.62 760 GLN A CA 1
ATOM 5933 C C . GLN A 1 760 ? 19.199 4.258 -27.657 1.00 90.62 760 GLN A C 1
ATOM 5935 O O . GLN A 1 760 ? 19.754 4.862 -26.731 1.00 90.62 760 GLN A O 1
ATOM 5940 N N . PRO A 1 761 ? 19.649 4.358 -28.921 1.00 88.06 761 PRO A N 1
ATOM 5941 C CA . PRO A 1 761 ? 20.770 5.212 -29.284 1.00 88.06 761 PRO A CA 1
ATOM 5942 C C . PRO A 1 761 ? 20.429 6.693 -29.056 1.00 88.06 761 PRO A C 1
ATOM 5944 O O . PRO A 1 761 ? 19.267 7.090 -29.066 1.00 88.06 761 PRO A O 1
ATOM 5947 N N . PHE A 1 762 ? 21.461 7.520 -28.863 1.00 82.00 762 PHE A N 1
ATOM 5948 C CA . PHE A 1 762 ? 21.364 8.986 -28.752 1.00 82.00 762 PHE A CA 1
ATOM 5949 C C . PHE A 1 762 ? 20.402 9.532 -27.674 1.00 82.00 762 PHE A C 1
ATOM 5951 O O . PHE A 1 762 ? 20.055 10.708 -27.732 1.00 82.00 762 PHE A O 1
ATOM 5958 N N . HIS A 1 763 ? 19.989 8.712 -26.697 1.00 77.94 763 HIS A N 1
ATOM 5959 C CA . HIS A 1 763 ? 18.932 9.045 -25.731 1.00 77.94 763 HIS A CA 1
ATOM 5960 C C . HIS A 1 763 ? 17.599 9.437 -26.403 1.00 77.94 763 HIS A C 1
ATOM 5962 O O . HIS A 1 763 ? 16.894 10.330 -25.932 1.00 77.94 763 HIS A O 1
ATOM 5968 N N . SER A 1 764 ? 17.249 8.776 -27.516 1.00 84.19 764 SER A N 1
ATOM 5969 C CA . SER A 1 764 ? 15.958 8.968 -28.186 1.00 84.19 764 SER A CA 1
ATOM 5970 C C . SER A 1 764 ? 14.779 8.808 -27.222 1.00 84.19 764 SER A C 1
ATOM 5972 O O . SER A 1 764 ? 14.785 7.963 -26.321 1.00 84.19 764 SER A O 1
ATOM 5974 N N . ARG A 1 765 ? 13.751 9.638 -27.423 1.00 80.06 765 ARG A N 1
ATOM 5975 C CA . ARG A 1 765 ? 12.548 9.625 -26.585 1.00 80.06 765 ARG A CA 1
ATOM 5976 C C . ARG A 1 765 ? 11.658 8.436 -26.933 1.00 80.06 765 ARG A C 1
ATOM 5978 O O . ARG A 1 765 ? 11.799 7.816 -27.991 1.00 80.06 765 ARG A O 1
ATOM 5985 N N . THR A 1 766 ? 10.731 8.142 -26.032 1.00 84.50 766 THR A N 1
ATOM 5986 C CA . THR A 1 766 ? 9.649 7.193 -26.294 1.00 84.50 766 THR A CA 1
ATOM 5987 C C . THR A 1 766 ? 8.636 7.786 -27.285 1.00 84.50 766 THR A C 1
ATOM 5989 O O . THR A 1 766 ? 8.741 8.947 -27.695 1.00 84.50 766 THR A O 1
ATOM 5992 N N . GLY A 1 767 ? 7.655 6.986 -27.687 1.00 89.00 767 GLY A N 1
ATOM 5993 C CA . GLY A 1 767 ? 6.666 7.275 -28.717 1.00 89.00 767 GLY A CA 1
ATOM 5994 C C . GLY A 1 767 ? 6.641 6.128 -29.717 1.00 89.00 767 GLY A C 1
ATOM 5995 O O . GLY A 1 767 ? 7.548 6.011 -30.539 1.00 89.00 767 GLY A O 1
ATOM 5996 N N . THR A 1 768 ? 5.620 5.277 -29.640 1.00 90.69 768 THR A N 1
ATOM 5997 C CA . THR A 1 768 ? 5.524 4.018 -30.387 1.00 90.69 768 THR A CA 1
ATOM 5998 C C . THR A 1 768 ? 4.518 4.092 -31.534 1.00 90.69 768 THR A C 1
ATOM 6000 O O . THR A 1 768 ? 3.358 4.460 -31.353 1.00 90.69 768 THR A O 1
ATOM 6003 N N . THR A 1 769 ? 4.927 3.650 -32.721 1.00 92.44 769 THR A N 1
ATOM 6004 C CA . THR A 1 769 ? 4.042 3.375 -33.857 1.00 92.44 769 THR A CA 1
ATOM 6005 C C . THR A 1 769 ? 3.650 1.897 -33.844 1.00 92.44 769 THR A C 1
ATOM 6007 O O . THR A 1 769 ? 4.504 1.022 -33.973 1.00 92.44 769 THR A O 1
ATOM 6010 N N . ILE A 1 770 ? 2.352 1.603 -33.719 1.00 92.81 770 ILE A N 1
ATOM 6011 C CA . ILE A 1 770 ? 1.826 0.228 -33.740 1.00 92.81 770 ILE A CA 1
ATOM 6012 C C . ILE A 1 770 ? 1.747 -0.295 -35.181 1.00 92.81 770 ILE A C 1
ATOM 6014 O O . ILE A 1 770 ? 1.012 0.255 -36.007 1.00 92.81 770 ILE A O 1
ATOM 6018 N N . LEU A 1 771 ? 2.469 -1.386 -35.451 1.00 89.38 771 LEU A N 1
ATOM 6019 C CA . LEU A 1 771 ? 2.600 -2.020 -36.764 1.00 89.38 771 LEU A CA 1
ATOM 6020 C C . LEU A 1 771 ? 1.544 -3.110 -36.990 1.00 89.38 771 LEU A C 1
ATOM 6022 O O . LEU A 1 771 ? 0.795 -3.068 -37.967 1.00 89.38 771 LEU A O 1
ATOM 6026 N N . ASN A 1 772 ? 1.459 -4.096 -36.089 1.00 84.25 772 ASN A N 1
ATOM 6027 C CA . ASN A 1 772 ? 0.637 -5.289 -36.304 1.00 84.25 772 ASN A CA 1
ATOM 6028 C C . ASN A 1 772 ? -0.805 -5.103 -35.806 1.00 84.25 772 ASN A C 1
ATOM 6030 O O . ASN A 1 772 ? -1.250 -5.732 -34.850 1.00 84.25 772 ASN A O 1
ATOM 6034 N N . ARG A 1 773 ? -1.565 -4.253 -36.503 1.00 84.56 773 ARG A N 1
ATOM 6035 C CA . ARG A 1 773 ? -2.963 -3.893 -36.184 1.00 84.56 773 ARG A CA 1
ATOM 6036 C C . ARG A 1 773 ? -3.977 -5.051 -36.157 1.00 84.56 773 ARG A C 1
ATOM 6038 O O . ARG A 1 773 ? -5.129 -4.808 -35.834 1.00 84.56 773 ARG A O 1
ATOM 6045 N N . ARG A 1 774 ? -3.578 -6.282 -36.501 1.00 86.19 774 ARG A N 1
ATOM 6046 C CA . ARG A 1 774 ? -4.414 -7.498 -36.411 1.00 86.19 774 ARG A CA 1
ATOM 6047 C C . ARG A 1 774 ? -4.098 -8.374 -35.196 1.00 86.19 774 ARG A C 1
ATOM 6049 O O . ARG A 1 774 ? -4.707 -9.426 -35.037 1.00 86.19 774 ARG A O 1
ATOM 6056 N N . HIS A 1 775 ? -3.106 -8.005 -34.391 1.00 91.62 775 HIS A N 1
ATOM 6057 C CA . HIS A 1 775 ? -2.814 -8.707 -33.149 1.00 91.62 775 HIS A CA 1
ATOM 6058 C C . HIS A 1 775 ? -3.762 -8.206 -32.043 1.00 91.62 775 HIS A C 1
ATOM 6060 O O . HIS A 1 775 ? -3.890 -6.989 -31.912 1.00 91.62 775 HIS A O 1
ATOM 6066 N N . PRO A 1 776 ? -4.371 -9.067 -31.202 1.00 90.00 776 PRO A N 1
ATOM 6067 C CA . PRO A 1 776 ? -5.351 -8.626 -30.198 1.00 90.00 776 PRO A CA 1
ATOM 6068 C C . PRO A 1 776 ? -4.822 -7.558 -29.228 1.00 90.00 776 PRO A C 1
ATOM 6070 O O . PRO A 1 776 ? -5.532 -6.624 -28.867 1.00 90.00 776 PRO A O 1
ATOM 6073 N N . LEU A 1 777 ? -3.536 -7.631 -28.861 1.00 91.94 777 LEU A N 1
ATOM 6074 C CA . LEU A 1 777 ? -2.887 -6.620 -28.009 1.00 91.94 777 LEU A CA 1
ATOM 6075 C C . LEU A 1 777 ? -2.677 -5.257 -28.705 1.00 91.94 777 LEU A C 1
ATOM 6077 O O . LEU A 1 777 ? -2.290 -4.292 -28.054 1.00 91.94 777 LEU A O 1
ATOM 6081 N N . CYS A 1 778 ? -2.898 -5.169 -30.019 1.00 89.06 778 CYS A N 1
ATOM 6082 C CA . CYS A 1 778 ? -2.789 -3.942 -30.812 1.00 89.06 778 CYS A CA 1
ATOM 6083 C C . CYS A 1 778 ? -4.141 -3.264 -31.082 1.00 89.06 778 CYS A C 1
ATOM 6085 O O . CYS A 1 778 ? -4.154 -2.085 -31.433 1.00 89.06 778 CYS A O 1
ATOM 6087 N N . GLU A 1 779 ? -5.257 -3.975 -30.894 1.00 83.19 779 GLU A N 1
ATOM 6088 C CA . GLU A 1 779 ? -6.623 -3.434 -31.011 1.00 83.19 779 GLU A CA 1
ATOM 6089 C C . GLU A 1 779 ? -6.941 -2.428 -29.884 1.00 83.19 779 GLU A C 1
ATOM 6091 O O . GLU A 1 779 ? -7.811 -1.574 -30.025 1.00 83.19 779 GLU A O 1
ATOM 6096 N N . ALA A 1 780 ? -6.168 -2.465 -28.793 1.00 79.81 780 ALA A N 1
ATOM 6097 C CA . ALA A 1 780 ? -6.228 -1.533 -27.666 1.00 79.81 780 ALA A CA 1
ATOM 6098 C C . ALA A 1 780 ? -5.789 -0.082 -27.973 1.00 79.81 780 ALA A C 1
ATOM 6100 O O . ALA A 1 780 ? -5.921 0.783 -27.102 1.00 79.81 780 ALA A O 1
ATOM 6101 N N . PHE A 1 781 ? -5.222 0.195 -29.156 1.00 83.56 781 PHE A N 1
ATOM 6102 C CA . PHE A 1 781 ? -4.597 1.484 -29.481 1.00 83.56 781 PHE A CA 1
ATOM 6103 C C . PHE A 1 781 ? -5.291 2.213 -30.645 1.00 83.56 781 PHE A C 1
ATOM 6105 O O . PHE A 1 781 ? -5.631 1.570 -31.639 1.00 83.56 781 PHE A O 1
ATOM 6112 N N . PRO A 1 782 ? -5.410 3.560 -30.606 1.00 78.19 782 PRO A N 1
ATOM 6113 C CA . PRO A 1 782 ? -6.053 4.345 -31.665 1.00 78.19 782 PRO A CA 1
ATOM 6114 C C . PRO A 1 782 ? -5.511 4.053 -33.071 1.00 78.19 782 PRO A C 1
ATOM 6116 O O . PRO A 1 782 ? -4.298 3.916 -33.260 1.00 78.19 782 PRO A O 1
ATOM 6119 N N . ASP A 1 783 ? -6.394 3.995 -34.074 1.00 73.56 783 ASP A N 1
ATOM 6120 C CA . ASP A 1 783 ? -6.078 3.627 -35.471 1.00 73.56 783 ASP A CA 1
ATOM 6121 C C . ASP A 1 783 ? -4.940 4.440 -36.107 1.00 73.56 783 ASP A C 1
ATOM 6123 O O . ASP A 1 783 ? -4.264 3.975 -37.027 1.00 73.56 783 ASP A O 1
ATOM 6127 N N . ARG A 1 784 ? -4.734 5.677 -35.643 1.00 70.75 784 ARG A N 1
ATOM 6128 C CA . ARG A 1 784 ? -3.742 6.622 -36.165 1.00 70.75 784 ARG A CA 1
ATOM 6129 C C . ARG A 1 784 ? -3.079 7.389 -35.027 1.00 70.75 784 ARG A C 1
ATOM 6131 O O . ARG A 1 784 ? -3.711 7.661 -34.012 1.00 70.75 784 ARG A O 1
ATOM 6138 N N . GLY A 1 785 ? -1.835 7.800 -35.259 1.00 72.44 785 GLY A N 1
ATOM 6139 C CA . GLY A 1 785 ? -1.021 8.546 -34.301 1.00 72.44 785 GLY A CA 1
ATOM 6140 C C . GLY A 1 785 ? 0.081 7.700 -33.666 1.00 72.44 785 GLY A C 1
ATOM 6141 O O . GLY A 1 785 ? 0.205 6.504 -33.931 1.00 72.44 785 GLY A O 1
ATOM 6142 N N . VAL A 1 786 ? 0.893 8.368 -32.850 1.00 71.44 786 VAL A N 1
ATOM 6143 C CA . VAL A 1 786 ? 1.920 7.756 -32.002 1.00 71.44 786 VAL A CA 1
ATOM 6144 C C . VAL A 1 786 ? 1.286 7.427 -30.650 1.00 71.44 786 VAL A C 1
ATOM 6146 O O . VAL A 1 786 ? 0.535 8.235 -30.107 1.00 71.44 786 VAL A O 1
ATOM 6149 N N . VAL A 1 787 ? 1.571 6.240 -30.123 1.00 79.19 787 VAL A N 1
ATOM 6150 C CA . VAL A 1 787 ? 1.174 5.792 -28.784 1.00 79.19 787 VAL A CA 1
ATOM 6151 C C . VAL A 1 787 ? 2.225 6.240 -27.774 1.00 79.19 787 VAL A C 1
ATOM 6153 O O . VAL A 1 787 ? 3.419 6.051 -28.005 1.00 79.19 787 VAL A O 1
ATOM 6156 N N . GLY A 1 788 ? 1.788 6.796 -26.644 1.00 76.94 788 GLY A N 1
ATOM 6157 C CA . GLY A 1 788 ? 2.696 7.317 -25.626 1.00 76.94 788 GLY A CA 1
ATOM 6158 C C . GLY A 1 788 ? 3.467 8.532 -26.138 1.00 76.94 788 GLY A C 1
ATOM 6159 O O . GLY A 1 788 ? 2.872 9.471 -26.664 1.00 76.94 788 GLY A O 1
ATOM 6160 N N . GLY A 1 789 ? 4.790 8.503 -25.983 1.00 70.69 789 GLY A N 1
ATOM 6161 C CA . GLY A 1 789 ? 5.647 9.669 -26.196 1.00 70.69 789 GLY A CA 1
ATOM 6162 C C . GLY A 1 789 ? 5.808 10.490 -24.919 1.00 70.69 789 GLY A C 1
ATOM 6163 O O . GLY A 1 789 ? 4.900 11.203 -24.503 1.00 70.69 789 GLY A O 1
ATOM 6164 N N . GLY A 1 790 ? 6.983 10.385 -24.301 1.00 71.25 790 GLY A N 1
ATOM 6165 C CA . GLY A 1 790 ? 7.287 10.991 -23.009 1.00 71.25 790 GLY A CA 1
ATOM 6166 C C . GLY A 1 790 ? 8.710 11.536 -22.902 1.00 71.25 790 GLY A C 1
ATOM 6167 O O . GLY A 1 790 ? 9.512 11.499 -23.839 1.00 71.25 790 GLY A O 1
ATOM 6168 N N . THR A 1 791 ? 8.994 12.078 -21.724 1.00 73.50 791 THR A N 1
ATOM 6169 C CA . THR A 1 791 ? 10.261 12.693 -21.301 1.00 73.50 791 THR A CA 1
ATOM 6170 C C . THR A 1 791 ? 11.279 11.685 -20.770 1.00 73.50 791 THR A C 1
ATOM 6172 O O . THR A 1 791 ? 12.465 12.003 -20.739 1.00 73.50 791 THR A O 1
ATOM 6175 N N . MET A 1 792 ? 10.842 10.480 -20.384 1.00 82.06 792 MET A N 1
ATOM 6176 C CA . MET A 1 792 ? 11.687 9.497 -19.703 1.00 82.06 792 MET A CA 1
ATOM 6177 C C . MET A 1 792 ? 12.890 9.057 -20.550 1.00 82.06 792 MET A C 1
ATOM 6179 O O . MET A 1 792 ? 12.759 8.641 -21.704 1.00 82.06 792 MET A O 1
ATOM 6183 N N . VAL A 1 793 ? 14.070 9.121 -19.936 1.00 82.69 793 VAL A N 1
ATOM 6184 C CA . VAL A 1 793 ? 15.369 8.755 -20.510 1.00 82.69 793 VAL A CA 1
ATOM 6185 C C . VAL A 1 793 ? 16.172 7.993 -19.443 1.00 82.69 793 VAL A C 1
ATOM 6187 O O . VAL A 1 793 ? 16.086 8.355 -18.270 1.00 82.69 793 VAL A O 1
ATOM 6190 N N . PRO A 1 794 ? 16.969 6.972 -19.812 1.00 87.06 794 PRO A N 1
ATOM 6191 C CA . PRO A 1 794 ? 16.979 6.309 -21.115 1.00 87.06 794 PRO A CA 1
ATOM 6192 C C . PRO A 1 794 ? 15.712 5.474 -21.340 1.00 87.06 794 PRO A C 1
ATOM 6194 O O . PRO A 1 794 ? 15.015 5.091 -20.401 1.00 87.06 794 PRO A O 1
ATOM 6197 N N . SER A 1 795 ? 15.441 5.194 -22.611 1.00 89.88 795 SER A N 1
ATOM 6198 C CA . SER A 1 795 ? 14.398 4.284 -23.091 1.00 89.88 795 SER A CA 1
ATOM 6199 C C . SER A 1 795 ? 15.031 3.021 -23.680 1.00 89.88 795 SER A C 1
ATOM 6201 O O . SER A 1 795 ? 16.224 3.023 -24.000 1.00 89.88 795 SER A O 1
ATOM 6203 N N . TYR A 1 796 ? 14.272 1.928 -23.791 1.00 92.81 796 TYR A N 1
ATOM 6204 C CA . TYR A 1 796 ? 14.824 0.594 -24.045 1.00 92.81 796 TYR A CA 1
ATOM 6205 C C . TYR A 1 796 ? 14.060 -0.139 -25.147 1.00 92.81 796 TYR A C 1
ATOM 6207 O O . TYR A 1 796 ? 12.843 -0.277 -25.088 1.00 92.81 796 TYR A O 1
ATOM 6215 N N . PHE A 1 797 ? 14.787 -0.642 -26.144 1.00 94.69 797 PHE A N 1
ATOM 6216 C CA . PHE A 1 797 ? 14.223 -1.433 -27.234 1.00 94.69 797 PHE A CA 1
ATOM 6217 C C . PHE A 1 797 ? 14.511 -2.925 -27.043 1.00 94.69 797 PHE A C 1
ATOM 6219 O O . PHE A 1 797 ? 15.536 -3.311 -26.473 1.00 94.69 797 PHE A O 1
ATOM 6226 N N . ALA A 1 798 ? 13.614 -3.765 -27.551 1.00 96.19 798 ALA A N 1
ATOM 6227 C CA . ALA A 1 798 ? 13.780 -5.210 -27.561 1.00 96.19 798 ALA A CA 1
ATOM 6228 C C . ALA A 1 798 ? 14.575 -5.672 -28.791 1.00 96.19 798 ALA A C 1
ATOM 6230 O O . ALA A 1 798 ? 14.364 -5.196 -29.907 1.00 96.19 798 ALA A O 1
ATOM 6231 N N . ILE A 1 799 ? 15.451 -6.659 -28.605 1.00 94.62 799 ILE A N 1
ATOM 6232 C CA . ILE A 1 799 ? 16.036 -7.418 -29.712 1.00 94.62 799 ILE A CA 1
ATOM 6233 C C . ILE A 1 799 ? 15.019 -8.510 -30.091 1.00 94.62 799 ILE A C 1
ATOM 6235 O O . ILE A 1 799 ? 14.707 -9.348 -29.241 1.00 94.62 799 ILE A O 1
ATOM 6239 N N . PRO A 1 800 ? 14.475 -8.531 -31.325 1.00 85.75 800 PRO A N 1
ATOM 6240 C CA . PRO A 1 800 ? 13.374 -9.419 -31.701 1.00 85.75 800 PRO A CA 1
ATOM 6241 C C . PRO A 1 800 ? 13.871 -10.836 -32.038 1.00 85.75 800 PRO A C 1
ATOM 6243 O O . PRO A 1 800 ? 13.743 -11.329 -33.156 1.00 85.75 800 PRO A O 1
ATOM 6246 N N . GLU A 1 801 ? 14.463 -11.508 -31.052 1.00 86.56 801 GLU A N 1
ATOM 6247 C CA . GLU A 1 801 ? 14.906 -12.899 -31.147 1.00 86.56 801 GLU A CA 1
ATOM 6248 C C . GLU A 1 801 ? 13.684 -13.828 -31.109 1.00 86.56 801 GLU A C 1
ATOM 6250 O O . GLU A 1 801 ? 13.227 -14.212 -30.033 1.00 86.56 801 GLU A O 1
ATOM 6255 N N . GLU A 1 802 ? 13.120 -14.151 -32.278 1.00 87.81 802 GLU A N 1
ATOM 6256 C CA . GLU A 1 802 ? 11.887 -14.956 -32.455 1.00 87.81 802 GLU A CA 1
ATOM 6257 C C . GLU A 1 802 ? 10.611 -14.299 -31.883 1.00 87.81 802 GLU A C 1
ATOM 6259 O O . GLU A 1 802 ? 9.529 -14.880 -31.933 1.00 87.81 802 GLU A O 1
ATOM 6264 N N . ALA A 1 803 ? 10.712 -13.076 -31.355 1.00 93.81 803 ALA A N 1
ATOM 6265 C CA . ALA A 1 803 ? 9.577 -12.291 -30.885 1.00 93.81 803 ALA A CA 1
ATOM 6266 C C . ALA A 1 803 ? 8.831 -11.638 -32.061 1.00 93.81 803 ALA A C 1
ATOM 6268 O O . ALA A 1 803 ? 9.444 -11.096 -32.982 1.00 93.81 803 ALA A O 1
ATOM 6269 N N . THR A 1 804 ? 7.500 -11.618 -31.999 1.00 95.88 804 THR A N 1
ATOM 6270 C CA . THR A 1 804 ? 6.674 -10.841 -32.929 1.00 95.88 804 THR A CA 1
ATOM 6271 C C . THR A 1 804 ? 6.718 -9.370 -32.530 1.00 95.88 804 THR A C 1
ATOM 6273 O O . THR A 1 804 ? 6.309 -9.006 -31.424 1.00 95.88 804 THR A O 1
ATOM 6276 N N . VAL A 1 805 ? 7.187 -8.513 -33.439 1.00 96.69 805 VAL A N 1
ATOM 6277 C CA . VAL A 1 805 ? 7.150 -7.057 -33.258 1.00 96.69 805 VAL A CA 1
ATOM 6278 C C . VAL A 1 805 ? 5.726 -6.553 -33.487 1.00 96.69 805 VAL A C 1
ATOM 6280 O O . VAL A 1 805 ? 5.113 -6.801 -34.527 1.00 96.69 805 VAL A O 1
ATOM 6283 N N . LEU A 1 806 ? 5.196 -5.854 -32.488 1.00 95.25 806 LEU A N 1
ATOM 6284 C CA . LEU A 1 806 ? 3.860 -5.266 -32.477 1.00 95.25 806 LEU A CA 1
ATOM 6285 C C . LEU A 1 806 ? 3.911 -3.751 -32.707 1.00 95.25 806 LEU A C 1
ATOM 6287 O O . LEU A 1 806 ? 3.010 -3.201 -33.343 1.00 95.25 806 LEU A O 1
ATOM 6291 N N . GLY A 1 807 ? 4.979 -3.091 -32.253 1.00 94.06 807 GLY A N 1
ATOM 6292 C CA . GLY A 1 807 ? 5.248 -1.673 -32.472 1.00 94.06 807 GLY A CA 1
ATOM 6293 C C . GLY A 1 807 ? 6.734 -1.319 -32.375 1.00 94.06 807 GLY A C 1
ATOM 6294 O O . GLY A 1 807 ? 7.519 -2.032 -31.747 1.00 94.06 807 GLY A O 1
ATOM 6295 N N . GLU A 1 808 ? 7.100 -0.206 -33.005 1.00 94.94 808 GLU A N 1
ATOM 6296 C CA . GLU A 1 808 ? 8.458 0.349 -33.045 1.00 94.94 808 GLU A CA 1
ATOM 6297 C C . GLU A 1 808 ? 8.464 1.809 -32.583 1.00 94.94 808 GLU A C 1
ATOM 6299 O O . GLU A 1 808 ? 7.500 2.546 -32.804 1.00 94.94 808 GLU A O 1
ATOM 6304 N N . TYR A 1 809 ? 9.573 2.259 -31.997 1.00 93.88 809 TYR A N 1
ATOM 6305 C CA . TYR A 1 809 ? 9.769 3.661 -31.640 1.00 93.88 809 TYR A CA 1
ATOM 6306 C C . TYR A 1 809 ? 9.799 4.550 -32.890 1.00 93.88 809 TYR A C 1
ATOM 6308 O O . TYR A 1 809 ? 10.670 4.420 -33.754 1.00 93.88 809 TYR A O 1
ATOM 6316 N N . SER A 1 810 ? 8.890 5.524 -32.957 1.00 90.38 810 SER A N 1
ATOM 6317 C CA . SER A 1 810 ? 8.649 6.381 -34.125 1.00 90.38 810 SER A CA 1
ATOM 6318 C C . SER A 1 810 ? 9.840 7.274 -34.512 1.00 90.38 810 SER A C 1
ATOM 6320 O O . SER A 1 810 ? 9.846 7.832 -35.606 1.00 90.38 810 SER A O 1
ATOM 6322 N N . GLN A 1 811 ? 10.836 7.430 -33.629 1.00 88.81 811 GLN A N 1
ATOM 6323 C CA . GLN A 1 811 ? 12.067 8.191 -33.888 1.00 88.81 811 GLN A CA 1
ATOM 6324 C C . GLN A 1 811 ? 13.215 7.344 -34.461 1.00 88.81 811 GLN A C 1
ATOM 6326 O O . GLN A 1 811 ? 14.114 7.902 -35.086 1.00 88.81 811 GLN A O 1
ATOM 6331 N N . THR A 1 812 ? 13.223 6.027 -34.227 1.00 91.81 812 THR A N 1
ATOM 6332 C CA . THR A 1 812 ? 14.404 5.167 -34.448 1.00 91.81 812 THR A CA 1
ATOM 6333 C C . THR A 1 812 ? 14.127 3.902 -35.261 1.00 91.81 812 THR A C 1
ATOM 6335 O O . THR A 1 812 ? 15.076 3.320 -35.781 1.00 91.81 812 THR A O 1
ATOM 6338 N N . GLY A 1 813 ? 12.866 3.467 -35.380 1.00 93.25 813 GLY A N 1
ATOM 6339 C CA . GLY A 1 813 ? 12.505 2.184 -36.000 1.00 93.25 813 GLY A CA 1
ATOM 6340 C C . GLY A 1 813 ? 12.938 0.964 -35.178 1.00 93.25 813 GLY A C 1
ATOM 6341 O O . GLY A 1 813 ? 13.119 -0.119 -35.725 1.00 93.25 813 GLY A O 1
ATOM 6342 N N . LEU A 1 814 ? 13.180 1.132 -33.872 1.00 95.50 814 LEU A N 1
ATOM 6343 C CA . LEU A 1 814 ? 13.607 0.045 -32.988 1.00 95.50 814 LEU A CA 1
ATOM 6344 C C . LEU A 1 814 ? 12.398 -0.581 -32.267 1.00 95.50 814 LEU A C 1
ATOM 6346 O O . LEU A 1 814 ? 11.544 0.176 -31.796 1.00 95.50 814 LEU A O 1
ATOM 6350 N N . PRO A 1 815 ? 12.308 -1.922 -32.133 1.00 96.00 815 PRO A N 1
ATOM 6351 C CA . PRO A 1 815 ? 11.153 -2.586 -31.525 1.00 96.00 815 PRO A CA 1
ATOM 6352 C C . PRO A 1 815 ? 10.890 -2.140 -30.084 1.00 96.00 815 PRO A C 1
ATOM 6354 O O . PRO A 1 815 ? 11.693 -2.382 -29.182 1.00 96.00 815 PRO A O 1
ATOM 6357 N N . SER A 1 816 ? 9.739 -1.509 -29.873 1.00 94.44 816 SER A N 1
ATOM 6358 C CA . SER A 1 816 ? 9.316 -0.943 -28.590 1.00 94.44 816 SER A CA 1
ATOM 6359 C C . SER A 1 816 ? 8.175 -1.730 -27.953 1.00 94.44 816 SER A C 1
ATOM 6361 O O . SER A 1 816 ? 8.050 -1.742 -26.735 1.00 94.44 816 SER A O 1
ATOM 6363 N N . PHE A 1 817 ? 7.365 -2.429 -28.750 1.00 95.44 817 PHE A N 1
ATOM 6364 C CA . PHE A 1 817 ? 6.310 -3.314 -28.268 1.00 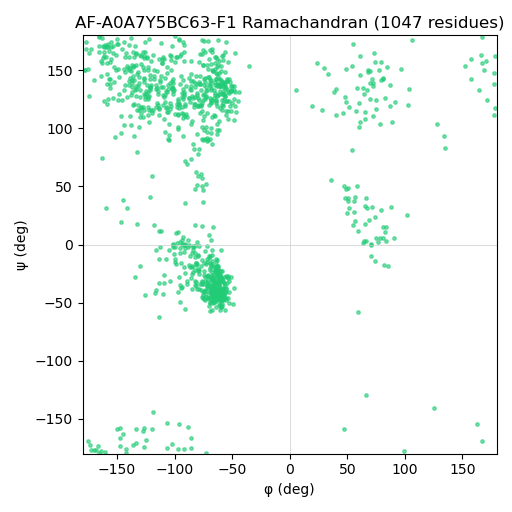95.44 817 PHE A CA 1
ATOM 6365 C C . PHE A 1 817 ? 6.451 -4.673 -28.953 1.00 95.44 817 PHE A C 1
ATOM 6367 O O . PHE A 1 817 ? 6.369 -4.761 -30.180 1.00 95.44 817 PHE A O 1
ATOM 6374 N N . VAL A 1 818 ? 6.695 -5.731 -28.177 1.00 96.75 818 VAL A N 1
ATOM 6375 C CA . VAL A 1 818 ? 6.919 -7.090 -28.698 1.00 96.75 818 VAL A CA 1
ATOM 6376 C C . VAL A 1 818 ? 6.218 -8.146 -27.846 1.00 96.75 818 VAL A C 1
ATOM 6378 O O . VAL A 1 818 ? 6.053 -7.982 -26.636 1.00 96.75 818 VAL A O 1
ATOM 6381 N N . VAL A 1 819 ? 5.858 -9.263 -28.478 1.00 97.00 819 VAL A N 1
ATOM 6382 C CA . VAL A 1 819 ? 5.373 -10.478 -27.811 1.00 97.00 819 VAL A CA 1
ATOM 6383 C C . VAL A 1 819 ? 6.229 -11.673 -28.224 1.00 97.00 819 VAL A C 1
ATOM 6385 O O . VAL A 1 819 ? 6.481 -11.881 -29.411 1.00 97.00 819 VAL A O 1
ATOM 6388 N N . LYS A 1 820 ? 6.679 -12.472 -27.255 1.00 96.94 820 LYS A N 1
ATOM 6389 C CA . LYS A 1 820 ? 7.349 -13.752 -27.493 1.00 96.94 820 LYS A CA 1
ATOM 6390 C C . LYS A 1 820 ? 6.568 -14.875 -26.828 1.00 96.94 820 LYS A C 1
ATOM 6392 O O . LYS A 1 820 ? 6.460 -14.936 -25.605 1.00 96.94 820 LYS A O 1
ATOM 6397 N N . GLU A 1 821 ? 6.042 -15.774 -27.649 1.00 95.88 821 GLU A N 1
ATOM 6398 C CA . GLU A 1 821 ? 5.438 -17.011 -27.175 1.00 95.88 821 GLU A CA 1
ATOM 6399 C C . GLU A 1 821 ? 6.518 -18.065 -26.925 1.00 95.88 821 GLU A C 1
ATOM 6401 O O . GLU A 1 821 ? 7.305 -18.383 -27.816 1.00 95.88 821 GLU A O 1
ATOM 6406 N N . PHE A 1 822 ? 6.527 -18.642 -25.728 1.00 95.31 822 PHE A N 1
ATOM 6407 C CA . PHE A 1 822 ? 7.300 -19.836 -25.416 1.00 95.31 822 PHE A CA 1
ATOM 6408 C C . PHE A 1 822 ? 6.369 -21.040 -25.554 1.00 95.31 822 PHE A C 1
ATOM 6410 O O . PHE A 1 822 ? 5.324 -21.121 -24.897 1.00 95.31 822 PHE A O 1
ATOM 6417 N N . ARG A 1 823 ? 6.700 -21.929 -26.494 1.00 93.62 823 ARG A N 1
ATOM 6418 C CA . ARG A 1 823 ? 5.868 -23.067 -26.893 1.00 93.62 823 ARG A CA 1
ATOM 6419 C C . ARG A 1 823 ? 6.725 -24.327 -26.948 1.00 93.62 823 ARG A C 1
ATOM 6421 O O . ARG A 1 823 ? 7.622 -24.409 -27.783 1.00 93.62 823 ARG A O 1
ATOM 6428 N N . ASP A 1 824 ? 6.434 -25.295 -26.088 1.00 88.31 824 ASP A N 1
ATOM 6429 C CA . ASP A 1 824 ? 7.034 -26.628 -26.101 1.00 88.31 824 ASP A CA 1
ATOM 6430 C C . ASP A 1 824 ? 5.970 -27.648 -26.557 1.00 88.31 824 ASP A C 1
ATOM 6432 O O . ASP A 1 824 ? 5.026 -27.935 -25.817 1.00 88.31 824 ASP A O 1
ATOM 6436 N N . PRO A 1 825 ? 6.077 -28.199 -27.783 1.00 85.19 825 PRO A N 1
ATOM 6437 C CA . PRO A 1 825 ? 5.131 -29.198 -28.284 1.00 85.19 825 PRO A CA 1
ATOM 6438 C C . PRO A 1 825 ? 5.183 -30.549 -27.555 1.00 85.19 825 PRO A C 1
ATOM 6440 O O . PRO A 1 825 ? 4.291 -31.369 -27.763 1.00 85.19 825 PRO A O 1
ATOM 6443 N N . SER A 1 826 ? 6.226 -30.808 -26.761 1.00 89.88 826 SER A N 1
ATOM 6444 C CA . SER A 1 826 ? 6.395 -32.036 -25.975 1.00 89.88 826 SER A CA 1
ATOM 6445 C C . SER A 1 826 ? 5.934 -31.898 -24.521 1.00 89.88 826 SER A C 1
ATOM 6447 O O . SER A 1 826 ? 5.460 -32.881 -23.956 1.00 89.88 826 SER A O 1
ATOM 6449 N N . SER A 1 827 ? 5.988 -30.680 -23.975 1.00 89.31 827 SER A N 1
ATOM 6450 C CA . SER A 1 827 ? 5.534 -30.318 -22.626 1.00 89.31 827 SER A CA 1
ATOM 6451 C C . SER A 1 827 ? 4.671 -29.043 -22.651 1.00 89.31 827 SER A C 1
ATOM 6453 O O . SER A 1 827 ? 5.160 -27.955 -22.328 1.00 89.31 827 SER A O 1
ATOM 6455 N N . PRO A 1 828 ? 3.376 -29.126 -23.022 1.00 88.56 828 PRO A N 1
ATOM 6456 C CA . PRO A 1 828 ? 2.480 -27.967 -23.066 1.00 88.56 828 PRO A CA 1
ATOM 6457 C C . PRO A 1 828 ? 2.318 -27.235 -21.724 1.00 88.56 828 PRO A C 1
ATOM 6459 O O . PRO A 1 828 ? 1.983 -26.051 -21.700 1.00 88.56 828 PRO A O 1
ATOM 6462 N N . GLU A 1 829 ? 2.584 -27.912 -20.608 1.00 89.00 829 GLU A N 1
ATOM 6463 C CA . GLU A 1 829 ? 2.660 -27.339 -19.266 1.00 89.00 829 GLU A CA 1
ATOM 6464 C C . GLU A 1 829 ? 3.797 -26.317 -19.102 1.00 89.00 829 GLU A C 1
ATOM 6466 O O . GLU A 1 829 ? 3.680 -25.422 -18.272 1.00 89.00 829 GLU A O 1
ATOM 6471 N N . ASN A 1 830 ? 4.847 -26.372 -19.930 1.00 91.31 830 ASN A N 1
ATOM 6472 C CA . ASN A 1 830 ? 5.943 -25.395 -19.958 1.00 91.31 830 ASN A CA 1
ATOM 6473 C C . ASN A 1 830 ? 5.670 -24.203 -20.899 1.00 91.31 830 ASN A C 1
ATOM 6475 O O . ASN A 1 830 ? 6.530 -23.339 -21.071 1.00 91.31 830 ASN A O 1
ATOM 6479 N N . ASN A 1 831 ? 4.486 -24.121 -21.517 1.00 95.44 831 ASN A N 1
ATOM 6480 C CA . ASN A 1 831 ? 4.108 -22.975 -22.345 1.00 95.44 831 ASN A CA 1
ATOM 6481 C C . ASN A 1 831 ? 3.921 -21.711 -21.491 1.00 95.44 831 ASN A C 1
ATOM 6483 O O . ASN A 1 831 ? 3.323 -21.771 -20.422 1.00 95.44 831 ASN A O 1
ATOM 6487 N N . TRP A 1 832 ? 4.338 -20.551 -21.998 1.00 96.88 832 TRP A N 1
ATOM 6488 C CA . TRP A 1 832 ? 4.020 -19.226 -21.438 1.00 96.88 832 TRP A CA 1
ATOM 6489 C C . TRP A 1 832 ? 4.178 -18.142 -22.512 1.00 96.88 832 TRP A C 1
ATOM 6491 O O . TRP A 1 832 ? 4.629 -18.424 -23.623 1.00 96.88 832 TRP A O 1
ATOM 6501 N N . THR A 1 833 ? 3.790 -16.901 -22.233 1.00 97.88 833 THR A N 1
ATOM 6502 C CA . THR A 1 833 ? 4.003 -15.771 -23.152 1.00 97.88 833 THR A CA 1
ATOM 6503 C C . THR A 1 833 ? 4.649 -14.607 -22.413 1.00 97.88 833 THR A C 1
ATOM 6505 O O . THR A 1 833 ? 4.190 -14.208 -21.347 1.00 97.88 833 THR A O 1
ATOM 6508 N N . SER A 1 834 ? 5.689 -14.027 -23.009 1.00 97.81 834 SER A N 1
ATOM 6509 C CA . SER A 1 834 ? 6.307 -12.784 -22.552 1.00 97.81 834 SER A CA 1
ATOM 6510 C C . SER A 1 834 ? 5.862 -11.617 -23.427 1.00 97.81 834 SER A C 1
ATOM 6512 O O . SER A 1 834 ? 5.873 -11.722 -24.655 1.00 97.81 834 SER A O 1
ATOM 6514 N N . VAL A 1 835 ? 5.495 -10.495 -22.815 1.00 97.62 835 VAL A N 1
ATOM 6515 C CA . VAL A 1 835 ? 5.134 -9.248 -23.500 1.00 97.62 835 VAL A CA 1
ATOM 6516 C C . VAL A 1 835 ? 5.985 -8.121 -22.925 1.00 97.62 835 VAL A C 1
ATOM 6518 O O . VAL A 1 835 ? 6.029 -7.943 -21.712 1.00 97.62 835 VAL A O 1
ATOM 6521 N N . PHE A 1 836 ? 6.641 -7.340 -23.781 1.00 97.06 836 PHE A N 1
ATOM 6522 C CA . PHE A 1 836 ? 7.429 -6.172 -23.376 1.00 97.06 836 PHE A CA 1
ATOM 6523 C C . PHE A 1 836 ? 6.905 -4.912 -24.063 1.00 97.06 836 PHE A C 1
ATOM 6525 O O . PHE A 1 836 ? 6.715 -4.918 -25.282 1.00 97.06 836 PHE A O 1
ATOM 6532 N N . LEU A 1 837 ? 6.719 -3.836 -23.291 1.00 94.88 837 LEU A N 1
ATOM 6533 C CA . LEU A 1 837 ? 6.361 -2.504 -23.786 1.00 94.88 837 LEU A CA 1
ATOM 6534 C C . LEU A 1 837 ? 7.331 -1.448 -23.237 1.00 94.88 837 LEU A C 1
ATOM 6536 O O . LEU A 1 837 ? 7.250 -1.077 -22.073 1.00 94.88 837 LEU A O 1
ATOM 6540 N N . GLY A 1 838 ? 8.183 -0.902 -24.102 1.00 93.06 838 GLY A N 1
ATOM 6541 C CA . GLY A 1 838 ? 9.105 0.209 -23.844 1.00 93.06 838 GLY A CA 1
ATOM 6542 C C . GLY A 1 838 ? 8.452 1.602 -23.793 1.00 93.06 838 GLY A C 1
ATOM 6543 O O . GLY A 1 838 ? 9.151 2.611 -23.897 1.00 93.06 838 GLY A O 1
ATOM 6544 N N . GLU A 1 839 ? 7.127 1.687 -23.657 1.00 89.25 839 GLU A N 1
ATOM 6545 C CA . GLU A 1 839 ? 6.405 2.933 -23.367 1.00 89.25 839 GLU A CA 1
ATOM 6546 C C . GLU A 1 839 ? 6.011 2.984 -21.887 1.00 89.25 839 GLU A C 1
ATOM 6548 O O . GLU A 1 839 ? 5.552 1.976 -21.352 1.00 89.25 839 GLU A O 1
ATOM 6553 N N . PRO A 1 840 ? 6.091 4.155 -21.235 1.00 85.38 840 PRO A N 1
ATOM 6554 C CA . PRO A 1 840 ? 5.538 4.334 -19.896 1.00 85.38 840 PRO A CA 1
ATOM 6555 C C . PRO A 1 840 ? 4.010 4.491 -19.890 1.00 85.38 840 PRO A C 1
ATOM 6557 O O . PRO A 1 840 ? 3.371 4.318 -18.857 1.00 85.38 840 PRO A O 1
ATOM 6560 N N . SER A 1 841 ? 3.405 4.827 -21.035 1.00 82.81 841 SER A N 1
ATOM 6561 C CA . SER A 1 841 ? 1.961 5.036 -21.150 1.00 82.81 841 SER A CA 1
ATOM 6562 C C . SER A 1 841 ? 1.232 3.715 -21.405 1.00 82.81 841 SER A C 1
ATOM 6564 O O . SER A 1 841 ? 1.231 3.186 -22.517 1.00 82.81 841 SER A O 1
ATOM 6566 N N . VAL A 1 842 ? 0.591 3.200 -20.357 1.00 90.31 842 VAL A N 1
ATOM 6567 C CA . VAL A 1 842 ? -0.324 2.051 -20.399 1.00 90.31 842 VAL A CA 1
ATOM 6568 C C . VAL A 1 842 ? -1.766 2.559 -20.372 1.00 90.31 842 VAL A C 1
ATOM 6570 O O . VAL A 1 842 ? -2.065 3.521 -19.671 1.00 90.31 842 VAL A O 1
ATOM 6573 N N . SER A 1 843 ? -2.667 1.911 -21.115 1.00 92.62 843 SER A N 1
ATOM 6574 C CA . SER A 1 843 ? -4.107 2.201 -21.096 1.00 92.62 843 SER A CA 1
ATOM 6575 C C . SER A 1 843 ? -4.904 1.064 -20.452 1.00 92.62 843 SER A C 1
ATOM 6577 O O . SER A 1 843 ? -4.494 -0.100 -20.489 1.00 92.62 843 SER A O 1
ATOM 6579 N N . SER A 1 844 ? -6.095 1.372 -19.926 1.00 95.00 844 SER A N 1
ATOM 6580 C CA . SER A 1 844 ? -7.046 0.353 -19.451 1.00 95.00 844 SER A CA 1
ATOM 6581 C C . SER A 1 844 ? -7.422 -0.651 -20.546 1.00 95.00 844 SER A C 1
ATOM 6583 O O . SER A 1 844 ? -7.595 -1.836 -20.264 1.00 95.00 844 SER A O 1
ATOM 6585 N N . GLY A 1 845 ? -7.481 -0.191 -21.802 1.00 94.75 845 GLY A N 1
ATOM 6586 C CA . GLY A 1 845 ? -7.677 -1.026 -22.985 1.00 94.75 845 GLY A CA 1
ATOM 6587 C C . GLY A 1 845 ? -6.556 -2.047 -23.183 1.00 94.75 845 GLY A C 1
ATOM 6588 O O . GLY A 1 845 ? -6.852 -3.212 -23.423 1.00 94.75 845 GLY A O 1
ATOM 6589 N N . LEU A 1 846 ? -5.284 -1.663 -23.010 1.00 95.06 846 LEU A N 1
ATOM 6590 C CA . LEU A 1 846 ? -4.167 -2.608 -23.127 1.00 95.06 846 LEU A CA 1
ATOM 6591 C C . LEU A 1 846 ? -4.213 -3.667 -22.021 1.00 95.06 846 LEU A C 1
ATOM 6593 O O . LEU A 1 846 ? -4.040 -4.850 -22.309 1.00 95.06 846 LEU A O 1
ATOM 6597 N N . ILE A 1 847 ? -4.483 -3.263 -20.775 1.00 97.38 847 ILE A N 1
ATOM 6598 C CA . ILE A 1 847 ? -4.627 -4.211 -19.660 1.00 97.38 847 ILE A CA 1
ATOM 6599 C C . ILE A 1 847 ? -5.788 -5.181 -19.920 1.00 97.38 847 ILE A C 1
ATOM 6601 O O . ILE A 1 847 ? -5.627 -6.389 -19.752 1.00 97.38 847 ILE A O 1
ATOM 6605 N N . ARG A 1 848 ? -6.926 -4.677 -20.414 1.00 96.69 848 ARG A N 1
ATOM 6606 C CA . ARG A 1 848 ? -8.074 -5.494 -20.831 1.00 96.69 848 ARG A CA 1
ATOM 6607 C C . ARG A 1 848 ? -7.695 -6.495 -21.926 1.00 96.69 848 ARG A C 1
ATOM 6609 O O . ARG A 1 848 ? -7.981 -7.678 -21.770 1.00 96.69 848 ARG A O 1
ATOM 6616 N N . SER A 1 849 ? -6.998 -6.060 -22.978 1.00 96.06 849 SER A N 1
ATOM 6617 C CA . SER A 1 849 ? -6.538 -6.934 -24.066 1.00 96.06 849 SER A CA 1
ATOM 6618 C C . SER A 1 849 ? -5.519 -7.982 -23.605 1.00 96.06 849 SER A C 1
ATOM 6620 O O . SER A 1 849 ? -5.597 -9.119 -24.063 1.00 96.06 849 SER A O 1
ATOM 6622 N N . LEU A 1 850 ? -4.608 -7.649 -22.679 1.00 97.25 850 LEU A N 1
ATOM 6623 C CA . LEU A 1 850 ? -3.713 -8.623 -22.032 1.00 97.25 850 LEU A CA 1
ATOM 6624 C C . LEU A 1 850 ? -4.514 -9.690 -21.274 1.00 97.25 850 LEU A C 1
ATOM 6626 O O . LEU A 1 850 ? -4.250 -10.881 -21.431 1.00 97.25 850 LEU A O 1
ATOM 6630 N N . GLY A 1 851 ? -5.532 -9.273 -20.514 1.00 97.06 851 GLY A N 1
ATOM 6631 C CA . GLY A 1 851 ? -6.463 -10.181 -19.846 1.00 97.06 851 GLY A CA 1
ATOM 6632 C C . GLY A 1 851 ? -7.198 -11.097 -20.822 1.00 97.06 851 GLY A C 1
ATOM 6633 O O . GLY A 1 851 ? -7.150 -12.315 -20.671 1.00 97.06 851 GLY A O 1
ATOM 6634 N N . GLN A 1 852 ? -7.831 -10.538 -21.855 1.00 95.88 852 GLN A N 1
ATOM 6635 C CA . GLN A 1 852 ? -8.569 -11.312 -22.861 1.00 95.88 852 GLN A CA 1
ATOM 6636 C C . GLN A 1 852 ? -7.668 -12.305 -23.609 1.00 95.88 852 GLN A C 1
ATOM 6638 O O . GLN A 1 852 ? -8.068 -13.446 -23.827 1.00 95.88 852 GLN A O 1
ATOM 6643 N N . TYR A 1 853 ? -6.440 -11.902 -23.948 1.00 95.19 853 TYR A N 1
ATOM 6644 C CA . TYR A 1 853 ? -5.434 -12.764 -24.576 1.00 95.19 853 TYR A CA 1
ATOM 6645 C C . TYR A 1 853 ? -5.000 -13.928 -23.658 1.00 95.19 853 TYR A C 1
ATOM 6647 O O . TYR A 1 853 ? -4.704 -15.012 -24.151 1.00 95.19 853 TYR A O 1
ATOM 6655 N N . ALA A 1 854 ? -5.036 -13.739 -22.334 1.00 96.25 854 ALA A N 1
ATOM 6656 C CA . ALA A 1 854 ? -4.770 -14.774 -21.330 1.00 96.25 854 ALA A CA 1
ATOM 6657 C C . ALA A 1 854 ? -6.022 -15.555 -20.860 1.00 96.25 854 ALA A C 1
ATOM 6659 O O . ALA A 1 854 ? -5.917 -16.406 -19.977 1.00 96.25 854 ALA A O 1
ATOM 6660 N N . GLY A 1 855 ? -7.218 -15.265 -21.388 1.00 95.75 855 GLY A N 1
ATOM 6661 C CA . GLY A 1 855 ? -8.472 -15.893 -20.943 1.00 95.75 855 GLY A CA 1
ATOM 6662 C C . GLY A 1 855 ? -9.002 -15.407 -19.582 1.00 95.75 855 GLY A C 1
ATOM 6663 O O . GLY A 1 855 ? -9.730 -16.137 -18.902 1.00 95.75 855 GLY A O 1
ATOM 6664 N N . ALA A 1 856 ? -8.635 -14.200 -19.148 1.00 96.69 856 ALA A N 1
ATOM 6665 C CA . ALA A 1 856 ? -9.261 -13.511 -18.017 1.00 96.69 856 ALA A CA 1
ATOM 6666 C C . ALA A 1 856 ? -10.684 -13.033 -18.359 1.00 96.69 856 ALA A C 1
ATOM 6668 O O . ALA A 1 856 ? -10.981 -12.724 -19.517 1.00 96.69 856 ALA A O 1
ATOM 6669 N N . HIS A 1 857 ? -11.560 -12.940 -17.355 1.00 96.69 857 HIS A N 1
ATOM 6670 C CA . HIS A 1 857 ? -12.928 -12.458 -17.556 1.00 96.69 857 HIS A CA 1
ATOM 6671 C C . HIS A 1 857 ? -12.995 -10.930 -17.440 1.00 96.69 857 HIS A C 1
ATOM 6673 O O . HIS A 1 857 ? -12.587 -10.350 -16.433 1.00 96.69 857 HIS A O 1
ATOM 6679 N N . VAL A 1 858 ? -13.546 -10.273 -18.466 1.00 97.38 858 VAL A N 1
ATOM 6680 C CA . VAL A 1 858 ? -13.787 -8.822 -18.466 1.00 97.38 858 VAL A CA 1
ATOM 6681 C C . VAL A 1 858 ? -15.198 -8.547 -17.962 1.00 97.38 858 VAL A C 1
ATOM 6683 O O . VAL A 1 858 ? -16.175 -8.839 -18.645 1.00 97.38 858 VAL A O 1
ATOM 6686 N N . TRP A 1 859 ? -15.294 -7.941 -16.783 1.00 97.38 859 TRP A N 1
ATOM 6687 C CA . TRP A 1 859 ? -16.544 -7.577 -16.120 1.00 97.38 859 TRP A CA 1
ATOM 6688 C C . TRP A 1 859 ? -17.130 -6.265 -16.653 1.00 97.38 859 TRP A C 1
ATOM 6690 O O . TRP A 1 859 ? -18.347 -6.145 -16.772 1.00 97.38 859 TRP A O 1
ATOM 6700 N N . ASN A 1 860 ? -16.282 -5.291 -17.010 1.00 95.38 860 ASN A N 1
ATOM 6701 C CA . ASN A 1 860 ? -16.703 -3.988 -17.535 1.00 95.38 860 ASN A CA 1
ATOM 6702 C C . ASN A 1 860 ? -15.852 -3.534 -18.735 1.00 95.38 860 ASN A C 1
ATOM 6704 O O . ASN A 1 860 ? -14.630 -3.667 -18.736 1.00 95.38 860 ASN A O 1
ATOM 6708 N N . PHE A 1 861 ? -16.500 -2.918 -19.724 1.00 94.06 861 PHE A N 1
ATOM 6709 C CA . PHE A 1 861 ? -15.857 -2.330 -20.903 1.00 94.06 861 PHE A CA 1
ATOM 6710 C C . PHE A 1 861 ? -15.835 -0.787 -20.892 1.00 94.06 861 PHE A C 1
ATOM 6712 O O . PHE A 1 861 ? -15.092 -0.186 -21.669 1.00 94.06 861 PHE A O 1
ATOM 6719 N N . HIS A 1 862 ? -16.593 -0.142 -19.996 1.00 93.38 862 HIS A N 1
ATOM 6720 C CA . HIS A 1 862 ? -16.844 1.307 -19.976 1.00 93.38 862 HIS A CA 1
ATOM 6721 C C . HIS A 1 862 ? -15.743 2.168 -19.309 1.00 93.38 862 HIS A C 1
ATOM 6723 O O . HIS A 1 862 ? -15.850 3.389 -19.322 1.00 93.38 862 HIS A O 1
ATOM 6729 N N . ASN A 1 863 ? -14.669 1.571 -18.771 1.00 94.31 863 ASN A N 1
ATOM 6730 C CA . ASN A 1 863 ? -13.586 2.249 -18.021 1.00 94.31 863 ASN A CA 1
ATOM 6731 C C . ASN A 1 863 ? -13.998 2.897 -16.678 1.00 94.31 863 ASN A C 1
ATOM 6733 O O . ASN A 1 863 ? -13.244 3.706 -16.124 1.00 94.31 863 ASN A O 1
ATOM 6737 N N . ASP A 1 864 ? -15.150 2.517 -16.122 1.00 97.06 864 ASP A N 1
ATOM 6738 C CA . ASP A 1 864 ? -15.447 2.745 -14.703 1.00 97.06 864 ASP A CA 1
ATOM 6739 C C . ASP A 1 864 ? -14.463 1.961 -13.818 1.00 97.06 864 ASP A C 1
ATOM 6741 O O . ASP A 1 864 ? -13.859 0.980 -14.263 1.00 97.06 864 ASP A O 1
ATOM 6745 N N . VAL A 1 865 ? -14.326 2.364 -12.557 1.00 97.88 865 VAL A N 1
ATOM 6746 C CA . VAL A 1 865 ? -13.468 1.679 -11.579 1.00 97.88 865 VAL A CA 1
ATOM 6747 C C . VAL A 1 865 ? -14.156 0.393 -11.124 1.00 97.88 865 VAL A C 1
ATOM 6749 O O . VAL A 1 865 ? -15.321 0.432 -10.724 1.00 97.88 865 VAL A O 1
ATOM 6752 N N . VAL A 1 866 ? -13.451 -0.741 -11.179 1.00 97.19 866 VAL A N 1
ATOM 6753 C CA . VAL A 1 866 ? -13.983 -2.061 -10.806 1.00 97.19 866 VAL A CA 1
ATOM 6754 C C . VAL A 1 866 ? -13.126 -2.706 -9.720 1.00 97.19 866 VAL A C 1
ATOM 6756 O O . VAL A 1 866 ? -11.927 -2.902 -9.906 1.00 97.19 866 VAL A O 1
ATOM 6759 N N . HIS A 1 867 ? -13.769 -3.122 -8.629 1.00 97.88 867 HIS A N 1
ATOM 6760 C CA . HIS A 1 867 ? -13.190 -4.033 -7.640 1.00 97.88 867 HIS A CA 1
ATOM 6761 C C . HIS A 1 867 ? -13.985 -5.336 -7.664 1.00 97.88 867 HIS A C 1
ATOM 6763 O O . HIS A 1 867 ? -15.197 -5.331 -7.445 1.00 97.88 867 HIS A O 1
ATOM 6769 N N . VAL A 1 868 ? -13.324 -6.455 -7.969 1.00 96.56 868 VAL A N 1
ATOM 6770 C CA . VAL A 1 868 ? -13.997 -7.750 -8.118 1.00 96.56 868 VAL A CA 1
ATOM 6771 C C . VAL A 1 868 ? -13.135 -8.916 -7.634 1.00 96.56 868 VAL A C 1
ATOM 6773 O O . VAL A 1 868 ? -12.011 -9.132 -8.091 1.00 96.56 868 VAL A O 1
ATOM 6776 N N . ARG A 1 869 ? -13.715 -9.685 -6.711 1.00 94.75 869 ARG A N 1
ATOM 6777 C CA . ARG A 1 869 ? -13.314 -11.030 -6.285 1.00 94.75 869 ARG A CA 1
ATOM 6778 C C . ARG A 1 869 ? -14.613 -11.778 -5.999 1.00 94.75 869 ARG A C 1
ATOM 6780 O O . ARG A 1 869 ? -15.224 -11.497 -4.967 1.00 94.75 869 ARG A O 1
ATOM 6787 N N . PRO A 1 870 ? -15.077 -12.670 -6.894 1.00 94.38 870 PRO A N 1
ATOM 6788 C CA . PRO A 1 870 ? -16.323 -13.396 -6.681 1.00 94.38 870 PRO A CA 1
ATOM 6789 C C . PRO A 1 870 ? -16.344 -14.065 -5.292 1.00 94.38 870 PRO A C 1
ATOM 6791 O O . PRO A 1 870 ? -15.337 -14.662 -4.909 1.00 94.38 870 PRO A O 1
ATOM 6794 N N . PRO A 1 871 ? -17.441 -13.936 -4.524 1.00 96.25 871 PRO A N 1
ATOM 6795 C CA . PRO A 1 871 ? -18.751 -13.471 -4.977 1.00 96.25 871 PRO A CA 1
ATOM 6796 C C . PRO A 1 871 ? -18.947 -11.943 -5.034 1.00 96.25 871 PRO A C 1
ATOM 6798 O O . PRO A 1 871 ? -20.004 -11.509 -5.469 1.00 96.25 871 PRO A O 1
ATOM 6801 N N . PHE A 1 872 ? -17.984 -11.104 -4.645 1.00 97.62 872 PHE A N 1
ATOM 6802 C CA . PHE A 1 872 ? -18.158 -9.644 -4.578 1.00 97.62 872 PHE A CA 1
ATOM 6803 C C . PHE A 1 872 ? -17.748 -8.919 -5.871 1.00 97.62 872 PHE A C 1
ATOM 6805 O O . PHE A 1 872 ? -16.646 -9.114 -6.392 1.00 97.62 872 PHE A O 1
ATOM 6812 N N . LEU A 1 873 ? -18.623 -8.028 -6.351 1.00 97.81 873 LEU A N 1
ATOM 6813 C CA . LEU A 1 873 ? -18.411 -7.153 -7.507 1.00 97.81 873 LEU A CA 1
ATOM 6814 C C . LEU A 1 873 ? -18.873 -5.723 -7.189 1.00 97.81 873 LEU A C 1
ATOM 6816 O O . LEU A 1 873 ? -20.049 -5.493 -6.918 1.00 97.81 873 LEU A O 1
ATOM 6820 N N . THR A 1 874 ? -17.961 -4.756 -7.290 1.00 98.25 874 THR A N 1
ATOM 6821 C CA . THR A 1 874 ? -18.237 -3.320 -7.132 1.00 98.25 874 THR A CA 1
ATOM 6822 C C . THR A 1 874 ? -17.851 -2.565 -8.395 1.00 98.25 874 THR A C 1
ATOM 6824 O O . THR A 1 874 ? -16.750 -2.760 -8.915 1.00 98.25 874 THR A O 1
ATOM 6827 N N . ILE A 1 875 ? -18.722 -1.662 -8.853 1.00 97.81 875 ILE A N 1
ATOM 6828 C CA . ILE A 1 875 ? -18.402 -0.675 -9.891 1.00 97.81 875 ILE A CA 1
ATOM 6829 C C . ILE A 1 875 ? -18.664 0.730 -9.350 1.00 97.81 875 ILE A C 1
ATOM 6831 O O . ILE A 1 875 ? -19.747 1.004 -8.833 1.00 97.81 875 ILE A O 1
ATOM 6835 N N . HIS A 1 876 ? -17.690 1.625 -9.518 1.00 97.88 876 HIS A N 1
ATOM 6836 C CA . HIS A 1 876 ? -17.808 3.056 -9.243 1.00 97.88 876 HIS A CA 1
ATOM 6837 C C . HIS A 1 876 ? -17.711 3.838 -10.561 1.00 97.88 876 HIS A C 1
ATOM 6839 O O . HIS A 1 876 ? -16.671 3.832 -11.227 1.00 97.88 876 HIS A O 1
ATOM 6845 N N . CYS A 1 877 ? -18.830 4.440 -10.968 1.00 97.19 877 CYS A N 1
ATOM 6846 C CA . CYS A 1 877 ? -19.066 4.908 -12.333 1.00 97.19 877 CYS A CA 1
ATOM 6847 C C . CYS A 1 877 ? -18.434 6.274 -12.620 1.00 97.19 877 CYS A C 1
ATOM 6849 O O . CYS A 1 877 ? -18.446 7.156 -11.765 1.00 97.19 877 CYS A O 1
ATOM 6851 N N . THR A 1 878 ? -17.955 6.481 -13.848 1.00 92.88 878 THR A N 1
ATOM 6852 C CA . THR A 1 878 ? -17.468 7.787 -14.331 1.00 92.88 878 THR A CA 1
ATOM 6853 C C . THR A 1 878 ? -18.312 8.251 -15.518 1.00 92.88 878 THR A C 1
ATOM 6855 O O . THR A 1 878 ? -18.315 7.610 -16.567 1.00 92.88 878 THR A O 1
ATOM 6858 N N . GLY A 1 879 ? -19.036 9.357 -15.364 1.00 92.44 879 GLY A N 1
ATOM 6859 C CA . GLY A 1 879 ? -20.078 9.808 -16.286 1.00 92.44 879 GLY A CA 1
ATOM 6860 C C . GLY A 1 879 ? -21.397 9.041 -16.123 1.00 92.44 879 GLY A C 1
ATOM 6861 O O . GLY A 1 879 ? -21.419 7.864 -15.759 1.00 92.44 879 GLY A O 1
ATOM 6862 N N . GLU A 1 880 ? -22.515 9.702 -16.407 1.00 94.12 880 GLU A N 1
ATOM 6863 C CA . GLU A 1 880 ? -23.860 9.119 -16.314 1.00 94.12 880 GLU A CA 1
ATOM 6864 C C . GLU A 1 880 ? -24.179 8.093 -17.428 1.00 94.12 880 GLU A C 1
ATOM 6866 O O . GLU A 1 880 ? -23.354 7.783 -18.292 1.00 94.12 880 GLU A O 1
ATOM 6871 N N . GLY A 1 881 ? -25.393 7.538 -17.401 1.00 94.62 881 GLY A N 1
ATOM 6872 C CA . GLY A 1 881 ? -25.977 6.754 -18.490 1.00 94.62 881 GLY A CA 1
ATOM 6873 C C . GLY A 1 881 ? -25.899 5.234 -18.321 1.00 94.62 881 GLY A C 1
ATOM 6874 O O . GLY A 1 881 ? -25.447 4.699 -17.309 1.00 94.62 881 GLY A O 1
ATOM 6875 N N . GLN A 1 882 ? -26.383 4.514 -19.333 1.00 94.62 882 GLN A N 1
ATOM 6876 C CA . GLN A 1 882 ? -26.489 3.051 -19.317 1.00 94.62 882 GLN A CA 1
ATOM 6877 C C . GLN A 1 882 ? -25.125 2.364 -19.155 1.00 94.62 882 GLN A C 1
ATOM 6879 O O . GLN A 1 882 ? -24.151 2.722 -19.819 1.00 94.62 882 GLN A O 1
ATOM 6884 N N . ARG A 1 883 ? -25.085 1.327 -18.316 1.00 95.31 883 ARG A N 1
ATOM 6885 C CA . ARG A 1 883 ? -23.949 0.418 -18.135 1.00 95.31 883 ARG A CA 1
ATOM 6886 C C . ARG A 1 883 ? -24.358 -1.019 -18.423 1.00 95.31 883 ARG A C 1
ATOM 6888 O O . ARG A 1 883 ? -25.488 -1.427 -18.148 1.00 95.31 883 ARG A O 1
ATOM 6895 N N . ALA A 1 884 ? -23.418 -1.781 -18.973 1.00 95.12 884 ALA A N 1
ATOM 6896 C CA . ALA A 1 884 ? -23.556 -3.206 -19.229 1.00 95.12 884 ALA A CA 1
ATOM 6897 C C . ALA A 1 884 ? -22.329 -3.946 -18.684 1.00 95.12 884 ALA A C 1
ATOM 6899 O O . ALA A 1 884 ? -21.213 -3.738 -19.160 1.00 95.12 884 ALA A O 1
ATOM 6900 N N . LEU A 1 885 ? -22.548 -4.810 -17.695 1.00 97.00 885 LEU A N 1
ATOM 6901 C CA . LEU A 1 885 ? -21.517 -5.667 -17.116 1.00 97.00 885 LEU A CA 1
ATOM 6902 C C . LEU A 1 885 ? -21.657 -7.071 -17.690 1.00 97.00 885 LEU A C 1
ATOM 6904 O O . LEU A 1 885 ? -22.759 -7.621 -17.698 1.00 97.00 885 LEU A O 1
ATOM 6908 N N . ALA A 1 886 ? -20.554 -7.661 -18.138 1.00 97.12 886 ALA A N 1
ATOM 6909 C CA . ALA A 1 886 ? -20.540 -9.055 -18.556 1.00 97.12 886 ALA A CA 1
ATOM 6910 C C . ALA A 1 886 ? -20.266 -9.947 -17.340 1.00 97.12 886 ALA A C 1
ATOM 6912 O O . ALA A 1 886 ? -19.271 -9.768 -16.637 1.00 97.12 886 ALA A O 1
ATOM 6913 N N . LEU A 1 887 ? -21.134 -10.925 -17.102 1.00 97.06 887 LEU A N 1
ATOM 6914 C CA . LEU A 1 887 ? -20.963 -11.962 -16.088 1.00 97.06 887 LEU A CA 1
ATOM 6915 C C . LEU A 1 887 ? -20.529 -13.279 -16.758 1.00 97.06 887 LEU A C 1
ATOM 6917 O O . LEU A 1 887 ? -20.774 -13.475 -17.953 1.00 97.06 887 LEU A O 1
ATOM 6921 N N . PRO A 1 888 ? -19.911 -14.213 -16.017 1.00 95.44 888 PRO A N 1
ATOM 6922 C CA . PRO A 1 888 ? -19.752 -15.590 -16.471 1.00 95.44 888 PRO A CA 1
ATOM 6923 C C . PRO A 1 888 ? -21.100 -16.266 -16.785 1.00 95.44 888 PRO A C 1
ATOM 6925 O O . PRO A 1 888 ? -22.164 -15.859 -16.312 1.00 95.44 888 PRO A O 1
ATOM 6928 N N . ALA A 1 889 ? -21.072 -17.329 -17.592 1.00 91.94 889 ALA A N 1
ATOM 6929 C CA . ALA A 1 889 ? -22.285 -18.057 -17.959 1.00 91.94 889 ALA A CA 1
ATOM 6930 C C . ALA A 1 889 ? -22.998 -18.641 -16.723 1.00 91.94 889 ALA A C 1
ATOM 6932 O O . ALA A 1 889 ? -22.358 -19.143 -15.802 1.00 91.94 889 ALA A O 1
ATOM 6933 N N . ASN A 1 890 ? -24.334 -18.600 -16.730 1.00 91.88 890 ASN A N 1
ATOM 6934 C CA . ASN A 1 890 ? -25.226 -19.036 -15.642 1.00 91.88 890 ASN A CA 1
ATOM 6935 C C . ASN A 1 890 ? -25.115 -18.254 -14.315 1.00 91.88 890 ASN A C 1
ATOM 6937 O O . ASN A 1 890 ? -25.852 -18.569 -13.379 1.00 91.88 890 ASN A O 1
ATOM 6941 N N . PHE A 1 891 ? -24.262 -17.226 -14.216 1.00 96.94 891 PHE A N 1
ATOM 6942 C CA . PHE A 1 891 ? -24.198 -16.398 -13.012 1.00 96.94 891 PHE A CA 1
ATOM 6943 C C . PHE A 1 891 ? -25.474 -15.563 -12.851 1.00 96.94 891 PHE A C 1
ATOM 6945 O O . PHE A 1 891 ? -26.005 -14.994 -13.807 1.00 96.94 891 PHE A O 1
ATOM 6952 N N . SER A 1 892 ? -25.944 -15.472 -11.610 1.00 97.31 892 SER A N 1
ATOM 6953 C CA . SER A 1 892 ? -26.945 -14.496 -11.175 1.00 97.31 892 SER A CA 1
ATOM 6954 C C . SER A 1 892 ? -26.255 -13.315 -10.493 1.00 97.31 892 SER A C 1
ATOM 6956 O O . SER A 1 892 ? -25.115 -13.445 -10.045 1.00 97.31 892 SER A O 1
ATOM 6958 N N . ALA A 1 893 ? -26.956 -12.185 -10.374 1.00 97.81 893 ALA A N 1
ATOM 6959 C CA . ALA A 1 893 ? -26.514 -11.065 -9.549 1.00 97.81 893 ALA A CA 1
ATOM 6960 C C . ALA A 1 893 ? -27.594 -10.635 -8.550 1.00 97.81 893 ALA A C 1
ATOM 6962 O O . ALA A 1 893 ? -28.787 -10.632 -8.869 1.00 97.81 893 ALA A O 1
ATOM 6963 N N . TYR A 1 894 ? -27.162 -10.243 -7.357 1.00 97.62 894 TYR A N 1
ATOM 6964 C CA . TYR A 1 894 ? -28.001 -9.698 -6.292 1.00 97.62 894 TYR A CA 1
ATOM 6965 C C . TYR A 1 894 ? -27.432 -8.346 -5.859 1.00 97.62 894 TYR A C 1
ATOM 6967 O O . TYR A 1 894 ? -26.248 -8.244 -5.545 1.00 97.62 894 TYR A O 1
ATOM 6975 N N . ASP A 1 895 ? -28.261 -7.308 -5.887 1.00 97.12 895 ASP A N 1
ATOM 6976 C CA . ASP A 1 895 ? -27.883 -5.934 -5.570 1.00 97.12 895 ASP A CA 1
ATOM 6977 C C . ASP A 1 895 ? -27.789 -5.762 -4.050 1.00 97.12 895 ASP A C 1
ATOM 6979 O O . ASP A 1 895 ? -28.786 -5.852 -3.331 1.00 97.12 895 ASP A O 1
ATOM 6983 N N . LEU A 1 896 ? -26.575 -5.526 -3.550 1.00 95.31 896 LEU A N 1
ATOM 6984 C CA . LEU A 1 896 ? -26.301 -5.437 -2.117 1.00 95.31 896 LEU A CA 1
ATOM 6985 C C . LEU A 1 896 ? -26.822 -4.146 -1.475 1.00 95.31 896 LEU A C 1
ATOM 6987 O O . LEU A 1 896 ? -26.927 -4.109 -0.246 1.00 95.31 896 LEU A O 1
ATOM 6991 N N . LEU A 1 897 ? -27.131 -3.118 -2.272 1.00 93.75 897 LEU A N 1
ATOM 6992 C CA . LEU A 1 897 ? -27.627 -1.822 -1.800 1.00 93.75 897 LEU A CA 1
ATOM 6993 C C . LEU A 1 897 ? -29.160 -1.756 -1.831 1.00 93.75 897 LEU A C 1
ATOM 6995 O O . LEU A 1 897 ? -29.763 -1.151 -0.952 1.00 93.75 897 LEU A O 1
ATOM 6999 N N . LYS A 1 898 ? -29.797 -2.400 -2.819 1.00 93.31 898 LYS A N 1
ATOM 7000 C CA . LYS A 1 898 ? -31.265 -2.512 -2.912 1.00 93.31 898 LYS A CA 1
ATOM 7001 C C . LYS A 1 898 ? -31.828 -3.696 -2.121 1.00 93.31 898 LYS A C 1
ATOM 7003 O O . LYS A 1 898 ? -32.957 -3.616 -1.656 1.00 93.31 898 LYS A O 1
ATOM 7008 N N . GLY A 1 899 ? -31.053 -4.773 -1.960 1.00 94.56 899 GLY A N 1
ATOM 7009 C CA . GLY A 1 899 ? -31.504 -6.014 -1.321 1.00 94.56 899 GLY A CA 1
ATOM 7010 C C . GLY A 1 899 ? -32.335 -6.918 -2.238 1.00 94.56 899 GLY A C 1
ATOM 7011 O O . GLY A 1 899 ? -33.207 -7.632 -1.754 1.00 94.56 899 GLY A O 1
ATOM 7012 N N . ASP A 1 900 ? -32.085 -6.877 -3.551 1.00 96.44 900 ASP A N 1
ATOM 7013 C CA . ASP A 1 900 ? -32.943 -7.503 -4.566 1.00 96.44 900 ASP A CA 1
ATOM 7014 C C . ASP A 1 900 ? -32.157 -8.237 -5.664 1.00 96.44 900 ASP A C 1
ATOM 7016 O O . ASP A 1 900 ? -31.016 -7.902 -5.995 1.00 96.44 900 ASP A O 1
ATOM 7020 N N . TRP A 1 901 ? -32.791 -9.231 -6.293 1.00 96.81 901 TRP A N 1
ATOM 7021 C CA . TRP A 1 901 ? -32.215 -9.932 -7.447 1.00 96.81 901 TRP A CA 1
ATOM 7022 C C . TRP A 1 901 ? -32.243 -9.056 -8.699 1.00 96.81 901 TRP A C 1
ATOM 7024 O O . TRP A 1 901 ? -33.297 -8.580 -9.115 1.00 96.81 901 TRP A O 1
ATOM 7034 N N . SER A 1 902 ? -31.091 -8.900 -9.349 1.00 96.19 902 SER A N 1
ATOM 7035 C CA . SER A 1 902 ? -30.989 -8.141 -10.595 1.00 96.19 902 SER A CA 1
ATOM 7036 C C . SER A 1 902 ? -31.349 -8.995 -11.814 1.00 96.19 902 SER A C 1
ATOM 7038 O O . SER A 1 902 ? -30.950 -10.158 -11.915 1.00 96.19 902 SER A O 1
ATOM 7040 N N . THR A 1 903 ? -32.060 -8.408 -12.779 1.00 93.06 903 THR A N 1
ATOM 7041 C CA . THR A 1 903 ? -32.371 -9.058 -14.061 1.00 93.06 903 THR A CA 1
ATOM 7042 C C . THR A 1 903 ? -31.104 -9.233 -14.900 1.00 93.06 903 THR A C 1
ATOM 7044 O O . THR A 1 903 ? -30.434 -8.255 -15.230 1.00 93.06 903 THR A O 1
ATOM 7047 N N . ILE A 1 904 ? -30.798 -10.479 -15.278 1.00 94.50 904 ILE A N 1
ATOM 7048 C CA . ILE A 1 904 ? -29.666 -10.833 -16.144 1.00 94.50 904 ILE A CA 1
ATOM 7049 C C . ILE A 1 904 ? -30.179 -11.268 -17.517 1.00 94.50 904 ILE A C 1
ATOM 7051 O O . ILE A 1 904 ? -30.929 -12.236 -17.632 1.00 94.50 904 ILE A O 1
ATOM 7055 N N . GLU A 1 905 ? -29.723 -10.594 -18.571 1.00 90.62 905 GLU A N 1
ATOM 7056 C CA . GLU A 1 905 ? -30.066 -10.912 -19.958 1.00 90.62 905 GLU A CA 1
ATOM 7057 C C . GLU A 1 905 ? -28.826 -11.405 -20.703 1.00 90.62 905 GLU A C 1
ATOM 7059 O O . GLU A 1 905 ? -27.869 -10.657 -20.879 1.00 90.62 905 GLU A O 1
ATOM 7064 N N . SER A 1 906 ? -28.824 -12.658 -21.172 1.00 89.62 906 SER A N 1
ATOM 7065 C CA . SER A 1 906 ? -27.686 -13.242 -21.914 1.00 89.62 906 SER A CA 1
ATOM 7066 C C . SER A 1 906 ? -26.333 -13.053 -21.198 1.00 89.62 906 SER A C 1
ATOM 7068 O O . SER A 1 906 ? -25.370 -12.574 -21.792 1.00 89.62 906 SER A O 1
ATOM 7070 N N . ALA A 1 907 ? -26.289 -13.374 -19.898 1.00 93.75 907 ALA A N 1
ATOM 7071 C CA . ALA A 1 907 ? -25.150 -13.139 -18.996 1.00 93.75 907 ALA A CA 1
ATOM 7072 C C . ALA A 1 907 ? -24.684 -11.665 -18.891 1.00 93.75 907 ALA A C 1
ATOM 7074 O O . ALA A 1 907 ? -23.566 -11.395 -18.465 1.00 93.75 907 ALA A O 1
ATOM 7075 N N . THR A 1 908 ? -25.537 -10.697 -19.243 1.00 96.38 908 THR A N 1
ATOM 7076 C CA . THR A 1 908 ? -25.283 -9.260 -19.065 1.00 96.38 908 THR A CA 1
ATOM 7077 C C . THR A 1 908 ? -26.161 -8.693 -17.950 1.00 96.38 908 THR A C 1
ATOM 7079 O O . THR A 1 908 ? -27.382 -8.852 -17.987 1.00 96.38 908 THR A O 1
ATOM 7082 N N . LEU A 1 909 ? -25.558 -7.984 -16.994 1.00 96.19 909 LEU A N 1
ATOM 7083 C CA . LEU A 1 909 ? -26.260 -7.131 -16.030 1.00 96.19 909 LEU A CA 1
ATOM 7084 C C . LEU A 1 909 ? -26.333 -5.703 -16.587 1.00 96.19 909 LEU A C 1
ATOM 7086 O O . LEU A 1 909 ? -25.310 -5.142 -16.983 1.00 96.19 909 LEU A O 1
ATOM 7090 N N . ARG A 1 910 ? -27.533 -5.112 -16.629 1.00 95.44 910 ARG A N 1
ATOM 7091 C CA . ARG A 1 910 ? -27.773 -3.751 -17.138 1.00 95.44 910 ARG A CA 1
ATOM 7092 C C . ARG A 1 910 ? -28.375 -2.853 -16.065 1.00 95.44 910 ARG A C 1
ATOM 7094 O O . ARG A 1 910 ? -29.291 -3.266 -15.362 1.00 95.44 910 ARG A O 1
ATOM 7101 N N . PHE A 1 911 ? -27.894 -1.617 -15.981 1.00 93.81 911 PHE A N 1
ATOM 7102 C CA . PHE A 1 911 ? -28.447 -0.576 -15.111 1.00 93.81 911 PHE A CA 1
ATOM 7103 C C . PHE A 1 911 ? -28.149 0.819 -15.676 1.00 93.81 911 PHE A C 1
ATOM 7105 O O . PHE A 1 911 ? -27.297 0.979 -16.552 1.00 93.81 911 PHE A O 1
ATOM 7112 N N . ASN A 1 912 ? -28.843 1.843 -15.173 1.00 94.38 912 ASN A N 1
ATOM 7113 C CA . ASN A 1 912 ? -28.516 3.237 -15.466 1.00 94.38 912 ASN A CA 1
ATOM 7114 C C . ASN A 1 912 ? -27.647 3.808 -14.340 1.00 94.38 912 ASN A C 1
ATOM 7116 O O . ASN A 1 912 ? -28.086 3.837 -13.190 1.00 94.38 912 ASN A O 1
ATOM 7120 N N . ALA A 1 913 ? -26.442 4.267 -14.661 1.00 94.38 913 ALA A N 1
ATOM 7121 C CA . ALA A 1 913 ? -25.580 4.968 -13.722 1.00 94.38 913 ALA A CA 1
ATOM 7122 C C . ALA A 1 913 ? -25.914 6.468 -13.685 1.00 94.38 913 ALA A C 1
ATOM 7124 O O . ALA A 1 913 ? -26.258 7.072 -14.703 1.00 94.38 913 ALA A O 1
ATOM 7125 N N . LEU A 1 914 ? -25.753 7.074 -12.512 1.00 94.81 914 LEU A N 1
ATOM 7126 C CA . LEU A 1 914 ? -25.480 8.508 -12.394 1.00 94.81 914 LEU A CA 1
ATOM 7127 C C . LEU A 1 914 ? -23.959 8.709 -12.374 1.00 94.81 914 LEU A C 1
ATOM 7129 O O . LEU A 1 914 ? -23.220 7.778 -12.029 1.00 94.81 914 LEU A O 1
ATOM 7133 N N . ASP A 1 915 ? -23.488 9.906 -12.718 1.00 94.00 915 ASP A N 1
ATOM 7134 C CA . ASP A 1 915 ? -22.066 10.225 -12.576 1.00 94.00 915 ASP A CA 1
ATOM 7135 C C . ASP A 1 915 ? -21.610 10.035 -11.119 1.00 94.00 915 ASP A C 1
ATOM 7137 O O . ASP A 1 915 ? -22.346 10.322 -10.172 1.00 94.00 915 ASP A O 1
ATOM 7141 N N . GLY A 1 916 ? -20.426 9.453 -10.945 1.00 95.00 916 GLY A N 1
ATOM 7142 C CA . GLY A 1 916 ? -19.859 9.098 -9.651 1.00 95.00 916 GLY A CA 1
ATOM 7143 C C . GLY A 1 916 ? -20.585 8.007 -8.855 1.00 95.00 916 GLY A C 1
ATOM 7144 O O . GLY A 1 916 ? -20.165 7.727 -7.734 1.00 95.00 916 GLY A O 1
ATOM 7145 N N . SER A 1 917 ? -21.655 7.390 -9.375 1.00 97.00 917 SER A N 1
ATOM 7146 C CA . SER A 1 917 ? -22.456 6.424 -8.603 1.00 97.00 917 SER A CA 1
ATOM 7147 C C . SER A 1 917 ? -21.772 5.067 -8.402 1.00 97.00 917 SER A C 1
ATOM 7149 O O . SER A 1 917 ? -21.177 4.509 -9.327 1.00 97.00 917 SER A O 1
ATOM 7151 N N . THR A 1 918 ? -21.904 4.504 -7.198 1.00 98.00 918 THR A N 1
ATOM 7152 C CA . THR A 1 918 ? -21.359 3.181 -6.844 1.00 98.00 918 THR A CA 1
ATOM 7153 C C . THR A 1 918 ? -22.461 2.134 -6.750 1.00 98.00 918 THR A C 1
ATOM 7155 O O . THR A 1 918 ? -23.509 2.387 -6.160 1.00 98.00 918 THR A O 1
ATOM 7158 N N . HIS A 1 919 ? -22.208 0.946 -7.299 1.00 97.50 919 HIS A N 1
ATOM 7159 C CA . HIS A 1 919 ? -23.133 -0.188 -7.296 1.00 97.50 919 HIS A CA 1
ATOM 7160 C C . HIS A 1 919 ? -22.384 -1.434 -6.811 1.00 97.50 919 HIS A C 1
ATOM 7162 O O . HIS A 1 919 ? -21.307 -1.742 -7.327 1.00 97.50 919 HIS A O 1
ATOM 7168 N N . LEU A 1 920 ? -22.932 -2.116 -5.800 1.00 97.62 920 LEU A N 1
ATOM 7169 C CA . LEU A 1 920 ? -22.352 -3.314 -5.183 1.00 97.62 920 LEU A CA 1
ATOM 7170 C C . LEU A 1 920 ? -23.263 -4.512 -5.453 1.00 97.62 920 LEU A C 1
ATOM 7172 O O . LEU A 1 920 ? -24.468 -4.451 -5.206 1.00 97.62 920 LEU A O 1
ATOM 7176 N N . PHE A 1 921 ? -22.675 -5.620 -5.891 1.00 97.81 921 PHE A N 1
ATOM 7177 C CA . PHE A 1 921 ? -23.381 -6.853 -6.214 1.00 97.81 921 PHE A CA 1
ATOM 7178 C C . PHE A 1 921 ? -22.696 -8.071 -5.592 1.00 97.81 921 PHE A C 1
ATOM 7180 O O . PHE A 1 921 ? -21.466 -8.145 -5.527 1.00 97.81 921 PHE A O 1
ATOM 7187 N N . LEU A 1 922 ? -23.503 -9.064 -5.218 1.00 97.56 922 LEU A N 1
ATOM 7188 C CA . LEU A 1 922 ? -23.055 -10.453 -5.191 1.00 97.56 922 LEU A CA 1
ATOM 7189 C C . LEU A 1 922 ? -23.243 -11.065 -6.583 1.00 97.56 922 LEU A C 1
ATOM 7191 O O . LEU A 1 922 ? -24.292 -10.863 -7.197 1.00 97.56 922 LEU A O 1
ATOM 7195 N N . VAL A 1 923 ? -22.257 -11.820 -7.065 1.00 97.19 923 VAL A N 1
ATOM 7196 C CA . VAL A 1 923 ? -22.241 -12.507 -8.366 1.00 97.19 923 VAL A CA 1
ATOM 7197 C C . VAL A 1 923 ? -21.691 -13.930 -8.226 1.00 97.19 923 VAL A C 1
ATOM 7199 O O . VAL A 1 923 ? -20.644 -14.141 -7.622 1.00 97.19 923 VAL A O 1
ATOM 7202 N N . GLY A 1 924 ? -22.395 -14.917 -8.778 1.00 96.62 924 GLY A N 1
ATOM 7203 C CA . GLY A 1 924 ? -22.087 -16.343 -8.593 1.00 96.62 924 GLY A CA 1
ATOM 7204 C C . GLY A 1 924 ? -23.232 -17.238 -9.064 1.00 96.62 924 GLY A C 1
ATOM 7205 O O . GLY A 1 924 ? -24.181 -16.746 -9.692 1.00 96.62 924 GLY A O 1
ATOM 7206 N N . LEU A 1 925 ? -23.191 -18.539 -8.758 1.00 96.50 925 LEU A N 1
ATOM 7207 C CA . LEU A 1 925 ? -24.351 -19.399 -8.994 1.00 96.50 925 LEU A CA 1
ATOM 7208 C C . LEU A 1 925 ? -25.463 -19.042 -8.002 1.00 96.50 925 LEU A C 1
ATOM 7210 O O . LEU A 1 925 ? -25.217 -18.691 -6.848 1.00 96.50 925 LEU A O 1
ATOM 7214 N N . ARG A 1 926 ? -26.720 -19.118 -8.452 1.00 96.00 926 ARG A N 1
ATOM 7215 C CA . ARG A 1 926 ? -27.860 -18.632 -7.660 1.00 96.00 926 ARG A CA 1
ATOM 7216 C C . ARG A 1 926 ? -27.964 -19.323 -6.296 1.00 96.00 926 ARG A C 1
ATOM 7218 O O . ARG A 1 926 ? -28.244 -18.658 -5.306 1.00 96.00 926 ARG A O 1
ATOM 7225 N N . GLU A 1 927 ? -27.716 -20.628 -6.252 1.00 96.38 927 GLU A N 1
ATOM 7226 C CA . GLU A 1 927 ? -27.806 -21.448 -5.038 1.00 96.38 927 GLU A CA 1
ATOM 7227 C C . GLU A 1 927 ? -26.695 -21.106 -4.031 1.00 96.38 927 GLU A C 1
ATOM 7229 O O . GLU A 1 927 ? -26.984 -20.946 -2.848 1.00 96.38 927 GLU A O 1
ATOM 7234 N N . GLU A 1 928 ? -25.462 -20.872 -4.498 1.00 95.50 928 GLU A N 1
ATOM 7235 C CA . GLU A 1 928 ? -24.332 -20.402 -3.677 1.00 95.50 928 GLU A CA 1
ATOM 7236 C C . GLU A 1 928 ? -24.631 -19.030 -3.057 1.00 95.50 928 GLU A C 1
ATOM 7238 O O . GLU A 1 928 ? -24.453 -18.823 -1.858 1.00 95.50 928 GLU A O 1
ATOM 7243 N N . LEU A 1 929 ? -25.149 -18.097 -3.864 1.00 96.50 929 LEU A N 1
ATOM 7244 C CA . LEU A 1 929 ? -25.532 -16.769 -3.389 1.00 96.50 929 LEU A CA 1
ATOM 7245 C C . LEU A 1 929 ? -26.725 -16.821 -2.424 1.00 96.50 929 LEU A C 1
ATOM 7247 O O . LEU A 1 929 ? -26.760 -16.057 -1.464 1.00 96.50 929 LEU A O 1
ATOM 7251 N N . GLN A 1 930 ? -27.691 -17.720 -2.640 1.00 96.31 930 GLN A N 1
ATOM 7252 C CA . GLN A 1 930 ? -28.799 -17.936 -1.704 1.00 96.31 930 GLN A CA 1
ATOM 7253 C C . GLN A 1 930 ? -28.325 -18.546 -0.380 1.00 96.31 930 GLN A C 1
ATOM 7255 O O . GLN A 1 930 ? -28.845 -18.156 0.661 1.00 96.31 930 GLN A O 1
ATOM 7260 N N . ALA A 1 931 ? -27.332 -19.441 -0.399 1.00 94.50 931 ALA A N 1
ATOM 7261 C CA . ALA A 1 931 ? -26.703 -19.952 0.815 1.00 94.50 931 ALA A CA 1
ATOM 7262 C C . ALA A 1 931 ? -25.958 -18.837 1.567 1.00 94.50 931 ALA A C 1
ATOM 7264 O O . ALA A 1 931 ? -26.195 -18.652 2.757 1.00 94.50 931 ALA A O 1
ATOM 7265 N N . LEU A 1 932 ? -25.145 -18.031 0.871 1.00 94.00 932 LEU A N 1
ATOM 7266 C CA . LEU A 1 932 ? -24.404 -16.908 1.459 1.00 94.00 932 LEU A CA 1
ATOM 7267 C C . LEU A 1 932 ? -25.325 -15.835 2.069 1.00 94.00 932 LEU A C 1
ATOM 7269 O O . LEU A 1 932 ? -25.038 -15.302 3.138 1.00 94.00 932 LEU A O 1
ATOM 7273 N N . LEU A 1 933 ? -26.452 -15.537 1.415 1.00 93.62 933 LEU A N 1
ATOM 7274 C CA . LEU A 1 933 ? -27.479 -14.619 1.926 1.00 93.62 933 LEU A CA 1
ATOM 7275 C C . LEU A 1 933 ? -28.287 -15.192 3.105 1.00 93.62 933 LEU A C 1
ATOM 7277 O O . LEU A 1 933 ? -28.974 -14.428 3.780 1.00 93.62 933 LEU A O 1
ATOM 7281 N N . ALA A 1 934 ? -28.218 -16.504 3.348 1.00 93.31 934 ALA A N 1
ATOM 7282 C CA . ALA A 1 934 ? -28.902 -17.196 4.440 1.00 93.31 934 ALA A CA 1
ATOM 7283 C C . ALA A 1 934 ? -27.986 -17.530 5.636 1.00 93.31 934 ALA A C 1
ATOM 7285 O O . ALA A 1 934 ? -28.458 -18.126 6.604 1.00 93.31 934 ALA A O 1
ATOM 7286 N N . VAL A 1 935 ? -26.698 -17.161 5.592 1.00 90.25 935 VAL A N 1
ATOM 7287 C CA . VAL A 1 935 ? -25.771 -17.351 6.720 1.00 90.25 935 VAL A CA 1
ATOM 7288 C C . VAL A 1 935 ? -26.208 -16.487 7.906 1.00 90.25 935 VAL A C 1
ATOM 7290 O O . VAL A 1 935 ? -26.431 -15.284 7.763 1.00 90.25 935 VAL A O 1
ATOM 7293 N N . SER A 1 936 ? -26.299 -17.098 9.089 1.00 92.25 936 SER A N 1
ATOM 7294 C CA . SER A 1 936 ? -26.551 -16.380 10.339 1.00 92.25 936 SER A CA 1
ATOM 7295 C C . SER A 1 936 ? -25.382 -15.438 10.662 1.00 92.25 936 SER A C 1
ATOM 7297 O O . SER A 1 936 ? -24.236 -15.899 10.696 1.00 92.25 936 SER A O 1
ATOM 7299 N N . PRO A 1 937 ? -25.628 -14.145 10.951 1.00 91.38 937 PRO A N 1
ATOM 7300 C CA . PRO A 1 937 ? -24.582 -13.230 11.401 1.00 91.38 937 PRO A CA 1
ATOM 7301 C C . PRO A 1 937 ? -23.835 -13.731 12.641 1.00 91.38 937 PRO A C 1
ATOM 7303 O O . PRO A 1 937 ? -22.617 -13.586 12.710 1.00 91.38 937 PRO A O 1
ATOM 7306 N N . ASP A 1 938 ? -24.542 -14.371 13.576 1.00 90.06 938 ASP A N 1
ATOM 7307 C CA . ASP A 1 938 ? -23.953 -14.895 14.812 1.00 90.06 938 ASP A CA 1
ATOM 7308 C C . ASP A 1 938 ? -22.988 -16.058 14.536 1.00 90.06 938 ASP A C 1
ATOM 7310 O O . ASP A 1 938 ? -21.919 -16.122 15.138 1.00 90.06 938 ASP A O 1
ATOM 7314 N N . ASP A 1 939 ? -23.317 -16.941 13.585 1.00 88.50 939 ASP A N 1
ATOM 7315 C CA . ASP A 1 939 ? -22.446 -18.059 13.195 1.00 88.50 939 ASP A CA 1
ATOM 7316 C C . ASP A 1 939 ? -21.230 -17.561 12.397 1.00 88.50 939 ASP A C 1
ATOM 7318 O O . ASP A 1 939 ? -20.107 -18.009 12.622 1.00 88.50 939 ASP A O 1
ATOM 7322 N N . ALA A 1 940 ? -21.425 -16.580 11.507 1.00 88.50 940 ALA A N 1
ATOM 7323 C CA . ALA A 1 940 ? -20.341 -15.945 10.755 1.00 88.50 940 ALA A CA 1
ATOM 7324 C C . ALA A 1 940 ? -19.330 -15.227 11.667 1.00 88.50 940 ALA A C 1
ATOM 7326 O O . ALA A 1 940 ? -18.125 -15.238 11.384 1.00 88.50 940 ALA A O 1
ATOM 7327 N N . LEU A 1 941 ? -19.815 -14.619 12.756 1.00 92.50 941 LEU A N 1
ATOM 7328 C CA . LEU A 1 941 ? -19.014 -13.917 13.760 1.00 92.50 941 LEU A CA 1
ATOM 7329 C C . LEU A 1 941 ? -18.495 -14.814 14.893 1.00 92.50 941 LEU A C 1
ATOM 7331 O O . LEU A 1 941 ? -17.758 -14.330 15.752 1.00 92.50 941 LEU A O 1
ATOM 7335 N N . ARG A 1 942 ? -18.826 -16.108 14.907 1.00 91.06 942 ARG A N 1
ATOM 7336 C CA . ARG A 1 942 ? -18.294 -17.072 15.876 1.00 91.06 942 ARG A CA 1
ATOM 7337 C C . ARG A 1 942 ? -16.978 -17.670 15.383 1.00 91.06 942 ARG A C 1
ATOM 7339 O O . ARG A 1 942 ? -16.798 -17.950 14.194 1.00 91.06 942 ARG A O 1
ATOM 7346 N N . MET A 1 943 ? -16.056 -17.900 16.312 1.00 87.69 943 MET A N 1
ATOM 7347 C CA . MET A 1 943 ? -14.828 -18.651 16.076 1.00 87.69 943 MET A CA 1
ATOM 7348 C C . MET A 1 943 ? -14.440 -19.415 17.346 1.00 87.69 943 MET A C 1
ATOM 7350 O O . MET A 1 943 ? -13.837 -18.856 18.256 1.00 87.69 943 MET A O 1
ATOM 7354 N N . GLU A 1 944 ? -14.832 -20.690 17.418 1.00 76.38 944 GLU A N 1
ATOM 7355 C CA . GLU A 1 944 ? -14.550 -21.546 18.582 1.00 76.38 944 GLU A CA 1
ATOM 7356 C C . GLU A 1 944 ? -13.077 -21.970 18.625 1.00 76.38 944 GLU A C 1
ATOM 7358 O O . GLU A 1 944 ? -12.416 -21.816 19.649 1.00 76.38 944 GLU A O 1
ATOM 7363 N N . ASP A 1 945 ? -12.560 -22.440 17.487 1.00 80.69 945 ASP A N 1
ATOM 7364 C CA . ASP A 1 945 ? -11.155 -22.787 17.298 1.00 80.69 945 ASP A CA 1
ATOM 7365 C C . ASP A 1 945 ? -10.414 -21.635 16.609 1.00 80.69 945 ASP A C 1
ATOM 7367 O O . ASP A 1 945 ? -10.740 -21.244 15.486 1.00 80.69 945 ASP A O 1
ATOM 7371 N N . ILE A 1 946 ? -9.387 -21.107 17.277 1.00 82.50 946 ILE A N 1
ATOM 7372 C CA . ILE A 1 946 ? -8.490 -20.079 16.736 1.00 82.50 946 ILE A CA 1
ATOM 7373 C C . ILE A 1 946 ? -7.501 -20.752 15.765 1.00 82.50 946 ILE A C 1
ATOM 7375 O O . ILE A 1 946 ? -6.725 -21.607 16.204 1.00 82.50 946 ILE A O 1
ATOM 7379 N N . PRO A 1 947 ? -7.475 -20.388 14.465 1.00 81.81 947 PRO A N 1
ATOM 7380 C CA . PRO A 1 947 ? -6.556 -20.993 13.506 1.00 81.81 947 PRO A CA 1
ATOM 7381 C C . PRO A 1 947 ? -5.095 -20.760 13.897 1.00 81.81 947 PRO A C 1
ATOM 7383 O O . PRO A 1 947 ? -4.680 -19.629 14.163 1.00 81.81 947 PRO A O 1
ATOM 7386 N N . THR A 1 948 ? -4.283 -21.819 13.873 1.00 74.88 948 THR A N 1
ATOM 7387 C CA . THR A 1 948 ? -2.832 -21.698 14.057 1.00 74.88 948 THR A CA 1
ATOM 7388 C C . THR A 1 948 ? -2.250 -20.784 12.985 1.00 74.88 948 THR A C 1
ATOM 7390 O O . THR A 1 948 ? -2.423 -21.039 11.791 1.00 74.88 948 THR A O 1
ATOM 7393 N N . ARG A 1 949 ? -1.540 -19.732 13.406 1.00 72.56 949 ARG A N 1
ATOM 7394 C CA . ARG A 1 949 ? -0.912 -18.767 12.499 1.00 72.56 949 ARG A CA 1
ATOM 7395 C C . ARG A 1 949 ? 0.014 -19.487 11.499 1.00 72.56 949 ARG A C 1
ATOM 7397 O O . ARG A 1 949 ? 0.934 -20.164 11.949 1.00 72.56 949 ARG A O 1
ATOM 7404 N N . PRO A 1 950 ? -0.177 -19.327 10.175 1.00 66.50 950 PRO A N 1
ATOM 7405 C CA . PRO A 1 950 ? 0.653 -20.010 9.185 1.00 66.50 950 PRO A CA 1
ATOM 7406 C C . PRO A 1 950 ? 2.114 -19.525 9.228 1.00 66.50 950 PRO A C 1
ATOM 7408 O O . PRO A 1 950 ? 2.375 -18.327 9.088 1.00 66.50 950 PRO A O 1
ATOM 7411 N N . GLU A 1 951 ? 3.071 -20.448 9.374 1.00 66.25 951 GLU A N 1
ATOM 7412 C CA . GLU A 1 951 ? 4.523 -20.170 9.394 1.00 66.25 951 GLU A CA 1
ATOM 7413 C C . GLU A 1 951 ? 5.138 -20.046 7.979 1.00 66.25 951 GLU A C 1
ATOM 7415 O O . GLU A 1 951 ? 6.351 -20.091 7.804 1.00 66.25 951 GLU A O 1
ATOM 7420 N N . ASN A 1 952 ? 4.302 -19.858 6.953 1.00 63.28 952 ASN A N 1
ATOM 7421 C CA . ASN A 1 952 ? 4.627 -19.942 5.522 1.00 63.28 952 ASN A CA 1
ATOM 7422 C C . ASN A 1 952 ? 5.419 -18.723 4.974 1.00 63.28 952 ASN A C 1
ATOM 7424 O O . ASN A 1 952 ? 5.161 -18.255 3.859 1.00 63.28 952 ASN A O 1
ATOM 7428 N N . THR A 1 953 ? 6.333 -18.169 5.776 1.00 65.75 953 THR A N 1
ATOM 7429 C CA . THR A 1 953 ? 7.246 -17.065 5.443 1.00 65.75 953 THR A CA 1
ATOM 7430 C C . THR A 1 953 ? 8.490 -17.091 6.326 1.00 65.75 953 THR A C 1
ATOM 7432 O O . THR A 1 953 ? 8.405 -17.281 7.538 1.00 65.75 953 THR A O 1
ATOM 7435 N N . THR A 1 954 ? 9.645 -16.762 5.750 1.00 66.06 954 THR A N 1
ATOM 7436 C CA . THR A 1 954 ? 10.847 -16.411 6.518 1.00 66.06 954 THR A CA 1
ATOM 7437 C C . THR A 1 954 ? 10.544 -15.201 7.412 1.00 66.06 954 THR A C 1
ATOM 7439 O O . THR A 1 954 ? 9.898 -14.249 6.965 1.00 66.06 954 THR A O 1
ATOM 7442 N N . ARG A 1 955 ? 10.986 -15.202 8.675 1.00 66.38 955 ARG A N 1
ATOM 7443 C CA . ARG A 1 955 ? 10.912 -14.009 9.542 1.00 66.38 955 ARG A CA 1
ATOM 7444 C C . ARG A 1 955 ? 11.968 -12.989 9.120 1.00 66.38 955 ARG A C 1
ATOM 7446 O O . ARG A 1 955 ? 13.097 -13.371 8.828 1.00 66.38 955 ARG A O 1
ATOM 7453 N N . PHE A 1 956 ? 11.644 -11.696 9.167 1.00 68.69 956 PHE A N 1
ATOM 7454 C CA . PHE A 1 956 ? 12.595 -10.650 8.760 1.00 68.69 956 PHE A CA 1
ATOM 7455 C C . PHE A 1 956 ? 13.850 -10.560 9.653 1.00 68.69 956 PHE A C 1
ATOM 7457 O O . PHE A 1 956 ? 14.852 -10.016 9.211 1.00 68.69 956 PHE A O 1
ATOM 7464 N N . ASP A 1 957 ? 13.809 -11.053 10.896 1.00 61.56 957 ASP A N 1
ATOM 7465 C CA . ASP A 1 957 ? 14.932 -10.972 11.839 1.00 61.56 957 ASP A CA 1
ATOM 7466 C C . ASP A 1 957 ? 15.886 -12.181 11.787 1.00 61.56 957 ASP A C 1
ATOM 7468 O O . ASP A 1 957 ? 16.900 -12.190 12.481 1.00 61.56 957 ASP A O 1
ATOM 7472 N N . LEU A 1 958 ? 15.608 -13.170 10.925 1.00 53.44 958 LEU A N 1
ATOM 7473 C CA . LEU A 1 958 ? 16.527 -14.273 10.604 1.00 53.44 958 LEU A CA 1
ATOM 7474 C C . LEU A 1 958 ? 17.574 -13.890 9.541 1.00 53.44 958 LEU A C 1
ATOM 7476 O O . LEU A 1 958 ? 18.637 -14.516 9.462 1.00 53.44 958 LEU A O 1
ATOM 7480 N N . ASP A 1 959 ? 17.291 -12.858 8.743 1.00 56.31 959 ASP A N 1
ATOM 7481 C CA . ASP A 1 959 ? 18.140 -12.373 7.656 1.00 56.31 959 ASP A CA 1
ATOM 7482 C C . ASP A 1 959 ? 18.301 -10.857 7.737 1.00 56.31 959 ASP A C 1
ATOM 7484 O O . ASP A 1 959 ? 17.348 -10.089 7.663 1.00 56.31 959 ASP A O 1
ATOM 7488 N N . THR A 1 960 ? 19.542 -10.394 7.871 1.00 53.69 960 THR A N 1
ATOM 7489 C CA . THR A 1 960 ? 19.828 -8.975 8.118 1.00 53.69 960 THR A CA 1
ATOM 7490 C C . THR A 1 960 ? 19.426 -8.057 6.950 1.00 53.69 960 THR A C 1
ATOM 7492 O O . THR A 1 960 ? 19.194 -6.860 7.158 1.00 53.69 960 THR A O 1
ATOM 7495 N N . LEU A 1 961 ? 19.320 -8.585 5.724 1.00 61.16 961 LEU A N 1
ATOM 7496 C CA . LEU A 1 961 ? 19.123 -7.826 4.483 1.00 61.16 961 LEU A CA 1
ATOM 7497 C C . LEU A 1 961 ? 18.316 -8.619 3.440 1.00 61.16 961 LEU A C 1
ATOM 7499 O O . LEU A 1 961 ? 18.776 -9.660 2.989 1.00 61.16 961 LEU A O 1
ATOM 7503 N N . ASP A 1 962 ? 17.205 -8.062 2.935 1.00 63.75 962 ASP A N 1
ATOM 7504 C CA . ASP A 1 962 ? 16.484 -8.633 1.770 1.00 63.75 962 ASP A CA 1
ATOM 7505 C C . ASP A 1 962 ? 17.134 -8.265 0.416 1.00 63.75 962 ASP A C 1
ATOM 7507 O O . ASP A 1 962 ? 16.589 -8.542 -0.650 1.00 63.75 962 ASP A O 1
ATOM 7511 N N . VAL A 1 963 ? 18.259 -7.546 0.445 1.00 63.19 963 VAL A N 1
ATOM 7512 C CA . VAL A 1 963 ? 19.013 -7.127 -0.741 1.00 63.19 963 VAL A CA 1
ATOM 7513 C C . VAL A 1 963 ? 20.484 -7.398 -0.453 1.00 63.19 963 VAL A C 1
ATOM 7515 O O . VAL A 1 963 ? 21.178 -6.574 0.144 1.00 63.19 963 VAL A O 1
ATOM 7518 N N . SER A 1 964 ? 20.957 -8.571 -0.858 1.00 60.34 964 SER A N 1
ATOM 7519 C CA . SER A 1 964 ? 22.368 -8.960 -0.811 1.00 60.34 964 SER A CA 1
ATOM 7520 C C . SER A 1 964 ? 23.171 -8.284 -1.936 1.00 60.34 964 SER A C 1
ATOM 7522 O O . SER A 1 964 ? 22.642 -7.506 -2.736 1.00 60.34 964 SER A O 1
ATOM 7524 N N . ILE A 1 965 ? 24.492 -8.475 -1.972 1.00 64.69 965 ILE A N 1
ATOM 7525 C CA . ILE A 1 965 ? 25.334 -8.161 -3.139 1.00 64.69 965 ILE A CA 1
ATOM 7526 C C . ILE A 1 965 ? 26.103 -9.428 -3.481 1.00 64.69 965 ILE A C 1
ATOM 7528 O O . ILE A 1 965 ? 26.771 -9.985 -2.614 1.00 64.69 965 ILE A O 1
ATOM 7532 N N . VAL A 1 966 ? 26.024 -9.849 -4.745 1.00 59.53 966 VAL A N 1
ATOM 7533 C CA . VAL A 1 966 ? 26.861 -10.932 -5.280 1.00 59.53 966 VAL A CA 1
ATOM 7534 C C . VAL A 1 966 ? 28.324 -10.545 -5.068 1.00 59.53 966 VAL A C 1
ATOM 7536 O O . VAL A 1 966 ? 28.723 -9.423 -5.412 1.00 59.53 966 VAL A O 1
ATOM 7539 N N . GLN A 1 967 ? 29.118 -11.437 -4.488 1.00 58.53 967 GLN A N 1
ATOM 7540 C CA . GLN A 1 967 ? 30.522 -11.208 -4.170 1.00 58.53 967 GLN A CA 1
ATOM 7541 C C . GLN A 1 967 ? 31.376 -11.088 -5.440 1.00 58.53 967 GLN A C 1
ATOM 7543 O O . GLN A 1 967 ? 30.967 -11.430 -6.552 1.00 58.53 967 GLN A O 1
ATOM 7548 N N . LEU A 1 968 ? 32.606 -10.585 -5.298 1.00 53.91 968 LEU A N 1
ATOM 7549 C CA . LEU A 1 968 ? 33.533 -10.520 -6.432 1.00 53.91 968 LEU A CA 1
ATOM 7550 C C . LEU A 1 968 ? 34.064 -11.906 -6.851 1.00 53.91 968 LEU A C 1
ATOM 7552 O O . LEU A 1 968 ? 34.394 -12.079 -8.020 1.00 53.91 968 LEU A O 1
ATOM 7556 N N . GLY A 1 969 ? 34.124 -12.874 -5.925 1.00 47.03 969 GLY A N 1
ATOM 7557 C CA . GLY A 1 969 ? 34.584 -14.248 -6.183 1.00 47.03 969 GLY A CA 1
ATOM 7558 C C . GLY A 1 969 ? 33.566 -15.104 -6.941 1.00 47.03 969 GLY A C 1
ATOM 7559 O O . GLY A 1 969 ? 33.913 -15.701 -7.955 1.00 47.03 969 GLY A O 1
ATOM 7560 N N . GLU A 1 970 ? 32.296 -15.069 -6.523 1.00 51.16 970 GLU A N 1
ATOM 7561 C CA . GLU A 1 970 ? 31.158 -15.752 -7.175 1.00 51.16 970 GLU A CA 1
ATOM 7562 C C . GLU A 1 970 ? 31.037 -15.404 -8.674 1.00 51.16 970 GLU A C 1
ATOM 7564 O O . GLU A 1 970 ? 30.593 -16.207 -9.488 1.00 51.16 970 GLU A O 1
ATOM 7569 N N . TRP A 1 971 ? 31.490 -14.206 -9.060 1.00 43.94 971 TRP A N 1
ATOM 7570 C CA . TRP A 1 971 ? 31.533 -13.739 -10.448 1.00 43.94 971 TRP A CA 1
ATOM 7571 C C . TRP A 1 971 ? 32.637 -14.374 -11.311 1.00 43.94 971 TRP A C 1
ATOM 7573 O O . TRP A 1 971 ? 32.540 -14.334 -12.537 1.00 43.94 971 TRP A O 1
ATOM 7583 N N . ILE A 1 972 ? 33.709 -14.894 -10.706 1.00 41.53 972 ILE A N 1
ATOM 7584 C CA . ILE A 1 972 ? 34.915 -15.352 -11.420 1.00 41.53 972 ILE A CA 1
ATOM 7585 C C . ILE A 1 972 ? 34.806 -16.827 -11.820 1.00 41.53 972 ILE A C 1
ATOM 7587 O O . ILE A 1 972 ? 35.300 -17.204 -12.881 1.00 41.53 972 ILE A O 1
ATOM 7591 N N . GLU A 1 973 ? 34.142 -17.655 -11.012 1.00 36.16 973 GLU A N 1
ATOM 7592 C CA . GLU A 1 973 ? 34.043 -19.101 -11.264 1.00 36.16 973 GLU A CA 1
ATOM 7593 C C . GLU A 1 973 ? 32.936 -19.476 -12.266 1.00 36.16 973 GLU A C 1
ATOM 7595 O O . GLU A 1 973 ? 32.889 -20.605 -12.750 1.00 36.16 973 GLU A O 1
ATOM 7600 N N . GLY A 1 974 ? 32.055 -18.532 -12.621 1.00 33.72 974 GLY A N 1
ATOM 7601 C CA . GLY A 1 974 ? 31.040 -18.682 -13.675 1.00 33.72 974 GLY A CA 1
ATOM 7602 C C . GLY A 1 974 ? 29.877 -19.631 -13.349 1.00 33.72 974 GLY A C 1
ATOM 7603 O O . GLY A 1 974 ? 28.887 -19.651 -14.081 1.00 33.72 974 GLY A O 1
ATOM 7604 N N . GLY A 1 975 ? 29.967 -20.391 -12.258 1.00 34.16 975 GLY A N 1
ATOM 7605 C CA . GLY A 1 975 ? 28.851 -21.125 -11.676 1.00 34.16 975 GLY A CA 1
ATOM 7606 C C . GLY A 1 975 ? 28.037 -20.226 -10.754 1.00 34.16 975 GLY A C 1
ATOM 7607 O O . GLY A 1 975 ? 28.576 -19.652 -9.815 1.00 34.16 975 GLY A O 1
ATOM 7608 N N . VAL A 1 976 ? 26.727 -20.147 -10.987 1.00 38.97 976 VAL A N 1
ATOM 7609 C CA . VAL A 1 976 ? 25.783 -19.724 -9.946 1.00 38.97 976 VAL A CA 1
ATOM 7610 C C . VAL A 1 976 ? 25.753 -20.831 -8.889 1.00 38.97 976 VAL A C 1
ATOM 7612 O O . VAL A 1 976 ? 25.444 -21.969 -9.254 1.00 38.97 976 VAL A O 1
ATOM 7615 N N . PRO A 1 977 ? 26.019 -20.550 -7.601 1.00 39.19 977 PRO A N 1
ATOM 7616 C CA . PRO A 1 977 ? 25.743 -21.508 -6.543 1.00 39.19 977 PRO A CA 1
ATOM 7617 C C . PRO A 1 977 ? 24.223 -21.602 -6.355 1.00 39.19 977 PRO A C 1
ATOM 7619 O O . PRO A 1 977 ? 23.628 -20.851 -5.582 1.00 39.19 977 PRO A O 1
ATOM 7622 N N . GLU A 1 978 ? 23.576 -22.539 -7.057 1.00 40.91 978 GLU A N 1
ATOM 7623 C CA . GLU A 1 978 ? 22.182 -22.918 -6.758 1.00 40.91 978 GLU A CA 1
ATOM 7624 C C . GLU A 1 978 ? 22.055 -23.326 -5.268 1.00 40.91 978 GLU A C 1
ATOM 7626 O O . GLU A 1 978 ? 21.038 -23.062 -4.632 1.00 40.91 978 GLU A O 1
ATOM 7631 N N . GLU A 1 979 ? 23.151 -23.821 -4.679 1.00 37.16 979 GLU A N 1
ATOM 7632 C CA . GLU A 1 979 ? 23.328 -24.137 -3.256 1.00 37.16 979 GLU A CA 1
ATOM 7633 C C . GLU A 1 979 ? 23.140 -22.940 -2.294 1.00 37.16 979 GLU A C 1
ATOM 7635 O O . GLU A 1 979 ? 22.692 -23.161 -1.175 1.00 37.16 979 GLU A O 1
ATOM 7640 N N . ILE A 1 980 ? 23.403 -21.685 -2.698 1.00 38.12 980 ILE A N 1
ATOM 7641 C CA . ILE A 1 980 ? 23.095 -20.500 -1.857 1.00 38.12 980 ILE A CA 1
ATOM 7642 C C . ILE A 1 980 ? 21.621 -20.099 -2.011 1.00 38.12 980 ILE A C 1
ATOM 7644 O O . ILE A 1 980 ? 20.975 -19.695 -1.046 1.00 38.12 980 ILE A O 1
ATOM 7648 N N . SER A 1 981 ? 21.046 -20.253 -3.212 1.00 40.84 981 SER A N 1
ATOM 7649 C CA . SER A 1 981 ? 19.614 -19.982 -3.411 1.00 40.84 981 SER A CA 1
ATOM 7650 C C . SER A 1 981 ? 18.714 -20.930 -2.610 1.00 40.84 981 SER A C 1
ATOM 7652 O O . SER A 1 981 ? 17.600 -20.555 -2.258 1.00 40.84 981 SER A O 1
ATOM 7654 N N . ASP A 1 982 ? 19.226 -22.111 -2.258 1.00 37.84 982 ASP A N 1
ATOM 7655 C CA . ASP A 1 982 ? 18.561 -23.118 -1.431 1.00 37.84 982 ASP A CA 1
ATOM 7656 C C . ASP A 1 982 ? 18.331 -22.692 0.038 1.00 37.84 982 ASP A C 1
ATOM 7658 O O . ASP A 1 982 ? 17.480 -23.297 0.690 1.00 37.84 982 ASP A O 1
ATOM 7662 N N . GLU A 1 983 ? 19.024 -21.663 0.556 1.00 40.88 983 GLU A N 1
ATOM 7663 C CA . GLU A 1 983 ? 18.755 -21.097 1.895 1.00 40.88 983 GLU A CA 1
ATOM 7664 C C . GLU A 1 983 ? 17.707 -19.969 1.883 1.00 40.88 983 GLU A C 1
ATOM 7666 O O . GLU A 1 983 ? 16.970 -19.810 2.854 1.00 40.88 983 GLU A O 1
ATOM 7671 N N . TRP A 1 984 ? 17.609 -19.186 0.800 1.00 40.31 984 TRP A N 1
ATOM 7672 C CA . TRP A 1 984 ? 16.649 -18.068 0.694 1.00 40.31 984 TRP A CA 1
ATOM 7673 C C . TRP A 1 984 ? 15.330 -18.461 0.014 1.00 40.31 984 TRP A C 1
ATOM 7675 O O . TRP A 1 984 ? 14.340 -17.732 0.094 1.00 40.31 984 TRP A O 1
ATOM 7685 N N . PHE A 1 985 ? 15.296 -19.605 -0.672 1.00 39.69 985 PHE A N 1
ATOM 7686 C CA . PHE A 1 985 ? 14.111 -20.112 -1.350 1.00 39.69 985 PHE A CA 1
ATOM 7687 C C . PHE A 1 985 ? 13.325 -21.061 -0.443 1.00 39.69 985 PHE A C 1
ATOM 7689 O O . PHE A 1 985 ? 13.716 -22.213 -0.237 1.00 39.69 985 PHE A O 1
ATOM 7696 N N . LEU A 1 986 ? 12.153 -20.615 0.023 1.00 45.75 986 LEU A N 1
ATOM 7697 C CA . LEU A 1 986 ? 11.143 -21.516 0.577 1.00 45.75 986 LEU A CA 1
ATOM 7698 C C . LEU A 1 986 ? 10.677 -22.474 -0.526 1.00 45.75 986 LEU A C 1
ATOM 7700 O O . LEU A 1 986 ? 9.801 -22.153 -1.338 1.00 45.75 986 LEU A O 1
ATOM 7704 N N . LYS A 1 987 ? 11.299 -23.659 -0.563 1.00 35.91 987 LYS A N 1
ATOM 7705 C CA . LYS A 1 987 ? 10.936 -24.745 -1.473 1.00 35.91 987 LYS A CA 1
ATOM 7706 C C . LYS A 1 987 ? 9.456 -25.051 -1.270 1.00 35.91 987 LYS A C 1
ATOM 7708 O O . LYS A 1 987 ? 9.090 -25.472 -0.174 1.00 35.91 987 LYS A O 1
ATOM 7713 N N . PRO A 1 988 ? 8.602 -24.826 -2.283 1.00 33.34 988 PRO A N 1
ATOM 7714 C CA . PRO A 1 988 ? 7.175 -24.997 -2.099 1.00 33.34 988 PRO A CA 1
ATOM 7715 C C . PRO A 1 988 ? 6.892 -26.449 -1.733 1.00 33.34 988 PRO A C 1
ATOM 7717 O O . PRO A 1 988 ? 7.429 -27.367 -2.364 1.00 33.34 988 PRO A O 1
ATOM 7720 N N . LEU A 1 989 ? 5.991 -26.646 -0.769 1.00 30.33 989 LEU A N 1
ATOM 7721 C CA . LEU A 1 989 ? 5.215 -27.876 -0.708 1.00 30.33 989 LEU A CA 1
ATOM 7722 C C . LEU A 1 989 ? 4.680 -28.132 -2.117 1.00 30.33 989 LEU A C 1
ATOM 7724 O O . LEU A 1 989 ? 3.980 -27.291 -2.689 1.00 30.33 989 LEU A O 1
ATOM 7728 N N . ALA A 1 990 ? 5.056 -29.270 -2.701 1.00 27.73 990 ALA A N 1
ATOM 7729 C CA . ALA A 1 990 ? 4.397 -29.726 -3.909 1.00 27.73 990 ALA A CA 1
ATOM 7730 C C . ALA A 1 990 ? 2.914 -29.853 -3.558 1.00 27.73 990 ALA A C 1
ATOM 7732 O O . ALA A 1 990 ? 2.580 -30.563 -2.611 1.00 27.73 990 ALA A O 1
ATOM 7733 N N . THR A 1 991 ? 2.050 -29.137 -4.279 1.00 28.16 991 THR A N 1
ATOM 7734 C CA . THR A 1 991 ? 0.600 -29.310 -4.163 1.00 28.16 991 THR A CA 1
ATOM 7735 C C . THR A 1 991 ? 0.317 -30.793 -4.308 1.00 28.16 991 THR A C 1
ATOM 7737 O O . THR A 1 991 ? 0.610 -31.347 -5.375 1.00 28.16 991 THR A O 1
ATOM 7740 N N . GLU A 1 992 ? -0.178 -31.435 -3.248 1.00 25.55 992 GLU A N 1
ATOM 7741 C CA . GLU A 1 992 ? -0.495 -32.855 -3.328 1.00 25.55 992 GLU A CA 1
ATOM 7742 C C . GLU A 1 992 ? -1.479 -33.040 -4.489 1.00 25.55 992 GLU A C 1
ATOM 7744 O O . GLU A 1 992 ? -2.445 -32.272 -4.599 1.00 25.55 992 GLU A O 1
ATOM 7749 N N . PRO A 1 993 ? -1.198 -33.961 -5.430 1.00 27.28 993 PRO A N 1
ATOM 7750 C CA . PRO A 1 993 ? -2.116 -34.204 -6.524 1.00 27.28 993 PRO A CA 1
ATOM 7751 C C . PRO A 1 993 ? -3.441 -34.629 -5.906 1.00 27.28 993 PRO A C 1
ATOM 7753 O O . PRO A 1 993 ? -3.459 -35.499 -5.039 1.00 27.28 993 PRO A O 1
ATOM 7756 N N . PHE A 1 994 ? -4.522 -33.982 -6.339 1.00 27.70 994 PHE A N 1
ATOM 7757 C CA . PHE A 1 994 ? -5.876 -34.216 -5.847 1.00 27.70 994 PHE A CA 1
ATOM 7758 C C . PHE A 1 994 ? -6.145 -35.729 -5.836 1.00 27.70 994 PHE A C 1
ATOM 7760 O O . PHE A 1 994 ? -6.247 -36.331 -6.907 1.00 27.70 994 PHE A O 1
ATOM 7767 N N . GLU A 1 995 ? -6.190 -36.357 -4.655 1.00 26.92 995 GLU A N 1
ATOM 7768 C CA . GLU A 1 995 ? -6.494 -37.785 -4.569 1.00 26.92 995 GLU A CA 1
ATOM 7769 C C . GLU A 1 995 ? -7.956 -37.965 -4.981 1.00 26.92 995 GLU A C 1
ATOM 7771 O O . GLU A 1 995 ? -8.882 -37.708 -4.209 1.00 26.92 995 GLU A O 1
ATOM 7776 N N . GLU A 1 996 ? -8.168 -38.377 -6.234 1.00 27.44 996 GLU A N 1
ATOM 7777 C CA . GLU A 1 996 ? -9.461 -38.870 -6.688 1.00 27.44 996 GLU A CA 1
ATOM 7778 C C . GLU A 1 996 ? -9.860 -40.020 -5.761 1.00 27.44 996 GLU A C 1
ATOM 7780 O O . GLU A 1 996 ? -9.218 -41.074 -5.756 1.00 27.44 996 GLU A O 1
ATOM 7785 N N . ALA A 1 997 ? -10.895 -39.793 -4.944 1.00 28.23 997 ALA A N 1
ATOM 7786 C CA . ALA A 1 997 ? -11.362 -40.765 -3.966 1.00 28.23 997 ALA A CA 1
ATOM 7787 C C . ALA A 1 997 ? -11.586 -42.118 -4.670 1.00 28.23 997 ALA A C 1
ATOM 7789 O O . ALA A 1 997 ? -12.380 -42.174 -5.617 1.00 28.23 997 ALA A O 1
ATOM 7790 N N . PRO A 1 998 ? -10.871 -43.189 -4.272 1.00 25.81 998 PRO A N 1
ATOM 7791 C CA . PRO A 1 998 ? -10.749 -44.381 -5.096 1.00 25.81 998 PRO A CA 1
ATOM 7792 C C . PRO A 1 998 ? -12.113 -45.034 -5.310 1.00 25.81 998 PRO A C 1
ATOM 7794 O O . PRO A 1 998 ? -12.783 -45.451 -4.366 1.00 25.81 998 PRO A O 1
ATOM 7797 N N . PHE A 1 999 ? -12.514 -45.120 -6.576 1.00 28.16 999 PHE A N 1
ATOM 7798 C CA . PHE A 1 999 ? -13.763 -45.743 -6.991 1.00 28.16 999 PH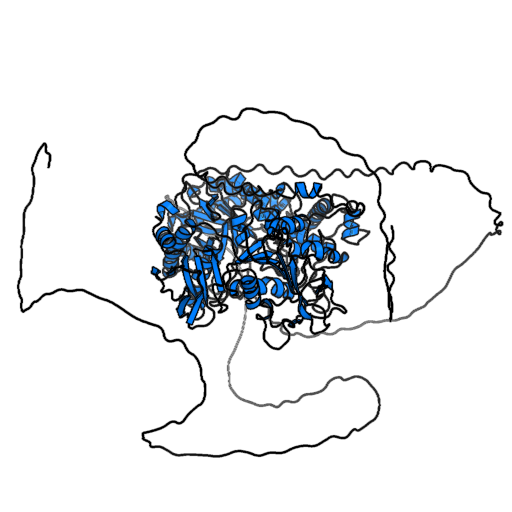E A CA 1
ATOM 7799 C C . PHE A 1 999 ? -13.728 -47.244 -6.661 1.00 28.16 999 PHE A C 1
ATOM 7801 O O . PHE A 1 999 ? -12.971 -48.001 -7.271 1.00 28.16 999 PHE A O 1
ATOM 7808 N N . GLU A 1 1000 ? -14.531 -47.674 -5.683 1.00 26.80 1000 GLU A N 1
ATOM 7809 C CA . GLU A 1 1000 ? -14.629 -49.080 -5.281 1.00 26.80 1000 GLU A CA 1
ATOM 7810 C C . GLU A 1 1000 ? -15.305 -49.927 -6.375 1.00 26.80 1000 GLU A C 1
ATOM 7812 O O . GLU A 1 1000 ? -16.524 -50.114 -6.386 1.00 26.80 1000 GLU A O 1
ATOM 7817 N N . GLU A 1 1001 ? -14.513 -50.497 -7.288 1.00 28.69 1001 GLU A N 1
ATOM 7818 C CA . GLU A 1 1001 ? -14.978 -51.638 -8.081 1.00 28.69 1001 GLU A CA 1
ATOM 7819 C C . GLU A 1 1001 ? -15.140 -52.879 -7.176 1.00 28.69 1001 GLU A C 1
ATOM 7821 O O . GLU A 1 1001 ? -14.262 -53.177 -6.357 1.00 28.69 1001 GLU A O 1
ATOM 7826 N N . PRO A 1 1002 ? -16.253 -53.630 -7.289 1.00 27.78 1002 PRO A N 1
ATOM 7827 C CA . PRO A 1 1002 ? -16.540 -54.751 -6.400 1.00 27.78 1002 PRO A CA 1
ATOM 7828 C C . PRO A 1 1002 ? -15.578 -55.926 -6.627 1.00 27.78 1002 PRO A C 1
ATOM 7830 O O . PRO A 1 1002 ? -15.301 -56.326 -7.756 1.00 27.78 1002 PRO A O 1
ATOM 7833 N N . ALA A 1 1003 ? -15.100 -56.506 -5.526 1.00 27.03 1003 ALA A N 1
ATOM 7834 C CA . ALA A 1 1003 ? -13.988 -57.452 -5.523 1.00 27.03 1003 ALA A CA 1
ATOM 7835 C C . ALA A 1 1003 ? -14.210 -58.738 -6.349 1.00 27.03 1003 ALA A C 1
ATOM 7837 O O . ALA A 1 1003 ? -15.217 -59.433 -6.198 1.00 27.03 1003 ALA A O 1
ATOM 7838 N N . THR A 1 1004 ? -13.177 -59.130 -7.103 1.00 28.44 1004 THR A N 1
ATOM 7839 C CA . THR A 1 1004 ? -12.983 -60.499 -7.613 1.00 28.44 1004 THR A CA 1
ATOM 7840 C C . THR A 1 1004 ? -11.598 -61.033 -7.240 1.00 28.44 1004 THR A C 1
ATOM 7842 O O . THR A 1 1004 ? -10.619 -60.294 -7.231 1.00 28.44 1004 THR A O 1
ATOM 7845 N N . GLU A 1 1005 ? -11.555 -62.321 -6.915 1.00 28.59 1005 GLU A N 1
ATOM 7846 C CA . GLU A 1 1005 ? -10.576 -63.027 -6.076 1.00 28.59 1005 GLU A CA 1
ATOM 7847 C C . GLU A 1 1005 ? -9.084 -63.019 -6.512 1.00 28.59 1005 GLU A C 1
ATOM 7849 O O . GLU A 1 1005 ? -8.733 -62.966 -7.689 1.00 28.59 1005 GLU A O 1
ATOM 7854 N N . GLU A 1 1006 ? -8.203 -63.156 -5.506 1.00 25.92 1006 GLU A N 1
ATOM 7855 C CA . GLU A 1 1006 ? -6.770 -63.534 -5.584 1.00 25.92 1006 GLU A CA 1
ATOM 7856 C C . GLU A 1 1006 ? -6.561 -64.972 -6.166 1.00 25.92 1006 GLU A C 1
ATOM 7858 O O . GLU A 1 1006 ? -7.565 -65.662 -6.353 1.00 25.92 1006 GLU A O 1
ATOM 7863 N N . PRO A 1 1007 ? -5.327 -65.521 -6.406 1.00 37.66 1007 PRO A N 1
ATOM 7864 C CA . PRO A 1 1007 ? -3.999 -65.119 -5.883 1.00 37.66 1007 PRO A CA 1
ATOM 7865 C C . PRO A 1 1007 ? -2.808 -65.076 -6.885 1.00 37.66 1007 PRO A C 1
ATOM 7867 O O . PRO A 1 1007 ? -2.847 -65.687 -7.951 1.00 37.66 1007 PRO A O 1
ATOM 7870 N N . GLY A 1 1008 ? -1.680 -64.431 -6.508 1.00 26.09 1008 GLY A N 1
ATOM 7871 C CA . GLY A 1 1008 ? -0.558 -64.148 -7.450 1.00 26.09 1008 GLY A CA 1
ATOM 7872 C C . GLY A 1 1008 ? 0.921 -64.401 -7.052 1.00 26.09 1008 GLY A C 1
ATOM 7873 O O . GLY A 1 1008 ? 1.717 -64.690 -7.936 1.00 26.09 1008 GLY A O 1
ATOM 7874 N N . LYS A 1 1009 ? 1.316 -64.344 -5.765 1.00 27.94 1009 LYS A N 1
ATOM 7875 C CA . LYS A 1 1009 ? 2.668 -64.680 -5.206 1.00 27.94 1009 LYS A CA 1
ATOM 7876 C C . LYS A 1 1009 ? 3.965 -64.052 -5.809 1.00 27.94 1009 LYS A C 1
ATOM 7878 O O . LYS A 1 1009 ? 4.467 -64.507 -6.824 1.00 27.94 1009 LYS A O 1
ATOM 7883 N N . VAL A 1 1010 ? 4.676 -63.287 -4.955 1.00 27.47 1010 VAL A N 1
ATOM 7884 C CA . VAL A 1 1010 ? 6.169 -63.220 -4.806 1.00 27.47 1010 VAL A CA 1
ATOM 7885 C C . VAL A 1 1010 ? 7.008 -62.627 -5.974 1.00 27.47 1010 VAL A C 1
ATOM 7887 O O . VAL A 1 1010 ? 6.913 -63.063 -7.106 1.00 27.47 1010 VAL A O 1
ATOM 7890 N N . GLY A 1 1011 ? 7.977 -61.717 -5.769 1.00 27.16 1011 GLY A N 1
ATOM 7891 C CA . GLY A 1 1011 ? 8.385 -60.979 -4.561 1.00 27.16 1011 GLY A CA 1
ATOM 7892 C C . GLY A 1 1011 ? 9.844 -60.455 -4.585 1.00 27.16 1011 GLY A C 1
ATOM 7893 O O . GLY A 1 1011 ? 10.689 -60.974 -5.300 1.00 27.16 1011 GLY A O 1
ATOM 7894 N N . ARG A 1 1012 ? 10.138 -59.441 -3.747 1.00 27.17 1012 ARG A N 1
ATOM 7895 C CA . ARG A 1 1012 ? 11.467 -58.969 -3.254 1.00 27.17 1012 ARG A CA 1
ATOM 7896 C C . ARG A 1 1012 ? 12.732 -59.188 -4.137 1.00 27.17 1012 ARG A C 1
ATOM 7898 O O . ARG A 1 1012 ? 13.329 -60.259 -4.046 1.00 27.17 1012 ARG A O 1
ATOM 7905 N N . ARG A 1 1013 ? 13.372 -58.091 -4.604 1.00 27.92 1013 ARG A N 1
ATOM 7906 C CA . ARG A 1 1013 ? 14.643 -57.568 -4.004 1.00 27.92 1013 ARG A CA 1
ATOM 7907 C C . ARG A 1 1013 ? 15.241 -56.288 -4.636 1.00 27.92 1013 ARG A C 1
ATOM 7909 O O . ARG A 1 1013 ? 15.172 -56.056 -5.831 1.00 27.92 1013 ARG A O 1
ATOM 7916 N N . ARG A 1 1014 ? 15.933 -55.521 -3.773 1.00 26.77 1014 ARG A N 1
ATOM 7917 C CA . ARG A 1 1014 ? 16.976 -54.499 -4.067 1.00 26.77 1014 ARG A CA 1
ATOM 7918 C C . ARG A 1 1014 ? 18.137 -55.138 -4.891 1.00 26.77 1014 ARG A C 1
ATOM 7920 O O . ARG A 1 1014 ? 18.290 -56.351 -4.815 1.00 26.77 1014 ARG A O 1
ATOM 7927 N N . ARG A 1 1015 ? 19.082 -54.441 -5.554 1.00 28.83 1015 ARG A N 1
ATOM 7928 C CA . ARG A 1 1015 ? 19.902 -53.295 -5.078 1.00 28.83 1015 ARG A CA 1
ATOM 7929 C C . ARG A 1 1015 ? 20.913 -52.816 -6.161 1.00 28.83 1015 ARG A C 1
ATOM 7931 O O . ARG A 1 1015 ? 21.360 -53.624 -6.957 1.00 28.83 1015 ARG A O 1
ATOM 7938 N N . SER A 1 1016 ? 21.432 -51.590 -5.994 1.00 25.80 1016 SER A N 1
ATOM 7939 C CA . SER A 1 1016 ? 22.815 -51.142 -6.326 1.00 25.80 1016 SER A CA 1
ATOM 7940 C C . SER A 1 1016 ? 23.259 -50.801 -7.769 1.00 25.80 1016 SER A C 1
ATOM 7942 O O . SER A 1 1016 ? 23.724 -51.650 -8.518 1.00 25.80 1016 SER A O 1
ATOM 7944 N N . ARG A 1 1017 ? 23.348 -49.483 -8.020 1.00 29.89 1017 ARG A N 1
ATOM 7945 C CA . ARG A 1 1017 ? 24.466 -48.719 -8.641 1.00 29.89 1017 ARG A CA 1
ATOM 7946 C C . ARG A 1 1017 ? 25.690 -49.493 -9.199 1.00 29.89 1017 ARG A C 1
ATOM 7948 O O . ARG A 1 1017 ? 26.388 -50.143 -8.419 1.00 29.89 1017 ARG A O 1
ATOM 7955 N N . ARG A 1 1018 ? 26.116 -49.133 -10.427 1.00 27.02 1018 ARG A N 1
ATOM 7956 C CA . ARG A 1 1018 ? 27.450 -48.535 -10.736 1.00 27.02 1018 ARG A CA 1
ATOM 7957 C C . ARG A 1 1018 ? 27.497 -47.881 -12.141 1.00 27.02 1018 ARG A C 1
ATOM 7959 O O . ARG A 1 1018 ? 26.856 -48.367 -13.061 1.00 27.02 1018 ARG A O 1
ATOM 7966 N N . ARG A 1 1019 ? 28.247 -46.773 -12.272 1.00 29.94 1019 ARG A N 1
ATOM 7967 C CA . ARG A 1 1019 ? 28.711 -46.126 -13.533 1.00 29.94 1019 ARG A CA 1
ATOM 7968 C C . ARG A 1 1019 ? 30.110 -46.698 -13.918 1.00 29.94 1019 ARG A C 1
ATOM 7970 O O . ARG A 1 1019 ? 30.653 -47.445 -13.102 1.00 29.94 1019 ARG A O 1
ATOM 7977 N N . PRO A 1 1020 ? 30.797 -46.213 -14.975 1.00 48.66 1020 PRO A N 1
ATOM 7978 C CA . PRO A 1 1020 ? 30.465 -46.253 -16.410 1.00 48.66 1020 PRO A CA 1
ATOM 7979 C C . PRO A 1 1020 ? 31.646 -46.854 -17.226 1.00 48.66 1020 PRO A C 1
ATOM 7981 O O . PRO A 1 1020 ? 32.655 -47.238 -16.639 1.00 48.66 1020 PRO A O 1
ATOM 7984 N N . MET A 1 1021 ? 31.583 -46.868 -18.566 1.00 26.78 1021 MET A N 1
ATOM 7985 C CA . MET A 1 1021 ? 32.800 -46.910 -19.400 1.00 26.78 1021 MET A CA 1
ATOM 7986 C C . MET A 1 1021 ? 32.558 -46.359 -20.815 1.00 26.78 1021 MET A C 1
ATOM 7988 O O . MET A 1 1021 ? 31.497 -46.594 -21.392 1.00 26.78 1021 MET A O 1
ATOM 7992 N N . ASP A 1 1022 ? 33.538 -45.642 -21.365 1.00 32.78 1022 ASP A N 1
ATOM 7993 C CA . ASP A 1 1022 ? 33.520 -45.093 -22.727 1.00 32.78 1022 ASP A CA 1
ATOM 7994 C C . ASP A 1 1022 ? 33.842 -46.143 -23.806 1.00 32.78 1022 ASP A C 1
ATOM 7996 O O . ASP A 1 1022 ? 34.594 -47.088 -23.558 1.00 32.78 1022 ASP A O 1
ATOM 8000 N N . SER A 1 1023 ? 33.405 -45.917 -25.054 1.00 30.69 1023 SER A N 1
ATOM 8001 C CA . SER A 1 1023 ? 34.329 -45.511 -26.142 1.00 30.69 1023 SER A CA 1
ATOM 8002 C C . SER A 1 1023 ? 33.729 -45.555 -27.564 1.00 30.69 1023 SER A C 1
ATOM 8004 O O . SER A 1 1023 ? 32.877 -46.372 -27.887 1.00 30.69 1023 SER A O 1
ATOM 8006 N N . ASN A 1 1024 ? 34.246 -44.660 -28.418 1.00 29.47 1024 ASN A N 1
ATOM 8007 C CA . ASN A 1 1024 ? 34.368 -44.734 -29.886 1.00 29.47 1024 ASN A CA 1
ATOM 8008 C C . ASN A 1 1024 ? 33.228 -45.319 -30.760 1.00 29.47 1024 ASN A C 1
ATOM 8010 O O . ASN A 1 1024 ? 33.166 -46.516 -31.010 1.00 29.47 1024 ASN A O 1
ATOM 8014 N N . GLY A 1 1025 ? 32.593 -44.422 -31.525 1.00 26.69 1025 GLY A N 1
ATOM 8015 C CA . GLY A 1 1025 ? 33.140 -44.105 -32.857 1.00 26.69 1025 GLY A CA 1
ATOM 8016 C C . GLY A 1 1025 ? 32.454 -44.716 -34.092 1.00 26.69 1025 GLY A C 1
ATOM 8017 O O . GLY A 1 1025 ? 32.500 -45.917 -34.329 1.00 26.69 1025 GLY A O 1
ATOM 8018 N N . GLY A 1 1026 ? 31.955 -43.847 -34.980 1.00 26.44 1026 GLY A N 1
ATOM 8019 C CA . GLY A 1 1026 ? 31.501 -44.206 -36.329 1.00 26.44 1026 GLY A CA 1
ATOM 8020 C C . GLY A 1 1026 ? 31.425 -42.979 -37.245 1.00 26.44 1026 GLY A C 1
ATOM 8021 O O . GLY A 1 1026 ? 30.761 -42.002 -36.916 1.00 26.44 1026 GLY A O 1
ATOM 8022 N N . ARG A 1 1027 ? 32.126 -43.001 -38.388 1.00 32.06 1027 ARG A N 1
ATOM 8023 C CA . ARG A 1 1027 ? 32.096 -41.930 -39.406 1.00 32.06 1027 ARG A CA 1
ATOM 8024 C C . ARG A 1 1027 ? 31.200 -42.323 -40.584 1.00 32.06 1027 ARG A C 1
ATOM 8026 O O . ARG A 1 1027 ? 31.391 -43.392 -41.151 1.00 32.06 1027 ARG A O 1
ATOM 8033 N N . GLY A 1 1028 ? 30.350 -41.397 -41.026 1.00 27.44 1028 GLY A N 1
ATOM 8034 C CA . GLY A 1 1028 ? 29.726 -41.376 -42.357 1.00 27.44 1028 GLY A CA 1
ATOM 8035 C C . GLY A 1 1028 ? 30.043 -40.051 -43.067 1.00 27.44 1028 GLY A C 1
ATOM 8036 O O . GLY A 1 1028 ? 30.322 -39.054 -42.404 1.00 27.44 1028 GLY A O 1
ATOM 8037 N N . LYS A 1 1029 ? 30.066 -40.034 -44.404 1.00 31.20 1029 LYS A N 1
ATOM 8038 C CA . LYS A 1 1029 ? 30.426 -38.866 -45.238 1.00 31.20 1029 LYS A CA 1
ATOM 8039 C C . LYS A 1 1029 ? 29.506 -38.762 -46.465 1.00 31.20 1029 LYS A C 1
ATOM 8041 O O . LYS A 1 1029 ? 28.846 -39.739 -46.799 1.00 31.20 1029 LYS A O 1
ATOM 8046 N N . SER A 1 1030 ? 29.632 -37.639 -47.186 1.00 29.77 1030 SER A N 1
ATOM 8047 C CA . SER A 1 1030 ? 29.069 -37.312 -48.518 1.00 29.77 1030 SER A CA 1
ATOM 8048 C C . SER A 1 1030 ? 27.597 -36.857 -48.541 1.00 29.77 1030 SER A C 1
ATOM 8050 O O . SER A 1 1030 ? 26.807 -37.357 -47.751 1.00 29.77 1030 SER A O 1
ATOM 8052 N N . ASN A 1 1031 ? 27.175 -35.906 -49.393 1.00 27.27 1031 ASN A N 1
ATOM 8053 C CA . ASN A 1 1031 ? 27.925 -34.981 -50.277 1.00 27.27 1031 ASN A CA 1
ATOM 8054 C C . ASN A 1 1031 ? 27.092 -33.705 -50.576 1.00 27.27 1031 ASN A C 1
ATOM 8056 O O . ASN A 1 1031 ? 25.870 -33.744 -50.470 1.00 27.27 1031 ASN A O 1
ATOM 8060 N N . ALA A 1 1032 ? 27.750 -32.613 -50.992 1.00 29.33 1032 ALA A N 1
ATOM 8061 C CA . ALA A 1 1032 ? 27.124 -31.422 -51.607 1.00 29.33 1032 ALA A CA 1
ATOM 8062 C C . ALA A 1 1032 ? 27.088 -31.549 -53.159 1.00 29.33 1032 ALA A C 1
ATOM 8064 O O . ALA A 1 1032 ? 27.633 -32.536 -53.672 1.00 29.33 1032 ALA A O 1
ATOM 8065 N N . PRO A 1 1033 ? 26.409 -30.647 -53.906 1.00 40.41 1033 PRO A N 1
ATOM 8066 C CA . PRO A 1 1033 ? 26.914 -29.283 -54.192 1.00 40.41 1033 PRO A CA 1
ATOM 8067 C C . PRO A 1 1033 ? 25.878 -28.157 -53.904 1.00 40.41 1033 PRO A C 1
ATOM 8069 O O . PRO A 1 1033 ? 24.711 -28.476 -53.707 1.00 40.41 1033 PRO A O 1
ATOM 8072 N N . GLU A 1 1034 ? 26.149 -26.846 -53.760 1.00 33.22 1034 GLU A N 1
ATOM 8073 C CA . GLU A 1 1034 ? 27.189 -25.869 -54.205 1.00 33.22 1034 GLU A CA 1
ATOM 8074 C C . GLU A 1 1034 ? 26.723 -24.930 -55.361 1.00 33.22 1034 GLU A C 1
ATOM 8076 O O . GLU A 1 1034 ? 26.103 -25.391 -56.317 1.00 33.22 1034 GLU A O 1
ATOM 8081 N N . GLY A 1 1035 ? 26.993 -23.612 -55.242 1.00 28.00 1035 GLY A N 1
ATOM 8082 C CA . GLY A 1 1035 ? 26.517 -22.511 -56.122 1.00 28.00 1035 GLY A CA 1
ATOM 8083 C C . GLY A 1 1035 ? 25.998 -21.285 -55.326 1.00 28.00 1035 GLY A C 1
ATOM 8084 O O . GLY A 1 1035 ? 24.843 -21.307 -54.918 1.00 28.00 1035 GLY A O 1
ATOM 8085 N N . PHE A 1 1036 ? 26.849 -20.348 -54.861 1.00 28.16 1036 PHE A N 1
ATOM 8086 C CA . PHE A 1 1036 ? 27.288 -19.087 -55.535 1.00 28.16 1036 PHE A CA 1
ATOM 8087 C C . PHE A 1 1036 ? 26.130 -18.083 -55.777 1.00 28.16 1036 PHE A C 1
ATOM 8089 O O . PHE A 1 1036 ? 25.083 -18.493 -56.267 1.00 28.16 1036 PHE A O 1
ATOM 8096 N N . ASP A 1 1037 ? 26.203 -16.768 -55.514 1.00 28.22 1037 ASP A N 1
ATOM 8097 C CA . ASP A 1 1037 ? 27.248 -15.809 -55.051 1.00 28.22 1037 ASP A CA 1
ATOM 8098 C C . ASP A 1 1037 ? 26.502 -14.504 -54.627 1.00 28.22 1037 ASP A C 1
ATOM 8100 O O . ASP A 1 1037 ? 25.359 -14.330 -55.044 1.00 28.22 1037 ASP A O 1
ATOM 8104 N N . GLU A 1 1038 ? 26.955 -13.470 -53.910 1.00 30.08 1038 GLU A N 1
ATOM 8105 C CA . GLU A 1 1038 ? 28.078 -13.058 -53.044 1.00 30.08 1038 GLU A CA 1
ATOM 8106 C C . GLU A 1 1038 ? 27.687 -11.628 -52.525 1.00 30.08 1038 GLU A C 1
ATOM 8108 O O . GLU A 1 1038 ? 26.563 -11.184 -52.765 1.00 30.08 1038 GLU A O 1
ATOM 8113 N N . LEU A 1 1039 ? 28.601 -10.871 -51.888 1.00 28.56 1039 LEU A N 1
ATOM 8114 C CA . LEU A 1 1039 ? 28.436 -9.521 -51.287 1.00 28.56 1039 LEU A CA 1
ATOM 8115 C C . LEU A 1 1039 ? 27.663 -9.464 -49.942 1.00 28.56 1039 LEU A C 1
ATOM 8117 O O . LEU A 1 1039 ? 26.463 -9.698 -49.884 1.00 28.56 1039 LEU A O 1
ATOM 8121 N N . GLY A 1 1040 ? 28.260 -9.050 -48.817 1.00 25.56 1040 GLY A N 1
ATOM 8122 C CA . GLY A 1 1040 ? 29.678 -8.774 -48.540 1.00 25.56 1040 GLY A CA 1
ATOM 8123 C C . GLY A 1 1040 ? 29.877 -7.814 -47.355 1.00 25.56 1040 GLY A C 1
ATOM 8124 O O . GLY A 1 1040 ? 29.149 -6.836 -47.245 1.00 25.56 1040 GLY A O 1
ATOM 8125 N N . LEU A 1 1041 ? 30.920 -8.056 -46.540 1.00 27.02 1041 LEU A N 1
ATOM 8126 C CA . LEU A 1 1041 ? 31.338 -7.288 -45.341 1.00 27.02 1041 LEU A CA 1
ATOM 8127 C C . LEU A 1 1041 ? 30.384 -7.396 -44.117 1.00 27.02 1041 LEU A C 1
ATOM 8129 O O . LEU A 1 1041 ? 29.213 -7.064 -44.206 1.00 27.02 1041 LEU A O 1
ATOM 8133 N N . GLY A 1 1042 ? 30.805 -7.782 -42.904 1.00 23.05 1042 GLY A N 1
ATOM 8134 C CA . GLY A 1 1042 ? 32.079 -8.376 -42.466 1.00 23.05 1042 GLY A CA 1
ATOM 8135 C C . GLY A 1 1042 ? 32.668 -7.735 -41.201 1.00 23.05 1042 GLY A C 1
ATOM 8136 O O . GLY A 1 1042 ? 33.448 -6.792 -41.303 1.00 23.05 1042 GLY A O 1
ATOM 8137 N N . VAL A 1 1043 ? 32.375 -8.290 -40.016 1.00 25.53 1043 VAL A N 1
ATOM 8138 C CA . VAL A 1 1043 ? 33.058 -7.961 -38.744 1.00 25.53 1043 VAL A CA 1
ATOM 8139 C C . VAL A 1 1043 ? 33.397 -9.257 -37.999 1.00 25.53 1043 VAL A C 1
ATOM 8141 O O . VAL A 1 1043 ? 32.563 -10.151 -37.884 1.00 25.53 1043 VAL A O 1
ATOM 8144 N N . MET A 1 1044 ? 34.636 -9.374 -37.516 1.00 23.11 1044 MET A N 1
ATOM 8145 C CA . MET A 1 1044 ? 35.175 -10.596 -36.903 1.00 23.11 1044 MET A CA 1
ATOM 8146 C C . MET A 1 1044 ? 35.019 -10.606 -35.379 1.00 23.11 1044 MET A C 1
ATOM 8148 O O . MET A 1 1044 ? 35.541 -9.724 -34.698 1.00 23.11 1044 MET A O 1
ATOM 8152 N N . PHE A 1 1045 ? 34.425 -11.669 -34.832 1.00 25.88 1045 PHE A N 1
ATOM 8153 C CA . PHE A 1 1045 ? 34.530 -11.985 -33.407 1.00 25.88 1045 PHE A CA 1
ATOM 8154 C C . PHE A 1 1045 ? 35.858 -12.689 -33.106 1.00 25.88 1045 PHE A C 1
ATOM 8156 O O . PHE A 1 1045 ? 36.196 -13.697 -33.728 1.00 25.88 1045 PHE A O 1
ATOM 8163 N N . ARG A 1 1046 ? 36.588 -12.211 -32.093 1.00 23.06 1046 ARG A N 1
ATOM 8164 C CA . ARG A 1 1046 ? 37.625 -13.004 -31.421 1.00 23.06 1046 ARG A CA 1
ATOM 8165 C C . ARG A 1 1046 ? 37.010 -13.690 -30.208 1.00 23.06 1046 ARG A C 1
ATOM 8167 O O . ARG A 1 1046 ? 36.684 -13.017 -29.236 1.00 23.06 1046 ARG A O 1
ATOM 8174 N N . LYS A 1 1047 ? 36.925 -15.022 -30.245 1.00 23.06 1047 LYS A N 1
ATOM 8175 C CA . LYS A 1 1047 ? 36.912 -15.806 -29.006 1.00 23.06 1047 LYS A CA 1
ATOM 8176 C C . LYS A 1 1047 ? 38.224 -15.586 -28.250 1.00 23.06 1047 LYS A C 1
ATOM 8178 O O . LYS A 1 1047 ? 39.263 -15.311 -28.860 1.00 23.06 1047 LYS A O 1
ATOM 8183 N N . ARG A 1 1048 ? 38.164 -15.775 -26.939 1.00 28.48 1048 ARG A N 1
ATOM 8184 C CA . ARG A 1 1048 ? 39.305 -16.185 -26.130 1.00 28.48 1048 ARG A CA 1
ATOM 8185 C C . ARG A 1 1048 ? 38.848 -17.347 -25.257 1.00 28.48 1048 ARG A C 1
ATOM 8187 O O . ARG A 1 1048 ? 37.670 -17.396 -24.906 1.00 28.48 1048 ARG A O 1
ATOM 8194 N N . ASP A 1 1049 ? 39.762 -18.281 -25.057 1.00 29.84 1049 ASP A N 1
ATOM 8195 C CA . ASP A 1 1049 ? 39.573 -19.529 -24.317 1.00 29.84 1049 ASP A CA 1
ATOM 8196 C C . ASP A 1 1049 ? 39.668 -19.311 -22.797 1.00 29.84 1049 ASP A C 1
ATOM 8198 O O . ASP A 1 1049 ? 40.357 -18.338 -22.397 1.00 29.84 1049 ASP A O 1
#

pLDDT: mean 74.72, std 28.25, range [21.83, 98.81]